Protein AF-A0A8H7B736-F1 (afdb_monomer_lite)

Sequence (1209 aa):
MDDLTTELTERFERYCDMKGDQFPSDVLAELQSMSRLYSISPEELDFKWQAYNMKMGGEENKMDVKTARDFKKTIQDALERESRGKAQQRNEPKRGQPTPRAKGGDMYDMLEGLVPGTPHRPAPSGANGSTVKRKANFNTPGGKATKAHEMSTPGGGMTPKAETPGGPVFDFASRTNANDITEQFVQGDISIPEPPSEEPKEPRIKLKANTDMSKFSYRTMAMKLSEASEVLDDRIDEFRDLLRDTAGLDESAFGNPNYPSPSEIIAVGRIANDTSEGRLNTASIVLEGSRRHGSGRRVPLNVEGLSSYDFFPGQIVALRGTNASGDSFVVSEVLPLPLLNPPATKPEELDVINARYLDTPDSDPDNVRPLTIMIASGPYTTDQNLDFAPLHTFLDNAAEAYADAIILVGPFLDAEHPQIRSGDFDVPPNASPDQATMTDLFRYHVSSAIQNFNKRVPTCQVLLVPSLRDAHHHHAAFPQDKFIKKELGLGAAGKMVQCVTNPMTVSMNEMTVGMSSIDILDMLRREELAGGKARTTNIYERCARNVIEQRSFLPLFPPTGREKQQFMPAPIEQKAMKSNAANGEQKEGEEPELDQAPSPFLPLGTMLDTSYLKLGEMLNVRPDILITPSVLQGTVKVVESVLVINPGTLAKRRAAGTYARVIVQPAVVSESEREKGKRTDIKETHERPSRPKQNSLVPSTSSHSAQYLAASRRHIHDSAGGLKEYDPEFSMAPKRKSTEATAELDSPVKKTRSTKKEVYSSQQKAAIQQFISFTNLDRNTAIRALKSHGWDAQNAVNAYYSGNSGGGAQASSAAKANLTKLFDRYQEAGAPDKDIVGVEGTMRYFEETGVDAEGLEALAALEIVQAPTMGEMSRDGFVKGWSERSCDAVDKQKAYLKNVKSELSDNKELFTRIYKYTFTIAKPTDQRAVPLEMAAVYWELLFSSPLSAVKWSSPNTPWLSWWIEFLNTSWKKSVNKDMWNETLKFAQLSLADESMSFWNEESSWPSVIDDFVEFVKKDKRGGPRHKRAALASSTVVRRLRKIHPTPTFDDTPRQLTTQQSKCVYLEECCCSSTDRSQMVAAKKHVPIVKKHRKRFNRHQSDRFMCVDPSWRKPKGIDNRVRRRFKGQAAMPKIGYGSNRKTRHMMPSGHKAFVVNNVADVDLLLMHNATFAAEIAHAVSARKRIEIIARAKQIGVKVTNGKARVKTES

Radius of gyration: 43.42 Å; chains: 1; bounding box: 109×117×152 Å

Organism: NCBI:txid1187904

Structure (mmCIF, N/CA/C/O backbone):
data_AF-A0A8H7B736-F1
#
_entry.id   AF-A0A8H7B736-F1
#
loop_
_atom_site.group_PDB
_atom_site.id
_atom_site.type_symbol
_atom_site.label_atom_id
_atom_site.label_alt_id
_atom_site.label_comp_id
_atom_site.label_asym_id
_atom_site.label_entity_id
_atom_site.label_seq_id
_atom_site.pdbx_PDB_ins_code
_atom_site.Cartn_x
_atom_site.Cartn_y
_atom_site.Cartn_z
_atom_site.occupancy
_atom_site.B_iso_or_equiv
_atom_site.auth_seq_id
_atom_site.auth_comp_id
_atom_site.auth_asym_id
_atom_site.auth_atom_id
_atom_site.pdbx_PDB_model_num
ATOM 1 N N . MET A 1 1 ? 42.967 -15.312 -38.787 1.00 45.62 1 MET A N 1
ATOM 2 C CA . MET A 1 1 ? 42.568 -14.034 -38.135 1.00 45.62 1 MET A CA 1
ATOM 3 C C . MET A 1 1 ? 43.402 -12.848 -38.635 1.00 45.62 1 MET A C 1
ATOM 5 O O . MET A 1 1 ? 43.315 -11.748 -38.094 1.00 45.62 1 MET A O 1
ATOM 9 N N . ASP A 1 2 ? 44.203 -13.073 -39.667 1.00 52.28 2 ASP A N 1
ATOM 10 C CA . ASP A 1 2 ? 45.467 -12.373 -39.874 1.00 52.28 2 ASP A CA 1
ATOM 11 C C . ASP A 1 2 ? 45.262 -11.195 -40.830 1.00 52.28 2 ASP A C 1
ATOM 13 O O . ASP A 1 2 ? 45.749 -10.111 -40.560 1.00 52.28 2 ASP A O 1
ATOM 17 N N . ASP A 1 3 ? 44.380 -11.370 -41.814 1.00 71.31 3 ASP A N 1
ATOM 18 C CA . ASP A 1 3 ? 43.830 -10.357 -42.728 1.00 71.31 3 ASP A CA 1
ATOM 19 C C . ASP A 1 3 ? 43.423 -9.042 -42.018 1.00 71.31 3 ASP A C 1
ATOM 21 O O . ASP A 1 3 ? 44.075 -8.012 -42.175 1.00 71.31 3 ASP A O 1
ATOM 25 N N . LEU A 1 4 ? 42.455 -9.109 -41.088 1.00 78.69 4 LEU A N 1
ATOM 26 C CA . LEU A 1 4 ? 42.036 -7.985 -40.225 1.00 78.69 4 LEU A CA 1
ATOM 27 C C . LEU A 1 4 ? 43.194 -7.382 -39.403 1.00 78.69 4 LEU A C 1
ATOM 29 O O . LEU A 1 4 ? 43.123 -6.237 -38.963 1.00 78.69 4 LEU A O 1
ATOM 33 N N . THR A 1 5 ? 44.232 -8.170 -39.120 1.00 82.06 5 THR A N 1
ATOM 34 C CA . THR A 1 5 ? 45.378 -7.736 -38.315 1.00 82.06 5 THR A CA 1
ATOM 35 C C . THR A 1 5 ? 46.360 -6.939 -39.166 1.00 82.06 5 THR A C 1
ATOM 37 O O . THR A 1 5 ? 46.724 -5.839 -38.761 1.00 82.06 5 THR A O 1
ATOM 40 N N . THR A 1 6 ? 46.700 -7.437 -40.357 1.00 84.12 6 THR A N 1
ATOM 41 C CA . THR A 1 6 ? 47.490 -6.732 -41.372 1.00 84.12 6 THR A CA 1
ATOM 42 C C . THR A 1 6 ? 46.814 -5.421 -41.768 1.00 84.12 6 THR A C 1
ATOM 44 O O . THR A 1 6 ? 47.423 -4.362 -41.648 1.00 84.12 6 THR A O 1
ATOM 47 N N . GLU A 1 7 ? 45.522 -5.459 -42.112 1.00 86.12 7 GLU A N 1
ATOM 48 C CA . GLU A 1 7 ? 44.765 -4.282 -42.556 1.00 86.12 7 GLU A CA 1
ATOM 49 C C . GLU A 1 7 ? 44.678 -3.179 -41.472 1.00 86.12 7 GLU A C 1
ATOM 51 O O . GLU A 1 7 ? 44.725 -1.979 -41.771 1.00 86.12 7 GLU A O 1
ATOM 56 N N . LEU A 1 8 ? 44.588 -3.564 -40.190 1.00 87.62 8 LEU A N 1
ATOM 57 C CA . LEU A 1 8 ? 44.662 -2.622 -39.066 1.00 87.62 8 LEU A CA 1
ATOM 58 C C . LEU A 1 8 ? 46.085 -2.117 -38.792 1.00 87.62 8 LEU A C 1
ATOM 60 O O . LEU A 1 8 ? 46.223 -1.018 -38.259 1.00 87.62 8 LEU A O 1
ATOM 64 N N . THR A 1 9 ? 47.131 -2.876 -39.119 1.00 86.81 9 THR A N 1
ATOM 65 C CA . THR A 1 9 ? 48.518 -2.404 -39.009 1.00 86.81 9 THR A CA 1
ATOM 66 C C . THR A 1 9 ? 48.819 -1.374 -40.098 1.00 86.81 9 THR A C 1
ATOM 68 O O . THR A 1 9 ? 49.163 -0.243 -39.760 1.00 86.81 9 THR A O 1
ATOM 71 N N . GLU A 1 10 ? 48.575 -1.698 -41.370 1.00 86.88 10 GLU A N 1
ATOM 72 C CA . GLU A 1 10 ? 48.877 -0.837 -42.528 1.00 86.88 10 GLU A CA 1
ATOM 73 C C . GLU A 1 10 ? 48.198 0.544 -42.459 1.00 86.88 10 GLU A C 1
ATOM 75 O O . GLU A 1 10 ? 48.821 1.568 -42.745 1.00 86.88 10 GLU A O 1
ATOM 80 N N . ARG A 1 11 ? 46.925 0.629 -42.036 1.00 85.56 11 ARG A N 1
ATOM 81 C CA . ARG A 1 11 ? 46.241 1.938 -41.939 1.00 85.56 11 ARG A CA 1
ATOM 82 C C . ARG A 1 11 ? 46.657 2.779 -40.727 1.00 85.56 11 ARG A C 1
ATOM 84 O O . ARG A 1 11 ? 46.477 4.000 -40.758 1.00 85.56 11 ARG A O 1
ATOM 91 N N . PHE A 1 12 ? 47.210 2.170 -39.674 1.00 88.19 12 PHE A N 1
ATOM 92 C CA . PHE A 1 12 ? 47.499 2.861 -38.410 1.00 88.19 12 PHE A CA 1
ATOM 93 C C . PHE A 1 12 ? 48.986 2.992 -38.049 1.00 88.19 12 PHE A C 1
ATOM 95 O O . PHE A 1 12 ? 49.299 3.801 -37.176 1.00 88.19 12 PHE A O 1
ATOM 102 N N . GLU A 1 13 ? 49.910 2.287 -38.709 1.00 83.62 13 GLU A N 1
ATOM 103 C CA . GLU A 1 13 ? 51.361 2.397 -38.457 1.00 83.62 13 GLU A CA 1
ATOM 104 C C . GLU A 1 13 ? 51.863 3.844 -38.569 1.00 83.62 13 GLU A C 1
ATOM 106 O O . GLU A 1 13 ? 52.561 4.332 -37.681 1.00 83.62 13 GLU A O 1
ATOM 111 N N . ARG A 1 14 ? 51.364 4.581 -39.569 1.00 81.31 14 ARG A N 1
ATOM 112 C CA . ARG A 1 14 ? 51.601 6.016 -39.810 1.00 81.31 14 ARG A CA 1
ATOM 113 C C . ARG A 1 14 ? 51.190 6.946 -38.659 1.00 81.31 14 ARG A C 1
ATOM 115 O O . ARG A 1 14 ? 51.520 8.128 -38.687 1.00 81.31 14 ARG A O 1
ATOM 122 N N . TYR A 1 15 ? 50.460 6.442 -37.662 1.00 82.62 15 TYR A N 1
ATOM 123 C CA . TYR A 1 15 ? 50.066 7.187 -36.465 1.00 82.62 15 TYR A CA 1
ATOM 124 C C . TYR A 1 15 ? 50.814 6.750 -35.198 1.00 82.62 15 TYR A C 1
ATOM 126 O O . TYR A 1 15 ? 50.685 7.429 -34.181 1.00 82.62 15 TYR A O 1
ATOM 134 N N . CYS A 1 16 ? 51.582 5.658 -35.211 1.00 81.38 16 CYS A N 1
ATOM 135 C CA . CYS A 1 16 ? 52.232 5.096 -34.022 1.00 81.38 16 CYS A CA 1
ATOM 136 C C . CYS A 1 16 ? 53.749 5.363 -33.987 1.00 81.38 16 CYS A C 1
ATOM 138 O O . CYS A 1 16 ? 54.419 5.408 -35.014 1.00 81.38 16 CYS A O 1
ATOM 140 N N . ASP A 1 17 ? 54.321 5.487 -32.783 1.00 72.00 17 ASP A N 1
ATOM 141 C CA . ASP A 1 17 ? 55.780 5.466 -32.600 1.00 72.00 17 ASP A CA 1
ATOM 142 C C . ASP A 1 17 ? 56.294 4.018 -32.624 1.00 72.00 17 ASP A C 1
ATOM 144 O O . ASP A 1 17 ? 56.366 3.344 -31.591 1.00 72.00 17 ASP A O 1
ATOM 148 N N . MET A 1 18 ? 56.641 3.544 -33.822 1.00 72.25 18 MET A N 1
ATOM 149 C CA . MET A 1 18 ? 57.252 2.231 -34.048 1.00 72.25 18 MET A CA 1
ATOM 150 C C . MET A 1 18 ? 58.614 2.143 -33.340 1.00 72.25 18 MET A C 1
ATOM 152 O O . MET A 1 18 ? 59.474 3.010 -33.503 1.00 72.25 18 MET A O 1
ATOM 156 N N . LYS A 1 19 ? 58.841 1.079 -32.560 1.00 59.84 19 LYS A N 1
ATOM 157 C CA . LYS A 1 19 ? 60.141 0.796 -31.925 1.00 59.84 19 LYS A CA 1
ATOM 158 C C . LYS A 1 19 ? 60.750 -0.466 -32.520 1.00 59.84 19 LYS A C 1
ATOM 160 O O . LYS A 1 19 ? 60.447 -1.562 -32.062 1.00 59.84 19 LYS A O 1
ATOM 165 N N . GLY A 1 20 ? 61.625 -0.292 -33.512 1.00 59.09 20 GLY A N 1
ATOM 166 C CA . GLY A 1 20 ? 62.233 -1.407 -34.245 1.00 59.09 20 GLY A CA 1
ATOM 167 C C . GLY A 1 20 ? 61.210 -2.132 -35.117 1.00 59.09 20 GLY A C 1
ATOM 168 O O . GLY A 1 20 ? 61.050 -3.340 -34.989 1.00 59.09 20 GLY A O 1
ATOM 169 N N . ASP A 1 21 ? 60.478 -1.360 -35.924 1.00 60.62 21 ASP A N 1
ATOM 170 C CA . ASP A 1 21 ? 59.532 -1.799 -36.963 1.00 60.62 21 ASP A CA 1
ATOM 171 C C . ASP A 1 21 ? 58.402 -2.746 -36.512 1.00 60.62 21 ASP A C 1
ATOM 173 O O . ASP A 1 21 ? 57.705 -3.341 -37.329 1.00 60.62 21 ASP A O 1
ATOM 177 N N . GLN A 1 22 ? 58.152 -2.839 -35.202 1.00 67.50 22 GLN A N 1
ATOM 178 C CA . GLN A 1 22 ? 57.041 -3.600 -34.629 1.00 67.50 22 GLN A CA 1
ATOM 179 C C . GLN A 1 22 ? 55.921 -2.676 -34.143 1.00 67.50 22 GLN A C 1
ATOM 181 O O . GLN A 1 22 ? 56.143 -1.755 -33.349 1.00 67.50 22 GLN A O 1
ATOM 186 N N . PHE A 1 23 ? 54.698 -2.961 -34.597 1.00 79.62 23 PHE A N 1
ATOM 187 C CA . PHE A 1 23 ? 53.498 -2.227 -34.207 1.00 79.62 23 PHE A CA 1
ATOM 188 C C . PHE A 1 23 ? 53.134 -2.494 -32.731 1.00 79.62 23 PHE A C 1
ATOM 190 O O . PHE A 1 23 ? 53.151 -3.653 -32.303 1.00 79.62 23 PHE A O 1
ATOM 197 N N . PRO A 1 24 ? 52.762 -1.476 -31.925 1.00 84.56 24 PRO A N 1
ATOM 198 C CA . PRO A 1 24 ? 52.456 -1.675 -30.508 1.00 84.56 24 PRO A CA 1
ATOM 199 C C . PRO A 1 24 ? 51.264 -2.623 -30.268 1.00 84.56 24 PRO A C 1
ATOM 201 O O . PRO A 1 24 ? 50.106 -2.274 -30.506 1.00 84.56 24 PRO A O 1
ATOM 204 N N . SER A 1 25 ? 51.533 -3.810 -29.718 1.00 81.12 25 SER A N 1
ATOM 205 C CA . SER A 1 25 ? 50.533 -4.867 -29.479 1.00 81.12 25 SER A CA 1
ATOM 206 C C . SER A 1 25 ? 49.355 -4.421 -28.603 1.00 81.12 25 SER A C 1
ATOM 208 O O . SER A 1 25 ? 48.210 -4.779 -28.874 1.00 81.12 25 SER A O 1
ATOM 210 N N . ASP A 1 26 ? 49.611 -3.587 -27.590 1.00 84.50 26 ASP A N 1
ATOM 211 C CA . ASP A 1 26 ? 48.574 -2.998 -26.729 1.00 84.50 26 ASP A CA 1
ATOM 212 C C . ASP A 1 26 ? 47.617 -2.067 -27.497 1.00 84.50 26 ASP A C 1
ATOM 214 O O . ASP A 1 26 ? 46.450 -1.938 -27.129 1.00 84.50 26 ASP A O 1
ATOM 218 N N . VAL A 1 27 ? 48.097 -1.400 -28.554 1.00 87.12 27 VAL A N 1
ATOM 219 C CA . VAL A 1 27 ? 47.279 -0.531 -29.416 1.00 87.12 27 VAL A CA 1
ATOM 220 C C . VAL A 1 27 ? 46.481 -1.388 -30.397 1.00 87.12 27 VAL A C 1
ATOM 222 O O . VAL A 1 27 ? 45.270 -1.211 -30.520 1.00 87.12 27 VAL A O 1
ATOM 225 N N . LEU A 1 28 ? 47.133 -2.380 -31.015 1.00 88.00 28 LEU A N 1
ATOM 226 C CA . LEU A 1 28 ? 46.514 -3.355 -31.920 1.00 88.00 28 LEU A CA 1
ATOM 227 C C . LEU A 1 28 ? 45.319 -4.060 -31.257 1.00 88.00 28 LEU A C 1
ATOM 229 O O . LEU A 1 28 ? 44.241 -4.146 -31.842 1.00 88.00 28 LEU A O 1
ATOM 233 N N . ALA A 1 29 ? 45.484 -4.502 -30.007 1.00 88.38 29 ALA A N 1
ATOM 234 C CA . ALA A 1 29 ? 44.433 -5.157 -29.234 1.00 88.38 29 ALA A CA 1
ATOM 235 C C . ALA A 1 29 ? 43.214 -4.244 -28.990 1.00 88.38 29 ALA A C 1
ATOM 237 O O . ALA A 1 29 ? 42.072 -4.709 -29.026 1.00 88.38 29 ALA A O 1
ATOM 238 N N . GLU A 1 30 ? 43.419 -2.938 -28.785 1.00 90.12 30 GLU A N 1
ATOM 239 C CA . GLU A 1 30 ? 42.319 -1.976 -28.642 1.00 90.12 30 GLU A CA 1
ATOM 240 C C . GLU A 1 30 ? 41.610 -1.707 -29.985 1.00 90.12 30 GLU A C 1
ATOM 242 O O . GLU A 1 30 ? 40.380 -1.626 -29.997 1.00 90.12 30 GLU A O 1
ATOM 247 N N . LEU A 1 31 ? 42.339 -1.645 -31.111 1.00 90.12 31 LEU A N 1
ATOM 248 C CA . LEU A 1 31 ? 41.787 -1.506 -32.474 1.00 90.12 31 LEU A CA 1
ATOM 249 C C . LEU A 1 31 ? 40.968 -2.735 -32.906 1.00 90.12 31 LEU A C 1
ATOM 251 O O . LEU A 1 31 ? 39.822 -2.607 -33.350 1.00 90.12 31 LEU A O 1
ATOM 255 N N . GLN A 1 32 ? 41.507 -3.939 -32.701 1.00 89.75 32 GLN A N 1
ATOM 256 C CA . GLN A 1 32 ? 40.785 -5.194 -32.927 1.00 89.75 32 GLN A CA 1
ATOM 257 C C . GLN A 1 32 ? 39.549 -5.291 -32.023 1.00 89.75 32 GLN A C 1
ATOM 259 O O . GLN A 1 32 ? 38.480 -5.710 -32.467 1.00 89.75 32 GLN A O 1
ATOM 264 N N . SER A 1 33 ? 39.663 -4.861 -30.761 1.00 90.81 33 SER A N 1
ATOM 265 C CA . SER A 1 33 ? 38.532 -4.813 -29.832 1.00 90.81 33 SER A CA 1
ATOM 266 C C . SER A 1 33 ? 37.457 -3.813 -30.275 1.00 90.81 33 SER A C 1
ATOM 268 O O . SER A 1 33 ? 36.279 -4.135 -30.161 1.00 90.81 33 SER A O 1
ATOM 270 N N . MET A 1 34 ? 37.822 -2.642 -30.810 1.00 89.50 34 MET A N 1
ATOM 271 C CA . MET A 1 34 ? 36.865 -1.684 -31.382 1.00 89.50 34 MET A CA 1
ATOM 272 C C . MET A 1 34 ? 36.117 -2.267 -32.583 1.00 89.50 34 MET A C 1
ATOM 274 O O . MET A 1 34 ? 34.887 -2.248 -32.598 1.00 89.50 34 MET A O 1
ATOM 278 N N . SER A 1 35 ? 36.850 -2.830 -33.545 1.00 86.69 35 SER A N 1
ATOM 279 C CA . SER A 1 35 ? 36.276 -3.389 -34.776 1.00 86.6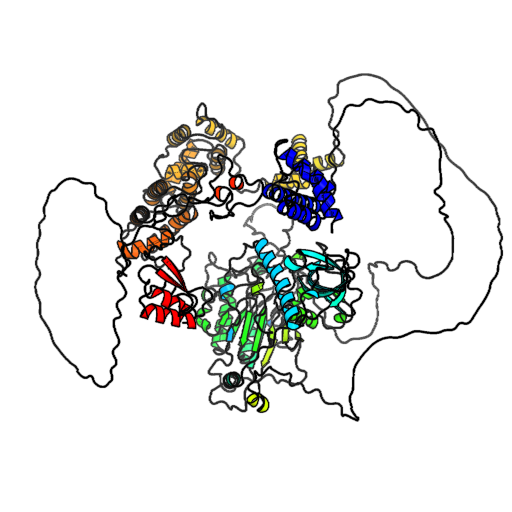9 35 SER A CA 1
ATOM 280 C C . SER A 1 35 ? 35.294 -4.530 -34.467 1.00 86.69 35 SER A C 1
ATOM 282 O O . SER A 1 35 ? 34.182 -4.551 -34.986 1.00 86.69 35 SER A O 1
ATOM 284 N N . ARG A 1 36 ? 35.648 -5.423 -33.525 1.00 84.19 36 ARG A N 1
ATOM 285 C CA . ARG A 1 36 ? 34.788 -6.541 -33.087 1.00 84.19 36 ARG A CA 1
ATOM 286 C C . ARG A 1 36 ? 33.588 -6.112 -32.234 1.00 84.19 36 ARG A C 1
ATOM 288 O O . ARG A 1 36 ? 32.508 -6.657 -32.418 1.00 84.19 36 ARG A O 1
ATOM 295 N N . LEU A 1 37 ? 33.752 -5.174 -31.294 1.00 82.12 37 LEU A N 1
ATOM 296 C CA . LEU A 1 37 ? 32.668 -4.773 -30.377 1.00 82.12 37 LEU A CA 1
ATOM 297 C C . LEU A 1 37 ? 31.634 -3.839 -31.017 1.00 82.12 37 LEU A C 1
ATOM 299 O O . LEU A 1 37 ? 30.501 -3.784 -30.543 1.00 82.12 37 LEU A O 1
ATOM 303 N N . TYR A 1 38 ? 32.019 -3.091 -32.053 1.00 83.56 38 TYR A N 1
ATOM 304 C CA . TYR A 1 38 ? 31.157 -2.090 -32.689 1.00 83.56 38 TYR A CA 1
ATOM 305 C C . TYR A 1 38 ? 30.820 -2.402 -34.155 1.00 83.56 38 TYR A C 1
ATOM 307 O O . TYR A 1 38 ? 30.072 -1.642 -34.760 1.00 83.56 38 TYR A O 1
ATOM 315 N N . SER A 1 39 ? 31.329 -3.510 -34.713 1.00 85.56 39 SER A N 1
ATOM 316 C CA . SER A 1 39 ? 31.147 -3.907 -36.125 1.00 85.56 39 SER A CA 1
ATOM 317 C C . SER A 1 39 ? 31.578 -2.824 -37.131 1.00 85.56 39 SER A C 1
ATOM 319 O O . SER A 1 39 ? 30.936 -2.616 -38.155 1.00 85.56 39 SER A O 1
ATOM 321 N N . ILE A 1 40 ? 32.665 -2.119 -36.807 1.00 87.56 40 ILE A N 1
ATOM 322 C CA . ILE A 1 40 ? 33.265 -1.040 -37.608 1.00 87.56 40 ILE A CA 1
ATOM 323 C C . ILE A 1 40 ? 34.398 -1.643 -38.451 1.00 87.56 40 ILE A C 1
ATOM 325 O O . ILE A 1 40 ? 35.220 -2.383 -37.906 1.00 87.56 40 ILE A O 1
ATOM 329 N N . SER A 1 41 ? 34.464 -1.333 -39.751 1.00 90.12 41 SER A N 1
ATOM 330 C CA . SER A 1 41 ? 35.566 -1.794 -40.614 1.00 90.12 41 SER A CA 1
ATOM 331 C C . SER A 1 41 ? 36.880 -1.062 -40.290 1.00 90.12 41 SER A C 1
ATOM 333 O O . SER A 1 41 ? 36.834 0.080 -39.827 1.00 90.12 41 SER A O 1
ATOM 335 N N . PRO A 1 42 ? 38.062 -1.650 -40.554 1.00 89.38 42 PRO A N 1
ATOM 336 C CA . PRO A 1 42 ? 39.349 -0.973 -40.351 1.00 89.38 42 PRO A CA 1
ATOM 337 C C . PRO A 1 42 ? 39.471 0.378 -41.073 1.00 89.38 42 PRO A C 1
ATOM 339 O O . PRO A 1 42 ? 40.053 1.314 -40.530 1.00 89.38 42 PRO A O 1
ATOM 342 N N . GLU A 1 43 ? 38.869 0.503 -42.257 1.00 88.06 43 GLU A N 1
ATOM 343 C CA . GLU A 1 43 ? 38.771 1.752 -43.020 1.00 88.06 43 GLU A CA 1
ATOM 344 C C . GLU A 1 43 ? 37.877 2.797 -42.328 1.00 88.06 43 GLU A C 1
ATOM 346 O O . GLU A 1 43 ? 38.277 3.944 -42.129 1.00 88.06 43 GLU A O 1
ATOM 351 N N . GLU A 1 44 ? 36.673 2.413 -41.891 1.00 88.50 44 GLU A N 1
ATOM 352 C CA . GLU A 1 44 ? 35.771 3.335 -41.194 1.00 88.50 44 GLU A CA 1
ATOM 353 C C . GLU A 1 44 ? 36.332 3.726 -39.809 1.00 88.50 44 GLU A C 1
ATOM 355 O O . GLU A 1 44 ? 36.098 4.836 -39.322 1.00 88.50 44 GLU A O 1
ATOM 360 N N . LEU A 1 45 ? 37.126 2.847 -39.184 1.00 91.25 45 LEU A N 1
ATOM 361 C CA . LEU A 1 45 ? 37.872 3.127 -37.958 1.00 91.25 45 LEU A CA 1
ATOM 362 C C . LEU A 1 45 ? 38.969 4.181 -38.190 1.00 91.25 45 LEU A C 1
ATOM 364 O O . LEU A 1 45 ? 39.122 5.081 -37.364 1.00 91.25 45 LEU A O 1
ATOM 368 N N . ASP A 1 46 ? 39.696 4.096 -39.307 1.00 89.75 46 ASP A N 1
ATOM 369 C CA . ASP A 1 46 ? 40.723 5.059 -39.728 1.00 89.75 46 ASP A CA 1
ATOM 370 C C . ASP A 1 46 ? 40.111 6.444 -40.003 1.00 89.75 46 ASP A C 1
ATOM 372 O O . ASP A 1 46 ? 40.521 7.433 -39.390 1.00 89.75 46 ASP A O 1
ATOM 376 N N . PHE A 1 47 ? 39.028 6.529 -40.786 1.00 90.31 47 PHE A N 1
ATOM 377 C CA . PHE A 1 47 ? 38.301 7.792 -40.981 1.00 90.31 47 PHE A CA 1
ATOM 378 C C . PHE A 1 47 ? 37.773 8.387 -39.661 1.00 90.31 47 PHE A C 1
ATOM 380 O O . PHE A 1 47 ? 37.867 9.599 -39.433 1.00 90.31 47 PHE A O 1
ATOM 387 N N . LYS A 1 48 ? 37.262 7.551 -38.744 1.00 89.12 48 LYS A N 1
ATOM 388 C CA . LYS A 1 48 ? 36.839 7.992 -37.402 1.00 89.12 48 LYS A CA 1
ATOM 389 C C . LYS A 1 48 ? 38.022 8.495 -36.564 1.00 89.12 48 LYS A C 1
ATOM 391 O O . LYS A 1 48 ? 37.851 9.467 -35.824 1.00 89.12 48 LYS A O 1
ATOM 396 N N . TRP A 1 49 ? 39.207 7.892 -36.684 1.00 88.69 49 TRP A N 1
ATOM 397 C CA . TRP A 1 49 ? 40.430 8.342 -36.007 1.00 88.69 49 TRP A CA 1
ATOM 398 C C . TRP A 1 49 ? 40.942 9.671 -36.573 1.00 88.69 49 TRP A C 1
ATOM 400 O O . TRP A 1 49 ? 41.239 10.582 -35.800 1.00 88.69 49 TRP A O 1
ATOM 410 N N . GLN A 1 50 ? 40.954 9.842 -37.896 1.00 85.94 50 GLN A N 1
ATOM 411 C CA . GLN A 1 50 ? 41.305 11.109 -38.547 1.00 85.94 50 GLN A CA 1
ATOM 412 C C . GLN A 1 50 ? 40.379 12.245 -38.082 1.00 85.94 50 GLN A C 1
ATOM 414 O O . GLN A 1 50 ? 40.851 13.274 -37.596 1.00 85.94 50 GLN A O 1
ATOM 419 N N . ALA A 1 51 ? 39.058 12.028 -38.111 1.00 83.69 51 ALA A N 1
ATOM 420 C CA . ALA A 1 51 ? 38.074 12.995 -37.620 1.00 83.69 51 ALA A CA 1
ATOM 421 C C . ALA A 1 51 ? 38.221 13.292 -36.111 1.00 83.69 51 ALA A C 1
ATOM 423 O O . ALA A 1 51 ? 38.020 14.429 -35.672 1.00 83.69 51 ALA A O 1
ATOM 424 N N . TYR A 1 52 ? 38.599 12.294 -35.304 1.00 84.81 52 TYR A N 1
ATOM 425 C CA . TYR A 1 52 ? 38.937 12.479 -33.891 1.00 84.81 52 TYR A CA 1
ATOM 426 C C . TYR A 1 52 ? 40.199 13.336 -33.713 1.00 84.81 52 TYR A C 1
ATOM 428 O O . TYR A 1 52 ? 40.197 14.252 -32.890 1.00 84.81 52 TYR A O 1
ATOM 436 N N . ASN A 1 53 ? 41.244 13.101 -34.508 1.00 82.81 53 ASN A N 1
ATOM 437 C CA . ASN A 1 53 ? 42.508 13.828 -34.422 1.00 82.81 53 ASN A CA 1
ATOM 438 C C . ASN A 1 53 ? 42.360 15.300 -34.858 1.00 82.81 53 ASN A C 1
ATOM 440 O O . ASN A 1 53 ? 42.742 16.209 -34.117 1.00 82.81 53 ASN A O 1
ATOM 444 N N . MET A 1 54 ? 41.671 15.556 -35.980 1.00 78.75 54 MET A N 1
ATOM 445 C CA . MET A 1 54 ? 41.301 16.912 -36.423 1.00 78.75 54 MET A CA 1
ATOM 446 C C . MET A 1 54 ? 40.552 17.686 -35.326 1.00 78.75 54 MET A C 1
ATOM 448 O O . MET A 1 54 ? 40.852 18.846 -35.049 1.00 78.75 54 MET A O 1
ATOM 452 N N . LYS A 1 55 ? 39.609 17.026 -34.643 1.00 77.44 55 LYS A N 1
ATOM 453 C CA . LYS A 1 55 ? 38.825 17.602 -33.538 1.00 77.44 55 LYS A CA 1
ATOM 454 C C . LYS A 1 55 ? 39.644 17.860 -32.263 1.00 77.44 55 LYS A C 1
ATOM 456 O O . LYS A 1 55 ? 39.187 18.608 -31.397 1.00 77.44 55 LYS A O 1
ATOM 461 N N . MET A 1 56 ? 40.818 17.242 -32.127 1.00 73.62 56 MET A N 1
ATOM 462 C CA . MET A 1 56 ? 41.676 17.335 -30.942 1.00 73.62 56 MET A CA 1
ATOM 463 C C . MET A 1 56 ? 42.827 18.344 -31.065 1.00 73.62 56 MET A C 1
ATOM 465 O O . MET A 1 56 ? 43.374 18.704 -30.023 1.00 73.62 56 MET A O 1
ATOM 469 N N . GLY A 1 57 ? 43.131 18.872 -32.261 1.00 54.56 57 GLY A N 1
ATOM 470 C CA . GLY A 1 57 ? 43.887 20.131 -32.385 1.00 54.56 57 GLY A CA 1
ATOM 471 C C . GLY A 1 57 ? 45.026 20.219 -33.406 1.00 54.56 57 GLY A C 1
ATOM 472 O O . GLY A 1 57 ? 45.676 21.259 -33.420 1.00 54.56 57 GLY A O 1
ATOM 473 N N . GLY A 1 58 ? 45.252 19.209 -34.253 1.00 54.34 58 GLY A N 1
ATOM 474 C CA . GLY A 1 58 ? 46.176 19.308 -35.396 1.00 54.34 58 GLY A CA 1
ATOM 475 C C . GLY A 1 58 ? 47.503 18.544 -35.262 1.00 54.34 58 GLY A C 1
ATOM 476 O O . GLY A 1 58 ? 48.277 18.761 -34.336 1.00 54.34 58 GLY A O 1
ATOM 477 N N . GLU A 1 59 ? 47.726 17.670 -36.245 1.00 52.22 59 GLU A N 1
ATOM 478 C CA . GLU A 1 59 ? 48.974 17.059 -36.753 1.00 52.22 59 GLU A CA 1
ATOM 479 C C . GLU A 1 59 ? 49.953 16.316 -35.809 1.00 52.22 59 GLU A C 1
ATOM 481 O O . GLU A 1 59 ? 50.401 15.241 -36.196 1.00 52.22 59 GLU A O 1
ATOM 486 N N . GLU A 1 60 ? 50.239 16.743 -34.573 1.00 55.56 60 GLU A N 1
ATOM 487 C CA . GLU A 1 60 ? 51.248 16.076 -33.704 1.00 55.56 60 GLU A CA 1
ATOM 488 C C . GLU A 1 60 ? 50.679 15.109 -32.637 1.00 55.56 60 GLU A C 1
ATOM 490 O O . GLU A 1 60 ? 51.282 14.873 -31.588 1.00 55.56 60 GLU A O 1
ATOM 495 N N . ASN A 1 61 ? 49.513 14.501 -32.878 1.00 65.50 61 ASN A N 1
ATOM 496 C CA . ASN A 1 61 ? 48.904 13.548 -31.938 1.00 65.50 61 ASN A CA 1
ATOM 497 C C . ASN A 1 61 ? 49.098 12.094 -32.410 1.00 65.50 61 ASN A C 1
ATOM 499 O O . ASN A 1 61 ? 48.284 11.554 -33.165 1.00 65.50 61 ASN A O 1
ATOM 503 N N . LYS A 1 62 ? 50.188 11.459 -31.964 1.00 75.12 62 LYS A N 1
ATOM 504 C CA . LYS A 1 62 ? 50.476 10.038 -32.225 1.00 75.12 62 LYS A CA 1
ATOM 505 C C . LYS A 1 62 ? 49.629 9.113 -31.346 1.00 75.12 62 LYS A C 1
ATOM 507 O O . LYS A 1 62 ? 49.330 9.430 -30.193 1.00 75.12 62 LYS A O 1
ATOM 512 N N . MET A 1 63 ? 49.254 7.955 -31.886 1.00 80.12 63 MET A N 1
ATOM 513 C CA . MET A 1 63 ? 48.403 6.976 -31.220 1.00 80.12 63 MET A CA 1
ATOM 514 C C . MET A 1 63 ? 49.204 6.076 -30.271 1.00 80.12 63 MET A C 1
ATOM 516 O O . MET A 1 63 ? 49.839 5.101 -30.671 1.00 80.12 63 MET A O 1
ATOM 520 N N . ASP A 1 64 ? 49.120 6.400 -28.985 1.00 84.00 64 ASP A N 1
ATOM 521 C CA . ASP A 1 64 ? 49.515 5.544 -27.869 1.00 84.00 64 ASP A CA 1
ATOM 522 C C . ASP A 1 64 ? 48.312 4.762 -27.296 1.00 84.00 64 ASP A C 1
ATOM 524 O O . ASP A 1 64 ? 47.145 5.017 -27.602 1.00 84.00 64 ASP A O 1
ATOM 528 N N . VAL A 1 65 ? 48.579 3.822 -26.385 1.00 83.50 65 VAL A N 1
ATOM 529 C CA . VAL A 1 65 ? 47.548 2.983 -25.733 1.00 83.50 65 VAL A CA 1
ATOM 530 C C . VAL A 1 65 ? 46.479 3.821 -25.006 1.00 83.50 65 VAL A C 1
ATOM 532 O O . VAL A 1 65 ? 45.342 3.389 -24.815 1.00 83.50 65 VAL A O 1
ATOM 535 N N . LYS A 1 66 ? 46.821 5.040 -24.578 1.00 83.12 66 LYS A N 1
ATOM 536 C CA . LYS A 1 66 ? 45.922 5.951 -23.861 1.00 83.12 66 LYS A CA 1
ATOM 537 C C . LYS A 1 66 ? 44.997 6.707 -24.819 1.00 83.12 66 LYS A C 1
ATOM 539 O O . LYS A 1 66 ? 43.796 6.765 -24.566 1.00 83.12 66 LYS A O 1
ATOM 544 N N . THR A 1 67 ? 45.525 7.254 -25.909 1.00 85.12 67 THR A N 1
ATOM 545 C CA . THR A 1 67 ? 44.748 7.931 -26.958 1.00 85.12 67 THR A CA 1
ATOM 546 C C . THR A 1 67 ? 43.867 6.948 -27.722 1.00 85.12 67 THR A C 1
ATOM 548 O O . THR A 1 67 ? 42.701 7.270 -27.936 1.00 85.12 67 THR A O 1
ATOM 551 N N . ALA A 1 68 ? 44.331 5.722 -27.991 1.00 86.75 68 ALA A N 1
ATOM 552 C CA . ALA A 1 68 ? 43.494 4.636 -28.513 1.00 86.75 68 ALA A CA 1
ATOM 553 C C . ALA A 1 68 ? 42.289 4.331 -27.594 1.00 86.75 68 ALA A C 1
ATOM 555 O O . ALA A 1 68 ? 41.172 4.125 -28.069 1.00 86.75 68 ALA A O 1
ATOM 556 N N . ARG A 1 69 ? 42.472 4.376 -26.264 1.00 87.81 69 ARG A N 1
ATOM 557 C CA . ARG A 1 69 ? 41.388 4.198 -25.274 1.00 87.81 69 ARG A CA 1
ATOM 558 C C . ARG A 1 69 ? 40.436 5.395 -25.176 1.00 87.81 69 ARG A C 1
ATOM 560 O O . ARG A 1 69 ? 39.227 5.194 -25.057 1.00 87.81 69 ARG A O 1
ATOM 567 N N . ASP A 1 70 ? 40.939 6.629 -25.237 1.00 87.06 70 ASP A N 1
ATOM 568 C CA . ASP A 1 70 ? 40.089 7.831 -25.277 1.00 87.06 70 ASP A CA 1
ATOM 569 C C . ASP A 1 70 ? 39.325 7.946 -26.625 1.00 87.06 70 ASP A C 1
ATOM 571 O O . ASP A 1 70 ? 38.176 8.400 -26.651 1.00 87.06 70 ASP A O 1
ATOM 575 N N . PHE A 1 71 ? 39.888 7.429 -27.724 1.00 90.31 71 PHE A N 1
ATOM 576 C CA . PHE A 1 71 ? 39.224 7.272 -29.025 1.00 90.31 71 PHE A CA 1
ATOM 577 C C . PHE A 1 71 ? 38.140 6.182 -29.009 1.00 90.31 71 PHE A C 1
ATOM 579 O O . PHE A 1 71 ? 36.986 6.473 -29.326 1.00 90.31 71 PHE A O 1
ATOM 586 N N . LYS A 1 72 ? 38.458 4.972 -28.520 1.00 89.50 72 LYS A N 1
ATOM 587 C CA . LYS A 1 72 ? 37.501 3.872 -28.272 1.00 89.50 72 LYS A CA 1
ATOM 588 C C . LYS A 1 72 ? 36.280 4.334 -27.494 1.00 89.50 72 LYS A C 1
ATOM 590 O O . LYS A 1 72 ? 35.145 3.977 -27.813 1.00 89.50 72 LYS A O 1
ATOM 595 N N . LYS A 1 73 ? 36.518 5.166 -26.482 1.00 88.00 73 LYS A N 1
ATOM 596 C CA . LYS A 1 73 ? 35.456 5.790 -25.707 1.00 88.00 73 LYS A CA 1
ATOM 597 C C . LYS A 1 73 ? 34.654 6.814 -26.520 1.00 88.00 73 LYS A C 1
ATOM 599 O O . LYS A 1 73 ? 33.438 6.867 -26.380 1.00 88.00 73 LYS A O 1
ATOM 604 N N . THR A 1 74 ? 35.303 7.617 -27.356 1.00 87.88 74 THR A N 1
ATOM 605 C CA . THR A 1 74 ? 34.620 8.619 -28.189 1.00 87.88 74 THR A CA 1
ATOM 606 C C . THR A 1 74 ? 33.695 7.970 -29.227 1.00 87.88 74 THR A C 1
ATOM 608 O O . THR A 1 74 ? 32.603 8.488 -29.452 1.00 87.88 74 THR A O 1
ATOM 611 N N . ILE A 1 75 ? 34.064 6.806 -29.780 1.00 87.94 75 ILE A N 1
ATOM 612 C CA . ILE A 1 75 ? 33.158 5.966 -30.587 1.00 87.94 75 ILE A CA 1
ATOM 613 C C . ILE A 1 75 ? 31.946 5.521 -29.751 1.00 87.94 75 ILE A C 1
ATOM 615 O O . ILE A 1 75 ? 30.805 5.681 -30.183 1.00 87.94 75 ILE A O 1
ATOM 619 N N . GLN A 1 76 ? 32.173 5.025 -28.530 1.00 84.69 76 GLN A N 1
ATOM 620 C CA . GLN A 1 76 ? 31.104 4.565 -27.636 1.00 84.69 76 GLN A CA 1
ATOM 621 C C . GLN A 1 76 ? 30.115 5.686 -27.256 1.00 84.69 76 GLN A C 1
ATOM 623 O O . GLN A 1 76 ? 28.906 5.519 -27.408 1.00 84.69 76 GLN A O 1
ATOM 628 N N . ASP A 1 77 ? 30.620 6.850 -26.823 1.00 82.31 77 ASP A N 1
ATOM 629 C CA . ASP A 1 77 ? 29.806 8.031 -26.487 1.00 82.31 77 ASP A CA 1
ATOM 630 C C . ASP A 1 77 ? 29.035 8.575 -27.717 1.00 82.31 77 ASP A C 1
ATOM 632 O O . ASP A 1 77 ? 28.007 9.237 -27.549 1.00 82.31 77 ASP A O 1
ATOM 636 N N . ALA A 1 78 ? 29.502 8.320 -28.949 1.00 80.38 78 ALA A N 1
ATOM 637 C CA . ALA A 1 78 ? 28.796 8.677 -30.183 1.00 80.38 78 ALA A CA 1
ATOM 638 C C . ALA A 1 78 ? 27.660 7.690 -30.508 1.00 80.38 78 ALA A C 1
ATOM 640 O O . ALA A 1 78 ? 26.527 8.122 -30.733 1.00 80.38 78 ALA A O 1
ATOM 641 N N . LEU A 1 79 ? 27.922 6.381 -30.444 1.00 78.12 79 LEU A N 1
ATOM 642 C CA . LEU A 1 79 ? 26.932 5.325 -30.696 1.00 78.12 79 LEU A CA 1
ATOM 643 C C . LEU A 1 79 ? 25.782 5.352 -29.662 1.00 78.12 79 LEU A C 1
ATOM 645 O O . LEU A 1 79 ? 24.602 5.215 -30.003 1.00 78.12 79 LEU A O 1
ATOM 649 N N . GLU A 1 80 ? 26.098 5.642 -28.394 1.00 74.88 80 GLU A N 1
ATOM 650 C CA . GLU A 1 80 ? 25.104 5.918 -27.344 1.00 74.88 80 GLU A CA 1
ATOM 651 C C . GLU A 1 80 ? 24.246 7.164 -27.623 1.00 74.88 80 GLU A C 1
ATOM 653 O O . GLU A 1 80 ? 23.128 7.272 -27.114 1.00 74.88 80 GLU A O 1
ATOM 658 N N . ARG A 1 81 ? 24.754 8.132 -28.391 1.00 76.25 81 ARG A N 1
ATOM 659 C CA . ARG A 1 81 ? 24.029 9.363 -28.735 1.00 76.25 81 ARG A CA 1
ATOM 660 C C . ARG A 1 81 ? 23.112 9.148 -29.934 1.00 76.25 81 ARG A C 1
ATOM 662 O O . ARG A 1 81 ? 21.980 9.624 -29.928 1.00 76.25 81 ARG A O 1
ATOM 669 N N . GLU A 1 82 ? 23.583 8.403 -30.929 1.00 71.81 82 GLU A N 1
ATOM 670 C CA . GLU A 1 82 ? 22.825 8.081 -32.138 1.00 71.81 82 GLU A CA 1
ATOM 671 C C . GLU A 1 82 ? 21.645 7.142 -31.846 1.00 71.81 82 GLU A C 1
ATOM 673 O O . GLU A 1 82 ? 20.532 7.385 -32.313 1.00 71.81 82 GLU A O 1
ATOM 678 N N . SER A 1 83 ? 21.841 6.128 -30.995 1.00 66.00 83 SER A N 1
ATOM 679 C CA . SER A 1 83 ? 20.759 5.240 -30.537 1.00 66.00 83 SER A CA 1
ATOM 680 C C . SER A 1 83 ? 19.636 5.998 -29.812 1.00 66.00 83 SER A C 1
ATOM 682 O O . SER A 1 83 ? 18.459 5.726 -30.049 1.00 66.00 83 SER A O 1
ATOM 684 N N . ARG A 1 84 ? 19.972 7.012 -29.001 1.00 63.09 84 ARG A N 1
ATOM 685 C CA . ARG A 1 84 ? 18.985 7.908 -28.367 1.00 63.09 84 ARG A CA 1
ATOM 686 C C . ARG A 1 84 ? 18.276 8.805 -29.386 1.00 63.09 84 ARG A C 1
ATOM 688 O O . ARG A 1 84 ? 17.066 8.979 -29.286 1.00 63.09 84 ARG A O 1
ATOM 695 N N . GLY A 1 85 ? 18.993 9.325 -30.385 1.00 55.62 85 GLY A N 1
ATOM 696 C CA . GLY A 1 85 ? 18.398 10.102 -31.480 1.00 55.62 85 GLY A CA 1
ATOM 697 C C . GLY A 1 85 ? 17.376 9.295 -32.288 1.00 55.62 85 GLY A C 1
ATOM 698 O O . GLY A 1 85 ? 16.259 9.760 -32.511 1.00 55.62 85 GLY A O 1
ATOM 699 N N . LYS A 1 86 ? 17.717 8.050 -32.645 1.00 54.09 86 LYS A N 1
ATOM 700 C CA . LYS A 1 86 ? 16.820 7.125 -33.362 1.00 54.09 86 LYS A CA 1
ATOM 701 C C . LYS A 1 86 ? 15.596 6.723 -32.529 1.00 54.09 86 LYS A C 1
ATOM 703 O O . LYS A 1 86 ? 14.506 6.613 -33.081 1.00 54.09 86 LYS A O 1
ATOM 708 N N . ALA A 1 87 ? 15.736 6.582 -31.207 1.00 43.47 87 ALA A N 1
ATOM 709 C CA . ALA A 1 87 ? 14.595 6.370 -30.312 1.00 43.47 87 ALA A CA 1
ATOM 710 C C . ALA A 1 87 ? 13.649 7.586 -30.256 1.00 43.47 87 ALA A C 1
ATOM 712 O O . ALA A 1 87 ? 12.434 7.420 -30.195 1.00 43.47 87 ALA A O 1
ATOM 713 N N . GLN A 1 88 ? 14.188 8.808 -30.315 1.00 45.72 88 GLN A N 1
ATOM 714 C CA . GLN A 1 88 ? 13.396 10.037 -30.235 1.00 45.72 88 GLN A CA 1
ATOM 715 C C . GLN A 1 88 ? 12.659 10.355 -31.552 1.00 45.72 88 GLN A C 1
ATOM 717 O O . GLN A 1 88 ? 11.541 10.862 -31.517 1.00 45.72 88 GLN A O 1
ATOM 722 N N . GLN A 1 89 ? 13.220 9.979 -32.708 1.00 40.47 89 GLN A N 1
ATOM 723 C CA . GLN A 1 89 ? 12.590 10.183 -34.023 1.00 40.47 89 GLN A CA 1
ATOM 724 C C . GLN A 1 89 ? 11.348 9.313 -34.301 1.00 40.47 89 GLN A C 1
ATOM 726 O O . GLN A 1 89 ? 10.640 9.588 -35.268 1.00 40.47 89 GLN A O 1
ATOM 731 N N . ARG A 1 90 ? 11.052 8.283 -33.490 1.00 39.75 90 ARG A N 1
ATOM 732 C CA . ARG A 1 90 ? 9.872 7.415 -33.698 1.00 39.75 90 ARG A CA 1
ATOM 733 C C . ARG A 1 90 ? 8.576 7.966 -33.074 1.00 39.75 90 ARG A C 1
ATOM 735 O O . ARG A 1 90 ? 7.511 7.446 -33.385 1.00 39.75 90 ARG A O 1
ATOM 742 N N . ASN A 1 91 ? 8.658 9.022 -32.253 1.00 39.00 91 ASN A N 1
ATOM 743 C CA . ASN A 1 91 ? 7.544 9.541 -31.439 1.00 39.00 91 ASN A CA 1
ATOM 744 C C . ASN A 1 91 ? 7.088 10.983 -31.774 1.00 39.00 91 ASN A C 1
ATOM 746 O O . ASN A 1 91 ? 6.342 11.569 -30.992 1.00 39.00 91 ASN A O 1
ATOM 750 N N . GLU A 1 92 ? 7.475 11.563 -32.918 1.00 30.64 92 GLU A N 1
ATOM 751 C CA . GLU A 1 92 ? 6.882 12.825 -33.409 1.00 30.64 92 GLU A CA 1
ATOM 752 C C . GLU A 1 92 ? 6.069 12.620 -34.704 1.00 30.64 92 GLU A C 1
ATOM 754 O O . GLU A 1 92 ? 6.594 12.074 -35.680 1.00 30.64 92 GLU A O 1
ATOM 759 N N . PRO A 1 93 ? 4.814 13.111 -34.785 1.00 37.47 93 PRO A N 1
ATOM 760 C CA . PRO A 1 93 ? 4.104 13.211 -36.055 1.00 37.47 93 PRO A CA 1
ATOM 761 C C . PRO A 1 93 ? 4.716 14.336 -36.905 1.00 37.47 93 PRO A C 1
ATOM 763 O O . PRO A 1 93 ? 4.883 15.465 -36.441 1.00 37.47 93 PRO A O 1
ATOM 766 N N . LYS A 1 94 ? 5.031 14.052 -38.177 1.00 34.72 94 LYS A N 1
ATOM 767 C CA . LYS A 1 94 ? 5.692 15.008 -39.086 1.00 34.72 94 LYS A CA 1
ATOM 768 C C . LYS A 1 94 ? 4.919 16.331 -39.223 1.00 34.72 94 LYS A C 1
ATOM 770 O O . LYS A 1 94 ? 3.952 16.414 -39.978 1.00 34.72 94 LYS A O 1
ATOM 775 N N . ARG A 1 95 ? 5.435 17.405 -38.615 1.00 31.77 95 ARG A N 1
ATOM 776 C CA . ARG A 1 95 ? 5.184 18.795 -39.037 1.00 31.77 95 ARG A CA 1
ATOM 777 C C . ARG A 1 95 ? 6.392 19.307 -39.821 1.00 31.77 95 ARG A C 1
ATOM 779 O O . ARG A 1 95 ? 7.514 19.274 -39.327 1.00 31.77 95 ARG A O 1
ATOM 786 N N . GLY A 1 96 ? 6.165 19.768 -41.049 1.00 31.78 96 GLY A N 1
ATOM 787 C CA . GLY A 1 96 ? 7.229 20.298 -41.904 1.00 31.78 96 GLY A CA 1
ATOM 788 C C . GLY A 1 96 ? 7.778 21.638 -41.402 1.00 31.78 96 GLY A C 1
ATOM 789 O O . GLY A 1 96 ? 7.009 22.541 -41.075 1.00 31.78 96 GLY A O 1
ATOM 790 N N . GLN A 1 97 ? 9.105 21.774 -41.387 1.00 30.36 97 GLN A N 1
ATOM 791 C CA . GLN A 1 97 ? 9.813 23.057 -41.290 1.00 30.36 97 GLN A CA 1
ATOM 792 C C . GLN A 1 97 ? 10.112 23.588 -42.710 1.00 30.36 97 GLN A C 1
ATOM 794 O O . GLN A 1 97 ? 10.296 22.783 -43.626 1.00 30.36 97 GLN A O 1
ATOM 799 N N . PRO A 1 98 ? 10.135 24.916 -42.931 1.00 33.31 98 PRO A N 1
ATOM 800 C CA . PRO A 1 98 ? 10.219 25.499 -44.267 1.00 33.31 98 PRO A CA 1
ATOM 801 C C . PRO A 1 98 ? 11.649 25.525 -44.826 1.00 33.31 98 PRO A C 1
ATOM 803 O O . PRO A 1 98 ? 12.622 25.753 -44.109 1.00 33.31 98 PRO A O 1
ATOM 806 N N . THR A 1 99 ? 11.768 25.380 -46.146 1.00 31.77 99 THR A N 1
ATOM 807 C CA . THR A 1 99 ? 13.023 25.576 -46.886 1.00 31.77 99 THR A CA 1
ATOM 808 C C . THR A 1 99 ? 13.476 27.045 -46.873 1.00 31.77 99 THR A C 1
ATOM 810 O O . THR A 1 99 ? 12.640 27.935 -47.063 1.00 31.77 99 THR A O 1
ATOM 813 N N . PRO A 1 100 ? 14.785 27.335 -46.729 1.00 31.67 100 PRO A N 1
ATOM 814 C CA . PRO A 1 100 ? 15.307 28.697 -46.810 1.00 31.67 100 PRO A CA 1
ATOM 815 C C . PRO A 1 100 ? 15.215 29.250 -48.240 1.00 31.67 100 PRO A C 1
ATOM 817 O O . PRO A 1 100 ? 15.466 28.550 -49.220 1.00 31.67 100 PRO A O 1
ATOM 820 N N . ARG A 1 101 ? 14.877 30.537 -48.368 1.00 27.69 101 ARG A N 1
ATOM 821 C CA . ARG A 1 101 ? 14.664 31.201 -49.662 1.00 27.69 101 ARG A CA 1
ATOM 822 C C . ARG A 1 101 ? 15.966 31.785 -50.221 1.00 27.69 101 ARG A C 1
ATOM 824 O O . ARG A 1 101 ? 16.311 32.926 -49.920 1.00 27.69 101 ARG A O 1
ATOM 831 N N . ALA A 1 102 ? 16.662 31.017 -51.057 1.00 28.19 102 ALA A N 1
ATOM 832 C CA . ALA A 1 102 ? 17.725 31.538 -51.918 1.00 28.19 102 ALA A CA 1
ATOM 833 C C . ALA A 1 102 ? 17.153 32.395 -53.073 1.00 28.19 102 ALA A C 1
ATOM 835 O O . ALA A 1 102 ? 15.945 32.398 -53.328 1.00 28.19 102 ALA A O 1
ATOM 836 N N . LYS A 1 103 ? 18.018 33.162 -53.750 1.00 29.05 103 LYS A N 1
ATOM 837 C CA . LYS A 1 103 ? 17.657 33.978 -54.925 1.00 29.05 103 LYS A CA 1
ATOM 838 C C . LYS A 1 103 ? 17.629 33.105 -56.189 1.00 29.05 103 LYS A C 1
ATOM 840 O O . LYS A 1 103 ? 18.368 32.131 -56.261 1.00 29.05 103 LYS A O 1
ATOM 845 N N . GLY A 1 104 ? 16.774 33.455 -57.150 1.00 27.16 104 GLY A N 1
ATOM 846 C CA . GLY A 1 104 ? 16.604 32.703 -58.399 1.00 27.16 104 GLY A CA 1
ATOM 847 C C . GLY A 1 104 ? 17.546 33.127 -59.530 1.00 27.16 104 GLY A C 1
ATOM 848 O O . GLY A 1 104 ? 18.278 34.110 -59.408 1.00 27.16 104 GLY A O 1
ATOM 849 N N . GLY A 1 105 ? 17.459 32.387 -60.633 1.00 27.41 105 GLY A N 1
ATOM 850 C CA . GLY A 1 105 ? 18.138 32.622 -61.906 1.00 27.41 105 GLY A CA 1
ATOM 851 C C . GLY A 1 105 ? 17.863 31.440 -62.836 1.00 27.41 105 GLY A C 1
ATOM 852 O O . GLY A 1 105 ? 18.374 30.352 -62.589 1.00 27.41 105 GLY A O 1
ATOM 853 N N . ASP A 1 106 ? 17.012 31.635 -63.844 1.00 32.16 106 ASP A N 1
ATOM 854 C CA . ASP A 1 106 ? 16.629 30.581 -64.790 1.00 32.16 106 ASP A CA 1
ATOM 855 C C . ASP A 1 106 ? 17.758 30.247 -65.771 1.00 32.16 106 ASP A C 1
ATOM 857 O O . ASP A 1 106 ? 18.498 31.131 -66.208 1.00 32.16 106 ASP A O 1
ATOM 861 N N . MET A 1 107 ? 17.828 28.981 -66.188 1.00 29.66 107 MET A N 1
ATOM 862 C CA . MET A 1 107 ? 18.567 28.559 -67.377 1.00 29.66 107 MET A CA 1
ATOM 863 C C . MET A 1 107 ? 17.860 27.372 -68.041 1.00 29.66 107 MET A C 1
ATOM 865 O O . MET A 1 107 ? 18.017 26.226 -67.639 1.00 29.66 107 MET A O 1
ATOM 869 N N . TYR A 1 108 ? 17.025 27.739 -69.015 1.00 26.98 108 TYR A N 1
ATOM 870 C CA . TYR A 1 108 ? 16.509 26.979 -70.158 1.00 26.98 108 TYR A CA 1
ATOM 871 C C . TYR A 1 108 ? 16.717 25.454 -70.207 1.00 26.98 108 TYR A C 1
ATOM 873 O O . TYR A 1 108 ? 17.830 24.959 -70.360 1.00 26.98 108 TYR A O 1
ATOM 881 N N . ASP A 1 109 ? 15.587 24.748 -70.263 1.00 35.12 109 ASP A N 1
ATOM 882 C CA . ASP A 1 109 ? 15.175 23.974 -71.446 1.00 35.12 109 ASP A CA 1
ATOM 883 C C . ASP A 1 109 ? 16.224 23.857 -72.578 1.00 35.12 109 ASP A C 1
ATOM 885 O O . ASP A 1 109 ? 16.233 24.645 -73.526 1.00 35.12 109 ASP A O 1
ATOM 889 N N . MET A 1 110 ? 17.111 22.860 -72.482 1.00 30.42 110 MET A N 1
ATOM 890 C CA . MET A 1 110 ? 17.816 22.313 -73.641 1.00 30.42 110 MET A CA 1
ATOM 891 C C . MET A 1 110 ? 18.309 20.878 -73.382 1.00 30.42 110 MET A C 1
ATOM 893 O O . MET A 1 110 ? 18.985 20.608 -72.392 1.00 30.42 110 MET A O 1
ATOM 897 N N . LEU A 1 111 ? 18.060 19.995 -74.356 1.00 31.73 111 LEU A N 1
ATOM 898 C CA . LEU A 1 111 ? 18.754 18.714 -74.574 1.00 31.73 111 LEU A CA 1
ATOM 899 C C . LEU A 1 111 ? 18.416 17.494 -73.681 1.00 31.73 111 LEU A C 1
ATOM 901 O O . LEU A 1 111 ? 19.298 16.691 -73.373 1.00 31.73 111 LEU A O 1
ATOM 905 N N . GLU A 1 112 ? 17.134 17.235 -73.400 1.00 30.36 112 GLU A N 1
ATOM 906 C CA . GLU A 1 112 ? 16.680 15.840 -73.229 1.00 30.36 112 GLU A CA 1
ATOM 907 C C . GLU A 1 112 ? 16.451 15.218 -74.622 1.00 30.36 112 GLU A C 1
ATOM 909 O O . GLU A 1 112 ? 15.476 15.544 -75.297 1.00 30.36 112 GLU A O 1
ATOM 914 N N . GLY A 1 113 ? 17.365 14.362 -75.104 1.00 28.53 113 GLY A N 1
ATOM 915 C CA . GLY A 1 113 ? 17.234 13.845 -76.474 1.00 28.53 113 GLY A CA 1
ATOM 916 C C . GLY A 1 113 ? 18.339 12.937 -77.016 1.00 28.53 113 GLY A C 1
ATOM 917 O O . GLY A 1 113 ? 18.885 13.251 -78.068 1.00 28.53 113 GLY A O 1
ATOM 918 N N . LEU A 1 114 ? 18.640 11.804 -76.360 1.00 29.50 114 LEU A N 1
ATOM 919 C CA . LEU A 1 114 ? 19.380 10.676 -76.975 1.00 29.50 114 LEU A CA 1
ATOM 920 C C . LEU A 1 114 ? 19.134 9.320 -76.254 1.00 29.50 114 LEU A C 1
ATOM 922 O O . LEU A 1 114 ? 19.956 8.815 -75.498 1.00 29.50 114 LEU A O 1
ATOM 926 N N . VAL A 1 115 ? 17.926 8.786 -76.488 1.00 27.36 115 VAL A N 1
ATOM 927 C CA . VAL A 1 115 ? 17.515 7.374 -76.757 1.00 27.36 115 VAL A CA 1
ATOM 928 C C . VAL A 1 115 ? 18.650 6.315 -76.858 1.00 27.36 115 VAL A C 1
ATOM 930 O O . VAL A 1 115 ? 19.676 6.669 -77.439 1.00 27.36 115 VAL A O 1
ATOM 933 N N . PRO A 1 116 ? 18.487 5.003 -76.491 1.00 35.91 116 PRO A N 1
ATOM 934 C CA . PRO A 1 116 ? 17.321 4.217 -75.991 1.00 35.91 116 PRO A CA 1
ATOM 935 C C . PRO A 1 116 ? 17.577 3.504 -74.621 1.00 35.91 116 PRO A C 1
ATOM 937 O O . PRO A 1 116 ? 18.639 3.660 -74.035 1.00 35.91 116 PRO A O 1
ATOM 940 N N . GLY A 1 117 ? 16.702 2.663 -74.036 1.00 24.89 117 GLY A N 1
ATOM 941 C CA . GLY A 1 117 ? 15.288 2.352 -74.320 1.00 24.89 117 GLY A CA 1
ATOM 942 C C . GLY A 1 117 ? 14.844 0.908 -73.962 1.00 24.89 117 GLY A C 1
ATOM 943 O O . GLY A 1 117 ? 15.408 -0.051 -74.474 1.00 24.89 117 GLY A O 1
ATOM 944 N N . THR A 1 118 ? 13.735 0.772 -73.206 1.00 25.75 118 THR A N 1
ATOM 945 C CA . THR A 1 118 ? 12.895 -0.451 -72.986 1.00 25.75 118 THR A CA 1
ATOM 946 C C . THR A 1 118 ? 13.506 -1.672 -72.247 1.00 25.75 118 THR A C 1
ATOM 948 O O . THR A 1 118 ? 14.724 -1.757 -72.143 1.00 25.75 118 THR A O 1
ATOM 951 N N . PRO A 1 119 ? 12.699 -2.644 -71.736 1.00 29.03 119 PRO A N 1
ATOM 952 C CA . PRO A 1 119 ? 11.228 -2.705 -71.646 1.00 29.03 119 PRO A CA 1
ATOM 953 C C . PRO A 1 119 ? 10.656 -2.878 -70.215 1.00 29.03 119 PRO A C 1
ATOM 955 O O . PRO A 1 119 ? 11.228 -3.561 -69.366 1.00 29.03 119 PRO A O 1
ATOM 958 N N . HIS A 1 120 ? 9.435 -2.375 -69.976 1.00 23.97 120 HIS A N 1
ATOM 959 C CA . HIS A 1 120 ? 8.603 -2.869 -68.867 1.00 23.97 120 HIS A CA 1
ATOM 960 C C . HIS A 1 120 ? 7.091 -2.752 -69.131 1.00 23.97 120 HIS A C 1
ATOM 962 O O . HIS A 1 120 ? 6.519 -1.664 -69.049 1.00 23.97 120 HIS A O 1
ATOM 968 N N . ARG A 1 121 ? 6.469 -3.891 -69.473 1.00 29.17 121 ARG A N 1
ATOM 969 C CA . ARG A 1 121 ? 5.026 -4.241 -69.512 1.00 29.17 121 ARG A CA 1
ATOM 970 C C . ARG A 1 121 ? 4.907 -5.661 -70.123 1.00 29.17 121 ARG A C 1
ATOM 972 O O . ARG A 1 121 ? 5.879 -6.083 -70.747 1.00 29.17 121 ARG A O 1
ATOM 979 N N . PRO A 1 122 ? 3.794 -6.409 -69.956 1.00 25.48 122 PRO A N 1
ATOM 980 C CA . PRO A 1 122 ? 2.443 -5.936 -69.646 1.00 25.48 122 PRO A CA 1
ATOM 981 C C . PRO A 1 122 ? 1.854 -6.415 -68.311 1.00 25.48 122 PRO A C 1
ATOM 983 O O . PRO A 1 122 ? 2.254 -7.426 -67.746 1.00 25.48 122 PRO A O 1
ATOM 986 N N . ALA A 1 123 ? 0.803 -5.715 -67.883 1.00 31.73 123 ALA A N 1
ATOM 987 C CA . ALA A 1 123 ? -0.255 -6.290 -67.060 1.00 31.73 123 ALA A CA 1
ATOM 988 C C . ALA A 1 123 ? -1.482 -6.537 -67.964 1.00 31.73 123 ALA A C 1
ATOM 990 O O . ALA A 1 123 ? -1.893 -5.599 -68.653 1.00 31.73 123 ALA A O 1
ATOM 991 N N . PRO A 1 124 ? -2.066 -7.747 -67.990 1.00 28.89 124 PRO A N 1
ATOM 992 C CA . PRO A 1 124 ? -3.393 -7.987 -68.552 1.00 28.89 124 PRO A CA 1
ATOM 993 C C . PRO A 1 124 ? -4.485 -7.735 -67.495 1.00 28.89 124 PRO A C 1
ATOM 995 O O . PRO A 1 124 ? -4.245 -7.882 -66.297 1.00 28.89 124 PRO A O 1
ATOM 998 N N . SER A 1 125 ? -5.696 -7.376 -67.929 1.00 25.91 125 SER A N 1
ATOM 999 C CA . SER A 1 125 ? -6.855 -7.163 -67.050 1.00 25.91 125 SER A CA 1
ATOM 1000 C C . SER A 1 125 ? -8.128 -7.736 -67.674 1.00 25.91 125 SER A C 1
ATOM 1002 O O . SER A 1 125 ? -8.415 -7.450 -68.834 1.00 25.91 125 SER A O 1
ATOM 1004 N N . GLY A 1 126 ? -8.901 -8.484 -66.880 1.00 28.89 126 GLY A N 1
ATOM 1005 C CA . GLY A 1 126 ? -10.221 -9.018 -67.244 1.00 28.89 126 GLY A CA 1
ATOM 1006 C C . GLY A 1 126 ? -10.198 -10.337 -68.046 1.00 28.89 126 GLY A C 1
ATOM 1007 O O . GLY A 1 126 ? -9.303 -10.554 -68.852 1.00 28.89 126 GLY A O 1
ATOM 1008 N N . ALA A 1 127 ? -11.160 -11.254 -67.879 1.00 28.30 127 ALA A N 1
ATOM 1009 C CA . ALA A 1 127 ? -12.296 -11.241 -66.948 1.00 28.30 127 ALA A CA 1
ATOM 1010 C C . ALA A 1 127 ? -12.900 -12.649 -66.714 1.00 28.30 127 ALA A C 1
ATOM 1012 O O . ALA A 1 127 ? -12.717 -13.553 -67.518 1.00 28.30 127 ALA A O 1
ATOM 1013 N N . ASN A 1 128 ? -13.697 -12.758 -65.644 1.00 27.67 128 ASN A N 1
ATOM 1014 C CA . ASN A 1 128 ? -14.791 -13.719 -65.412 1.00 27.67 128 ASN A CA 1
ATOM 1015 C C . ASN A 1 128 ? -14.507 -15.241 -65.423 1.00 27.67 128 ASN A C 1
ATOM 1017 O O . ASN A 1 128 ? -14.547 -15.903 -66.453 1.00 27.67 128 ASN A O 1
ATOM 1021 N N . GLY A 1 129 ? -14.455 -15.818 -64.215 1.00 25.27 129 GLY A N 1
ATOM 1022 C CA . GLY A 1 129 ? -14.824 -17.212 -63.926 1.00 25.27 129 GLY A CA 1
ATOM 1023 C C . GLY A 1 129 ? -15.826 -17.239 -62.762 1.00 25.27 129 GLY A C 1
ATOM 1024 O O . GLY A 1 129 ? -15.665 -16.492 -61.798 1.00 25.27 129 GLY A O 1
ATOM 1025 N N . SER A 1 130 ? -16.907 -18.016 -62.867 1.00 26.62 130 SER A N 1
ATOM 1026 C CA . SER A 1 130 ? -18.090 -17.877 -61.999 1.00 26.62 130 SER A CA 1
ATOM 1027 C C . SER A 1 130 ? -18.159 -18.843 -60.806 1.00 26.62 130 SER A C 1
ATOM 1029 O O . SER A 1 130 ? -17.611 -19.938 -60.839 1.00 26.62 130 SER A O 1
ATOM 1031 N N . THR A 1 131 ? -19.010 -18.482 -59.835 1.00 24.00 131 THR A N 1
ATOM 1032 C CA . THR A 1 131 ? -19.492 -19.276 -58.680 1.00 24.00 131 THR A CA 1
ATOM 1033 C C . THR A 1 131 ? -18.531 -19.452 -57.491 1.00 24.00 131 THR A C 1
ATOM 1035 O O . THR A 1 131 ? -17.530 -20.145 -57.569 1.00 24.00 131 THR A O 1
ATOM 1038 N N . VAL A 1 132 ? -18.903 -18.881 -56.332 1.00 26.89 132 VAL A N 1
ATOM 1039 C CA . VAL A 1 132 ? -19.326 -19.606 -55.106 1.00 26.89 132 VAL A CA 1
ATOM 1040 C C . VAL A 1 132 ? -19.467 -18.624 -53.919 1.00 26.89 132 VAL A C 1
ATOM 1042 O O . VAL A 1 132 ? -18.541 -17.915 -53.562 1.00 26.89 132 VAL A O 1
ATOM 1045 N N . LYS A 1 133 ? -20.647 -18.646 -53.278 1.00 26.23 133 LYS A N 1
ATOM 1046 C CA . LYS A 1 133 ? -20.983 -18.164 -51.913 1.00 26.23 133 LYS A CA 1
ATOM 1047 C C . LYS A 1 133 ? -20.624 -16.718 -51.473 1.00 26.23 133 LYS A C 1
ATOM 1049 O O . LYS A 1 133 ? -19.557 -16.447 -50.948 1.00 26.23 133 LYS A O 1
ATOM 1054 N N . ARG A 1 134 ? -21.720 -15.950 -51.355 1.00 29.95 134 ARG A N 1
ATOM 1055 C CA . ARG A 1 134 ? -22.101 -15.048 -50.235 1.00 29.95 134 ARG A CA 1
ATOM 1056 C C . ARG A 1 134 ? -21.525 -13.620 -50.190 1.00 29.95 134 ARG A C 1
ATOM 1058 O O . ARG A 1 134 ? -20.378 -13.375 -49.846 1.00 29.95 134 ARG A O 1
ATOM 1065 N N . LYS A 1 135 ? -22.459 -12.681 -50.402 1.00 28.23 135 LYS A N 1
ATOM 1066 C CA . LYS A 1 135 ? -22.421 -11.270 -49.983 1.00 28.23 135 LYS A CA 1
ATOM 1067 C C . LYS A 1 135 ? -22.000 -11.114 -48.515 1.00 28.23 135 LYS A C 1
ATOM 1069 O O . LYS A 1 135 ? -22.298 -11.982 -47.693 1.00 28.23 135 LYS A O 1
ATOM 1074 N N . ALA A 1 136 ? -21.442 -9.947 -48.194 1.00 40.59 136 ALA A N 1
ATOM 1075 C CA . ALA A 1 136 ? -21.289 -9.485 -46.820 1.00 40.59 136 ALA A CA 1
ATOM 1076 C C . ALA A 1 136 ? -22.637 -9.486 -46.070 1.00 40.59 136 ALA A C 1
ATOM 1078 O O . ALA A 1 136 ? -23.668 -9.098 -46.615 1.00 40.59 136 ALA A O 1
ATOM 1079 N N . ASN A 1 137 ? -22.581 -9.938 -44.820 1.00 26.73 137 ASN A N 1
ATOM 1080 C CA . ASN A 1 137 ? -23.638 -9.985 -43.814 1.00 26.73 137 ASN A CA 1
ATOM 1081 C C . ASN A 1 137 ? -22.912 -9.880 -42.451 1.00 26.73 137 ASN A C 1
ATOM 1083 O O . ASN A 1 137 ? -21.812 -10.411 -42.325 1.00 26.73 137 ASN A O 1
ATOM 1087 N N . PHE A 1 138 ? -23.440 -9.237 -41.411 1.00 26.69 138 PHE A N 1
ATOM 1088 C CA . PHE A 1 138 ? -24.842 -8.887 -41.171 1.00 26.69 138 PHE A CA 1
ATOM 1089 C C . PHE A 1 138 ? -25.029 -7.409 -40.774 1.00 26.69 138 PHE A C 1
ATOM 1091 O O . PHE A 1 138 ? -24.092 -6.754 -40.326 1.00 26.69 138 PHE A O 1
ATOM 1098 N N . ASN A 1 139 ? -26.252 -6.897 -40.932 1.00 26.27 139 ASN A N 1
ATOM 1099 C CA . ASN A 1 139 ? -26.615 -5.513 -40.609 1.00 26.27 139 ASN A CA 1
ATOM 1100 C C . ASN A 1 139 ? -26.778 -5.269 -39.101 1.00 26.27 139 ASN A C 1
ATOM 1102 O O . ASN A 1 139 ? -27.196 -6.163 -38.367 1.00 26.27 139 ASN A O 1
ATOM 1106 N N . THR A 1 140 ? -26.631 -4.008 -38.688 1.00 36.53 140 THR A N 1
ATOM 1107 C CA . THR A 1 140 ? -27.292 -3.460 -37.493 1.00 36.53 140 THR A CA 1
ATOM 1108 C C . THR A 1 140 ? -28.815 -3.448 -37.686 1.00 36.53 140 THR A C 1
ATOM 1110 O O . THR A 1 140 ? -29.277 -2.912 -38.695 1.00 36.53 140 THR A O 1
ATOM 1113 N N . PRO A 1 141 ? -29.616 -3.928 -36.717 1.00 30.48 141 PRO A N 1
ATOM 1114 C CA . PRO A 1 141 ? -31.045 -3.646 -36.659 1.00 30.48 141 PRO A CA 1
ATOM 1115 C C . PRO A 1 141 ? -31.413 -2.911 -35.359 1.00 30.48 141 PRO A C 1
ATOM 1117 O O . PRO A 1 141 ? -31.432 -3.497 -34.278 1.00 30.48 141 PRO A O 1
ATOM 1120 N N . GLY A 1 142 ? -31.774 -1.629 -35.470 1.00 27.73 142 GLY A N 1
ATOM 1121 C CA . GLY A 1 142 ? -32.597 -0.977 -34.446 1.00 27.73 142 GLY A CA 1
ATOM 1122 C C . GLY A 1 142 ? -34.002 -1.593 -34.462 1.00 27.73 142 GLY A C 1
ATOM 1123 O O . GLY A 1 142 ? -34.576 -1.781 -35.534 1.00 27.73 142 GLY A O 1
ATOM 1124 N N . GLY A 1 143 ? -34.532 -1.970 -33.299 1.00 31.66 143 GLY A N 1
ATOM 1125 C CA . GLY A 1 143 ? -35.729 -2.814 -33.218 1.00 31.66 143 GLY A CA 1
ATOM 1126 C C . GLY A 1 143 ? -37.073 -2.085 -33.352 1.00 31.66 143 GLY A C 1
ATOM 1127 O O . GLY A 1 143 ? -37.174 -0.876 -33.153 1.00 31.66 143 GLY A O 1
ATOM 1128 N N . LYS A 1 144 ? -38.127 -2.873 -33.597 1.00 26.28 144 LYS A N 1
ATOM 1129 C CA . LYS A 1 144 ? -39.534 -2.613 -33.235 1.00 26.28 144 LYS A CA 1
ATOM 1130 C C . LYS A 1 144 ? -40.237 -3.962 -33.005 1.00 26.28 144 LYS A C 1
ATOM 1132 O O . LYS A 1 144 ? -39.767 -4.986 -33.491 1.00 26.28 144 LYS A O 1
ATOM 1137 N N . ALA A 1 145 ? -41.294 -3.975 -32.197 1.00 28.75 145 ALA A N 1
ATOM 1138 C CA . ALA A 1 145 ? -41.854 -5.195 -31.603 1.00 28.75 145 ALA A CA 1
ATOM 1139 C C . ALA A 1 145 ? -43.105 -5.730 -32.321 1.00 28.75 145 ALA A C 1
ATOM 1141 O O . ALA A 1 145 ? -43.859 -4.930 -32.865 1.00 28.75 145 ALA A O 1
ATOM 1142 N N . THR A 1 146 ? -43.401 -7.032 -32.155 1.00 26.56 146 THR A N 1
ATOM 1143 C CA . THR A 1 146 ? -44.786 -7.528 -31.963 1.00 26.56 146 THR A CA 1
ATOM 1144 C C . THR A 1 146 ? -44.861 -8.938 -31.344 1.00 26.56 146 THR A C 1
ATOM 1146 O O . THR A 1 146 ? -44.313 -9.877 -31.900 1.00 26.56 146 THR A O 1
ATOM 1149 N N . LYS A 1 147 ? -45.594 -9.030 -30.221 1.00 27.00 147 LYS A N 1
ATOM 1150 C CA . LYS A 1 147 ? -46.476 -10.107 -29.691 1.00 27.00 147 LYS A CA 1
ATOM 1151 C C . LYS A 1 147 ? -46.179 -11.621 -29.890 1.00 27.00 147 LYS A C 1
ATOM 1153 O O . LYS A 1 147 ? -46.169 -12.092 -31.017 1.00 27.00 147 LYS A O 1
ATOM 1158 N N . ALA A 1 148 ? -46.323 -12.342 -28.759 1.00 25.48 148 ALA A N 1
ATOM 1159 C CA . ALA A 1 148 ? -46.967 -13.670 -28.585 1.00 25.48 148 ALA A CA 1
ATOM 1160 C C . ALA A 1 148 ? -46.258 -14.942 -29.116 1.00 25.48 148 ALA A C 1
ATOM 1162 O O . ALA A 1 148 ? -45.636 -14.903 -30.167 1.00 25.48 148 ALA A O 1
ATOM 1163 N N . HIS A 1 149 ? -46.363 -16.121 -28.477 1.00 26.30 149 HIS A N 1
ATOM 1164 C CA . HIS A 1 149 ? -46.877 -16.541 -27.145 1.00 26.30 149 HIS A CA 1
ATOM 1165 C C . HIS A 1 149 ? -46.136 -17.852 -26.747 1.00 26.30 149 HIS A C 1
ATOM 1167 O O . HIS A 1 149 ? -45.717 -18.549 -27.660 1.00 26.30 149 HIS A O 1
ATOM 1173 N N . GLU A 1 150 ? -46.016 -18.165 -25.440 1.00 23.36 150 GLU A N 1
ATOM 1174 C CA . GLU A 1 150 ? -45.794 -19.502 -24.796 1.00 23.36 150 GLU A CA 1
ATOM 1175 C C . GLU A 1 150 ? -44.748 -20.501 -25.381 1.00 23.36 150 GLU A C 1
ATOM 1177 O O . GLU A 1 150 ? -44.695 -20.770 -26.569 1.00 23.36 150 GLU A O 1
ATOM 1182 N N . MET A 1 151 ? -43.897 -21.204 -24.620 1.00 24.12 151 MET A N 1
ATOM 1183 C CA . MET A 1 151 ? -43.698 -21.421 -23.171 1.00 24.12 151 MET A CA 1
ATOM 1184 C C . MET A 1 151 ? -42.242 -21.956 -22.980 1.00 24.12 151 MET A C 1
ATOM 1186 O O . MET A 1 151 ? -41.616 -22.330 -23.968 1.00 24.12 151 MET A O 1
ATOM 1190 N N . SER A 1 152 ? -41.603 -22.073 -21.807 1.00 27.58 152 SER A N 1
ATOM 1191 C CA . SER A 1 152 ? -41.964 -21.778 -20.408 1.00 27.58 152 SER A CA 1
ATOM 1192 C C . SER A 1 152 ? -40.688 -21.487 -19.572 1.00 27.58 152 SER A C 1
ATOM 1194 O O . SER A 1 152 ? -39.601 -21.326 -20.126 1.00 27.58 152 SER A O 1
ATOM 1196 N N . THR A 1 153 ? -40.810 -21.457 -18.243 1.00 28.23 153 THR A N 1
ATOM 1197 C CA . THR A 1 153 ? -39.743 -21.259 -17.228 1.00 28.23 153 THR A CA 1
ATOM 1198 C C . THR A 1 153 ? -39.593 -22.532 -16.348 1.00 28.23 153 THR A C 1
ATOM 1200 O O . THR A 1 153 ? -40.435 -23.418 -16.502 1.00 28.23 153 THR A O 1
ATOM 1203 N N . PRO A 1 154 ? -38.557 -22.724 -15.483 1.00 35.81 154 PRO A N 1
ATOM 1204 C CA . PRO A 1 154 ? -38.001 -21.779 -14.493 1.00 35.81 154 PRO A CA 1
ATOM 1205 C C . PRO A 1 154 ? -36.482 -21.512 -14.641 1.00 35.81 154 PRO A C 1
ATOM 1207 O O . PRO A 1 154 ? -35.759 -22.289 -15.250 1.00 35.81 154 PRO A O 1
ATOM 1210 N N . GLY A 1 155 ? -35.905 -20.440 -14.092 1.00 24.41 155 GLY A N 1
ATOM 1211 C CA . GLY A 1 155 ? -36.492 -19.363 -13.281 1.00 24.41 155 GLY A CA 1
ATOM 1212 C C . GLY A 1 155 ? -35.448 -18.288 -12.946 1.00 24.41 155 GLY A C 1
ATOM 1213 O O . GLY A 1 155 ? -35.179 -18.026 -11.781 1.00 24.41 155 GLY A O 1
ATOM 1214 N N . GLY A 1 156 ? -34.784 -17.728 -13.964 1.00 26.28 156 GLY A N 1
ATOM 1215 C CA . GLY A 1 156 ? -33.637 -16.831 -13.779 1.00 26.28 156 GLY A CA 1
ATOM 1216 C C . GLY A 1 156 ? -34.006 -15.455 -13.215 1.00 26.28 156 GLY A C 1
ATOM 1217 O O . GLY A 1 156 ? -34.585 -14.632 -13.924 1.00 26.28 156 GLY A O 1
ATOM 1218 N N . GLY A 1 157 ? -33.620 -15.187 -11.964 1.00 25.28 157 GLY A N 1
ATOM 1219 C CA . GLY A 1 157 ? -33.714 -13.858 -11.356 1.00 25.28 157 GLY A CA 1
ATOM 1220 C C . GLY A 1 157 ? -32.836 -12.836 -12.087 1.00 25.28 157 GLY A C 1
ATOM 1221 O O . GLY A 1 157 ? -31.670 -13.099 -12.381 1.00 25.28 157 GLY A O 1
ATOM 1222 N N . MET A 1 158 ? -33.398 -11.669 -12.405 1.00 28.48 158 MET A N 1
ATOM 1223 C CA . MET A 1 158 ? -32.688 -10.627 -13.150 1.00 28.48 158 MET A CA 1
ATOM 1224 C C . MET A 1 158 ? -31.648 -9.917 -12.276 1.00 28.48 158 MET A C 1
ATOM 1226 O O . MET A 1 158 ? -31.953 -9.487 -11.165 1.00 28.48 158 MET A O 1
ATOM 1230 N N . THR A 1 159 ? -30.448 -9.691 -12.812 1.00 32.72 159 THR A N 1
ATOM 1231 C CA . THR A 1 159 ? -29.529 -8.694 -12.251 1.00 32.72 159 THR A CA 1
ATOM 1232 C C . THR A 1 159 ? -30.141 -7.289 -12.381 1.00 32.72 159 THR A C 1
ATOM 1234 O O . THR A 1 159 ? -30.682 -6.965 -13.446 1.00 32.72 159 THR A O 1
ATOM 1237 N N . PRO A 1 160 ? -30.084 -6.435 -11.338 1.00 33.91 160 PRO A N 1
ATOM 1238 C CA . PRO A 1 160 ? -30.702 -5.112 -11.389 1.00 33.91 160 PRO A CA 1
ATOM 1239 C C . PRO A 1 160 ? -30.126 -4.232 -12.504 1.00 33.91 160 PRO A C 1
ATOM 1241 O O . PRO A 1 160 ? -28.911 -4.160 -12.704 1.00 33.91 160 PRO A O 1
ATOM 1244 N N . LYS A 1 161 ? -31.008 -3.515 -13.208 1.00 29.09 161 LYS A N 1
ATOM 1245 C CA . LYS A 1 161 ? -30.604 -2.378 -14.048 1.00 29.09 161 LYS A CA 1
ATOM 1246 C C . LYS A 1 161 ? -30.168 -1.213 -13.155 1.00 29.09 161 LYS A C 1
ATOM 1248 O O . LYS A 1 161 ? -30.556 -1.141 -11.994 1.00 29.09 161 LYS A O 1
ATOM 1253 N N . ALA A 1 162 ? -29.409 -0.273 -13.716 1.00 33.47 162 ALA A N 1
ATOM 1254 C CA . ALA A 1 162 ? -29.163 1.006 -13.057 1.00 33.47 162 ALA A CA 1
ATOM 1255 C C . ALA A 1 162 ? -30.504 1.726 -12.820 1.00 33.47 162 ALA A C 1
ATOM 1257 O O . ALA A 1 162 ? -31.201 2.067 -13.777 1.00 33.47 162 ALA A O 1
ATOM 1258 N N . GLU A 1 163 ? -30.878 1.900 -11.554 1.00 34.97 163 GLU A N 1
ATOM 1259 C CA . GLU A 1 163 ? -32.150 2.510 -11.172 1.00 34.97 163 GLU A CA 1
ATOM 1260 C C . GLU A 1 163 ? -32.087 4.037 -11.163 1.00 34.97 163 GLU A C 1
ATOM 1262 O O . GLU A 1 163 ? -31.092 4.646 -10.766 1.00 34.97 163 GLU A O 1
ATOM 1267 N N . THR A 1 164 ? -33.206 4.655 -11.524 1.00 30.45 164 THR A N 1
ATOM 1268 C CA . THR A 1 164 ? -33.428 6.097 -11.421 1.00 30.45 164 THR A CA 1
ATOM 1269 C C . THR A 1 164 ? -33.385 6.554 -9.945 1.00 30.45 164 THR A C 1
ATOM 1271 O O . THR A 1 164 ? -33.820 5.814 -9.044 1.00 30.45 164 THR A O 1
ATOM 1274 N N . PRO A 1 165 ? -32.893 7.770 -9.632 1.00 33.03 165 PRO A N 1
ATOM 1275 C CA . PRO A 1 165 ? -33.275 8.445 -8.389 1.00 33.03 165 PRO A CA 1
ATOM 1276 C C . PRO A 1 165 ? -34.810 8.587 -8.340 1.00 33.03 165 PRO A C 1
ATOM 1278 O O . PRO A 1 165 ? -35.425 8.918 -9.348 1.00 33.03 165 PRO A O 1
ATOM 1281 N N . GLY A 1 166 ? -35.434 8.265 -7.200 1.00 42.28 166 GLY A N 1
ATOM 1282 C CA . GLY A 1 166 ? -36.902 8.227 -7.056 1.00 42.28 166 GLY A CA 1
ATOM 1283 C C . GLY A 1 166 ? -37.552 6.832 -7.043 1.00 42.28 166 GLY A C 1
ATOM 1284 O O . GLY A 1 166 ? -38.775 6.740 -7.016 1.00 42.28 166 GLY A O 1
ATOM 1285 N N . GLY A 1 167 ? -36.770 5.744 -7.033 1.00 47.44 167 GLY A N 1
ATOM 1286 C CA . GLY A 1 167 ? -37.280 4.420 -6.639 1.00 47.44 167 GLY A CA 1
ATOM 1287 C C . GLY A 1 167 ? -37.702 4.384 -5.156 1.00 47.44 167 GLY A C 1
ATOM 1288 O O . GLY A 1 167 ? -37.245 5.234 -4.387 1.00 47.44 167 GLY A O 1
ATOM 1289 N N . PRO A 1 168 ? -38.559 3.431 -4.737 1.00 55.12 168 PRO A N 1
ATOM 1290 C CA . PRO A 1 168 ? -39.049 3.352 -3.362 1.00 55.12 168 PRO A CA 1
ATOM 1291 C C . PRO A 1 168 ? -37.921 3.159 -2.335 1.00 55.12 168 PRO A C 1
ATOM 1293 O O . PRO A 1 168 ? -36.871 2.576 -2.622 1.00 55.12 168 PRO A O 1
ATOM 1296 N N . VAL A 1 169 ? -38.169 3.643 -1.116 1.00 62.84 169 VAL A N 1
ATOM 1297 C CA . VAL A 1 169 ? -37.291 3.435 0.043 1.00 62.84 169 VAL A CA 1
ATOM 1298 C C . VAL A 1 169 ? -37.212 1.934 0.339 1.00 62.84 169 VAL A C 1
ATOM 1300 O O . VAL A 1 169 ? -38.238 1.259 0.409 1.00 62.84 169 VAL A O 1
ATOM 1303 N N . PHE A 1 170 ? -35.995 1.411 0.481 1.00 75.75 170 PHE A N 1
ATOM 1304 C CA . PHE A 1 170 ? -35.736 0.016 0.819 1.00 75.75 170 PHE A CA 1
ATOM 1305 C C . PHE A 1 170 ? -35.496 -0.069 2.325 1.00 75.75 170 PHE A C 1
ATOM 1307 O O . PHE A 1 170 ? -34.393 0.194 2.800 1.00 75.75 170 PHE A O 1
ATOM 1314 N N . ASP A 1 171 ? -36.532 -0.436 3.076 1.00 79.94 171 ASP A N 1
ATOM 1315 C CA . ASP A 1 171 ? -36.369 -0.789 4.483 1.00 79.94 171 ASP A CA 1
ATOM 1316 C C . ASP A 1 171 ? -35.658 -2.147 4.595 1.00 79.94 171 ASP A C 1
ATOM 1318 O O . ASP A 1 171 ? -36.206 -3.188 4.222 1.00 79.94 171 ASP A O 1
ATOM 1322 N N . PHE A 1 172 ? -34.440 -2.139 5.141 1.00 85.31 172 PHE A N 1
ATOM 1323 C CA . PHE A 1 172 ? -33.654 -3.348 5.371 1.00 85.31 172 PHE A CA 1
ATOM 1324 C C . PHE A 1 172 ? -34.339 -4.323 6.345 1.00 85.31 172 PHE A C 1
ATOM 1326 O O . PHE A 1 172 ? -34.182 -5.535 6.185 1.00 85.31 172 PHE A O 1
ATOM 1333 N N . ALA A 1 173 ? -35.133 -3.840 7.310 1.00 83.31 173 ALA A N 1
ATOM 1334 C CA . ALA A 1 173 ? -35.852 -4.705 8.244 1.00 83.31 173 ALA A CA 1
ATOM 1335 C C . ALA A 1 173 ? -36.946 -5.529 7.539 1.00 83.31 173 ALA A C 1
ATOM 1337 O O . ALA A 1 173 ? -37.098 -6.715 7.832 1.00 83.31 173 ALA A O 1
ATOM 1338 N N . SER A 1 174 ? -37.632 -4.950 6.545 1.00 83.19 174 SER A N 1
ATOM 1339 C CA . SER A 1 174 ? -38.689 -5.607 5.754 1.00 83.19 174 SER A CA 1
ATOM 1340 C C . SER A 1 174 ? -38.237 -6.761 4.835 1.00 83.19 174 SER A C 1
ATOM 1342 O O . SER A 1 174 ? -39.075 -7.403 4.196 1.00 83.19 174 SER A O 1
ATOM 1344 N N . ARG A 1 175 ? -36.928 -7.042 4.728 1.00 86.06 175 ARG A N 1
ATOM 1345 C CA . ARG A 1 175 ? -36.374 -8.040 3.789 1.00 86.06 175 ARG A CA 1
ATOM 1346 C C . ARG A 1 175 ? -36.907 -9.462 4.059 1.00 86.06 175 ARG A C 1
ATOM 1348 O O . ARG A 1 175 ? -36.791 -9.984 5.165 1.00 86.06 175 ARG A O 1
ATOM 1355 N N . THR A 1 176 ? -37.400 -10.134 3.018 1.00 83.19 176 THR A N 1
ATOM 1356 C CA . THR A 1 176 ? -37.930 -11.511 3.097 1.00 83.19 176 THR A CA 1
ATOM 1357 C C . THR A 1 176 ? -36.848 -12.586 3.207 1.00 83.19 176 THR A C 1
ATOM 1359 O O . THR A 1 176 ? -37.033 -13.583 3.896 1.00 83.19 176 THR A O 1
ATOM 1362 N N . ASN A 1 177 ? -35.708 -12.398 2.538 1.00 84.50 177 ASN A N 1
ATOM 1363 C CA . ASN A 1 177 ? -34.651 -13.409 2.400 1.00 84.50 177 ASN A CA 1
ATOM 1364 C C . ASN A 1 177 ? -33.630 -13.312 3.548 1.00 84.50 177 ASN A C 1
ATOM 1366 O O . ASN A 1 177 ? -32.433 -13.107 3.334 1.00 84.50 177 ASN A O 1
ATOM 1370 N N . ALA A 1 178 ? -34.116 -13.375 4.787 1.00 84.12 178 ALA A N 1
ATOM 1371 C CA . ALA A 1 178 ? -33.274 -13.318 5.976 1.00 84.12 178 ALA A CA 1
ATOM 1372 C C . ALA A 1 178 ? -32.419 -14.591 6.105 1.00 84.12 178 ALA A C 1
ATOM 1374 O O . ALA A 1 178 ? -32.957 -15.688 6.209 1.00 84.12 178 ALA A O 1
ATOM 1375 N N . ASN A 1 179 ? -31.091 -14.428 6.130 1.00 83.25 179 ASN A N 1
ATOM 1376 C CA . ASN A 1 179 ? -30.101 -15.497 6.341 1.00 83.25 179 ASN A CA 1
ATOM 1377 C C . ASN A 1 179 ? -30.196 -16.680 5.339 1.00 83.25 179 ASN A C 1
ATOM 1379 O O . ASN A 1 179 ? -29.767 -17.791 5.641 1.00 83.25 179 ASN A O 1
ATOM 1383 N N . ASP A 1 180 ? -30.726 -16.417 4.140 1.00 85.94 180 ASP A N 1
ATOM 1384 C CA . ASP A 1 180 ? -30.889 -17.365 3.027 1.00 85.94 180 ASP A CA 1
ATOM 1385 C C . ASP A 1 180 ? -29.531 -17.820 2.440 1.00 85.94 180 ASP A C 1
ATOM 1387 O O . ASP A 1 180 ? -28.615 -17.010 2.258 1.00 85.94 180 ASP A O 1
ATOM 1391 N N . ILE A 1 181 ? -29.378 -19.118 2.148 1.00 86.75 181 ILE A N 1
ATOM 1392 C CA . ILE A 1 181 ? -28.091 -19.730 1.768 1.00 86.75 181 ILE A CA 1
ATOM 1393 C C . ILE A 1 181 ? -27.943 -19.738 0.242 1.00 86.75 181 ILE A C 1
ATOM 1395 O O . ILE A 1 181 ? -28.431 -20.626 -0.453 1.00 86.75 181 ILE A O 1
ATOM 1399 N N . THR A 1 182 ? -27.220 -18.749 -0.293 1.00 84.75 182 THR A N 1
ATOM 1400 C CA . THR A 1 182 ? -27.072 -18.565 -1.749 1.00 84.75 182 THR A CA 1
ATOM 1401 C C . THR A 1 182 ? -26.013 -19.451 -2.414 1.00 84.75 182 THR A C 1
ATOM 1403 O O . THR A 1 182 ? -26.091 -19.681 -3.618 1.00 84.75 182 THR A O 1
ATOM 1406 N N . GLU A 1 183 ? -25.001 -19.920 -1.676 1.00 83.25 183 GLU A N 1
ATOM 1407 C CA . GLU A 1 183 ? -24.019 -20.907 -2.152 1.00 83.25 183 GLU A CA 1
ATOM 1408 C C . GLU A 1 183 ? -23.450 -21.702 -0.962 1.00 83.25 183 GLU A C 1
ATOM 1410 O O . GLU A 1 183 ? -23.173 -21.128 0.090 1.00 83.25 183 GLU A O 1
ATOM 1415 N N . GLN A 1 184 ? -23.250 -23.013 -1.133 1.00 83.75 184 GLN A N 1
ATOM 1416 C CA . GLN A 1 184 ? -22.693 -23.919 -0.124 1.00 83.75 184 GLN A CA 1
ATOM 1417 C C . GLN A 1 184 ? -21.551 -24.731 -0.749 1.00 83.75 184 GLN A C 1
ATOM 1419 O O . GLN A 1 184 ? -21.695 -25.279 -1.840 1.00 83.75 184 GLN A O 1
ATOM 1424 N N . PHE A 1 185 ? -20.403 -24.792 -0.069 1.00 72.06 185 PHE A N 1
ATOM 1425 C CA . PHE A 1 185 ? -19.172 -25.363 -0.633 1.00 72.06 185 PHE A CA 1
ATOM 1426 C C . PHE A 1 185 ? -19.114 -26.906 -0.602 1.00 72.06 185 PHE A C 1
ATOM 1428 O O . PHE A 1 185 ? -18.373 -27.507 -1.376 1.00 72.06 185 PHE A O 1
ATOM 1435 N N . VAL A 1 186 ? -19.908 -27.559 0.254 1.00 64.31 186 VAL A N 1
ATOM 1436 C CA . VAL A 1 186 ? -19.927 -29.024 0.415 1.00 64.31 186 VAL A CA 1
ATOM 1437 C C . VAL A 1 186 ? -21.351 -29.542 0.232 1.00 64.31 186 VAL A C 1
ATOM 1439 O O . VAL A 1 186 ? -22.279 -29.048 0.867 1.00 64.31 186 VAL A O 1
ATOM 1442 N N . GLN A 1 187 ? -21.519 -30.541 -0.640 1.00 52.41 187 GLN A N 1
ATOM 1443 C CA . GLN A 1 187 ? -22.823 -31.085 -1.057 1.00 52.41 187 GLN A CA 1
ATOM 1444 C C . GLN A 1 187 ? -23.368 -32.188 -0.122 1.00 52.41 187 GLN A C 1
ATOM 1446 O O . GLN A 1 187 ? -24.258 -32.946 -0.498 1.00 52.41 187 GLN A O 1
ATOM 1451 N N . GLY A 1 188 ? -22.806 -32.290 1.081 1.00 53.69 188 GLY A N 1
ATOM 1452 C CA . GLY A 1 188 ? -23.322 -33.070 2.202 1.00 53.69 188 GLY A CA 1
ATOM 1453 C C . GLY A 1 188 ? -23.413 -32.167 3.429 1.00 53.69 188 GLY A C 1
ATOM 1454 O O . GLY A 1 188 ? -22.674 -31.182 3.527 1.00 53.69 188 GLY A O 1
ATOM 1455 N N . ASP A 1 189 ? -24.332 -32.483 4.335 1.00 53.75 189 ASP A N 1
ATOM 1456 C CA . ASP A 1 189 ? -24.738 -31.585 5.415 1.00 53.75 189 ASP A CA 1
ATOM 1457 C C . ASP A 1 189 ? -23.664 -31.448 6.504 1.00 53.75 189 ASP A C 1
ATOM 1459 O O . ASP A 1 189 ? -23.658 -32.160 7.508 1.00 53.75 189 ASP A O 1
ATOM 1463 N N . ILE A 1 190 ? -22.766 -30.471 6.335 1.00 62.72 190 ILE A N 1
ATOM 1464 C CA . ILE A 1 190 ? -22.031 -29.890 7.462 1.00 62.72 190 ILE A CA 1
ATOM 1465 C C . ILE A 1 190 ? -23.055 -29.097 8.274 1.00 62.72 190 ILE A C 1
ATOM 1467 O O . ILE A 1 190 ? -23.298 -27.917 8.012 1.00 62.72 190 ILE A O 1
ATOM 1471 N N . SER A 1 191 ? -23.686 -29.774 9.233 1.00 65.88 191 SER A N 1
ATOM 1472 C CA . SER A 1 191 ? -24.647 -29.179 10.157 1.00 65.88 191 SER A CA 1
ATOM 1473 C C . SER A 1 191 ? -24.051 -27.929 10.799 1.00 65.88 191 SER A C 1
ATOM 1475 O O . SER A 1 191 ? -22.960 -27.977 11.376 1.00 65.88 191 SER A O 1
ATOM 1477 N N . ILE A 1 192 ? -24.776 -26.814 10.710 1.00 75.81 192 ILE A N 1
ATOM 1478 C CA . ILE A 1 192 ? -24.432 -25.586 11.427 1.00 75.81 192 ILE A CA 1
ATOM 1479 C C . ILE A 1 192 ? -24.321 -25.938 12.920 1.00 75.81 192 ILE A C 1
ATOM 1481 O O . ILE A 1 192 ? -25.280 -26.488 13.458 1.00 75.81 192 ILE A O 1
ATOM 1485 N N . PRO A 1 193 ? -23.184 -25.662 13.590 1.00 74.88 193 PRO A N 1
ATOM 1486 C CA . PRO A 1 193 ? -23.032 -26.011 14.994 1.00 74.88 193 PRO A CA 1
ATOM 1487 C C . PRO A 1 193 ? -24.024 -25.210 15.837 1.00 74.88 193 PRO A C 1
ATOM 1489 O O . PRO A 1 193 ? -24.149 -23.991 15.667 1.00 74.88 193 PRO A O 1
ATOM 1492 N N . GLU A 1 194 ? -24.709 -25.912 16.735 1.00 75.00 194 GLU A N 1
ATOM 1493 C CA . GLU A 1 194 ? -25.600 -25.314 17.726 1.00 75.00 194 GLU A CA 1
ATOM 1494 C C . GLU A 1 194 ? -24.809 -24.420 18.707 1.00 75.00 194 GLU A C 1
ATOM 1496 O O . GLU A 1 194 ? -23.590 -24.592 18.864 1.00 75.00 194 GLU A O 1
ATOM 1501 N N . PRO A 1 195 ? -25.469 -23.446 19.364 1.00 76.94 195 PRO A N 1
ATOM 1502 C CA . PRO A 1 195 ? -24.866 -22.679 20.451 1.00 76.94 195 PRO A CA 1
ATOM 1503 C C . PRO A 1 195 ? -24.301 -23.603 21.547 1.00 76.94 195 PRO A C 1
ATOM 1505 O O . PRO A 1 195 ? -24.956 -24.583 21.905 1.00 76.94 195 PRO A O 1
ATOM 1508 N N . PRO A 1 196 ? -23.106 -23.320 22.099 1.00 79.56 196 PRO A N 1
ATOM 1509 C CA . PRO A 1 196 ? -22.527 -24.141 23.156 1.00 79.56 196 PRO A CA 1
ATOM 1510 C C . PRO A 1 196 ? -23.362 -24.049 24.443 1.00 79.56 196 PRO A C 1
ATOM 1512 O O . PRO A 1 196 ? -23.891 -22.991 24.783 1.00 79.56 196 PRO A O 1
ATOM 1515 N N . SER A 1 197 ? -23.460 -25.157 25.183 1.00 73.62 197 SER A N 1
ATOM 1516 C CA . SER A 1 197 ? -24.250 -25.239 26.422 1.00 73.62 197 SER A CA 1
ATOM 1517 C C . SER A 1 197 ? -23.643 -24.475 27.606 1.00 73.62 197 SER A C 1
ATOM 1519 O O . SER A 1 197 ? -24.359 -24.136 28.545 1.00 73.62 197 SER A O 1
ATOM 1521 N N . GLU A 1 198 ? -22.336 -24.204 27.567 1.00 78.19 198 GLU A N 1
ATOM 1522 C CA . GLU A 1 198 ? -21.640 -23.270 28.458 1.00 78.19 198 GLU A CA 1
ATOM 1523 C C . GLU A 1 198 ? -20.912 -22.212 27.620 1.00 78.19 198 GLU A C 1
ATOM 1525 O O . GLU A 1 198 ? -20.389 -22.510 26.545 1.00 78.19 198 GLU A O 1
ATOM 1530 N N . GLU A 1 199 ? -20.835 -20.974 28.114 1.00 79.81 199 GLU A N 1
ATOM 1531 C CA . GLU A 1 199 ? -20.107 -19.915 27.411 1.00 79.81 199 GLU A CA 1
ATOM 1532 C C . GLU A 1 199 ? -18.584 -20.163 27.450 1.00 79.81 199 GLU A C 1
ATOM 1534 O O . GLU A 1 199 ? -18.037 -20.422 28.531 1.00 79.81 199 GLU A O 1
ATOM 1539 N N . PRO A 1 200 ? -17.862 -20.056 26.314 1.00 82.81 200 PRO A N 1
ATOM 1540 C CA . PRO A 1 200 ? -16.431 -20.344 26.281 1.00 82.81 200 PRO A CA 1
ATOM 1541 C C . PRO A 1 200 ? -15.628 -19.421 27.203 1.00 82.81 200 PRO A C 1
ATOM 1543 O O . PRO A 1 200 ? -15.748 -18.196 27.136 1.00 82.81 200 PRO A O 1
ATOM 1546 N N . LYS A 1 201 ? -14.764 -20.006 28.041 1.00 82.38 201 LYS A N 1
ATOM 1547 C CA . LYS A 1 201 ? -13.987 -19.265 29.061 1.00 82.38 201 LYS A CA 1
ATOM 1548 C C . LYS A 1 201 ? -12.755 -18.553 28.476 1.00 82.38 201 LYS A C 1
ATOM 1550 O O . LYS A 1 201 ? -12.283 -17.567 29.040 1.00 82.38 201 LYS A O 1
ATOM 1555 N N . GLU A 1 202 ? -12.242 -19.023 27.336 1.00 85.81 202 GLU A N 1
ATOM 1556 C CA . GLU A 1 202 ? -11.084 -18.461 26.624 1.00 85.81 202 GLU A CA 1
ATOM 1557 C C . GLU A 1 202 ? -11.333 -18.336 25.105 1.00 85.81 202 GLU A C 1
ATOM 1559 O O . GLU A 1 202 ? -12.166 -19.052 24.549 1.00 85.81 202 GLU A O 1
ATOM 1564 N N . PRO A 1 203 ? -10.613 -17.443 24.391 1.00 89.06 203 PRO A N 1
ATOM 1565 C CA . PRO A 1 203 ? -10.677 -17.364 22.933 1.00 89.06 203 PRO A CA 1
ATOM 1566 C C . PRO A 1 203 ? -10.057 -18.609 22.270 1.00 89.06 203 PRO A C 1
ATOM 1568 O O . PRO A 1 203 ? -8.837 -18.802 22.286 1.00 89.06 203 PRO A O 1
ATOM 1571 N N . ARG A 1 204 ? -10.905 -19.412 21.619 1.00 90.12 204 ARG A N 1
ATOM 1572 C CA . ARG A 1 204 ? -10.551 -20.662 20.913 1.00 90.12 204 ARG A CA 1
ATOM 1573 C C . ARG A 1 204 ? -9.650 -20.441 19.689 1.00 90.12 204 ARG A C 1
ATOM 1575 O O . ARG A 1 204 ? -8.864 -21.313 19.315 1.00 90.12 204 ARG A O 1
ATOM 1582 N N . ILE A 1 205 ? -9.698 -19.242 19.098 1.00 91.75 205 ILE A N 1
ATOM 1583 C CA . ILE A 1 205 ? -8.830 -18.821 17.988 1.00 91.75 205 ILE A CA 1
ATOM 1584 C C . ILE A 1 205 ? -7.685 -17.932 18.488 1.00 91.75 205 ILE A C 1
ATOM 1586 O O . ILE A 1 205 ? -7.886 -16.847 19.040 1.00 91.75 205 ILE A O 1
ATOM 1590 N N . LYS A 1 206 ? -6.456 -18.370 18.204 1.00 90.88 206 LYS A N 1
ATOM 1591 C CA . LYS A 1 206 ? -5.211 -17.628 18.398 1.00 90.88 206 LYS A CA 1
ATOM 1592 C C . LYS A 1 206 ? -4.741 -17.033 17.071 1.00 90.88 206 LYS A C 1
ATOM 1594 O O . LYS A 1 206 ? -4.453 -17.753 16.118 1.00 90.88 206 LYS A O 1
ATOM 1599 N N . LEU A 1 207 ? -4.606 -15.709 17.039 1.00 92.19 207 LEU A N 1
ATOM 1600 C CA . LEU A 1 207 ? -4.111 -14.969 15.878 1.00 92.19 207 LEU A CA 1
ATOM 1601 C C . LEU A 1 207 ? -2.584 -14.817 15.908 1.00 92.19 207 LEU A C 1
ATOM 1603 O O . LEU A 1 207 ? -1.997 -14.512 16.949 1.00 92.19 207 LEU A O 1
ATOM 1607 N N . LYS A 1 208 ? -1.944 -14.955 14.745 1.00 90.69 208 LYS A N 1
ATOM 1608 C CA . LYS A 1 208 ? -0.517 -14.673 14.532 1.00 90.69 208 LYS A CA 1
ATOM 1609 C C . LYS A 1 208 ? -0.323 -13.957 13.195 1.00 90.69 208 LYS A C 1
ATOM 1611 O O . LYS A 1 208 ? -0.591 -14.516 12.138 1.00 90.69 208 LYS A O 1
ATOM 1616 N N . ALA A 1 209 ? 0.167 -12.721 13.233 1.00 85.62 209 ALA A N 1
ATOM 1617 C CA . ALA A 1 209 ? 0.521 -11.976 12.028 1.00 85.62 209 ALA A CA 1
ATOM 1618 C C . ALA A 1 209 ? 1.727 -12.619 11.319 1.00 85.62 209 ALA A C 1
ATOM 1620 O O . ALA A 1 209 ? 2.778 -12.791 11.938 1.00 85.62 209 ALA A O 1
ATOM 1621 N N . ASN A 1 210 ? 1.590 -12.930 10.025 1.00 83.88 210 ASN A N 1
ATOM 1622 C CA . ASN A 1 210 ? 2.714 -13.349 9.176 1.00 83.88 210 ASN A CA 1
ATOM 1623 C C . ASN A 1 210 ? 3.280 -12.160 8.370 1.00 83.88 210 ASN A C 1
ATOM 1625 O O . ASN A 1 210 ? 4.453 -12.164 7.997 1.00 83.88 210 ASN A O 1
ATOM 1629 N N . THR A 1 211 ? 2.469 -11.121 8.148 1.00 84.19 211 THR A N 1
ATOM 1630 C CA . THR A 1 211 ? 2.870 -9.845 7.536 1.00 84.19 211 THR A CA 1
ATOM 1631 C C . THR A 1 211 ? 3.497 -8.886 8.556 1.00 84.19 211 THR A C 1
ATOM 1633 O O . THR A 1 211 ? 2.947 -8.656 9.632 1.00 84.19 211 THR A O 1
ATOM 1636 N N . ASP A 1 212 ? 4.628 -8.265 8.200 1.00 85.50 212 ASP A N 1
ATOM 1637 C CA . ASP A 1 212 ? 5.260 -7.214 9.010 1.00 85.50 212 ASP A CA 1
ATOM 1638 C C . ASP A 1 212 ? 4.543 -5.866 8.835 1.00 85.50 212 ASP A C 1
ATOM 1640 O O . ASP A 1 212 ? 4.829 -5.083 7.925 1.00 85.50 212 ASP A O 1
ATOM 1644 N N . MET A 1 213 ? 3.627 -5.601 9.762 1.00 87.25 213 MET A N 1
ATOM 1645 C CA . MET A 1 213 ? 2.771 -4.414 9.807 1.00 87.25 213 MET A CA 1
ATOM 1646 C C . MET A 1 213 ? 3.524 -3.090 10.017 1.00 87.25 213 MET A C 1
ATOM 1648 O O . MET A 1 213 ? 2.916 -2.029 9.889 1.00 87.25 213 MET A O 1
ATOM 1652 N N . SER A 1 214 ? 4.817 -3.115 10.370 1.00 88.50 214 SER A N 1
ATOM 1653 C CA . SER A 1 214 ? 5.617 -1.891 10.538 1.00 88.50 214 SER A CA 1
ATOM 1654 C C . SER A 1 214 ? 6.051 -1.286 9.200 1.00 88.50 214 SER A C 1
ATOM 1656 O O . SER A 1 214 ? 6.241 -0.076 9.098 1.00 88.50 214 SER A O 1
ATOM 1658 N N . LYS A 1 215 ? 6.153 -2.109 8.145 1.00 90.44 215 LYS A N 1
ATOM 1659 C CA . LYS A 1 215 ? 6.559 -1.662 6.801 1.00 90.44 215 LYS A CA 1
ATOM 1660 C C . LYS A 1 215 ? 5.479 -0.863 6.066 1.00 90.44 215 LYS A C 1
ATOM 1662 O O . LYS A 1 215 ? 5.801 -0.152 5.118 1.00 90.44 215 LYS A O 1
ATOM 1667 N N . PHE A 1 216 ? 4.222 -0.988 6.489 1.00 91.69 216 PHE A N 1
ATOM 1668 C CA . PHE A 1 216 ? 3.073 -0.339 5.855 1.00 91.69 216 PHE A CA 1
ATOM 1669 C C . PHE A 1 216 ? 2.898 1.123 6.282 1.00 91.69 216 PHE A C 1
ATOM 1671 O O . PHE A 1 216 ? 2.239 1.876 5.579 1.00 91.69 216 PHE A O 1
ATOM 1678 N N . SER A 1 217 ? 3.529 1.555 7.378 1.00 90.06 217 SER A N 1
ATOM 1679 C CA . SER A 1 217 ? 3.489 2.938 7.876 1.00 90.06 217 SER A CA 1
ATOM 1680 C C . SER A 1 217 ? 4.384 3.889 7.052 1.00 90.06 217 SER A C 1
ATOM 1682 O O . SER A 1 217 ? 5.181 4.650 7.605 1.00 90.06 217 SER A O 1
ATOM 1684 N N . TYR A 1 218 ? 4.311 3.814 5.718 1.00 89.44 218 TYR A N 1
ATOM 1685 C CA . TYR A 1 218 ? 5.082 4.652 4.799 1.00 89.44 218 TYR A CA 1
ATOM 1686 C C . TYR A 1 218 ? 4.326 5.932 4.409 1.00 89.44 218 TYR A C 1
ATOM 1688 O O . TYR A 1 218 ? 3.133 6.095 4.657 1.00 89.44 218 TYR A O 1
ATOM 1696 N N . ARG A 1 219 ? 5.040 6.893 3.809 1.00 83.56 219 ARG A N 1
ATOM 1697 C CA . ARG A 1 219 ? 4.442 8.162 3.379 1.00 83.56 219 ARG A CA 1
ATOM 1698 C C . ARG A 1 219 ? 3.876 8.045 1.963 1.00 83.56 219 ARG A C 1
ATOM 1700 O O . ARG A 1 219 ? 4.640 7.962 1.005 1.00 83.56 219 ARG A O 1
ATOM 1707 N N . THR A 1 220 ? 2.554 8.137 1.844 1.00 78.00 220 THR A N 1
ATOM 1708 C CA . THR A 1 220 ? 1.841 8.224 0.560 1.00 78.00 220 THR A CA 1
ATOM 1709 C C . THR A 1 220 ? 2.153 9.517 -0.217 1.00 78.00 220 THR A C 1
ATOM 1711 O O . THR A 1 220 ? 2.772 10.457 0.292 1.00 78.00 220 THR A O 1
ATOM 1714 N N . MET A 1 221 ? 1.680 9.581 -1.469 1.00 70.44 221 MET A N 1
ATOM 1715 C CA . MET A 1 221 ? 1.728 10.759 -2.357 1.00 70.44 221 MET A CA 1
ATOM 1716 C C . MET A 1 221 ? 3.130 11.179 -2.855 1.00 70.44 221 MET A C 1
ATOM 1718 O O . MET A 1 221 ? 3.292 12.298 -3.338 1.00 70.44 221 MET A O 1
ATOM 1722 N N . ALA A 1 222 ? 4.149 10.310 -2.778 1.00 79.56 222 ALA A N 1
ATOM 1723 C CA . ALA A 1 222 ? 5.533 10.647 -3.154 1.00 79.56 222 ALA A CA 1
ATOM 1724 C C . ALA A 1 222 ? 6.289 9.522 -3.907 1.00 79.56 222 ALA A C 1
ATOM 1726 O O . ALA A 1 222 ? 7.434 9.198 -3.588 1.00 79.56 222 ALA A O 1
ATOM 1727 N N . MET A 1 223 ? 5.661 8.945 -4.934 1.00 86.06 223 MET A N 1
ATOM 1728 C CA . MET A 1 223 ? 6.209 7.835 -5.728 1.00 86.06 223 MET A CA 1
ATOM 1729 C C . MET A 1 223 ? 7.304 8.293 -6.715 1.00 86.06 223 MET A C 1
ATOM 1731 O O . MET A 1 223 ? 7.088 9.208 -7.514 1.00 86.06 223 MET A O 1
ATOM 1735 N N . LYS A 1 224 ? 8.478 7.640 -6.720 1.00 89.75 224 LYS A N 1
ATOM 1736 C CA . LYS A 1 224 ? 9.556 7.917 -7.695 1.00 89.75 224 LYS A CA 1
ATOM 1737 C C . LYS A 1 224 ? 9.541 6.889 -8.822 1.00 89.75 224 LYS A C 1
ATOM 1739 O O . LYS A 1 224 ? 9.741 5.704 -8.578 1.00 89.75 224 LYS A O 1
ATOM 1744 N N . LEU A 1 225 ? 9.430 7.350 -10.071 1.00 90.19 225 LEU A N 1
ATOM 1745 C CA . LEU A 1 225 ? 9.407 6.480 -11.260 1.00 90.19 225 LEU A CA 1
ATOM 1746 C C . LEU A 1 225 ? 10.636 5.556 -11.384 1.00 90.19 225 LEU A C 1
ATOM 1748 O O . LEU A 1 225 ? 10.534 4.475 -11.957 1.00 90.19 225 LEU A O 1
ATOM 1752 N N . SER A 1 226 ? 11.795 5.945 -10.842 1.00 91.75 226 SER A N 1
ATOM 1753 C CA . SER A 1 226 ? 12.977 5.075 -10.802 1.00 91.75 226 SER A CA 1
ATOM 1754 C C . SER A 1 226 ? 12.782 3.858 -9.898 1.00 91.75 226 SER A C 1
ATOM 1756 O O . SER A 1 226 ? 13.107 2.761 -10.320 1.00 91.75 226 SER A O 1
ATOM 1758 N N . GLU A 1 227 ? 12.221 4.051 -8.703 1.00 90.94 227 GLU A N 1
ATOM 1759 C CA . GLU A 1 227 ? 12.030 3.003 -7.686 1.00 90.94 227 GLU A CA 1
ATOM 1760 C C . GLU A 1 227 ? 10.853 2.097 -8.074 1.00 90.94 227 GLU A C 1
ATOM 1762 O O . GLU A 1 227 ? 10.990 0.879 -8.116 1.00 90.94 227 GLU A O 1
ATOM 1767 N N . ALA A 1 228 ? 9.744 2.702 -8.512 1.00 90.94 228 ALA A N 1
ATOM 1768 C CA . ALA A 1 228 ? 8.621 2.025 -9.160 1.00 90.94 228 ALA A CA 1
ATOM 1769 C C . ALA A 1 228 ? 9.068 1.056 -10.271 1.00 90.94 228 ALA A C 1
ATOM 1771 O O . ALA A 1 228 ? 8.650 -0.098 -10.332 1.00 90.94 228 ALA A O 1
ATOM 1772 N N . SER A 1 229 ? 9.952 1.528 -11.155 1.00 92.19 229 SER A N 1
ATOM 1773 C CA . SER A 1 229 ? 10.467 0.736 -12.275 1.00 92.19 229 SER A CA 1
ATOM 1774 C C . SER A 1 229 ? 11.639 -0.182 -11.916 1.00 92.19 229 SER A C 1
ATOM 1776 O O . SER A 1 229 ? 12.152 -0.851 -12.804 1.00 92.19 229 SER A O 1
ATOM 1778 N N . GLU A 1 230 ? 12.095 -0.192 -10.664 1.00 93.88 230 GLU A N 1
ATOM 1779 C CA . GLU A 1 230 ? 13.064 -1.151 -10.117 1.00 93.88 230 GLU A CA 1
ATOM 1780 C C . GLU A 1 230 ? 12.288 -2.349 -9.545 1.00 93.88 230 GLU A C 1
ATOM 1782 O O . GLU A 1 230 ? 12.470 -3.464 -10.019 1.00 93.88 230 GLU A O 1
ATOM 1787 N N . VAL A 1 231 ? 11.264 -2.102 -8.714 1.00 93.88 231 VAL A N 1
ATOM 1788 C CA . VAL A 1 231 ? 10.334 -3.133 -8.196 1.00 93.88 231 VAL A CA 1
ATOM 1789 C C . VAL A 1 231 ? 9.635 -3.919 -9.320 1.00 93.88 231 VAL A C 1
ATOM 1791 O O . VAL A 1 231 ? 9.494 -5.140 -9.244 1.00 93.88 231 VAL A O 1
ATOM 1794 N N . LEU A 1 232 ? 9.220 -3.239 -10.397 1.00 94.00 232 LEU A N 1
ATOM 1795 C CA . LEU A 1 232 ? 8.610 -3.873 -11.577 1.00 94.00 232 LEU A CA 1
ATOM 1796 C C . LEU A 1 232 ? 9.597 -4.672 -12.449 1.00 94.00 232 LEU A C 1
ATOM 1798 O O . LEU A 1 232 ? 9.150 -5.393 -13.344 1.00 94.00 232 LEU A O 1
ATOM 1802 N N . ASP A 1 233 ? 10.904 -4.526 -12.240 1.00 94.56 233 ASP A N 1
ATOM 1803 C CA . ASP A 1 233 ? 11.963 -5.229 -12.976 1.00 94.56 233 ASP A CA 1
ATOM 1804 C C . ASP A 1 233 ? 12.478 -6.420 -12.154 1.00 94.56 233 ASP A C 1
ATOM 1806 O O . ASP A 1 233 ? 12.522 -7.546 -12.652 1.00 94.56 233 ASP A O 1
ATOM 1810 N N . ASP A 1 234 ? 12.722 -6.188 -10.858 1.00 94.44 234 ASP A N 1
ATOM 1811 C CA . ASP A 1 234 ? 13.070 -7.200 -9.858 1.00 94.44 234 ASP A CA 1
ATOM 1812 C C . ASP A 1 234 ? 12.056 -8.352 -9.850 1.00 94.44 234 ASP A C 1
ATOM 1814 O O . ASP A 1 234 ? 12.455 -9.511 -9.863 1.00 94.44 234 ASP A O 1
ATOM 1818 N N . ARG A 1 235 ? 10.744 -8.072 -9.926 1.00 93.88 235 ARG A N 1
ATOM 1819 C CA . ARG A 1 235 ? 9.708 -9.125 -9.962 1.00 93.88 235 ARG A CA 1
ATOM 1820 C C . ARG A 1 235 ? 9.779 -10.022 -11.211 1.00 93.88 235 ARG A C 1
ATOM 1822 O O . ARG A 1 235 ? 9.360 -11.173 -11.138 1.00 93.88 235 ARG A O 1
ATOM 1829 N N . ILE A 1 236 ? 10.312 -9.547 -12.342 1.00 95.75 236 ILE A N 1
ATOM 1830 C CA . ILE A 1 236 ? 10.531 -10.398 -13.529 1.00 95.75 236 ILE A CA 1
ATOM 1831 C C . ILE A 1 236 ? 11.758 -11.294 -13.307 1.00 95.75 236 ILE A C 1
ATOM 1833 O O . ILE A 1 236 ? 11.697 -12.497 -13.566 1.00 95.75 236 ILE A O 1
ATOM 1837 N N . ASP A 1 237 ? 12.856 -10.724 -12.803 1.00 95.12 237 ASP A N 1
ATOM 1838 C CA . ASP A 1 237 ? 14.088 -11.470 -12.519 1.00 95.12 237 ASP A CA 1
ATOM 1839 C C . ASP A 1 237 ? 13.887 -12.500 -11.381 1.00 95.12 237 ASP A C 1
ATOM 1841 O O . ASP A 1 237 ? 14.353 -13.631 -11.504 1.00 95.12 237 ASP A O 1
ATOM 1845 N N . GLU A 1 238 ? 13.132 -12.172 -10.323 1.00 94.12 238 GLU A N 1
ATOM 1846 C CA . GLU A 1 238 ? 12.782 -13.096 -9.229 1.00 94.12 238 GLU A CA 1
ATOM 1847 C C . GLU A 1 238 ? 11.995 -14.318 -9.736 1.00 94.12 238 GLU A C 1
ATOM 1849 O O . GLU A 1 238 ? 12.320 -15.447 -9.370 1.00 94.12 238 GLU A O 1
ATOM 1854 N N . PHE A 1 239 ? 10.995 -14.127 -10.607 1.00 94.12 239 PHE A N 1
ATOM 1855 C CA . PHE A 1 239 ? 10.223 -15.238 -11.183 1.00 94.12 239 PHE A CA 1
ATOM 1856 C C . PHE A 1 239 ? 11.027 -16.065 -12.202 1.00 94.12 239 PHE A C 1
ATOM 1858 O O . PHE A 1 239 ? 10.827 -17.278 -12.282 1.00 94.12 239 PHE A O 1
ATOM 1865 N N . ARG A 1 240 ? 11.965 -15.457 -12.945 1.00 94.38 240 ARG A N 1
ATOM 1866 C CA . ARG A 1 240 ? 12.909 -16.190 -13.811 1.00 94.38 240 ARG A CA 1
ATOM 1867 C C . ARG A 1 240 ? 13.802 -17.114 -12.988 1.00 94.38 240 ARG A C 1
ATOM 1869 O O . ARG A 1 240 ? 13.911 -18.296 -13.303 1.00 94.38 240 ARG A O 1
ATOM 1876 N N . ASP A 1 241 ? 14.444 -16.573 -11.961 1.00 93.69 241 ASP A N 1
ATOM 1877 C CA . ASP A 1 241 ? 15.397 -17.312 -11.136 1.00 93.69 241 ASP A CA 1
ATOM 1878 C C . ASP A 1 241 ? 14.697 -18.434 -10.350 1.00 93.69 241 ASP A C 1
ATOM 1880 O O . ASP A 1 241 ? 15.176 -19.565 -10.314 1.00 93.69 241 ASP A O 1
ATOM 1884 N N . LEU A 1 242 ? 13.491 -18.163 -9.848 1.00 92.00 242 LEU A N 1
ATOM 1885 C CA . LEU A 1 242 ? 12.583 -19.154 -9.273 1.00 92.00 242 LEU A CA 1
ATOM 1886 C C . LEU A 1 242 ? 12.230 -20.289 -10.257 1.00 92.00 242 LEU A C 1
ATOM 1888 O O . LEU A 1 242 ? 12.214 -21.455 -9.859 1.00 92.00 242 LEU A O 1
ATOM 1892 N N . LEU A 1 243 ? 11.942 -19.981 -11.528 1.00 92.75 243 LEU A N 1
ATOM 1893 C CA . LEU A 1 243 ? 11.651 -20.996 -12.547 1.00 92.75 243 LEU A CA 1
ATOM 1894 C C . LEU A 1 243 ? 12.893 -21.833 -12.881 1.00 92.75 243 LEU A C 1
ATOM 1896 O O . LEU A 1 243 ? 12.795 -23.055 -12.949 1.00 92.75 243 LEU A O 1
ATOM 1900 N N . ARG A 1 244 ? 14.061 -21.196 -13.043 1.00 92.75 244 ARG A N 1
ATOM 1901 C CA . ARG A 1 244 ? 15.353 -21.876 -13.242 1.00 92.75 244 ARG A CA 1
ATOM 1902 C C . ARG A 1 244 ? 15.597 -22.907 -12.136 1.00 92.75 244 ARG A C 1
ATOM 1904 O O . ARG A 1 244 ? 15.828 -24.078 -12.430 1.00 92.75 244 ARG A O 1
ATOM 1911 N N . ASP A 1 245 ? 15.478 -22.475 -10.882 1.00 91.44 245 ASP A N 1
ATOM 1912 C CA . ASP A 1 245 ? 15.823 -23.279 -9.706 1.00 91.44 245 ASP A CA 1
ATOM 1913 C C . ASP A 1 245 ? 14.814 -24.411 -9.430 1.00 91.44 245 ASP A C 1
ATOM 1915 O O . ASP A 1 245 ? 15.191 -25.448 -8.888 1.00 91.44 245 ASP A O 1
ATOM 1919 N N . THR A 1 246 ? 13.542 -24.247 -9.816 1.00 89.19 246 THR A N 1
ATOM 1920 C CA . THR A 1 246 ? 12.493 -25.272 -9.622 1.00 89.19 246 THR A CA 1
ATOM 1921 C C . THR A 1 246 ? 12.365 -26.256 -10.783 1.00 89.19 246 THR A C 1
ATOM 1923 O O . THR A 1 246 ? 12.106 -27.434 -10.544 1.00 89.19 246 THR A O 1
ATOM 1926 N N . ALA A 1 247 ? 12.564 -25.809 -12.026 1.00 87.94 247 ALA A N 1
ATOM 1927 C CA . ALA A 1 247 ? 12.500 -26.660 -13.216 1.00 87.94 247 ALA A CA 1
ATOM 1928 C C . ALA A 1 247 ? 13.856 -27.297 -13.590 1.00 87.94 247 ALA A C 1
ATOM 1930 O O . ALA A 1 247 ? 13.913 -28.108 -14.512 1.00 87.94 247 ALA A O 1
ATOM 1931 N N . GLY A 1 248 ? 14.946 -26.941 -12.896 1.00 89.19 248 GLY A N 1
ATOM 1932 C CA . GLY A 1 248 ? 16.289 -27.473 -13.157 1.00 89.19 248 GLY A CA 1
ATOM 1933 C C . GLY A 1 248 ? 16.869 -27.039 -14.507 1.00 89.19 248 GLY A C 1
ATOM 1934 O O . GLY A 1 248 ? 17.655 -27.772 -15.106 1.00 89.19 248 GLY A O 1
ATOM 1935 N N . LEU A 1 249 ? 16.444 -25.878 -15.013 1.00 90.12 249 LEU A N 1
ATOM 1936 C CA . LEU A 1 249 ? 16.840 -25.362 -16.323 1.00 90.12 249 LEU A CA 1
ATOM 1937 C C . LEU A 1 249 ? 18.228 -24.717 -16.255 1.00 90.12 249 LEU A C 1
ATOM 1939 O O . LEU A 1 249 ? 18.514 -23.948 -15.339 1.00 90.12 249 LEU A O 1
ATOM 1943 N N . ASP A 1 250 ? 19.067 -24.976 -17.256 1.00 88.69 250 ASP A N 1
ATOM 1944 C CA . ASP A 1 250 ? 20.339 -24.266 -17.408 1.00 88.69 250 ASP A CA 1
ATOM 1945 C C . ASP A 1 250 ? 20.126 -22.812 -17.872 1.00 88.69 250 ASP A C 1
ATOM 1947 O O . ASP A 1 250 ? 19.140 -22.486 -18.538 1.00 88.69 250 ASP A O 1
ATOM 1951 N N . GLU A 1 251 ? 21.079 -21.930 -17.563 1.00 89.44 251 GLU A N 1
ATOM 1952 C CA . GLU A 1 251 ? 21.021 -20.522 -17.964 1.00 89.44 251 GLU A CA 1
ATOM 1953 C C . GLU A 1 251 ? 21.012 -20.349 -19.496 1.00 89.44 251 GLU A C 1
ATOM 1955 O O . GLU A 1 251 ? 20.376 -19.418 -19.990 1.00 89.44 251 GLU A O 1
ATOM 1960 N N . SER A 1 252 ? 21.606 -21.281 -20.259 1.00 89.50 252 SER A N 1
ATOM 1961 C CA . SER A 1 252 ? 21.569 -21.265 -21.731 1.00 89.50 252 SER A CA 1
ATOM 1962 C C . SER A 1 252 ? 20.181 -21.494 -22.346 1.00 89.50 252 SER A C 1
ATOM 1964 O O . SER A 1 252 ? 19.975 -21.147 -23.509 1.00 89.50 252 SER A O 1
ATOM 1966 N N . ALA A 1 253 ? 19.211 -22.025 -21.589 1.00 90.62 253 ALA A N 1
ATOM 1967 C CA . ALA A 1 253 ? 17.836 -22.196 -22.064 1.00 90.62 253 ALA A CA 1
ATOM 1968 C C . ALA A 1 253 ? 17.050 -20.870 -22.117 1.00 90.62 253 ALA A C 1
ATOM 1970 O O . ALA A 1 253 ? 16.016 -20.788 -22.786 1.00 90.62 253 ALA A O 1
ATOM 1971 N N . PHE A 1 254 ? 17.521 -19.831 -21.417 1.00 94.06 254 PHE A N 1
ATOM 1972 C CA . PHE A 1 254 ? 16.869 -18.526 -21.360 1.00 94.06 254 PHE A CA 1
ATOM 1973 C C . PHE A 1 254 ? 17.413 -17.580 -22.436 1.00 94.06 254 PHE A C 1
ATOM 1975 O O . PHE A 1 254 ? 18.621 -17.385 -22.558 1.00 94.06 254 PHE A O 1
ATOM 1982 N N . GLY A 1 255 ? 16.519 -16.931 -23.183 1.00 91.12 255 GLY A N 1
ATOM 1983 C CA . GLY A 1 255 ? 16.883 -16.010 -24.262 1.00 91.12 255 GLY A CA 1
ATOM 1984 C C . GLY A 1 255 ? 16.151 -14.671 -24.194 1.00 91.12 255 GLY A C 1
ATOM 1985 O O . GLY A 1 255 ? 15.121 -14.531 -23.537 1.00 91.12 255 GLY A O 1
ATOM 1986 N N . ASN A 1 256 ? 16.672 -13.672 -24.911 1.00 93.38 256 ASN A N 1
ATOM 1987 C CA . ASN A 1 256 ? 15.970 -12.407 -25.115 1.00 93.38 256 ASN A CA 1
ATOM 1988 C C . ASN A 1 256 ? 15.070 -12.520 -26.362 1.00 93.38 256 ASN A C 1
ATOM 1990 O O . ASN A 1 256 ? 15.602 -12.580 -27.472 1.00 93.38 256 ASN A O 1
ATOM 1994 N N . PRO A 1 257 ? 13.732 -12.483 -26.224 1.00 92.94 257 PRO A N 1
ATOM 1995 C CA . PRO A 1 257 ? 12.805 -12.680 -27.341 1.00 92.94 257 PRO A CA 1
ATOM 1996 C C . PRO A 1 257 ? 12.780 -11.506 -28.336 1.00 92.94 257 PRO A C 1
ATOM 1998 O O . PRO A 1 257 ? 12.141 -11.605 -29.379 1.00 92.94 257 PRO A O 1
ATOM 2001 N N . ASN A 1 258 ? 13.478 -10.401 -28.044 1.00 91.75 258 ASN A N 1
ATOM 2002 C CA . ASN A 1 258 ? 13.622 -9.243 -28.934 1.00 91.75 258 ASN A CA 1
ATOM 2003 C C . ASN A 1 258 ? 14.763 -9.394 -29.961 1.00 91.75 258 ASN A C 1
ATOM 2005 O O . ASN A 1 258 ? 14.965 -8.484 -30.767 1.00 91.75 258 ASN A O 1
ATOM 2009 N N . TYR A 1 259 ? 15.553 -10.473 -29.906 1.00 91.19 259 TYR A N 1
ATOM 2010 C CA . TYR A 1 259 ? 16.570 -10.764 -30.918 1.00 91.19 259 TYR A CA 1
ATOM 2011 C C . TYR A 1 259 ? 16.075 -11.854 -31.875 1.00 91.19 259 TYR A C 1
ATOM 2013 O O . TYR A 1 259 ? 15.515 -12.847 -31.406 1.00 91.19 259 TYR A O 1
ATOM 2021 N N . PRO A 1 260 ? 16.283 -11.700 -33.197 1.00 92.00 260 PRO A N 1
ATOM 2022 C CA . PRO A 1 260 ? 15.909 -12.728 -34.151 1.00 92.00 260 PRO A CA 1
ATOM 2023 C C . PRO A 1 260 ? 16.770 -13.979 -33.941 1.00 92.00 260 PRO A C 1
ATOM 2025 O O . PRO A 1 260 ? 17.999 -13.903 -33.964 1.00 92.00 260 PRO A O 1
ATOM 2028 N N . SER A 1 261 ? 16.127 -15.130 -33.748 1.00 90.12 261 SER A N 1
ATOM 2029 C CA . SER A 1 261 ? 16.788 -16.433 -33.685 1.00 90.12 261 SER A CA 1
ATOM 2030 C C . SER A 1 261 ? 15.862 -17.553 -34.175 1.00 90.12 261 SER A C 1
ATOM 2032 O O . SER A 1 261 ? 14.688 -17.581 -33.794 1.00 90.12 261 SER A O 1
ATOM 2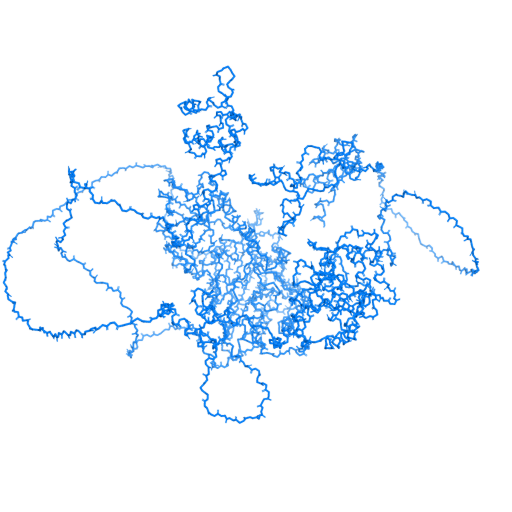034 N N . PRO A 1 262 ? 16.377 -18.517 -34.966 1.00 90.06 262 PRO A N 1
ATOM 2035 C CA . PRO A 1 262 ? 15.665 -19.751 -35.288 1.00 90.06 262 PRO A CA 1
ATOM 2036 C C . PRO A 1 262 ? 15.679 -20.773 -34.135 1.00 90.06 262 PRO A C 1
ATOM 2038 O O . PRO A 1 262 ? 14.976 -21.777 -34.215 1.00 90.06 262 PRO A O 1
ATOM 2041 N N . SER A 1 263 ? 16.481 -20.562 -33.083 1.00 92.25 263 SER A N 1
ATOM 2042 C CA . SER A 1 263 ? 16.491 -21.431 -31.900 1.00 92.25 263 SER A CA 1
ATOM 2043 C C . SER A 1 263 ? 15.258 -21.192 -31.033 1.00 92.25 263 SER A C 1
ATOM 2045 O O . SER A 1 263 ? 14.924 -20.041 -30.743 1.00 92.25 263 SER A O 1
ATOM 2047 N N . GLU A 1 264 ? 14.640 -22.262 -30.536 1.00 94.12 264 GLU A N 1
ATOM 2048 C CA . GLU A 1 264 ? 13.659 -22.135 -29.459 1.00 94.12 264 GLU A CA 1
ATOM 2049 C C . GLU A 1 264 ? 14.352 -21.673 -28.168 1.00 94.12 264 GLU A C 1
ATOM 2051 O O . GLU A 1 264 ? 15.438 -22.148 -27.834 1.00 94.12 264 GLU A O 1
ATOM 2056 N N . ILE A 1 265 ? 13.735 -20.725 -27.463 1.00 95.19 265 ILE A N 1
ATOM 2057 C CA . ILE A 1 265 ? 14.228 -20.148 -26.208 1.00 95.19 265 ILE A CA 1
ATOM 2058 C C . ILE A 1 265 ? 13.097 -20.041 -25.185 1.00 95.19 265 ILE A C 1
ATOM 2060 O O . ILE A 1 265 ? 11.919 -19.966 -25.542 1.00 95.19 265 ILE A O 1
ATOM 2064 N N . ILE A 1 266 ? 13.466 -19.969 -23.907 1.00 96.12 266 ILE A N 1
ATOM 2065 C CA . ILE A 1 266 ? 12.560 -19.604 -22.817 1.00 96.12 266 ILE A CA 1
ATOM 2066 C C . ILE A 1 266 ? 12.705 -18.104 -22.543 1.00 96.12 266 ILE A C 1
ATOM 2068 O O . ILE A 1 266 ? 13.787 -17.614 -22.215 1.00 96.12 266 ILE A O 1
ATOM 2072 N N . ALA A 1 267 ? 11.603 -17.371 -22.660 1.00 95.56 267 ALA A N 1
ATOM 2073 C CA . ALA A 1 267 ? 11.508 -15.952 -22.356 1.00 95.56 267 ALA A CA 1
ATOM 2074 C C . ALA A 1 267 ? 10.622 -15.736 -21.121 1.00 95.56 267 ALA A C 1
ATOM 2076 O O . ALA A 1 267 ? 9.475 -16.178 -21.089 1.00 95.56 267 ALA A O 1
ATOM 2077 N N . VAL A 1 268 ? 11.140 -15.026 -20.115 1.00 96.69 268 VAL A N 1
ATOM 2078 C CA . VAL A 1 268 ? 10.368 -14.604 -18.934 1.00 96.69 268 VAL A CA 1
ATOM 2079 C C . VAL A 1 268 ? 10.156 -13.095 -18.988 1.00 96.69 268 VAL A C 1
ATOM 2081 O O . VAL A 1 268 ? 11.092 -12.336 -19.250 1.00 96.69 268 VAL A O 1
ATOM 2084 N N . GLY A 1 269 ? 8.921 -12.656 -18.762 1.00 96.88 269 GLY A N 1
ATOM 2085 C CA . GLY A 1 269 ? 8.542 -11.249 -18.857 1.00 96.88 269 GLY A CA 1
ATOM 2086 C C . GLY A 1 269 ? 7.130 -10.982 -18.353 1.00 96.88 269 GLY A C 1
ATOM 2087 O O . GLY A 1 269 ? 6.424 -11.890 -17.923 1.00 96.88 269 GLY A O 1
ATOM 2088 N N . ARG A 1 270 ? 6.719 -9.717 -18.413 1.00 96.94 270 ARG A N 1
ATOM 2089 C CA . ARG A 1 270 ? 5.374 -9.251 -18.062 1.00 96.94 270 ARG A CA 1
ATOM 2090 C C . ARG A 1 270 ? 4.510 -9.113 -19.315 1.00 96.94 270 ARG A C 1
ATOM 2092 O O . ARG A 1 270 ? 4.940 -8.495 -20.287 1.00 96.94 270 ARG A O 1
ATOM 2099 N N . ILE A 1 271 ? 3.278 -9.610 -19.274 1.00 96.75 271 ILE A N 1
ATOM 2100 C CA . ILE A 1 271 ? 2.253 -9.300 -20.275 1.00 96.75 271 ILE A CA 1
ATOM 2101 C C . ILE A 1 271 ? 1.871 -7.821 -20.176 1.00 96.75 271 ILE A C 1
ATOM 2103 O O . ILE A 1 271 ? 1.554 -7.313 -19.099 1.00 96.75 271 ILE A O 1
ATOM 2107 N N . ALA A 1 272 ? 1.862 -7.128 -21.310 1.00 94.06 272 ALA A N 1
ATOM 2108 C CA . ALA A 1 272 ? 1.372 -5.763 -21.432 1.00 94.06 272 ALA A CA 1
ATOM 2109 C C . ALA A 1 272 ? 0.527 -5.591 -22.706 1.00 94.06 272 ALA A C 1
ATOM 2111 O O . ALA A 1 272 ? 0.527 -6.437 -23.601 1.00 94.06 272 ALA A O 1
ATOM 2112 N N . ASN A 1 273 ? -0.198 -4.474 -22.770 1.00 90.44 273 ASN A N 1
ATOM 2113 C CA . ASN A 1 273 ? -0.862 -4.002 -23.982 1.00 90.44 273 ASN A CA 1
ATOM 2114 C C . ASN A 1 273 ? 0.079 -3.031 -24.720 1.00 90.44 273 ASN A C 1
ATOM 2116 O O . ASN A 1 273 ? 0.699 -2.174 -24.078 1.00 90.44 273 ASN A O 1
ATOM 2120 N N . ASP A 1 274 ? 0.191 -3.160 -26.041 1.00 86.88 274 ASP A N 1
ATOM 2121 C CA . ASP A 1 274 ? 0.929 -2.212 -26.889 1.00 86.88 274 ASP A CA 1
ATOM 2122 C C . ASP A 1 274 ? 0.118 -0.933 -27.150 1.00 86.88 274 ASP A C 1
ATOM 2124 O O . ASP A 1 274 ? 0.664 0.160 -27.291 1.00 86.88 274 ASP A O 1
ATOM 2128 N N . THR A 1 275 ? -1.214 -1.048 -27.151 1.00 80.25 275 THR A N 1
ATOM 2129 C CA . THR A 1 275 ? -2.125 0.089 -27.312 1.00 80.25 275 THR A CA 1
ATOM 2130 C C . THR A 1 275 ? -2.330 0.816 -25.980 1.00 80.25 275 THR A C 1
ATOM 2132 O O . THR A 1 275 ? -2.572 0.189 -24.949 1.00 80.25 275 THR A O 1
ATOM 2135 N N . SER A 1 276 ? -2.291 2.153 -25.996 1.00 67.62 276 SER A N 1
ATOM 2136 C CA . SER A 1 276 ? -2.565 2.995 -24.818 1.00 67.62 276 SER A CA 1
ATOM 2137 C C . SER A 1 276 ? -4.029 2.966 -24.361 1.00 67.62 276 SER A C 1
ATOM 2139 O O . SER A 1 276 ? -4.325 3.350 -23.232 1.00 67.62 276 SER A O 1
ATOM 2141 N N . GLU A 1 277 ? -4.939 2.518 -25.226 1.00 64.88 277 GLU A N 1
ATOM 2142 C CA . GLU A 1 277 ? -6.386 2.488 -25.014 1.00 64.88 277 GLU A CA 1
ATOM 2143 C C . GLU A 1 277 ? -6.965 1.126 -25.445 1.00 64.88 277 GLU A C 1
ATOM 2145 O O . GLU A 1 277 ? -6.399 0.439 -26.295 1.00 64.88 277 GLU A O 1
ATOM 2150 N N . GLY A 1 278 ? -8.098 0.725 -24.855 1.00 69.94 278 GLY A N 1
ATOM 2151 C CA . GLY A 1 278 ? -8.782 -0.547 -25.143 1.00 69.94 278 GLY A CA 1
ATOM 2152 C C . GLY A 1 278 ? -8.656 -1.625 -24.052 1.00 69.94 278 GLY A C 1
ATOM 2153 O O . GLY A 1 278 ? -8.290 -1.334 -22.908 1.00 69.94 278 GLY A O 1
ATOM 2154 N N . ARG A 1 279 ? -9.019 -2.865 -24.416 1.00 81.25 279 ARG A N 1
ATOM 2155 C CA . ARG A 1 279 ? -8.844 -4.116 -23.644 1.00 81.25 279 ARG A CA 1
ATOM 2156 C C . ARG A 1 279 ? -7.782 -4.975 -24.336 1.00 81.25 279 ARG A C 1
ATOM 2158 O O . ARG A 1 279 ? -7.685 -4.954 -25.567 1.00 81.25 279 ARG A O 1
ATOM 2165 N N . LEU A 1 280 ? -7.027 -5.749 -23.556 1.00 88.88 280 LEU A N 1
ATOM 2166 C CA . LEU A 1 280 ? -6.048 -6.708 -24.075 1.00 88.88 280 LEU A CA 1
ATOM 2167 C C . LEU A 1 280 ? -6.699 -7.683 -25.078 1.00 88.88 280 LEU A C 1
ATOM 2169 O O . LEU A 1 280 ? -7.758 -8.253 -24.817 1.00 88.88 280 LEU A O 1
ATOM 2173 N N . ASN A 1 281 ? -6.067 -7.866 -26.237 1.00 91.00 281 ASN A N 1
ATOM 2174 C CA . ASN A 1 281 ? -6.522 -8.768 -27.297 1.00 91.00 281 ASN A CA 1
ATOM 2175 C C . ASN A 1 281 ? -5.322 -9.411 -28.016 1.00 91.00 281 ASN A C 1
ATOM 2177 O O . ASN A 1 281 ? -4.181 -8.994 -27.828 1.00 91.00 281 ASN A O 1
ATOM 2181 N N . THR A 1 282 ? -5.569 -10.431 -28.842 1.00 90.38 282 THR A N 1
ATOM 2182 C CA . THR A 1 282 ? -4.509 -11.236 -29.480 1.00 90.38 282 THR A CA 1
ATOM 2183 C C . THR A 1 282 ? -3.644 -10.475 -30.486 1.00 90.38 282 THR A C 1
ATOM 2185 O O . THR A 1 282 ? -2.579 -10.970 -30.826 1.00 90.38 282 THR A O 1
ATOM 2188 N N . ALA A 1 283 ? -4.061 -9.290 -30.944 1.00 89.12 283 ALA A N 1
ATOM 2189 C CA . ALA A 1 283 ? -3.266 -8.438 -31.831 1.00 89.12 283 ALA A CA 1
ATOM 2190 C C . ALA A 1 283 ? -2.506 -7.321 -31.089 1.00 89.12 283 ALA A C 1
ATOM 2192 O O . ALA A 1 283 ? -1.647 -6.680 -31.687 1.00 89.12 283 ALA A O 1
ATOM 2193 N N . SER A 1 284 ? -2.808 -7.072 -29.807 1.00 91.50 284 SER A N 1
ATOM 2194 C CA . SER A 1 284 ? -2.197 -5.995 -29.008 1.00 91.50 284 SER A CA 1
ATOM 2195 C C . SER A 1 284 ? -1.380 -6.489 -27.805 1.00 91.50 284 SER A C 1
ATOM 2197 O O . SER A 1 284 ? -0.866 -5.681 -27.028 1.00 91.50 284 SER A O 1
ATOM 2199 N N . ILE A 1 285 ? -1.263 -7.809 -27.639 1.00 95.00 285 ILE A N 1
ATOM 2200 C CA . ILE A 1 285 ? -0.514 -8.455 -26.561 1.00 95.00 285 ILE A CA 1
ATOM 2201 C C . ILE A 1 285 ? 0.998 -8.461 -26.843 1.00 95.00 285 ILE A C 1
ATOM 2203 O O . ILE A 1 285 ? 1.471 -8.967 -27.863 1.00 95.00 285 ILE A O 1
ATOM 2207 N N . VAL A 1 286 ? 1.768 -7.915 -25.901 1.00 95.75 286 VAL A N 1
ATOM 2208 C CA . VAL A 1 286 ? 3.236 -7.844 -25.950 1.00 95.75 286 VAL A CA 1
ATOM 2209 C C . VAL A 1 286 ? 3.857 -8.390 -24.666 1.00 95.75 286 VAL A C 1
ATOM 2211 O O . VAL A 1 286 ? 3.296 -8.245 -23.578 1.00 95.75 286 VAL A O 1
ATOM 2214 N N . LEU A 1 287 ? 5.046 -8.982 -24.787 1.00 96.81 287 LEU A N 1
ATOM 2215 C CA . LEU A 1 287 ? 5.873 -9.412 -23.661 1.00 96.81 287 LEU A CA 1
ATOM 2216 C C . LEU A 1 287 ? 6.948 -8.362 -23.365 1.00 96.81 287 LEU A C 1
ATOM 2218 O O . LEU A 1 287 ? 7.805 -8.086 -24.204 1.00 96.81 287 LEU A O 1
ATOM 2222 N N . GLU A 1 288 ? 6.918 -7.800 -22.162 1.00 96.12 288 GLU A N 1
ATOM 2223 C CA . GLU A 1 288 ? 7.906 -6.866 -21.624 1.00 96.12 288 GLU A CA 1
ATOM 2224 C C . GLU A 1 288 ? 8.962 -7.636 -20.813 1.00 96.12 288 GLU A C 1
ATOM 2226 O O . GLU A 1 288 ? 8.684 -8.123 -19.717 1.00 96.12 288 GLU A O 1
ATOM 2231 N N . GLY A 1 289 ? 10.174 -7.778 -21.354 1.00 94.50 289 GLY A N 1
ATOM 2232 C CA . GLY A 1 289 ? 11.282 -8.455 -20.666 1.00 94.50 289 GLY A CA 1
ATOM 2233 C C . GLY A 1 289 ? 12.077 -7.509 -19.756 1.00 94.50 289 GLY A C 1
ATOM 2234 O O . GLY A 1 289 ? 12.161 -6.312 -20.038 1.00 94.50 289 GLY A O 1
ATOM 2235 N N . SER A 1 290 ? 12.705 -8.037 -18.697 1.00 94.25 290 SER A N 1
ATOM 2236 C CA . SER A 1 290 ? 13.436 -7.218 -17.707 1.00 94.25 290 SER A CA 1
ATOM 2237 C C . SER A 1 290 ? 14.602 -6.426 -18.312 1.00 94.25 290 SER A C 1
ATOM 2239 O O . SER A 1 290 ? 15.078 -6.725 -19.411 1.00 94.25 290 SER A O 1
ATOM 2241 N N . ARG A 1 291 ? 15.138 -5.421 -17.612 1.00 92.12 291 ARG A N 1
ATOM 2242 C CA . ARG A 1 291 ? 16.325 -4.676 -18.073 1.00 92.12 291 ARG A CA 1
ATOM 2243 C C . ARG A 1 291 ? 17.553 -5.568 -18.184 1.00 92.12 291 ARG A C 1
ATOM 2245 O O . ARG A 1 291 ? 18.364 -5.343 -19.080 1.00 92.12 291 ARG A O 1
ATOM 2252 N N . ARG A 1 292 ? 17.679 -6.572 -17.308 1.00 90.56 292 ARG A N 1
ATOM 2253 C CA . ARG A 1 292 ? 18.801 -7.519 -17.310 1.00 90.56 292 ARG A CA 1
ATOM 2254 C C . ARG A 1 292 ? 18.742 -8.472 -18.500 1.00 90.56 292 ARG A C 1
ATOM 2256 O O . ARG A 1 292 ? 19.747 -8.636 -19.184 1.00 90.56 292 ARG A O 1
ATOM 2263 N N . HIS A 1 293 ? 17.576 -9.064 -18.757 1.00 87.94 293 HIS A N 1
ATOM 2264 C CA . HIS A 1 293 ? 17.432 -10.169 -19.710 1.00 87.94 293 HIS A CA 1
ATOM 2265 C C . HIS A 1 293 ? 16.777 -9.745 -21.036 1.00 87.94 293 HIS A C 1
ATOM 2267 O O . HIS A 1 293 ? 17.252 -10.111 -22.108 1.00 87.94 293 HIS A O 1
ATOM 2273 N N . GLY A 1 294 ? 15.736 -8.909 -20.986 1.00 86.25 294 GLY A N 1
ATOM 2274 C CA . GLY A 1 294 ? 15.018 -8.371 -22.152 1.00 86.25 294 GLY A CA 1
ATOM 2275 C C . GLY A 1 294 ? 15.463 -6.976 -22.615 1.00 86.25 294 GLY A C 1
ATOM 2276 O O . GLY A 1 294 ? 14.918 -6.450 -23.584 1.00 86.25 294 GLY A O 1
ATOM 2277 N N . SER A 1 295 ? 16.432 -6.345 -21.939 1.00 87.69 295 SER A N 1
ATOM 2278 C CA . SER A 1 295 ? 16.802 -4.927 -22.130 1.00 87.69 295 SER A CA 1
ATOM 2279 C C . SER A 1 295 ? 15.651 -3.925 -21.915 1.00 87.69 295 SER A C 1
ATOM 2281 O O . SER A 1 295 ? 15.711 -2.808 -22.432 1.00 87.69 295 SER A O 1
ATOM 2283 N N . GLY A 1 296 ? 14.601 -4.299 -21.173 1.00 89.25 296 GLY A N 1
ATOM 2284 C CA . GLY A 1 296 ? 13.418 -3.457 -20.956 1.00 89.25 296 GLY A CA 1
ATOM 2285 C C . GLY A 1 296 ? 12.574 -3.235 -22.217 1.00 89.25 296 GLY A C 1
ATOM 2286 O O . GLY A 1 296 ? 11.875 -2.227 -22.311 1.00 89.25 296 GLY A O 1
ATOM 2287 N N . ARG A 1 297 ? 12.695 -4.114 -23.222 1.00 91.94 297 ARG A N 1
ATOM 2288 C CA . ARG A 1 297 ? 11.967 -4.021 -24.495 1.00 91.94 297 ARG A CA 1
ATOM 2289 C C . ARG A 1 297 ? 10.702 -4.879 -24.495 1.00 91.94 297 ARG A C 1
ATOM 2291 O O . ARG A 1 297 ? 10.607 -5.875 -23.775 1.00 91.94 297 ARG A O 1
ATOM 2298 N N . ARG A 1 298 ? 9.759 -4.479 -25.351 1.00 94.88 298 ARG A N 1
ATOM 2299 C CA . ARG A 1 298 ? 8.500 -5.171 -25.635 1.00 94.88 298 ARG A CA 1
ATOM 2300 C C . ARG A 1 298 ? 8.562 -5.829 -27.009 1.00 94.88 298 ARG A C 1
ATOM 2302 O O . ARG A 1 298 ? 8.988 -5.179 -27.962 1.00 94.88 298 ARG A O 1
ATOM 2309 N N . VAL A 1 299 ? 8.087 -7.068 -27.099 1.00 95.19 299 VAL A N 1
ATOM 2310 C CA . VAL A 1 299 ? 7.937 -7.819 -28.356 1.00 95.19 299 VAL A CA 1
ATOM 2311 C C . VAL A 1 299 ? 6.495 -8.335 -28.495 1.00 95.19 299 VAL A C 1
ATOM 2313 O O . VAL A 1 299 ? 5.950 -8.832 -27.505 1.00 95.19 299 VAL A O 1
ATOM 2316 N N . PRO A 1 300 ? 5.851 -8.225 -29.674 1.00 96.50 300 PRO A N 1
ATOM 2317 C CA . PRO A 1 300 ? 4.545 -8.834 -29.938 1.00 96.50 300 PRO A CA 1
ATOM 2318 C C . PRO A 1 300 ? 4.561 -10.352 -29.753 1.00 96.50 300 PRO A C 1
ATOM 2320 O O . PRO A 1 300 ? 5.510 -11.018 -30.173 1.00 96.50 300 PRO A O 1
ATOM 2323 N N . LEU A 1 301 ? 3.502 -10.899 -29.155 1.00 96.38 301 LEU A N 1
ATOM 2324 C CA . LEU A 1 301 ? 3.314 -12.343 -29.014 1.00 96.38 301 LEU A CA 1
ATOM 2325 C C . LEU A 1 301 ? 2.347 -12.873 -30.076 1.00 96.38 301 LEU A C 1
ATOM 2327 O O . LEU A 1 301 ? 1.200 -12.436 -30.130 1.00 96.38 301 LEU A O 1
ATOM 2331 N N . ASN A 1 302 ? 2.765 -13.877 -30.853 1.00 94.88 302 ASN A N 1
ATOM 2332 C CA . ASN A 1 302 ? 1.817 -14.724 -31.578 1.00 94.88 302 ASN A CA 1
ATOM 2333 C C . ASN A 1 302 ? 1.452 -15.928 -30.693 1.00 94.88 302 ASN A C 1
ATOM 2335 O O . ASN A 1 302 ? 2.312 -16.730 -30.326 1.00 94.88 302 ASN A O 1
ATOM 2339 N N . VAL A 1 303 ? 0.162 -16.025 -30.361 1.00 94.38 303 VAL A N 1
ATOM 2340 C CA . VAL A 1 303 ? -0.432 -17.042 -29.477 1.00 94.38 303 VAL A CA 1
ATOM 2341 C C . VAL A 1 303 ? -1.341 -18.036 -30.216 1.00 94.38 303 VAL A C 1
ATOM 2343 O O . VAL A 1 303 ? -1.967 -18.878 -29.579 1.00 94.38 303 VAL A O 1
ATOM 2346 N N . GLU A 1 304 ? -1.427 -17.974 -31.549 1.00 88.69 304 GLU A N 1
ATOM 2347 C CA . GLU A 1 304 ? -2.336 -18.807 -32.359 1.00 88.69 304 GLU A CA 1
ATOM 2348 C C . GLU A 1 304 ? -2.006 -20.309 -32.293 1.00 88.69 304 GLU A C 1
ATOM 2350 O O . GLU A 1 304 ? -2.891 -21.144 -32.471 1.00 88.69 304 GLU A O 1
ATOM 2355 N N . GLY A 1 305 ? -0.753 -20.663 -31.982 1.00 85.44 305 GLY A N 1
ATOM 2356 C CA . GLY A 1 305 ? -0.326 -22.049 -31.759 1.00 85.44 305 GLY A CA 1
ATOM 2357 C C . GLY A 1 305 ? -0.767 -22.656 -30.417 1.00 85.44 305 GLY A C 1
ATOM 2358 O O . GLY A 1 305 ? -0.668 -23.870 -30.236 1.00 85.44 305 GLY A O 1
ATOM 2359 N N . LEU A 1 306 ? -1.262 -21.852 -29.467 1.00 92.44 306 LEU A N 1
ATOM 2360 C CA . LEU A 1 306 ? -1.577 -22.315 -28.113 1.00 92.44 306 LEU A CA 1
ATOM 2361 C C . LEU A 1 306 ? -2.980 -22.935 -28.017 1.00 92.44 306 LEU A C 1
ATOM 2363 O O . LEU A 1 306 ? -3.999 -22.268 -28.183 1.00 92.44 306 LEU A O 1
ATOM 2367 N N . SER A 1 307 ? -3.047 -24.212 -27.621 1.00 89.62 307 SER A N 1
ATOM 2368 C CA . SER A 1 307 ? -4.325 -24.928 -27.416 1.00 89.62 307 SER A CA 1
ATOM 2369 C C . SER A 1 307 ? -5.174 -24.408 -26.240 1.00 89.62 307 SER A C 1
ATOM 2371 O O . SER A 1 307 ? -6.357 -24.742 -26.113 1.00 89.62 307 SER A O 1
ATOM 2373 N N . SER A 1 308 ? -4.570 -23.611 -25.358 1.00 92.75 308 SER A N 1
ATOM 2374 C CA . SER A 1 308 ? -5.199 -22.945 -24.221 1.00 92.75 308 SER A CA 1
ATOM 2375 C C . SER A 1 308 ? -4.295 -21.811 -23.752 1.00 92.75 308 SER A C 1
ATOM 2377 O O . SER A 1 308 ? -3.087 -22.013 -23.651 1.00 92.75 308 SER A O 1
ATOM 2379 N N . TYR A 1 309 ? -4.865 -20.653 -23.433 1.00 93.38 309 TYR A N 1
ATOM 2380 C CA . TYR A 1 309 ? -4.143 -19.551 -22.800 1.00 93.38 309 TYR A CA 1
ATOM 2381 C C . TYR A 1 309 ? -5.092 -18.671 -21.987 1.00 93.38 309 TYR A C 1
ATOM 2383 O O . TYR A 1 309 ? -6.284 -18.586 -22.291 1.00 93.38 309 TYR A O 1
ATOM 2391 N N . ASP A 1 310 ? -4.549 -18.022 -20.964 1.00 94.62 310 ASP A N 1
ATOM 2392 C CA . ASP A 1 310 ? -5.245 -17.083 -20.089 1.00 94.62 310 ASP A CA 1
ATOM 2393 C C . ASP A 1 310 ? -4.264 -15.968 -19.707 1.00 94.62 310 ASP A C 1
ATOM 2395 O O . ASP A 1 310 ? -3.320 -16.198 -18.947 1.00 94.62 310 ASP A O 1
ATOM 2399 N N . PHE A 1 311 ? -4.428 -14.792 -20.320 1.00 95.69 311 PHE A N 1
ATOM 2400 C CA . PHE A 1 311 ? -3.479 -13.685 -20.192 1.00 95.69 311 PHE A CA 1
ATOM 2401 C C . PHE A 1 311 ? -4.127 -12.396 -19.688 1.00 95.69 311 PHE A C 1
ATOM 2403 O O . PHE A 1 311 ? -5.237 -12.065 -20.094 1.00 95.69 311 PHE A O 1
ATOM 2410 N N . PHE A 1 312 ? -3.429 -11.612 -18.864 1.00 95.44 312 PHE A N 1
ATOM 2411 C CA . PHE A 1 312 ? -3.906 -10.291 -18.426 1.00 95.44 312 PHE A CA 1
ATOM 2412 C C . PHE A 1 312 ? -2.755 -9.284 -18.215 1.00 95.44 312 PHE A C 1
ATOM 2414 O O . PHE A 1 312 ? -1.621 -9.693 -17.961 1.00 95.44 312 PHE A O 1
ATOM 2421 N N . PRO A 1 313 ? -3.000 -7.959 -18.301 1.00 94.44 313 PRO A N 1
ATOM 2422 C CA . PRO A 1 313 ? -1.950 -6.952 -18.128 1.00 94.44 313 PRO A CA 1
ATOM 2423 C C . PRO A 1 313 ? -1.282 -7.029 -16.748 1.00 94.44 313 PRO A C 1
ATOM 2425 O O . PRO A 1 313 ? -1.956 -7.004 -15.722 1.00 94.44 313 PRO A O 1
ATOM 2428 N N . GLY A 1 314 ? 0.047 -7.094 -16.700 1.00 94.56 314 GLY A N 1
ATOM 2429 C CA . GLY A 1 314 ? 0.822 -7.146 -15.455 1.00 94.56 314 GLY A CA 1
ATOM 2430 C C . GLY A 1 314 ? 1.278 -8.543 -15.041 1.00 94.56 314 GLY A C 1
ATOM 2431 O O . GLY A 1 314 ? 2.295 -8.655 -14.356 1.00 94.56 314 GLY A O 1
ATOM 2432 N N . GLN A 1 315 ? 0.593 -9.585 -15.517 1.00 97.06 315 GLN A N 1
ATOM 2433 C CA . GLN A 1 315 ? 0.933 -10.990 -15.295 1.00 97.06 315 GLN A CA 1
ATOM 2434 C C . GLN A 1 315 ? 2.376 -11.279 -15.724 1.00 97.06 315 GLN A C 1
ATOM 2436 O O . GLN A 1 315 ? 2.766 -10.996 -16.859 1.00 97.06 315 GLN A O 1
ATOM 2441 N N . ILE A 1 316 ? 3.168 -11.866 -14.831 1.00 97.25 316 ILE A N 1
ATOM 2442 C CA . ILE A 1 316 ? 4.463 -12.449 -15.172 1.00 97.25 316 ILE A CA 1
ATOM 2443 C C . ILE A 1 316 ? 4.204 -13.802 -15.834 1.00 97.25 316 ILE A C 1
ATOM 2445 O O . ILE A 1 316 ? 3.404 -14.588 -15.334 1.00 97.25 316 ILE A O 1
ATOM 2449 N N . VAL A 1 317 ? 4.868 -14.084 -16.949 1.00 96.88 317 VAL A N 1
ATOM 2450 C CA . VAL A 1 317 ? 4.730 -15.342 -17.691 1.00 96.88 317 VAL A CA 1
ATOM 2451 C C . VAL A 1 317 ? 6.095 -15.869 -18.112 1.00 96.88 317 VAL A C 1
ATOM 2453 O O . VAL A 1 317 ? 7.035 -15.101 -18.334 1.00 96.88 317 VAL A O 1
ATOM 2456 N N . ALA A 1 318 ? 6.185 -17.189 -18.253 1.00 96.06 318 ALA A N 1
ATOM 2457 C CA . ALA A 1 318 ? 7.325 -17.874 -18.838 1.00 96.06 318 ALA A CA 1
ATOM 2458 C C . ALA A 1 318 ? 6.872 -18.577 -20.120 1.00 96.06 318 ALA A C 1
ATOM 2460 O O . ALA A 1 318 ? 6.020 -19.463 -20.091 1.00 96.06 318 ALA A O 1
ATOM 2461 N N . LEU A 1 319 ? 7.409 -18.139 -21.254 1.00 96.19 319 LEU A N 1
ATOM 2462 C CA . LEU A 1 319 ? 6.975 -18.556 -22.582 1.00 96.19 319 LEU A CA 1
ATOM 2463 C C . LEU A 1 319 ? 8.131 -19.234 -23.309 1.00 96.19 319 LEU A C 1
ATOM 2465 O O . LEU A 1 319 ? 9.213 -18.663 -23.445 1.00 96.19 319 LEU A O 1
ATOM 2469 N N . ARG A 1 320 ? 7.886 -20.441 -23.805 1.00 95.62 320 ARG A N 1
ATOM 2470 C CA . ARG A 1 320 ? 8.756 -21.131 -24.753 1.00 95.62 320 ARG A CA 1
ATOM 2471 C C . ARG A 1 320 ? 8.333 -20.736 -26.168 1.00 95.62 320 ARG A C 1
ATOM 2473 O O . ARG A 1 320 ? 7.138 -20.629 -26.448 1.00 95.62 320 ARG A O 1
ATOM 2480 N N . GLY A 1 321 ? 9.292 -20.491 -27.056 1.00 95.31 321 GLY A N 1
ATOM 2481 C CA . GLY A 1 321 ? 8.982 -20.088 -28.426 1.00 95.31 321 GLY A CA 1
ATOM 2482 C C . GLY A 1 321 ? 10.189 -19.650 -29.246 1.00 95.31 321 GLY A C 1
ATOM 2483 O O . GLY A 1 321 ? 11.336 -19.778 -28.820 1.00 95.31 321 GLY A O 1
ATOM 2484 N N . THR A 1 322 ? 9.919 -19.120 -30.438 1.00 95.62 322 THR A N 1
ATOM 2485 C CA . THR A 1 322 ? 10.933 -18.653 -31.402 1.00 95.62 322 THR A CA 1
ATOM 2486 C C . THR A 1 322 ? 10.617 -17.241 -31.889 1.00 95.62 322 THR A C 1
ATOM 2488 O O . THR A 1 322 ? 9.460 -16.829 -31.917 1.00 95.62 322 THR A O 1
ATOM 2491 N N . ASN A 1 323 ? 11.633 -16.494 -32.325 1.00 95.00 323 ASN A N 1
ATOM 2492 C CA . ASN A 1 323 ? 11.441 -15.241 -33.058 1.00 95.00 323 ASN A CA 1
ATOM 2493 C C . ASN A 1 323 ? 12.299 -15.275 -34.327 1.00 95.00 323 ASN A C 1
ATOM 2495 O O . ASN A 1 323 ? 13.375 -14.687 -34.381 1.00 95.00 323 ASN A O 1
ATOM 2499 N N . ALA A 1 324 ? 11.853 -16.013 -35.343 1.00 91.81 324 ALA A N 1
ATOM 2500 C CA . ALA A 1 324 ? 12.624 -16.185 -36.575 1.00 91.81 324 ALA A CA 1
ATOM 2501 C C . ALA A 1 324 ? 12.674 -14.913 -37.450 1.00 91.81 324 ALA A C 1
ATOM 2503 O O . ALA A 1 324 ? 13.628 -14.738 -38.205 1.00 91.81 324 ALA A O 1
ATOM 2504 N N . SER A 1 325 ? 11.671 -14.030 -37.358 1.00 87.75 325 SER A N 1
ATOM 2505 C CA . SER A 1 325 ? 11.567 -12.803 -38.168 1.00 87.75 325 SER A CA 1
ATOM 2506 C C . SER A 1 325 ? 12.196 -11.566 -37.519 1.00 87.75 325 SER A C 1
ATOM 2508 O O . SER A 1 325 ? 12.552 -10.622 -38.215 1.00 87.75 325 SER A O 1
ATOM 2510 N N . GLY A 1 326 ? 12.317 -11.545 -36.190 1.00 85.62 326 GLY A N 1
ATOM 2511 C CA . GLY A 1 326 ? 12.599 -10.352 -35.387 1.00 85.62 326 GLY A CA 1
ATOM 2512 C C . GLY A 1 326 ? 11.327 -9.635 -34.914 1.00 85.62 326 GLY A C 1
ATOM 2513 O O . GLY A 1 326 ? 11.290 -9.163 -33.777 1.00 85.62 326 GLY A O 1
ATOM 2514 N N . ASP A 1 327 ? 10.276 -9.602 -35.738 1.00 88.94 327 ASP A N 1
ATOM 2515 C CA . ASP A 1 327 ? 9.063 -8.800 -35.505 1.00 88.94 327 ASP A CA 1
ATOM 2516 C C . ASP A 1 327 ? 8.109 -9.339 -34.422 1.00 88.94 327 ASP A C 1
ATOM 2518 O O . ASP A 1 327 ? 7.363 -8.558 -33.831 1.00 88.94 327 ASP A O 1
ATOM 2522 N N . SER A 1 328 ? 8.094 -10.651 -34.154 1.00 94.06 328 SER A N 1
ATOM 2523 C CA . SER A 1 328 ? 7.142 -11.258 -33.208 1.00 94.06 328 SER A CA 1
ATOM 2524 C C . SER A 1 328 ? 7.640 -12.582 -32.636 1.00 94.06 328 SER A C 1
ATOM 2526 O O . SER A 1 328 ? 8.117 -13.440 -33.379 1.00 94.06 328 SER A O 1
ATOM 2528 N N . PHE A 1 329 ? 7.441 -12.791 -31.337 1.00 96.19 329 PHE A N 1
ATOM 2529 C CA . PHE A 1 329 ? 7.754 -14.050 -30.670 1.00 96.19 329 PHE A CA 1
ATOM 2530 C C . PHE A 1 329 ? 6.570 -15.020 -30.795 1.00 96.19 329 PHE A C 1
ATOM 2532 O O . PHE A 1 329 ? 5.484 -14.770 -30.268 1.00 96.19 329 PHE A O 1
ATOM 2539 N N . VAL A 1 330 ? 6.773 -16.118 -31.521 1.00 96.06 330 VAL A N 1
ATOM 2540 C CA . VAL A 1 330 ? 5.784 -17.181 -31.729 1.00 96.06 330 VAL A CA 1
ATOM 2541 C C . VAL A 1 330 ? 5.889 -18.170 -30.575 1.00 96.06 330 VAL A C 1
ATOM 2543 O O . VAL A 1 330 ? 6.911 -18.843 -30.423 1.00 96.06 330 VAL A O 1
ATOM 2546 N N . VAL A 1 331 ? 4.840 -18.242 -29.756 1.00 96.50 331 VAL A N 1
ATOM 2547 C CA . VAL A 1 331 ? 4.811 -19.064 -28.540 1.00 96.50 331 VAL A CA 1
ATOM 2548 C C . VAL A 1 331 ? 4.448 -20.510 -28.886 1.00 96.50 331 VAL A C 1
ATOM 2550 O O . VAL A 1 331 ? 3.395 -20.760 -29.474 1.00 96.50 331 VAL A O 1
ATOM 2553 N N . SER A 1 332 ? 5.296 -21.464 -28.495 1.00 94.88 332 SER A N 1
ATOM 2554 C CA . SER A 1 332 ? 5.032 -22.906 -28.605 1.00 94.88 332 SER A CA 1
ATOM 2555 C C . SER A 1 332 ? 4.374 -23.471 -27.340 1.00 94.88 332 SER A C 1
ATOM 2557 O O . SER A 1 332 ? 3.475 -24.304 -27.434 1.00 94.88 332 SER A O 1
ATOM 2559 N N . GLU A 1 333 ? 4.771 -22.993 -26.157 1.00 94.31 333 GLU A N 1
ATOM 2560 C CA . GLU A 1 333 ? 4.281 -23.473 -24.858 1.00 94.31 333 GLU A CA 1
ATOM 2561 C C . GLU A 1 333 ? 4.296 -22.348 -23.806 1.00 94.31 333 GLU A C 1
ATOM 2563 O O . GLU A 1 333 ? 5.205 -21.515 -23.763 1.00 94.31 333 GLU A O 1
ATOM 2568 N N . VAL A 1 334 ? 3.286 -22.341 -22.929 1.00 95.31 334 VAL A N 1
ATOM 2569 C CA . VAL A 1 334 ? 3.274 -21.538 -21.696 1.00 95.31 334 VAL A CA 1
ATOM 2570 C C . VAL A 1 334 ? 3.750 -22.440 -20.564 1.00 95.31 334 VAL A C 1
ATOM 2572 O O . VAL A 1 334 ? 3.100 -23.439 -20.260 1.00 95.31 334 VAL A O 1
ATOM 2575 N N . LEU A 1 335 ? 4.885 -22.107 -19.954 1.00 93.88 335 LEU A N 1
ATOM 2576 C CA . LEU A 1 335 ? 5.452 -22.881 -18.855 1.00 93.88 335 LEU A CA 1
ATOM 2577 C C . LEU A 1 335 ? 4.714 -22.535 -17.550 1.00 93.88 335 LEU A C 1
ATOM 2579 O O . LEU A 1 335 ? 4.568 -21.347 -17.244 1.00 93.88 335 LEU A O 1
ATOM 2583 N N . PRO A 1 336 ? 4.262 -23.529 -16.760 1.00 91.12 336 PRO A N 1
ATOM 2584 C CA . PRO A 1 336 ? 3.587 -23.265 -15.496 1.00 91.12 336 PRO A CA 1
ATOM 2585 C C . PRO A 1 336 ? 4.558 -22.631 -14.497 1.00 91.12 336 PRO A C 1
ATOM 2587 O O . PRO A 1 336 ? 5.692 -23.088 -14.331 1.00 91.12 336 PRO A O 1
ATOM 2590 N N . LEU A 1 337 ? 4.108 -21.586 -13.803 1.00 90.69 337 LEU A N 1
ATOM 2591 C CA . LEU A 1 337 ? 4.891 -20.976 -12.733 1.00 90.69 337 LEU A CA 1
ATOM 2592 C C . LEU A 1 337 ? 4.794 -21.835 -11.463 1.00 90.69 337 LEU A C 1
ATOM 2594 O O . LEU A 1 337 ? 3.704 -22.291 -11.112 1.00 90.69 337 LEU A O 1
ATOM 2598 N N . PRO A 1 338 ? 5.901 -22.052 -10.733 1.00 89.88 338 PRO A N 1
ATOM 2599 C CA . PRO A 1 338 ? 5.867 -22.834 -9.506 1.00 89.88 338 PRO A CA 1
ATOM 2600 C C . PRO A 1 338 ? 5.033 -22.115 -8.439 1.00 89.88 338 PRO A C 1
ATOM 2602 O O . PRO A 1 338 ? 5.275 -20.950 -8.101 1.00 89.88 338 PRO A O 1
ATOM 2605 N N . LEU A 1 339 ? 4.070 -22.826 -7.858 1.00 91.25 339 LEU A N 1
ATOM 2606 C CA . LEU A 1 339 ? 3.246 -22.322 -6.759 1.00 91.25 339 LEU A CA 1
ATOM 2607 C C . LEU A 1 339 ? 4.082 -22.089 -5.488 1.00 91.25 339 LEU A C 1
ATOM 2609 O O . LEU A 1 339 ? 5.216 -22.557 -5.365 1.00 91.25 339 LEU A O 1
ATOM 2613 N N . LEU A 1 340 ? 3.528 -21.345 -4.528 1.00 91.00 340 LEU A N 1
ATOM 2614 C CA . LEU A 1 340 ? 4.042 -21.369 -3.157 1.00 91.00 340 LEU A CA 1
ATOM 2615 C C . LEU A 1 340 ? 3.655 -22.694 -2.486 1.00 91.00 340 LEU A C 1
ATOM 2617 O O . LEU A 1 340 ? 2.580 -23.237 -2.748 1.00 91.00 340 LEU A O 1
ATOM 2621 N N . ASN A 1 341 ? 4.517 -23.186 -1.596 1.00 90.31 341 ASN A N 1
ATOM 2622 C CA . ASN A 1 341 ? 4.221 -24.364 -0.780 1.00 90.31 341 ASN A CA 1
ATOM 2623 C C . ASN A 1 341 ? 3.008 -24.094 0.132 1.00 90.31 341 ASN A C 1
ATOM 2625 O O . ASN A 1 341 ? 2.850 -22.952 0.582 1.00 90.31 341 ASN A O 1
ATOM 2629 N N . PRO A 1 342 ? 2.186 -25.111 0.453 1.00 88.19 342 PRO A N 1
ATOM 2630 C CA . PRO A 1 342 ? 1.180 -24.987 1.503 1.00 88.19 342 PRO A CA 1
ATOM 2631 C C . PRO A 1 342 ? 1.837 -24.671 2.863 1.00 88.19 342 PRO A C 1
ATOM 2633 O O . PRO A 1 342 ? 3.034 -24.931 3.057 1.00 88.19 342 PRO A O 1
ATOM 2636 N N . PRO A 1 343 ? 1.082 -24.113 3.821 1.00 87.31 343 PRO A N 1
ATOM 2637 C CA . PRO A 1 343 ? 1.519 -24.050 5.203 1.00 87.31 343 PRO A CA 1
ATOM 2638 C C . PRO A 1 343 ? 1.432 -25.457 5.807 1.00 87.31 343 PRO A C 1
ATOM 2640 O O . PRO A 1 343 ? 0.600 -26.270 5.412 1.00 87.31 343 PRO A O 1
ATOM 2643 N N . ALA A 1 344 ? 2.316 -25.768 6.753 1.00 86.00 344 ALA A N 1
ATOM 2644 C CA . ALA A 1 344 ? 2.342 -27.097 7.353 1.00 86.00 344 ALA A CA 1
ATOM 2645 C C . ALA A 1 344 ? 2.877 -27.056 8.789 1.00 86.00 344 ALA A C 1
ATOM 2647 O O . ALA A 1 344 ? 3.981 -26.563 9.057 1.00 86.00 344 ALA A O 1
ATOM 2648 N N . THR A 1 345 ? 2.067 -27.591 9.698 1.00 86.94 345 THR A N 1
ATOM 2649 C CA . THR A 1 345 ? 2.242 -27.555 11.157 1.00 86.94 345 THR A CA 1
ATOM 2650 C C . THR A 1 345 ? 2.957 -28.829 11.639 1.00 86.94 345 THR A C 1
ATOM 2652 O O . THR A 1 345 ? 3.064 -29.812 10.898 1.00 86.94 345 THR A O 1
ATOM 2655 N N . LYS A 1 346 ? 3.514 -28.830 12.859 1.00 86.94 346 LYS A N 1
ATOM 2656 C CA . LYS A 1 346 ? 3.995 -30.071 13.500 1.00 86.94 346 LYS A CA 1
ATOM 2657 C C . LYS A 1 346 ? 2.855 -30.755 14.266 1.00 86.94 346 LYS A C 1
ATOM 2659 O O . LYS A 1 346 ? 2.084 -30.027 14.882 1.00 86.94 346 LYS A O 1
ATOM 2664 N N . PRO A 1 347 ? 2.816 -32.097 14.374 1.00 85.69 347 PRO A N 1
ATOM 2665 C CA . PRO A 1 347 ? 1.854 -32.790 15.238 1.00 85.69 347 PRO A CA 1
ATOM 2666 C C . PRO A 1 347 ? 1.815 -32.243 16.678 1.00 85.69 347 PRO A C 1
ATOM 2668 O O . PRO A 1 347 ? 0.745 -31.921 17.169 1.00 85.69 347 PRO A O 1
ATOM 2671 N N . GLU A 1 348 ? 2.977 -32.002 17.300 1.00 84.94 348 GLU A N 1
ATOM 2672 C CA . GLU A 1 348 ? 3.096 -31.393 18.643 1.00 84.94 348 GLU A CA 1
ATOM 2673 C C . GLU A 1 348 ? 2.434 -30.005 18.755 1.00 84.94 348 GLU A C 1
ATOM 2675 O O . GLU A 1 348 ? 1.852 -29.653 19.777 1.00 84.94 348 GLU A O 1
ATOM 2680 N N . GLU A 1 349 ? 2.555 -29.186 17.706 1.00 85.88 349 GLU A N 1
ATOM 2681 C CA . GLU A 1 349 ? 1.972 -27.840 17.660 1.00 85.88 349 GLU A CA 1
ATOM 2682 C C . GLU A 1 349 ? 0.465 -27.907 17.384 1.00 85.88 349 GLU A C 1
ATOM 2684 O O . GLU A 1 349 ? -0.277 -27.046 17.855 1.00 85.88 349 GLU A O 1
ATOM 2689 N N . LEU A 1 350 ? 0.019 -28.944 16.667 1.00 86.56 350 LEU A N 1
ATOM 2690 C CA . LEU A 1 350 ? -1.383 -29.207 16.376 1.00 86.56 350 LEU A CA 1
ATOM 2691 C C . LEU A 1 350 ? -2.130 -29.782 17.588 1.00 86.56 350 LEU A C 1
ATOM 2693 O O . LEU A 1 350 ? -3.254 -29.370 17.838 1.00 86.56 350 LEU A O 1
ATOM 2697 N N . ASP A 1 351 ? -1.504 -30.632 18.405 1.00 84.75 351 ASP A N 1
ATOM 2698 C CA . ASP A 1 351 ? -2.088 -31.115 19.668 1.00 84.75 351 ASP A CA 1
ATOM 2699 C C . ASP A 1 351 ? -2.420 -29.936 20.611 1.00 84.75 351 ASP A C 1
ATOM 2701 O O . ASP A 1 351 ? -3.509 -29.852 21.181 1.00 84.75 351 ASP A O 1
ATOM 2705 N N . VAL A 1 352 ? -1.517 -28.950 20.691 1.00 87.81 352 VAL A N 1
ATOM 2706 C CA . VAL A 1 352 ? -1.698 -27.693 21.450 1.00 87.81 352 VAL A CA 1
ATOM 2707 C C . VAL A 1 352 ? -2.736 -26.748 20.813 1.00 87.81 352 VAL A C 1
ATOM 2709 O O . VAL A 1 352 ? -3.215 -25.821 21.475 1.00 87.81 352 VAL A O 1
ATOM 2712 N N . ILE A 1 353 ? -3.092 -26.960 19.544 1.00 87.12 353 ILE A N 1
ATOM 2713 C CA . ILE A 1 353 ? -4.162 -26.245 18.836 1.00 87.12 353 ILE A CA 1
ATOM 2714 C C . ILE A 1 353 ? -5.508 -26.944 19.041 1.00 87.12 353 ILE A C 1
ATOM 2716 O O . ILE A 1 353 ? -6.461 -26.275 19.424 1.00 87.12 353 ILE A O 1
ATOM 2720 N N . ASN A 1 354 ? -5.587 -28.266 18.885 1.00 86.69 354 ASN A N 1
ATOM 2721 C CA . ASN A 1 354 ? -6.809 -29.046 19.093 1.00 86.69 354 ASN A CA 1
ATOM 2722 C C . ASN A 1 354 ? -7.322 -28.906 20.537 1.00 86.69 354 ASN A C 1
ATOM 2724 O O . ASN A 1 354 ? -8.515 -28.708 20.743 1.00 86.69 354 ASN A O 1
ATOM 2728 N N . ALA A 1 355 ? -6.425 -28.832 21.529 1.00 84.56 355 ALA A N 1
ATOM 2729 C CA . ALA A 1 355 ? -6.779 -28.499 22.914 1.00 84.56 355 ALA A CA 1
ATOM 2730 C C . ALA A 1 355 ? -7.461 -27.117 23.095 1.00 84.56 355 ALA A C 1
ATOM 2732 O O . ALA A 1 355 ? -8.060 -26.864 24.135 1.00 84.56 355 ALA A O 1
ATOM 2733 N N . ARG A 1 356 ? -7.387 -26.211 22.104 1.00 85.31 356 ARG A N 1
ATOM 2734 C CA . ARG A 1 356 ? -8.090 -24.908 22.088 1.00 85.31 356 ARG A CA 1
ATOM 2735 C C . ARG A 1 356 ? -9.454 -24.950 21.420 1.00 85.31 356 ARG A C 1
ATOM 2737 O O . ARG A 1 356 ? -10.178 -23.966 21.513 1.00 85.31 356 ARG A O 1
ATOM 2744 N N . TYR A 1 357 ? -9.805 -26.042 20.748 1.00 84.94 357 TYR A N 1
ATOM 2745 C CA . TYR A 1 357 ? -11.164 -26.233 20.257 1.00 84.94 357 TYR A CA 1
ATOM 2746 C C . TYR A 1 357 ? -12.123 -26.630 21.403 1.00 84.94 357 TYR A C 1
ATOM 2748 O O . TYR A 1 357 ? -13.333 -26.586 21.210 1.00 84.94 357 TYR A O 1
ATOM 2756 N N . LEU A 1 358 ? -11.646 -26.946 22.611 1.00 81.75 358 LEU A N 1
ATOM 2757 C CA . LEU A 1 358 ? -12.516 -27.119 23.781 1.00 81.75 358 LEU A CA 1
ATOM 2758 C C . LEU A 1 358 ? -13.101 -25.767 24.232 1.00 81.75 358 LEU A C 1
ATOM 2760 O O . LEU A 1 358 ? -12.372 -24.780 24.336 1.00 81.75 358 LEU A O 1
ATOM 2764 N N . ASP A 1 359 ? -14.411 -25.710 24.496 1.00 78.38 359 ASP A N 1
ATOM 2765 C CA . ASP A 1 359 ? -15.083 -24.493 24.988 1.00 78.38 359 ASP A CA 1
ATOM 2766 C C . ASP A 1 359 ? -14.728 -24.211 26.469 1.00 78.38 359 ASP A C 1
ATOM 2768 O O . ASP A 1 359 ? -14.559 -23.055 26.878 1.00 78.38 359 ASP A O 1
ATOM 2772 N N . THR A 1 360 ? -14.513 -25.267 27.263 1.00 75.94 360 THR A N 1
ATOM 2773 C CA . THR A 1 360 ? -13.947 -25.210 28.622 1.00 75.94 360 THR A CA 1
ATOM 2774 C C . THR A 1 360 ? -12.877 -26.299 28.823 1.00 75.94 360 THR A C 1
ATOM 2776 O O . THR A 1 360 ? -12.934 -27.325 28.150 1.00 75.94 360 THR A O 1
ATOM 2779 N N . PRO A 1 361 ? -11.912 -26.143 29.756 1.00 73.12 361 PRO A N 1
ATOM 2780 C CA . PRO A 1 361 ? -10.905 -27.181 30.035 1.00 73.12 361 PRO A CA 1
ATOM 2781 C C . PRO A 1 361 ? -11.483 -28.514 30.537 1.00 73.12 361 PRO A C 1
ATOM 2783 O O . PRO A 1 361 ? -10.799 -29.531 30.487 1.00 73.12 361 PRO A O 1
ATOM 2786 N N . ASP A 1 362 ? -12.724 -28.483 31.024 1.00 75.06 362 ASP A N 1
ATOM 2787 C CA . ASP A 1 362 ? -13.477 -29.616 31.564 1.00 75.06 362 ASP A CA 1
ATOM 2788 C C . ASP A 1 362 ? -14.407 -30.262 30.505 1.00 75.06 362 ASP A C 1
ATOM 2790 O O . ASP A 1 362 ? -15.150 -31.191 30.818 1.00 75.06 362 ASP A O 1
ATOM 2794 N N . SER A 1 363 ? -14.398 -29.753 29.263 1.00 78.25 363 SER A N 1
ATOM 2795 C CA . SER A 1 363 ? -15.179 -30.282 28.134 1.00 78.25 363 SER A CA 1
ATOM 2796 C C . SER A 1 363 ? -14.624 -31.615 27.622 1.00 78.25 363 SER A C 1
ATOM 2798 O O . SER A 1 363 ? -13.416 -31.841 27.643 1.00 78.25 363 SER A O 1
ATOM 2800 N N . ASP A 1 364 ? -15.508 -32.465 27.097 1.00 76.88 364 ASP A N 1
ATOM 2801 C CA . ASP A 1 364 ? -15.171 -33.783 26.545 1.00 76.88 364 ASP A CA 1
ATOM 2802 C C . ASP A 1 364 ? -14.220 -33.685 25.323 1.00 76.88 364 ASP A C 1
ATOM 2804 O O . ASP A 1 364 ? -14.606 -33.103 24.301 1.00 76.88 364 ASP A O 1
ATOM 2808 N N . PRO A 1 365 ? -12.997 -34.257 25.385 1.00 74.50 365 PRO A N 1
ATOM 2809 C CA . PRO A 1 365 ? -12.053 -34.280 24.266 1.00 74.50 365 PRO A CA 1
ATOM 2810 C C . PRO A 1 365 ? -12.529 -35.035 23.021 1.00 74.50 365 PRO A C 1
ATOM 2812 O O . PRO A 1 365 ? -12.000 -34.769 21.942 1.00 74.50 365 PRO A O 1
ATOM 2815 N N . ASP A 1 366 ? -13.500 -35.945 23.146 1.00 72.94 366 ASP A N 1
ATOM 2816 C CA . ASP A 1 366 ? -14.019 -36.732 22.021 1.00 72.94 366 ASP A CA 1
ATOM 2817 C C . ASP A 1 366 ? -15.229 -36.059 21.332 1.00 72.94 366 ASP A C 1
ATOM 2819 O O . ASP A 1 366 ? -15.591 -36.435 20.215 1.00 72.94 366 ASP A O 1
ATOM 2823 N N . ASN A 1 367 ? -15.832 -35.025 21.941 1.00 76.50 367 ASN A N 1
ATOM 2824 C CA . ASN A 1 367 ? -17.028 -34.332 21.434 1.00 76.50 367 ASN A CA 1
ATOM 2825 C C . ASN A 1 367 ? -16.795 -32.821 21.225 1.00 76.50 367 ASN A C 1
ATOM 2827 O O . ASN A 1 367 ? -17.397 -31.956 21.866 1.00 76.50 367 ASN A O 1
ATOM 2831 N N . VAL A 1 368 ? -15.873 -32.497 20.319 1.00 80.94 368 VAL A N 1
ATOM 2832 C CA . VAL A 1 368 ? -15.359 -31.134 20.119 1.00 80.94 368 VAL A CA 1
ATOM 2833 C C . VAL A 1 368 ? -16.206 -30.324 19.126 1.00 80.94 368 VAL A C 1
ATOM 2835 O O . VAL A 1 368 ? -16.284 -30.654 17.941 1.00 80.94 368 VAL A O 1
ATOM 2838 N N . ARG A 1 369 ? -16.773 -29.193 19.577 1.00 84.38 369 ARG A N 1
ATOM 2839 C CA . ARG A 1 369 ? -17.513 -28.241 18.722 1.00 84.38 369 ARG A CA 1
ATOM 2840 C C . ARG A 1 369 ? -16.613 -27.704 17.586 1.00 84.38 369 ARG A C 1
ATOM 2842 O O . ARG A 1 369 ? -15.489 -27.283 17.856 1.00 84.38 369 ARG A O 1
ATOM 2849 N N . PRO A 1 370 ? -17.071 -27.617 16.325 1.00 88.31 370 PRO A N 1
ATOM 2850 C CA . PRO A 1 370 ? -16.341 -26.898 15.275 1.00 88.31 370 PRO A CA 1
ATOM 2851 C C . PRO A 1 370 ? -16.103 -25.411 15.608 1.00 88.31 370 PRO A C 1
ATOM 2853 O O . PRO A 1 370 ? -16.828 -24.812 16.405 1.00 88.31 370 PRO A O 1
ATOM 2856 N N . LEU A 1 371 ? -15.113 -24.779 14.973 1.00 90.75 371 LEU A N 1
ATOM 2857 C CA . LEU A 1 371 ? -14.977 -23.317 14.982 1.00 90.75 371 LEU A CA 1
ATOM 2858 C C . LEU A 1 371 ? -15.962 -22.695 13.982 1.00 90.75 371 LEU A C 1
ATOM 2860 O O . LEU A 1 371 ? -16.075 -23.163 12.848 1.00 90.75 371 LEU A O 1
ATOM 2864 N N . THR A 1 372 ? -16.622 -21.604 14.370 1.00 92.94 372 THR A N 1
ATOM 2865 C CA . THR A 1 372 ? -17.388 -20.723 13.477 1.00 92.94 372 THR A CA 1
ATOM 2866 C C . THR A 1 372 ? -16.607 -19.435 13.222 1.00 92.94 372 THR A C 1
ATOM 2868 O O . THR A 1 372 ? -16.357 -18.657 14.142 1.00 92.94 372 THR A O 1
ATOM 2871 N N . ILE A 1 373 ? -16.282 -19.168 11.954 1.00 95.38 373 ILE A N 1
ATOM 2872 C CA . ILE A 1 373 ? -15.712 -17.894 11.497 1.00 95.38 373 ILE A CA 1
ATOM 2873 C C . ILE A 1 373 ? -16.725 -17.205 10.577 1.00 95.38 373 ILE A C 1
ATOM 2875 O O . ILE A 1 373 ? -17.244 -17.827 9.650 1.00 95.38 373 ILE A O 1
ATOM 2879 N N . MET A 1 374 ? -17.007 -15.920 10.798 1.00 96.44 374 MET A N 1
ATOM 2880 C CA . MET A 1 374 ? -17.919 -15.136 9.953 1.00 96.44 374 MET A CA 1
ATOM 2881 C C . MET A 1 374 ? -17.190 -13.988 9.251 1.00 96.44 374 MET A C 1
ATOM 2883 O O . MET A 1 374 ? -16.390 -13.277 9.854 1.00 96.44 374 MET A O 1
ATOM 2887 N N . ILE A 1 375 ? -17.448 -13.821 7.953 1.00 97.62 375 ILE A N 1
ATOM 2888 C CA . ILE A 1 375 ? -16.695 -12.934 7.060 1.00 97.62 375 ILE A CA 1
ATOM 2889 C C . ILE A 1 375 ? -17.672 -12.008 6.333 1.00 97.62 375 ILE A C 1
ATOM 2891 O O . ILE A 1 375 ? -18.512 -12.476 5.562 1.00 97.62 375 ILE A O 1
ATOM 2895 N N . ALA A 1 376 ? -17.525 -10.700 6.534 1.00 97.19 376 ALA A N 1
ATOM 2896 C CA . ALA A 1 376 ? -18.295 -9.663 5.851 1.00 97.19 376 ALA A CA 1
ATOM 2897 C C . ALA A 1 376 ? -17.373 -8.645 5.165 1.00 97.19 376 ALA A C 1
ATOM 2899 O O . ALA A 1 376 ? -16.223 -8.444 5.566 1.00 97.19 376 ALA A O 1
ATOM 2900 N N . SER A 1 377 ? -17.887 -7.985 4.127 1.00 97.25 377 SER A N 1
ATOM 2901 C CA . SER A 1 377 ? -17.205 -6.885 3.446 1.00 97.25 377 SER A CA 1
ATOM 2902 C C . SER A 1 377 ? -18.155 -5.714 3.227 1.00 97.25 377 SER A C 1
ATOM 2904 O O . SER A 1 377 ? -19.351 -5.913 3.025 1.00 97.25 377 SER A O 1
ATOM 2906 N N . GLY A 1 378 ? -17.625 -4.494 3.283 1.00 93.56 378 GLY A N 1
ATOM 2907 C CA . GLY A 1 378 ? -18.403 -3.279 3.082 1.00 93.56 378 GLY A CA 1
ATOM 2908 C C . GLY A 1 378 ? -18.955 -3.119 1.656 1.00 93.56 378 GLY A C 1
ATOM 2909 O O . GLY A 1 378 ? -18.475 -3.783 0.736 1.00 93.56 378 GLY A O 1
ATOM 2910 N N . PRO A 1 379 ? -19.924 -2.209 1.438 1.00 94.88 379 PRO A N 1
ATOM 2911 C CA . PRO A 1 379 ? -20.484 -1.278 2.425 1.00 94.88 379 PRO A CA 1
ATOM 2912 C C . PRO A 1 379 ? -21.323 -1.948 3.526 1.00 94.88 379 PRO A C 1
ATOM 2914 O O . PRO A 1 379 ? -21.851 -3.044 3.341 1.00 94.88 379 PRO A O 1
ATOM 2917 N N . TYR A 1 380 ? -21.433 -1.274 4.673 1.00 95.75 380 TYR A N 1
ATOM 2918 C CA . TYR A 1 380 ? -22.127 -1.753 5.884 1.00 95.75 380 TYR A CA 1
ATOM 2919 C C . TYR A 1 380 ? -23.478 -1.061 6.152 1.00 95.75 380 TYR A C 1
ATOM 2921 O O . TYR A 1 380 ? -24.152 -1.376 7.131 1.00 95.75 380 TYR A O 1
ATOM 2929 N N . THR A 1 381 ? -23.874 -0.135 5.278 1.00 92.94 381 THR A N 1
ATOM 2930 C CA . THR A 1 381 ? -25.154 0.590 5.274 1.00 92.94 381 THR A CA 1
ATOM 2931 C C . THR A 1 381 ? -25.650 0.718 3.827 1.00 92.94 381 THR A C 1
ATOM 2933 O O . THR A 1 381 ? -24.876 0.482 2.893 1.00 92.94 381 THR A O 1
ATOM 2936 N N . THR A 1 382 ? -26.929 1.031 3.621 1.00 90.44 382 THR A N 1
ATOM 2937 C CA . THR A 1 382 ? -27.500 1.234 2.270 1.00 90.44 382 THR A CA 1
ATOM 2938 C C . THR A 1 382 ? -27.208 2.647 1.755 1.00 90.44 382 THR A C 1
ATOM 2940 O O . THR A 1 382 ? -26.928 3.519 2.561 1.00 90.44 382 THR A O 1
ATOM 2943 N N . ASP A 1 383 ? -27.342 2.926 0.449 1.00 86.94 383 ASP A N 1
ATOM 2944 C CA . ASP A 1 383 ? -27.151 4.285 -0.113 1.00 86.94 383 ASP A CA 1
ATOM 2945 C C . ASP A 1 383 ? -28.198 5.309 0.391 1.00 86.94 383 ASP A C 1
ATOM 2947 O O . ASP A 1 383 ? -28.125 6.490 0.039 1.00 86.94 383 ASP A O 1
ATOM 2951 N N . GLN A 1 384 ? -29.221 4.859 1.128 1.00 83.81 384 GLN A N 1
ATOM 2952 C CA . GLN A 1 384 ? -30.374 5.665 1.533 1.00 83.81 384 GLN A CA 1
ATOM 2953 C C . GLN A 1 384 ? -30.207 6.311 2.915 1.00 83.81 384 GLN A C 1
ATOM 2955 O O . GLN A 1 384 ? -30.889 7.296 3.197 1.00 83.81 384 GLN A O 1
ATOM 2960 N N . ASN A 1 385 ? -29.346 5.759 3.776 1.00 86.62 385 ASN A N 1
ATOM 2961 C CA . ASN A 1 385 ? -29.189 6.189 5.162 1.00 86.62 385 ASN A CA 1
ATOM 2962 C C . ASN A 1 385 ? -27.841 5.762 5.778 1.00 86.62 385 ASN A C 1
ATOM 2964 O O . ASN A 1 385 ? -27.126 4.898 5.271 1.00 86.62 385 ASN A O 1
ATOM 2968 N N . LEU A 1 386 ? -27.516 6.343 6.934 1.00 89.88 386 LEU A N 1
ATOM 2969 C CA . LEU A 1 386 ? -26.385 5.954 7.784 1.00 89.88 386 LEU A CA 1
ATOM 2970 C C . LEU A 1 386 ? -26.865 5.228 9.054 1.00 89.88 386 LEU A C 1
ATOM 2972 O O . LEU A 1 386 ? -26.390 5.513 10.148 1.00 89.88 386 LEU A O 1
ATOM 2976 N N . ASP A 1 387 ? -27.831 4.310 8.940 1.00 89.25 387 ASP A N 1
ATOM 2977 C CA . ASP A 1 387 ? -28.330 3.559 10.107 1.00 89.25 387 ASP A CA 1
ATOM 2978 C C . ASP A 1 387 ? -27.413 2.390 10.518 1.00 89.25 387 ASP A C 1
ATOM 2980 O O . ASP A 1 387 ? -27.417 1.985 11.679 1.00 89.25 387 ASP A O 1
ATOM 2984 N N . PHE A 1 388 ? -26.602 1.874 9.584 1.00 94.12 388 PHE A N 1
ATOM 2985 C CA . PHE A 1 388 ? -25.772 0.677 9.757 1.00 94.12 388 PHE A CA 1
ATOM 2986 C C . PHE A 1 388 ? -26.555 -0.577 10.206 1.00 94.12 388 PHE A C 1
ATOM 2988 O O . PHE A 1 388 ? -25.972 -1.517 10.755 1.00 94.12 388 PHE A O 1
ATOM 2995 N N . ALA A 1 389 ? -27.858 -0.656 9.916 1.00 93.00 389 ALA A N 1
ATOM 2996 C CA . ALA A 1 389 ? -28.693 -1.820 10.215 1.00 93.00 389 ALA A CA 1
ATOM 2997 C C . ALA A 1 389 ? -28.114 -3.152 9.676 1.00 93.00 389 ALA A C 1
ATOM 2999 O O . ALA A 1 389 ? -28.138 -4.136 10.420 1.00 93.00 389 ALA A O 1
ATOM 3000 N N . PRO A 1 390 ? -27.492 -3.217 8.473 1.00 94.56 390 PRO A N 1
ATOM 3001 C CA . PRO A 1 390 ? -26.809 -4.427 8.010 1.00 94.56 390 PRO A CA 1
ATOM 3002 C C . PRO A 1 390 ? -25.647 -4.872 8.913 1.00 94.56 390 PRO A C 1
ATOM 3004 O O . PRO A 1 390 ? -25.489 -6.070 9.146 1.00 94.56 390 PRO A O 1
ATOM 3007 N N . LEU A 1 391 ? -24.853 -3.934 9.452 1.00 96.38 391 LEU A N 1
ATOM 3008 C CA . LEU A 1 391 ? -23.784 -4.234 10.415 1.00 96.38 391 LEU A CA 1
ATOM 3009 C C . LEU A 1 391 ? -24.355 -4.741 11.740 1.00 96.38 391 LEU A C 1
ATOM 3011 O O . LEU A 1 391 ? -23.845 -5.724 12.272 1.00 96.38 391 LEU A O 1
ATOM 3015 N N . HIS A 1 392 ? -25.403 -4.095 12.256 1.00 95.62 392 HIS A N 1
ATOM 3016 C CA . HIS A 1 392 ? -26.056 -4.521 13.494 1.00 95.62 392 HIS A CA 1
ATOM 3017 C C . HIS A 1 392 ? -26.591 -5.952 13.368 1.00 95.62 392 HIS A C 1
ATOM 3019 O O . HIS A 1 392 ? -26.124 -6.826 14.093 1.00 95.62 392 HIS A O 1
ATOM 3025 N N . THR A 1 393 ? -27.423 -6.238 12.361 1.00 95.06 393 THR A N 1
ATOM 3026 C CA . THR A 1 393 ? -27.954 -7.591 12.122 1.00 95.06 393 THR A CA 1
ATOM 3027 C C . THR A 1 393 ? -26.860 -8.635 11.869 1.00 95.06 393 THR A C 1
ATOM 3029 O O . THR A 1 393 ? -27.003 -9.779 12.292 1.00 95.06 393 THR A O 1
ATOM 3032 N N . PHE A 1 394 ? -25.743 -8.279 11.224 1.00 96.31 394 PHE A N 1
ATOM 3033 C CA . PHE A 1 394 ? -24.613 -9.202 11.073 1.00 96.31 394 PHE A CA 1
ATOM 3034 C C . PHE A 1 394 ? -23.932 -9.528 12.415 1.00 96.31 394 PHE A C 1
ATOM 3036 O O . PHE A 1 394 ? -23.589 -10.684 12.659 1.00 96.31 394 PHE A O 1
ATOM 3043 N N . LEU A 1 395 ? -23.749 -8.535 13.291 1.00 96.31 395 LEU A N 1
ATOM 3044 C CA . LEU A 1 395 ? -23.188 -8.739 14.630 1.00 96.31 395 LEU A CA 1
ATOM 3045 C C . LEU A 1 395 ? -24.164 -9.482 15.559 1.00 96.31 395 LEU A C 1
ATOM 3047 O O . LEU A 1 395 ? -23.717 -10.274 16.386 1.00 96.31 395 LEU A O 1
ATOM 3051 N N . ASP A 1 396 ? -25.474 -9.282 15.397 1.00 95.12 396 ASP A N 1
ATOM 3052 C CA . ASP A 1 396 ? -26.514 -10.044 16.095 1.00 95.12 396 ASP A CA 1
ATOM 3053 C C . ASP A 1 396 ? -26.493 -11.520 15.671 1.00 95.12 396 ASP A C 1
ATOM 3055 O O . ASP A 1 396 ? -26.286 -12.386 16.523 1.00 95.12 396 ASP A O 1
ATOM 3059 N N . ASN A 1 397 ? -26.552 -11.799 14.359 1.00 93.75 397 ASN A N 1
ATOM 3060 C CA . ASN A 1 397 ? -26.377 -13.142 13.788 1.00 93.75 397 ASN A CA 1
ATOM 3061 C C . ASN A 1 397 ? -25.086 -13.819 14.298 1.00 93.75 397 ASN A C 1
ATOM 3063 O O . ASN A 1 397 ? -25.075 -15.019 14.562 1.00 93.75 397 ASN A O 1
ATOM 3067 N N . ALA A 1 398 ? -23.978 -13.074 14.409 1.00 94.56 398 ALA A N 1
ATOM 3068 C CA . ALA A 1 398 ? -22.693 -13.612 14.862 1.00 94.56 398 ALA A CA 1
ATOM 3069 C C . ALA A 1 398 ? -22.643 -13.898 16.372 1.00 94.56 398 ALA A C 1
ATOM 3071 O O . ALA A 1 398 ? -21.895 -14.779 16.801 1.00 94.56 398 ALA A O 1
ATOM 3072 N N . ALA A 1 399 ? -23.439 -13.180 17.169 1.00 93.31 399 ALA A N 1
ATOM 3073 C CA . ALA A 1 399 ? -23.608 -13.454 18.590 1.00 93.31 399 ALA A CA 1
ATOM 3074 C C . ALA A 1 399 ? -24.511 -14.675 18.819 1.00 93.31 399 ALA A C 1
ATOM 3076 O O . ALA A 1 399 ? -24.148 -15.551 19.595 1.00 93.31 399 ALA A O 1
ATOM 3077 N N . GLU A 1 400 ? -25.628 -14.783 18.093 1.00 91.25 400 GLU A N 1
ATOM 3078 C CA . GLU A 1 400 ? -26.502 -15.969 18.103 1.00 91.25 400 GLU A CA 1
ATOM 3079 C C . GLU A 1 400 ? -25.761 -17.236 17.645 1.00 91.25 400 GLU A C 1
ATOM 3081 O O . GLU A 1 400 ? -25.940 -18.313 18.206 1.00 91.25 400 GLU A O 1
ATOM 3086 N N . ALA A 1 401 ? -24.872 -17.102 16.657 1.00 89.44 401 ALA A N 1
ATOM 3087 C CA . ALA A 1 401 ? -24.038 -18.186 16.149 1.00 89.44 401 ALA A CA 1
ATOM 3088 C C . ALA A 1 401 ? -22.839 -18.563 17.046 1.00 89.44 401 ALA A C 1
ATOM 3090 O O . ALA A 1 401 ? -22.100 -19.475 16.667 1.00 89.44 401 ALA A O 1
ATOM 3091 N N . TYR A 1 402 ? -22.605 -17.851 18.162 1.00 90.12 402 TYR A N 1
ATOM 3092 C CA . TYR A 1 402 ? -21.405 -17.960 19.009 1.00 90.12 402 TYR A CA 1
ATOM 3093 C C . TYR A 1 402 ? -20.108 -18.056 18.178 1.00 90.12 402 TYR A C 1
ATOM 3095 O O . TYR A 1 402 ? -19.331 -19.011 18.288 1.00 90.12 402 TYR A O 1
ATOM 3103 N N . ALA A 1 403 ? -19.908 -17.071 17.293 1.00 93.31 403 ALA A N 1
ATOM 3104 C CA . ALA A 1 403 ? -18.753 -17.013 16.403 1.00 93.31 403 ALA A CA 1
ATOM 3105 C C . ALA A 1 403 ? -17.436 -16.853 17.183 1.00 93.31 403 ALA A C 1
ATOM 3107 O O . ALA A 1 403 ? -17.292 -15.965 18.021 1.00 93.31 403 ALA A O 1
ATOM 3108 N N . ASP A 1 404 ? -16.445 -17.685 16.863 1.00 93.88 404 ASP A N 1
ATOM 3109 C CA . ASP A 1 404 ? -15.122 -17.668 17.496 1.00 93.88 404 ASP A CA 1
ATOM 3110 C C . ASP A 1 404 ? -14.217 -16.578 16.893 1.00 93.88 404 ASP A C 1
ATOM 3112 O O . ASP A 1 404 ? -13.319 -16.049 17.558 1.00 93.88 404 ASP A O 1
ATOM 3116 N N . ALA A 1 405 ? -14.465 -16.216 15.627 1.00 95.75 405 ALA A N 1
ATOM 3117 C CA . ALA A 1 405 ? -13.883 -15.038 14.999 1.00 95.75 405 ALA A CA 1
ATOM 3118 C C . ALA A 1 405 ? -14.801 -14.382 13.955 1.00 95.75 405 ALA A C 1
ATOM 3120 O O . ALA A 1 405 ? -15.542 -15.041 13.224 1.00 95.75 405 ALA A O 1
ATOM 3121 N N . ILE A 1 406 ? -14.657 -13.065 13.824 1.00 97.06 406 ILE A N 1
ATOM 3122 C CA . ILE A 1 406 ? -15.266 -12.235 12.789 1.00 97.06 406 ILE A CA 1
ATOM 3123 C C . ILE A 1 406 ? -14.160 -11.539 11.991 1.00 97.06 406 ILE A C 1
ATOM 3125 O O . ILE A 1 406 ? -13.233 -10.964 12.563 1.00 97.06 406 ILE A O 1
ATOM 3129 N N . ILE A 1 407 ? -14.283 -11.538 10.664 1.00 97.94 407 ILE A N 1
ATOM 3130 C CA . ILE A 1 407 ? -13.434 -10.771 9.748 1.00 97.94 407 ILE A CA 1
ATOM 3131 C C . ILE A 1 407 ? -14.312 -9.733 9.046 1.00 97.94 407 ILE A C 1
ATOM 3133 O O . ILE A 1 407 ? -15.176 -10.086 8.243 1.00 97.94 407 ILE A O 1
ATOM 3137 N N . LEU A 1 408 ? -14.084 -8.454 9.349 1.00 97.69 408 LEU A N 1
ATOM 3138 C CA . LEU A 1 408 ? -14.740 -7.321 8.702 1.00 97.69 408 LEU A CA 1
ATOM 3139 C C . LEU A 1 408 ? -13.764 -6.647 7.736 1.00 97.69 408 LEU A C 1
ATOM 3141 O O . LEU A 1 408 ? -12.726 -6.119 8.144 1.00 97.69 408 LEU A O 1
ATOM 3145 N N . VAL A 1 409 ? -14.107 -6.642 6.452 1.00 97.94 409 VAL A N 1
ATOM 3146 C CA . VAL A 1 409 ? -13.343 -5.956 5.403 1.00 97.94 409 VAL A CA 1
ATOM 3147 C C . VAL A 1 409 ? -14.036 -4.647 5.028 1.00 97.94 409 VAL A C 1
ATOM 3149 O O . VAL A 1 409 ? -15.252 -4.628 4.854 1.00 97.94 409 VAL A O 1
ATOM 3152 N N . GLY A 1 410 ? -13.295 -3.546 4.906 1.00 95.19 410 GLY A N 1
ATOM 3153 C CA . GLY A 1 410 ? -13.842 -2.241 4.520 1.00 95.19 410 GLY A CA 1
ATOM 3154 C C . GLY A 1 410 ? -14.406 -2.200 3.084 1.00 95.19 410 GLY A C 1
ATOM 3155 O O . GLY A 1 410 ? -14.223 -3.156 2.327 1.00 95.19 410 GLY A O 1
ATOM 3156 N N . PRO A 1 411 ? -15.051 -1.090 2.676 1.00 94.88 411 PRO A N 1
ATOM 3157 C CA . PRO A 1 411 ? -15.171 0.158 3.429 1.00 94.88 411 PRO A CA 1
ATOM 3158 C C . PRO A 1 411 ? -16.216 0.097 4.539 1.00 94.88 411 PRO A C 1
ATOM 3160 O O . PRO A 1 411 ? -17.357 -0.294 4.311 1.00 94.88 411 PRO A O 1
ATOM 3163 N N . PHE A 1 412 ? -15.831 0.546 5.727 1.00 95.62 412 PHE A N 1
ATOM 3164 C CA . PHE A 1 412 ? -16.737 0.778 6.847 1.00 95.62 412 PHE A CA 1
ATOM 3165 C C . PHE A 1 412 ? -17.482 2.094 6.658 1.00 95.62 412 PHE A C 1
ATOM 3167 O O . PHE A 1 412 ? -18.703 2.136 6.747 1.00 95.62 412 PHE A O 1
ATOM 3174 N N . LEU A 1 413 ? -16.738 3.159 6.354 1.00 93.88 413 LEU A N 1
ATOM 3175 C CA . LEU A 1 413 ? -17.269 4.505 6.164 1.00 93.88 413 LEU A CA 1
ATOM 3176 C C . LEU A 1 413 ? -16.987 4.934 4.725 1.00 93.88 413 LEU A C 1
ATOM 3178 O O . LEU A 1 413 ? -15.957 5.534 4.431 1.00 93.88 413 LEU A O 1
ATOM 3182 N N . ASP A 1 414 ? -17.866 4.509 3.820 1.00 92.31 414 ASP A N 1
ATOM 3183 C CA . ASP A 1 414 ? -17.636 4.531 2.376 1.00 92.31 414 ASP A CA 1
ATOM 3184 C C . ASP A 1 414 ? -17.693 5.947 1.784 1.00 92.31 414 ASP A C 1
ATOM 3186 O O . ASP A 1 414 ? -18.747 6.577 1.722 1.00 92.31 414 ASP A O 1
ATOM 3190 N N . ALA A 1 415 ? -16.555 6.430 1.291 1.00 90.12 415 ALA A N 1
ATOM 3191 C CA . ALA A 1 415 ? -16.406 7.745 0.673 1.00 90.12 415 ALA A CA 1
ATOM 3192 C C . ALA A 1 415 ? -17.214 7.925 -0.632 1.00 90.12 415 ALA A C 1
ATOM 3194 O O . ALA A 1 415 ? -17.379 9.053 -1.096 1.00 90.12 415 ALA A O 1
ATOM 3195 N N . GLU A 1 416 ? -17.726 6.846 -1.238 1.00 87.19 416 GLU A N 1
ATOM 3196 C CA . GLU A 1 416 ? -18.629 6.937 -2.396 1.00 87.19 416 GLU A CA 1
ATOM 3197 C C . GLU A 1 416 ? -20.115 7.088 -2.014 1.00 87.19 416 GLU A C 1
ATOM 3199 O O . GLU A 1 416 ? -20.926 7.475 -2.867 1.00 87.19 416 GLU A O 1
ATOM 3204 N N . HIS A 1 417 ? -20.475 6.833 -0.748 1.00 89.06 417 HIS A N 1
ATOM 3205 C CA . HIS A 1 417 ? -21.850 6.891 -0.246 1.00 89.06 417 HIS A CA 1
ATOM 3206 C C . HIS A 1 417 ? -22.475 8.285 -0.466 1.00 89.06 417 HIS A C 1
ATOM 3208 O O . HIS A 1 417 ? -21.799 9.292 -0.221 1.00 89.06 417 HIS A O 1
ATOM 3214 N N . PRO A 1 418 ? -23.752 8.396 -0.895 1.00 86.56 418 PRO A N 1
ATOM 3215 C CA . PRO A 1 418 ? -24.352 9.680 -1.260 1.00 86.56 418 PRO A CA 1
ATOM 3216 C C . PRO A 1 418 ? -24.261 10.754 -0.171 1.00 86.56 418 PRO A C 1
ATOM 3218 O O . PRO A 1 418 ? -23.791 11.849 -0.467 1.00 86.56 418 PRO A O 1
ATOM 3221 N N . GLN A 1 419 ? -24.624 10.432 1.077 1.00 87.00 419 GLN A N 1
ATOM 3222 C CA . GLN A 1 419 ? -24.609 11.404 2.181 1.00 87.00 419 GLN A CA 1
ATOM 3223 C C . GLN A 1 419 ? -23.190 11.800 2.610 1.00 87.00 419 GLN A C 1
ATOM 3225 O O . GLN A 1 419 ? -22.910 12.975 2.822 1.00 87.00 419 GLN A O 1
ATOM 3230 N N . ILE A 1 420 ? -22.262 10.838 2.689 1.00 89.06 420 ILE A N 1
ATOM 3231 C CA . ILE A 1 420 ? -20.876 11.095 3.126 1.00 89.06 420 ILE A CA 1
ATOM 3232 C C . ILE A 1 420 ? -20.162 12.000 2.110 1.00 89.06 420 ILE A C 1
ATOM 3234 O O . ILE A 1 420 ? -19.376 12.864 2.488 1.00 89.06 420 ILE A O 1
ATOM 3238 N N . ARG A 1 421 ? -20.485 11.845 0.820 1.00 85.25 421 ARG A N 1
ATOM 3239 C CA . ARG A 1 421 ? -19.955 12.660 -0.280 1.00 85.25 421 ARG A CA 1
ATOM 3240 C C . ARG A 1 421 ? -20.661 14.013 -0.451 1.00 85.25 421 ARG A C 1
ATOM 3242 O O . ARG A 1 421 ? -20.043 14.927 -0.991 1.00 85.25 421 ARG A O 1
ATOM 3249 N N . SER A 1 422 ? -21.922 14.161 -0.030 1.00 84.00 422 SER A N 1
ATOM 3250 C CA . SER A 1 422 ? -22.630 15.454 -0.048 1.00 84.00 422 SER A CA 1
ATOM 3251 C C . SER A 1 422 ? -22.385 16.305 1.202 1.00 84.00 422 SER A C 1
ATOM 3253 O O . SER A 1 422 ? -22.498 17.524 1.120 1.00 84.00 422 SER A O 1
ATOM 3255 N N . GLY A 1 423 ? -22.073 15.679 2.341 1.00 84.94 423 GLY A N 1
ATOM 3256 C CA . GLY A 1 423 ? -22.088 16.327 3.656 1.00 84.94 423 GLY A CA 1
ATOM 3257 C C . GLY A 1 423 ? -23.485 16.420 4.293 1.00 84.94 423 GLY A C 1
ATOM 3258 O O . GLY A 1 423 ? -23.620 17.037 5.342 1.00 84.94 423 GLY A O 1
ATOM 3259 N N . ASP A 1 424 ? -24.520 15.836 3.672 1.00 83.62 424 ASP A N 1
ATOM 3260 C CA . ASP A 1 424 ? -25.933 15.926 4.095 1.00 83.62 424 ASP A CA 1
ATOM 3261 C C . ASP A 1 424 ? -26.275 14.775 5.072 1.00 83.62 424 ASP A C 1
ATOM 3263 O O . ASP A 1 424 ? -26.926 13.791 4.702 1.00 83.62 424 ASP A O 1
ATOM 3267 N N . PHE A 1 425 ? -25.746 14.850 6.301 1.00 84.25 425 PHE A N 1
ATOM 3268 C CA . PHE A 1 425 ? -26.005 13.919 7.414 1.00 84.25 425 PHE A CA 1
ATOM 3269 C C . PHE A 1 425 ? -25.886 14.605 8.787 1.00 84.25 425 PHE A C 1
ATOM 3271 O O . PHE A 1 425 ? -25.164 15.589 8.944 1.00 84.25 425 PHE A O 1
ATOM 3278 N N . ASP A 1 426 ? -26.560 14.050 9.797 1.00 81.44 426 ASP A N 1
ATOM 3279 C CA . ASP A 1 426 ? -26.522 14.562 11.169 1.00 81.44 426 ASP A CA 1
ATOM 3280 C C . ASP A 1 426 ? -25.178 14.296 11.869 1.00 81.44 426 ASP A C 1
ATOM 3282 O O . ASP A 1 426 ? -24.581 13.220 11.762 1.00 81.44 426 ASP A O 1
ATOM 3286 N N . VAL A 1 427 ? -24.712 15.276 12.646 1.00 82.94 427 VAL A N 1
ATOM 3287 C CA . VAL A 1 427 ? -23.510 15.144 13.480 1.00 82.94 427 VAL A CA 1
ATOM 3288 C C . VAL A 1 427 ? -23.804 14.235 14.687 1.00 82.94 427 VAL A C 1
ATOM 3290 O O . VAL A 1 427 ? -24.816 14.443 15.360 1.00 82.94 427 VAL A O 1
ATOM 3293 N N . PRO A 1 428 ? -22.923 13.271 15.032 1.00 84.25 428 PRO A N 1
ATOM 3294 C CA . PRO A 1 428 ? -23.094 12.441 16.223 1.00 84.25 428 PRO A CA 1
ATOM 3295 C C . PRO A 1 428 ? -23.306 13.267 17.506 1.00 84.25 428 PRO A C 1
ATOM 3297 O O . PRO A 1 428 ? -22.514 14.171 17.776 1.00 84.25 428 PRO A O 1
ATOM 3300 N N . PRO A 1 429 ? -24.283 12.922 18.369 1.00 79.00 429 PRO A N 1
ATOM 3301 C CA . PRO A 1 429 ? -24.732 13.775 19.483 1.00 79.00 429 PRO A CA 1
ATOM 3302 C C . PRO A 1 429 ? -23.688 14.021 20.589 1.00 79.00 429 PRO A C 1
ATOM 3304 O O . PRO A 1 429 ? -23.913 14.836 21.480 1.00 79.00 429 PRO A O 1
ATOM 3307 N N . ASN A 1 430 ? -22.546 13.329 20.538 1.00 74.12 430 ASN A N 1
ATOM 3308 C CA . ASN A 1 430 ? -21.427 13.484 21.470 1.00 74.12 430 ASN A CA 1
ATOM 3309 C C . ASN A 1 430 ? -20.298 14.388 20.923 1.00 74.12 430 ASN A C 1
ATOM 3311 O O . ASN A 1 430 ? -19.268 14.528 21.583 1.00 74.12 430 ASN A O 1
ATOM 3315 N N . ALA A 1 431 ? -20.449 14.957 19.722 1.00 76.56 431 ALA A N 1
ATOM 3316 C CA . ALA A 1 431 ? -19.470 15.827 19.072 1.00 76.56 431 ALA A CA 1
ATOM 3317 C C . ALA A 1 431 ? -20.021 17.252 18.892 1.00 76.56 431 ALA A C 1
ATOM 3319 O O . ALA A 1 431 ? -21.209 17.445 18.646 1.00 76.56 431 ALA A O 1
ATOM 3320 N N . SER A 1 432 ? -19.147 18.260 18.979 1.00 76.62 432 SER A N 1
ATOM 3321 C CA . SER A 1 432 ? -19.513 19.631 18.598 1.00 76.62 432 SER A CA 1
ATOM 3322 C C . SER A 1 432 ? -19.629 19.725 17.069 1.00 76.62 432 SER A C 1
ATOM 3324 O O . SER A 1 432 ? -18.689 19.281 16.401 1.00 76.62 432 SER A O 1
ATOM 3326 N N . PRO A 1 433 ? -20.700 20.316 16.499 1.00 76.19 433 PRO A N 1
ATOM 3327 C CA . PRO A 1 433 ? -20.871 20.441 15.049 1.00 76.19 433 PRO A CA 1
ATOM 3328 C C . PRO A 1 433 ? -19.656 21.036 14.329 1.00 76.19 433 PRO A C 1
ATOM 3330 O O . PRO A 1 433 ? -19.192 20.470 13.344 1.00 76.19 433 PRO A O 1
ATOM 3333 N N . ASP A 1 434 ? -19.063 22.095 14.887 1.00 76.00 434 ASP A N 1
ATOM 3334 C CA . ASP A 1 434 ? -17.919 22.805 14.293 1.00 76.00 434 ASP A CA 1
ATOM 3335 C C . ASP A 1 434 ? -16.581 22.037 14.381 1.00 76.00 434 ASP A C 1
ATOM 3337 O O . ASP A 1 434 ? -15.554 22.511 13.893 1.00 76.00 434 ASP A O 1
ATOM 3341 N N . GLN A 1 435 ? -16.552 20.880 15.055 1.00 78.50 435 GLN A N 1
ATOM 3342 C CA . GLN A 1 435 ? -15.337 20.084 15.298 1.00 78.50 435 GLN A CA 1
ATOM 3343 C C . GLN A 1 435 ? -15.491 18.596 14.943 1.00 78.50 435 GLN A C 1
ATOM 3345 O O . GLN A 1 435 ? -14.544 17.828 15.119 1.00 78.50 435 GLN A O 1
ATOM 3350 N N . ALA A 1 436 ? -16.661 18.168 14.463 1.00 83.69 436 ALA A N 1
ATOM 3351 C CA . ALA A 1 436 ? -16.944 16.768 14.179 1.00 83.69 436 ALA A CA 1
ATOM 3352 C C . ALA A 1 436 ? -16.121 16.244 12.990 1.00 83.69 436 ALA A C 1
ATOM 3354 O O . ALA A 1 436 ? -16.065 16.859 11.924 1.00 83.69 436 ALA A O 1
ATOM 3355 N N . THR A 1 437 ? -15.494 15.077 13.153 1.00 89.88 437 THR A N 1
ATOM 3356 C CA . THR A 1 437 ? -14.666 14.450 12.112 1.00 89.88 437 THR A CA 1
ATOM 3357 C C . THR A 1 437 ? -15.290 13.160 11.574 1.00 89.88 437 THR A C 1
ATOM 3359 O O . THR A 1 437 ? -16.135 12.536 12.217 1.00 89.88 437 THR A O 1
ATOM 3362 N N . MET A 1 438 ? -14.816 12.676 10.419 1.00 90.88 438 MET A N 1
ATOM 3363 C CA . MET A 1 438 ? -15.214 11.351 9.902 1.00 90.88 438 MET A CA 1
ATOM 3364 C C . MET A 1 438 ? -14.837 10.211 10.865 1.00 90.88 438 MET A C 1
ATOM 3366 O O . MET A 1 438 ? -15.482 9.164 10.883 1.00 90.88 438 MET A O 1
ATOM 3370 N N . THR A 1 439 ? -13.834 10.429 11.719 1.00 92.12 439 THR A N 1
ATOM 3371 C CA . THR A 1 439 ? -13.464 9.511 12.801 1.00 92.12 439 THR A CA 1
ATOM 3372 C C . THR A 1 439 ? -14.513 9.490 13.917 1.00 92.12 439 THR A C 1
ATOM 3374 O O . THR A 1 439 ? -14.721 8.444 14.525 1.00 92.12 439 THR A O 1
ATOM 3377 N N . ASP A 1 440 ? -15.223 10.591 14.174 1.00 91.12 440 ASP A N 1
ATOM 3378 C CA . ASP A 1 440 ? -16.321 10.637 15.152 1.00 91.12 440 ASP A CA 1
ATOM 3379 C C . ASP A 1 440 ? -17.576 9.933 14.641 1.00 91.12 440 ASP A C 1
ATOM 3381 O O . ASP A 1 440 ? -18.210 9.185 15.386 1.00 91.12 440 ASP A O 1
ATOM 3385 N N . LEU A 1 441 ? -17.863 10.068 13.345 1.00 91.56 441 LEU A N 1
ATOM 3386 C CA . LEU A 1 441 ? -18.900 9.288 12.672 1.00 91.56 441 LEU A CA 1
ATOM 3387 C C . LEU A 1 441 ? -18.579 7.777 12.727 1.00 91.56 441 LEU A C 1
ATOM 3389 O O . LEU A 1 441 ? -19.451 6.969 13.048 1.00 91.56 441 LEU A O 1
ATOM 3393 N N . PHE A 1 442 ? -17.306 7.388 12.548 1.00 93.88 442 PHE A N 1
ATOM 3394 C CA . PHE A 1 442 ? -16.863 5.998 12.741 1.00 93.88 442 PHE A CA 1
ATOM 3395 C C . PHE A 1 442 ? -17.035 5.532 14.192 1.00 93.88 442 PHE A C 1
ATOM 3397 O O . PHE A 1 442 ? -17.543 4.434 14.431 1.00 93.88 442 PHE A O 1
ATOM 3404 N N . ARG A 1 443 ? -16.629 6.354 15.172 1.00 92.25 443 ARG A N 1
ATOM 3405 C CA . ARG A 1 443 ? -16.798 6.050 16.604 1.00 92.25 443 ARG A CA 1
ATOM 3406 C C . ARG A 1 443 ? -18.267 5.793 16.943 1.00 92.25 443 ARG A C 1
ATOM 3408 O O . ARG A 1 443 ? -18.555 4.858 17.691 1.00 92.25 443 ARG A O 1
ATOM 3415 N N . TYR A 1 444 ? -19.167 6.613 16.399 1.00 91.88 444 TYR A N 1
ATOM 3416 C CA . TYR A 1 444 ? -20.592 6.578 16.707 1.00 91.88 444 TYR A CA 1
ATOM 3417 C C . TYR A 1 444 ? -21.305 5.351 16.133 1.00 91.88 444 TYR A C 1
ATOM 3419 O O . TYR A 1 444 ? -21.971 4.658 16.898 1.00 91.88 444 TYR A O 1
ATOM 3427 N N . HIS A 1 445 ? -21.128 5.026 14.848 1.00 92.62 445 HIS A N 1
ATOM 3428 C CA . HIS A 1 445 ? -21.806 3.873 14.236 1.00 92.62 445 HIS A CA 1
ATOM 3429 C C . HIS A 1 445 ? -21.021 2.562 14.387 1.00 92.62 445 HIS A C 1
ATOM 3431 O O . HIS A 1 445 ? -21.538 1.564 14.879 1.00 92.62 445 HIS A O 1
ATOM 3437 N N . VAL A 1 446 ? -19.747 2.549 13.984 1.00 94.38 446 VAL A N 1
ATOM 3438 C CA . VAL A 1 446 ? -18.991 1.302 13.786 1.00 94.38 446 VAL A CA 1
ATOM 3439 C C . VAL A 1 446 ? -18.325 0.838 15.081 1.00 94.38 446 VAL A C 1
ATOM 3441 O O . VAL A 1 446 ? -18.479 -0.317 15.484 1.00 94.38 446 VAL A O 1
ATOM 3444 N N . SER A 1 447 ? -17.618 1.728 15.786 1.00 93.62 447 SER A N 1
ATOM 3445 C CA . SER A 1 447 ? -16.951 1.344 17.039 1.00 93.62 447 SER A CA 1
ATOM 3446 C C . SER A 1 447 ? -17.936 1.037 18.163 1.00 93.62 447 SER A C 1
ATOM 3448 O O . SER A 1 447 ? -17.653 0.149 18.966 1.00 93.62 447 SER A O 1
ATOM 3450 N N . SER A 1 448 ? -19.079 1.727 18.236 1.00 92.06 448 SER A N 1
ATOM 3451 C CA . SER A 1 448 ? -20.107 1.448 19.248 1.00 92.06 448 SER A CA 1
ATOM 3452 C C . SER A 1 448 ? -20.739 0.064 19.042 1.00 92.06 448 SER A C 1
ATOM 3454 O O . SER A 1 448 ? -20.836 -0.706 20.000 1.00 92.06 448 SER A O 1
ATOM 3456 N N . ALA A 1 449 ? -21.063 -0.301 17.795 1.00 94.06 449 ALA A N 1
ATOM 3457 C CA . ALA A 1 449 ? -21.588 -1.612 17.428 1.00 94.06 449 ALA A CA 1
ATOM 3458 C C . ALA A 1 449 ? -20.597 -2.730 17.791 1.00 94.06 449 ALA A C 1
ATOM 3460 O O . ALA A 1 449 ? -20.952 -3.665 18.510 1.00 94.06 449 ALA A O 1
ATOM 3461 N N . ILE A 1 450 ? -19.324 -2.583 17.403 1.00 94.06 450 ILE A N 1
ATOM 3462 C CA . ILE A 1 450 ? -18.256 -3.539 17.738 1.00 94.06 450 ILE A CA 1
ATOM 3463 C C . ILE A 1 450 ? -18.038 -3.623 19.259 1.00 94.06 450 ILE A C 1
ATOM 3465 O O . ILE A 1 450 ? -17.853 -4.715 19.795 1.00 94.06 450 ILE A O 1
ATOM 3469 N N . GLN A 1 451 ? -18.076 -2.509 19.996 1.00 92.12 451 GLN A N 1
ATOM 3470 C CA . GLN A 1 451 ? -17.975 -2.532 21.461 1.00 92.12 451 GLN A CA 1
ATOM 3471 C C . GLN A 1 451 ? -19.168 -3.234 22.119 1.00 92.12 451 GLN A C 1
ATOM 3473 O O . GLN A 1 451 ? -18.976 -3.941 23.103 1.00 92.12 451 GLN A O 1
ATOM 3478 N N . ASN A 1 452 ? -20.385 -3.054 21.605 1.00 92.06 452 ASN A N 1
ATOM 3479 C CA . ASN A 1 452 ? -21.582 -3.699 22.143 1.00 92.06 452 ASN A CA 1
ATOM 3480 C C . ASN A 1 452 ? -21.620 -5.200 21.820 1.00 92.06 452 ASN A C 1
ATOM 3482 O O . ASN A 1 452 ? -21.980 -5.989 22.691 1.00 92.06 452 ASN A O 1
ATOM 3486 N N . PHE A 1 453 ? -21.145 -5.607 20.641 1.00 93.12 453 PHE A N 1
ATOM 3487 C CA . PHE A 1 453 ? -20.904 -7.014 20.313 1.00 93.12 453 PHE A CA 1
ATOM 3488 C C . PHE A 1 453 ? -19.886 -7.659 21.272 1.00 93.12 453 PHE A C 1
ATOM 3490 O O . PHE A 1 453 ? -20.188 -8.669 21.899 1.00 93.12 453 PHE A O 1
ATOM 3497 N N . ASN A 1 454 ? -18.721 -7.034 21.488 1.00 90.44 454 ASN A N 1
ATOM 3498 C CA . ASN A 1 454 ? -17.683 -7.570 22.385 1.00 90.44 454 ASN A CA 1
ATOM 3499 C C . ASN A 1 454 ? -18.098 -7.625 23.874 1.00 90.44 454 ASN A C 1
ATOM 3501 O O . ASN A 1 454 ? -17.437 -8.300 24.658 1.00 90.44 454 ASN A O 1
ATOM 3505 N N . LYS A 1 455 ? -19.170 -6.928 24.286 1.00 89.81 455 LYS A N 1
ATOM 3506 C CA . LYS A 1 455 ? -19.781 -7.093 25.622 1.00 89.81 455 LYS A CA 1
ATOM 3507 C C . LYS A 1 455 ? -20.659 -8.346 25.718 1.00 89.81 455 LYS A C 1
ATOM 3509 O O . LYS A 1 455 ? -20.838 -8.846 26.820 1.00 89.81 455 LYS A O 1
ATOM 3514 N N . ARG A 1 456 ? -21.216 -8.816 24.594 1.00 90.75 456 ARG A N 1
ATOM 3515 C CA . ARG A 1 456 ? -22.029 -10.042 24.493 1.00 90.75 456 ARG A CA 1
ATOM 3516 C C . ARG A 1 456 ? -21.165 -11.279 24.261 1.00 90.75 456 ARG A C 1
ATOM 3518 O O . ARG A 1 456 ? -21.409 -12.295 24.887 1.00 90.75 456 ARG A O 1
ATOM 3525 N N . VAL A 1 457 ? -20.148 -11.183 23.401 1.00 90.25 457 VAL A N 1
ATOM 3526 C CA . VAL A 1 457 ? -19.236 -12.298 23.082 1.00 90.25 457 VAL A CA 1
ATOM 3527 C C . VAL A 1 457 ? -17.779 -11.874 23.327 1.00 90.25 457 VAL A C 1
ATOM 3529 O O . VAL A 1 457 ? -17.056 -11.547 22.384 1.00 90.25 457 VAL A O 1
ATOM 3532 N N . PRO A 1 458 ? -17.314 -11.844 24.593 1.00 89.19 458 PRO A N 1
ATOM 3533 C CA . PRO A 1 458 ? -15.986 -11.334 24.954 1.00 89.19 458 PRO A CA 1
ATOM 3534 C C . PRO A 1 458 ? -14.815 -12.231 24.510 1.00 89.19 458 PRO A C 1
ATOM 3536 O O . PRO A 1 458 ? -13.656 -11.827 24.631 1.00 89.19 458 PRO A O 1
ATOM 3539 N N . THR A 1 459 ? -15.092 -13.438 24.009 1.00 90.38 459 THR A N 1
ATOM 3540 C CA . THR A 1 459 ? -14.107 -14.404 23.491 1.00 90.38 459 THR A CA 1
ATOM 3541 C C . THR A 1 459 ? -13.915 -14.365 21.973 1.00 90.38 459 THR A C 1
ATOM 3543 O O . THR A 1 459 ? -12.899 -14.871 21.494 1.00 90.38 459 THR A O 1
ATOM 3546 N N . CYS A 1 460 ? -14.818 -13.736 21.213 1.00 93.19 460 CYS A N 1
ATOM 3547 C CA . CYS A 1 460 ? -14.720 -13.647 19.754 1.00 93.19 460 CYS A CA 1
ATOM 3548 C C . CYS A 1 460 ? -13.561 -12.733 19.320 1.00 93.19 460 CYS A C 1
ATOM 3550 O O . CYS A 1 460 ? -13.492 -11.569 19.713 1.00 93.19 460 CYS A O 1
ATOM 3552 N N . GLN A 1 461 ? -12.679 -13.215 18.440 1.00 94.38 461 GLN A N 1
ATOM 3553 C CA . GLN A 1 461 ? -11.656 -12.372 17.804 1.00 94.38 461 GLN A CA 1
ATOM 3554 C C . GLN A 1 461 ? -12.273 -11.528 16.679 1.00 94.38 461 GLN A C 1
ATOM 3556 O O . GLN A 1 461 ? -12.934 -12.075 15.804 1.00 94.38 461 GLN A O 1
ATOM 3561 N N . VAL A 1 462 ? -12.028 -10.215 16.632 1.00 95.25 462 VAL A N 1
ATOM 3562 C CA . VAL A 1 462 ? -12.585 -9.333 15.582 1.00 95.25 462 VAL A CA 1
ATOM 3563 C C . VAL A 1 462 ? -11.459 -8.703 14.765 1.00 95.25 462 VAL A C 1
ATOM 3565 O O . VAL A 1 462 ? -10.726 -7.858 15.272 1.00 95.25 462 VAL A O 1
ATOM 3568 N N . LEU A 1 463 ? -11.320 -9.080 13.494 1.00 96.19 463 LEU A N 1
ATOM 3569 C CA . LEU A 1 463 ? -10.324 -8.523 12.575 1.00 96.19 463 LEU A CA 1
ATOM 3570 C C . LEU A 1 463 ? -10.948 -7.407 11.728 1.00 96.19 463 LEU A C 1
ATOM 3572 O O . LEU A 1 463 ? -11.982 -7.621 11.100 1.00 96.19 463 LEU A O 1
ATOM 3576 N N . LEU A 1 464 ? -10.299 -6.238 11.671 1.00 96.19 464 LEU A N 1
ATOM 3577 C CA . LEU A 1 464 ? -10.708 -5.101 10.834 1.00 96.19 464 LEU A CA 1
ATOM 3578 C C . LEU A 1 464 ? -9.668 -4.851 9.733 1.00 96.19 464 LEU A C 1
ATOM 3580 O O . LEU A 1 464 ? -8.534 -4.474 10.038 1.00 96.19 464 LEU A O 1
ATOM 3584 N N . VAL A 1 465 ? -10.057 -5.036 8.467 1.00 96.94 465 VAL A N 1
ATOM 3585 C CA . VAL A 1 465 ? -9.212 -4.813 7.278 1.00 96.94 465 VAL A CA 1
ATOM 3586 C C . VAL A 1 465 ? -9.628 -3.502 6.590 1.00 96.94 465 VAL A C 1
ATOM 3588 O O . VAL A 1 465 ? -10.785 -3.395 6.183 1.00 96.94 465 VAL A O 1
ATOM 3591 N N . PRO A 1 466 ? -8.742 -2.504 6.426 1.00 96.19 466 PRO A N 1
ATOM 3592 C CA . PRO A 1 466 ? -9.088 -1.214 5.826 1.00 96.19 466 PRO A CA 1
ATOM 3593 C C . PRO A 1 466 ? -9.316 -1.296 4.312 1.00 96.19 466 PRO A C 1
ATOM 3595 O O . PRO A 1 466 ? -8.823 -2.204 3.635 1.00 96.19 466 PRO A O 1
ATOM 3598 N N . SER A 1 467 ? -10.043 -0.319 3.768 1.00 94.56 467 SER A N 1
ATOM 3599 C CA . SER A 1 467 ? -10.211 -0.099 2.330 1.00 94.56 467 SER A CA 1
ATOM 3600 C C . SER A 1 467 ? -9.709 1.275 1.889 1.00 94.56 467 SER A C 1
ATOM 3602 O O . SER A 1 467 ? -9.654 2.231 2.662 1.00 94.56 467 SER A O 1
ATOM 3604 N N . LEU A 1 468 ? -9.385 1.407 0.600 1.00 92.19 468 LEU A N 1
ATOM 3605 C CA . LEU A 1 468 ? -9.097 2.702 -0.035 1.00 92.19 468 LEU A CA 1
ATOM 3606 C C . LEU A 1 468 ? -10.326 3.627 -0.081 1.00 92.19 468 LEU A C 1
ATOM 3608 O O . LEU A 1 468 ? -10.187 4.816 -0.355 1.00 92.19 468 LEU A O 1
ATOM 3612 N N . ARG A 1 469 ? -11.517 3.074 0.174 1.00 92.25 469 ARG A N 1
ATOM 3613 C CA . ARG A 1 469 ? -12.798 3.785 0.247 1.00 92.25 469 ARG A CA 1
ATOM 3614 C C . ARG A 1 469 ? -13.174 4.251 1.660 1.00 92.25 469 ARG A C 1
ATOM 3616 O O . ARG A 1 469 ? -14.195 4.909 1.801 1.00 92.25 469 ARG A O 1
ATOM 3623 N N . ASP A 1 470 ? -12.393 3.937 2.697 1.00 94.38 470 ASP A N 1
ATOM 3624 C CA . ASP A 1 470 ? -12.673 4.404 4.062 1.00 94.38 470 ASP A CA 1
ATOM 3625 C C . ASP A 1 470 ? -12.374 5.907 4.215 1.00 94.38 470 ASP A C 1
ATOM 3627 O O . ASP A 1 470 ? -11.223 6.314 4.371 1.00 94.38 470 ASP A O 1
ATOM 3631 N N . ALA A 1 471 ? -13.424 6.735 4.224 1.00 92.19 471 ALA A N 1
ATOM 3632 C CA . ALA A 1 471 ? -13.373 8.204 4.215 1.00 92.19 471 ALA A CA 1
ATOM 3633 C C . ALA A 1 471 ? -12.584 8.834 5.379 1.00 92.19 471 ALA A C 1
ATOM 3635 O O . ALA A 1 471 ? -12.112 9.964 5.281 1.00 92.19 471 ALA A O 1
ATOM 3636 N N . HIS A 1 472 ? -12.448 8.110 6.490 1.00 92.06 472 HIS A N 1
ATOM 3637 C CA . HIS A 1 472 ? -11.727 8.549 7.684 1.00 92.06 472 HIS A CA 1
ATOM 3638 C C . HIS A 1 472 ? -10.240 8.136 7.687 1.00 92.06 472 HIS A C 1
ATOM 3640 O O . HIS A 1 472 ? -9.507 8.504 8.606 1.00 92.06 472 HIS A O 1
ATOM 3646 N N . HIS A 1 473 ? -9.776 7.343 6.710 1.00 93.19 473 HIS A N 1
ATOM 3647 C CA . HIS A 1 473 ? -8.446 6.743 6.758 1.00 93.19 473 HIS A CA 1
ATOM 3648 C C . HIS A 1 473 ? -7.374 7.594 6.062 1.00 93.19 473 HIS A C 1
ATOM 3650 O O . HIS A 1 473 ? -7.437 7.865 4.865 1.00 93.19 473 HIS A O 1
ATOM 3656 N N . HIS A 1 474 ? -6.329 7.970 6.804 1.00 89.56 474 HIS A N 1
ATOM 3657 C CA . HIS A 1 474 ? -5.260 8.838 6.298 1.00 89.56 474 HIS A CA 1
ATOM 3658 C C . HIS A 1 474 ? -4.363 8.162 5.238 1.00 89.56 474 HIS A C 1
ATOM 3660 O O . HIS A 1 474 ? -3.743 8.847 4.420 1.00 89.56 474 HIS A O 1
ATOM 3666 N N . HIS A 1 475 ? -4.275 6.824 5.225 1.00 91.25 475 HIS A N 1
ATOM 3667 C CA . HIS A 1 475 ? -3.483 6.087 4.239 1.00 91.25 475 HIS A CA 1
ATOM 3668 C C . HIS A 1 475 ? -4.319 5.779 2.985 1.00 91.25 475 HIS A C 1
ATOM 3670 O O . HIS A 1 475 ? -4.931 4.717 2.863 1.00 91.25 475 HIS A O 1
ATOM 3676 N N . ALA A 1 476 ? -4.332 6.719 2.037 1.00 86.50 476 ALA A N 1
ATOM 3677 C CA . ALA A 1 476 ? -5.142 6.677 0.810 1.00 86.50 476 ALA A CA 1
ATOM 3678 C C . ALA A 1 476 ? -4.474 5.961 -0.394 1.00 86.50 476 ALA A C 1
ATOM 3680 O O . ALA A 1 476 ? -4.755 6.281 -1.549 1.00 86.50 476 ALA A O 1
ATOM 3681 N N . ALA A 1 477 ? -3.558 5.021 -0.140 1.00 91.81 477 ALA A N 1
ATOM 3682 C CA . ALA A 1 477 ? -2.906 4.200 -1.166 1.00 91.81 477 ALA A CA 1
ATOM 3683 C C . ALA A 1 477 ? -2.767 2.737 -0.714 1.00 91.81 477 ALA A C 1
ATOM 3685 O O . ALA A 1 477 ? -2.770 2.456 0.484 1.00 91.81 477 ALA A O 1
ATOM 3686 N N . PHE A 1 478 ? -2.643 1.832 -1.683 1.00 93.69 478 PHE A N 1
ATOM 3687 C CA . PHE A 1 478 ? -2.367 0.407 -1.524 1.00 93.69 478 PHE A CA 1
ATOM 3688 C C . PHE A 1 478 ? -0.903 0.114 -1.908 1.00 93.69 478 PHE A C 1
ATOM 3690 O O . PHE A 1 478 ? -0.439 0.662 -2.916 1.00 93.69 478 PHE A O 1
ATOM 3697 N N . PRO A 1 479 ? -0.198 -0.785 -1.194 1.00 95.06 479 PRO A N 1
ATOM 3698 C CA . PRO A 1 479 ? -0.615 -1.465 0.042 1.00 95.06 479 PRO A CA 1
ATOM 3699 C C . PRO A 1 479 ? -0.814 -0.499 1.223 1.00 95.06 479 PRO A C 1
ATOM 3701 O O . PRO A 1 479 ? -0.137 0.513 1.322 1.00 95.06 479 PRO A O 1
ATOM 3704 N N . GLN A 1 480 ? -1.782 -0.774 2.093 1.00 95.00 480 GLN A N 1
ATOM 3705 C CA . GLN A 1 480 ? -2.383 0.196 3.012 1.00 95.00 480 GLN A CA 1
ATOM 3706 C C . GLN A 1 480 ? -2.159 -0.177 4.486 1.00 95.00 480 GLN A C 1
ATOM 3708 O O . GLN A 1 480 ? -2.360 -1.332 4.873 1.00 95.00 480 GLN A O 1
ATOM 3713 N N . ASP A 1 481 ? -1.760 0.793 5.318 1.00 95.44 481 ASP A N 1
ATOM 3714 C CA . ASP A 1 481 ? -1.571 0.562 6.758 1.00 95.44 481 ASP A CA 1
ATOM 3715 C C . ASP A 1 481 ? -2.891 0.280 7.505 1.00 95.44 481 ASP A C 1
ATOM 3717 O O . ASP A 1 481 ? -3.981 0.582 7.028 1.00 95.44 481 ASP A O 1
ATOM 3721 N N . LYS A 1 482 ? -2.771 -0.311 8.693 1.00 94.50 482 LYS A N 1
ATOM 3722 C CA . LYS A 1 482 ? -3.837 -0.571 9.683 1.00 94.50 482 LYS A CA 1
ATOM 3723 C C . LYS A 1 482 ? -4.453 0.709 10.262 1.00 94.50 482 LYS A C 1
ATOM 3725 O O . LYS A 1 482 ? -3.756 1.680 10.549 1.00 94.50 482 LYS A O 1
ATOM 3730 N N . PHE A 1 483 ? -5.732 0.620 10.629 1.00 93.50 483 PHE A N 1
ATOM 3731 C CA . PHE A 1 483 ? -6.385 1.621 11.473 1.00 93.50 483 PHE A CA 1
ATOM 3732 C C . PHE A 1 483 ? -5.715 1.786 12.851 1.00 93.50 483 PHE A C 1
ATOM 3734 O O . PHE A 1 483 ? -5.329 0.812 13.508 1.00 93.50 483 PHE A O 1
ATOM 3741 N N . ILE A 1 484 ? -5.691 3.019 13.360 1.00 91.19 484 ILE A N 1
ATOM 3742 C CA . ILE A 1 484 ? -5.161 3.347 14.689 1.00 91.19 484 ILE A CA 1
ATOM 3743 C C . ILE A 1 484 ? -6.257 3.133 15.750 1.00 91.19 484 ILE A C 1
ATOM 3745 O O . ILE A 1 484 ? -7.118 3.985 15.964 1.00 91.19 484 ILE A O 1
ATOM 3749 N N . LYS A 1 485 ? -6.215 1.992 16.463 1.00 89.25 485 LYS A N 1
ATOM 3750 C CA . LYS A 1 485 ? -7.229 1.583 17.471 1.00 89.25 485 LYS A CA 1
ATOM 3751 C C . LYS A 1 485 ? -7.630 2.690 18.461 1.00 89.25 485 LYS A C 1
ATOM 3753 O O . LYS A 1 485 ? -8.798 2.784 18.832 1.00 89.25 485 LYS A O 1
ATOM 3758 N N . LYS A 1 486 ? -6.662 3.502 18.911 1.00 88.19 486 LYS A N 1
ATOM 3759 C CA . LYS A 1 486 ? -6.882 4.597 19.873 1.00 88.19 486 LYS A CA 1
ATOM 3760 C C . LYS A 1 486 ? -7.736 5.718 19.273 1.00 88.19 486 LYS A C 1
ATOM 3762 O O . LYS A 1 486 ? -8.615 6.232 19.953 1.00 88.19 486 LYS A O 1
ATOM 3767 N N . GLU A 1 487 ? -7.505 6.065 18.010 1.00 88.69 487 GLU A N 1
ATOM 3768 C CA . GLU A 1 487 ? -8.239 7.123 17.309 1.00 88.69 487 GLU A CA 1
ATOM 3769 C C . GLU A 1 487 ? -9.673 6.693 17.003 1.00 88.69 487 GLU A C 1
ATOM 3771 O O . GLU A 1 487 ? -10.592 7.480 17.207 1.00 88.69 487 GLU A O 1
ATOM 3776 N N . LEU A 1 488 ? -9.890 5.424 16.646 1.00 88.50 488 LEU A N 1
ATOM 3777 C CA . LEU A 1 488 ? -11.233 4.859 16.456 1.00 88.50 488 LEU A CA 1
ATOM 3778 C C . LEU A 1 488 ? -12.008 4.632 17.770 1.00 88.50 488 LEU A C 1
ATOM 3780 O O . LEU A 1 488 ? -13.129 4.133 17.740 1.00 88.50 488 LEU A O 1
ATOM 3784 N N . GLY A 1 489 ? -11.435 4.938 18.939 1.00 85.62 489 GLY A N 1
ATOM 3785 C CA . GLY A 1 489 ? -12.074 4.692 20.240 1.00 85.62 489 GLY A CA 1
ATOM 3786 C C . GLY A 1 489 ? -12.176 3.210 20.634 1.00 85.62 489 GLY A C 1
ATOM 3787 O O . GLY A 1 489 ? -12.742 2.887 21.674 1.00 85.62 489 GLY A O 1
ATOM 3788 N N . LEU A 1 490 ? -11.587 2.290 19.862 1.00 85.69 490 LEU A N 1
ATOM 3789 C CA . LEU A 1 490 ? -11.635 0.836 20.086 1.00 85.69 490 LEU A CA 1
ATOM 3790 C C . LEU A 1 490 ? -10.775 0.364 21.279 1.00 85.69 490 LEU A C 1
ATOM 3792 O O . LEU A 1 490 ? -10.678 -0.834 21.533 1.00 85.69 490 LEU A O 1
ATOM 3796 N N . GLY A 1 491 ? -10.150 1.283 22.023 1.00 66.50 491 GLY A N 1
ATOM 3797 C CA . GLY A 1 491 ? -9.201 0.980 23.100 1.00 66.50 491 GLY A CA 1
ATOM 3798 C C . GLY A 1 491 ? -9.760 0.084 24.211 1.00 66.50 491 GLY A C 1
ATOM 3799 O O . GLY A 1 491 ? -9.081 -0.856 24.616 1.00 66.50 491 GLY A O 1
ATOM 3800 N N . ALA A 1 492 ? -11.004 0.309 24.650 1.00 59.78 492 ALA A N 1
ATOM 3801 C CA . ALA A 1 492 ? -11.637 -0.495 25.703 1.00 59.78 492 ALA A CA 1
ATOM 3802 C C . ALA A 1 492 ? -11.909 -1.955 25.276 1.00 59.78 492 ALA A C 1
ATOM 3804 O O . ALA A 1 492 ? -11.835 -2.859 26.100 1.00 59.78 492 ALA A O 1
ATOM 3805 N N . ALA A 1 493 ? -12.146 -2.197 23.981 1.00 61.12 493 ALA A N 1
ATOM 3806 C CA . ALA A 1 493 ? -12.286 -3.534 23.388 1.00 61.12 493 ALA A CA 1
ATOM 3807 C C . ALA A 1 493 ? -10.955 -4.077 22.810 1.00 61.12 493 ALA A C 1
ATOM 3809 O O . ALA A 1 493 ? -10.917 -5.117 22.149 1.00 61.12 493 ALA A O 1
ATOM 3810 N N . GLY A 1 494 ? -9.840 -3.368 23.030 1.00 60.66 494 GLY A N 1
ATOM 3811 C CA . GLY A 1 494 ? -8.625 -3.469 22.215 1.00 60.66 494 GLY A CA 1
ATOM 3812 C C . GLY A 1 494 ? -7.837 -4.781 22.302 1.00 60.66 494 GLY A C 1
ATOM 3813 O O . GLY A 1 494 ? -6.873 -4.938 21.545 1.00 60.66 494 GLY A O 1
ATOM 3814 N N . LYS A 1 495 ? -8.225 -5.707 23.195 1.00 73.81 495 LYS A N 1
ATOM 3815 C CA . LYS A 1 495 ? -7.621 -7.044 23.332 1.00 73.81 495 LYS A CA 1
ATOM 3816 C C . LYS A 1 495 ? -8.104 -8.022 22.254 1.00 73.81 495 LYS A C 1
ATOM 3818 O O . LYS A 1 495 ? -7.267 -8.753 21.737 1.00 73.81 495 LYS A O 1
ATOM 3823 N N . MET A 1 496 ? -9.395 -8.011 21.904 1.00 87.81 496 MET A N 1
ATOM 3824 C CA . MET A 1 496 ? -9.964 -8.924 20.894 1.00 87.81 496 MET A CA 1
ATOM 3825 C C . MET A 1 496 ? -10.162 -8.265 19.522 1.00 87.81 496 MET A C 1
ATOM 3827 O O . MET A 1 496 ? -10.096 -8.942 18.500 1.00 87.81 496 MET A O 1
ATOM 3831 N N . VAL A 1 497 ? -10.330 -6.936 19.465 1.00 92.00 497 VAL A N 1
ATOM 3832 C CA . VAL A 1 497 ? -10.381 -6.209 18.186 1.00 92.00 497 VAL A CA 1
ATOM 3833 C C . VAL A 1 497 ? -8.966 -5.973 17.657 1.00 92.00 497 VAL A C 1
ATOM 3835 O O . VAL A 1 497 ? -8.179 -5.273 18.299 1.00 92.00 497 VAL A O 1
ATOM 3838 N N . GLN A 1 498 ? -8.638 -6.505 16.479 1.00 92.44 498 GLN A N 1
ATOM 3839 C CA . GLN A 1 498 ? -7.353 -6.363 15.790 1.00 92.44 498 GLN A CA 1
ATOM 3840 C C . GLN A 1 498 ? -7.516 -5.639 14.448 1.00 92.44 498 GLN A C 1
ATOM 3842 O O . GLN A 1 498 ? -8.038 -6.190 13.483 1.00 92.44 498 GLN A O 1
ATOM 3847 N N . CYS A 1 499 ? -7.015 -4.407 14.360 1.00 93.94 499 CYS A N 1
ATOM 3848 C CA . CYS A 1 499 ? -6.903 -3.693 13.089 1.00 93.94 499 CYS A CA 1
ATOM 3849 C C . CYS A 1 499 ? -5.666 -4.194 12.336 1.00 93.94 499 CYS A C 1
ATOM 3851 O O . CYS A 1 499 ? -4.556 -4.094 12.867 1.00 93.94 499 CYS A O 1
ATOM 3853 N N . VAL A 1 500 ? -5.849 -4.717 11.124 1.00 95.12 500 VAL A N 1
ATOM 3854 C CA . VAL A 1 500 ? -4.773 -5.261 10.281 1.00 95.12 500 VAL A CA 1
ATOM 3855 C C . VAL A 1 500 ? -4.497 -4.379 9.060 1.00 95.12 500 VAL A C 1
ATOM 3857 O O . VAL A 1 500 ? -5.216 -3.417 8.812 1.00 95.12 500 VAL A O 1
ATOM 3860 N N . THR A 1 501 ? -3.414 -4.656 8.335 1.00 96.12 501 THR A N 1
ATOM 3861 C CA . THR A 1 501 ? -3.072 -3.969 7.078 1.00 96.12 501 THR A CA 1
ATOM 3862 C C . THR A 1 501 ? -3.938 -4.471 5.919 1.00 96.12 501 THR A C 1
ATOM 3864 O O . THR A 1 501 ? -4.646 -5.469 6.048 1.00 96.12 501 THR A O 1
ATOM 3867 N N . ASN A 1 502 ? -3.864 -3.810 4.765 1.00 95.81 502 ASN A N 1
ATOM 3868 C CA . ASN A 1 502 ? -4.491 -4.268 3.527 1.00 95.81 502 ASN A CA 1
ATOM 3869 C C . ASN A 1 502 ? -3.441 -4.315 2.388 1.00 95.81 502 ASN A C 1
ATOM 3871 O O . ASN A 1 502 ? -2.981 -3.262 1.949 1.00 95.81 502 ASN A O 1
ATOM 3875 N N . PRO A 1 503 ? -3.018 -5.502 1.913 1.00 95.62 503 PRO A N 1
ATOM 3876 C CA . PRO A 1 503 ? -3.513 -6.819 2.294 1.00 95.62 503 PRO A CA 1
ATOM 3877 C C . PRO A 1 503 ? -2.918 -7.292 3.631 1.00 95.62 503 PRO A C 1
ATOM 3879 O O . PRO A 1 503 ? -2.051 -6.645 4.229 1.00 95.62 503 PRO A O 1
ATOM 3882 N N . MET A 1 504 ? -3.377 -8.453 4.089 1.00 93.88 504 MET A N 1
ATOM 3883 C CA . MET A 1 504 ? -2.872 -9.136 5.275 1.00 93.88 504 MET A CA 1
ATOM 3884 C C . MET A 1 504 ? -2.727 -10.637 5.013 1.00 93.88 504 MET A C 1
ATOM 3886 O O . MET A 1 504 ? -3.501 -11.240 4.271 1.00 93.88 504 MET A O 1
ATOM 3890 N N . THR A 1 505 ? -1.741 -11.264 5.653 1.00 94.44 505 THR A N 1
ATOM 3891 C CA . THR A 1 505 ? -1.675 -12.720 5.822 1.00 94.44 505 THR A CA 1
ATOM 3892 C C . THR A 1 505 ? -1.506 -13.028 7.308 1.00 94.44 505 THR A C 1
ATOM 3894 O O . THR A 1 505 ? -0.551 -12.580 7.951 1.00 94.44 505 THR A O 1
ATOM 3897 N N . VAL A 1 506 ? -2.460 -13.767 7.868 1.00 93.81 506 VAL A N 1
ATOM 3898 C CA . VAL A 1 506 ? -2.566 -14.068 9.302 1.00 93.81 506 VAL A CA 1
ATOM 3899 C C . VAL A 1 506 ? -2.785 -15.566 9.488 1.00 93.81 506 VAL A C 1
ATOM 3901 O O . VAL A 1 506 ? -3.578 -16.165 8.769 1.00 93.81 506 VAL A O 1
ATOM 3904 N N . SER A 1 507 ? -2.089 -16.184 10.439 1.00 93.19 507 SER A N 1
ATOM 3905 C CA . SER A 1 507 ? -2.444 -17.529 10.891 1.00 93.19 507 SER A CA 1
ATOM 3906 C C . SER A 1 507 ? -3.540 -17.437 11.953 1.00 93.19 507 SER A C 1
ATOM 3908 O O . SER A 1 507 ? -3.415 -16.664 12.908 1.00 93.19 507 SER A O 1
ATOM 3910 N N . MET A 1 508 ? -4.604 -18.214 11.773 1.00 93.06 508 MET A N 1
ATOM 3911 C CA . MET A 1 508 ? -5.719 -18.391 12.700 1.00 93.06 508 MET A CA 1
ATOM 3912 C C . MET A 1 508 ? -5.661 -19.845 13.165 1.00 93.06 508 MET A C 1
ATOM 3914 O O . MET A 1 508 ? -6.030 -20.743 12.415 1.00 93.06 508 MET A O 1
ATOM 3918 N N . ASN A 1 509 ? -5.108 -20.065 14.362 1.00 92.19 509 ASN A N 1
ATOM 3919 C CA . ASN A 1 509 ? -4.614 -21.374 14.800 1.00 92.19 509 ASN A CA 1
ATOM 3920 C C . ASN A 1 509 ? -3.634 -21.988 13.769 1.00 92.19 509 ASN A C 1
ATOM 3922 O O . ASN A 1 509 ? -2.554 -21.430 13.558 1.00 92.19 509 ASN A O 1
ATOM 3926 N N . GLU A 1 510 ? -3.988 -23.117 13.157 1.00 89.38 510 GLU A N 1
ATOM 3927 C CA . GLU A 1 510 ? -3.224 -23.852 12.144 1.00 89.38 510 GLU A CA 1
ATOM 3928 C C . GLU A 1 510 ? -3.370 -23.268 10.730 1.00 89.38 510 GLU A C 1
ATOM 3930 O O . GLU A 1 510 ? -2.426 -23.331 9.942 1.00 89.38 510 GLU A O 1
ATOM 3935 N N . MET A 1 511 ? -4.520 -22.661 10.422 1.00 92.00 511 MET A N 1
ATOM 3936 C CA . MET A 1 511 ? -4.855 -22.155 9.087 1.00 92.00 511 MET A CA 1
ATOM 3937 C C . MET A 1 511 ? -4.140 -20.840 8.780 1.00 92.00 511 MET A C 1
ATOM 3939 O O . MET A 1 511 ? -4.073 -19.946 9.622 1.00 92.00 511 MET A O 1
ATOM 3943 N N . THR A 1 512 ? -3.697 -20.648 7.541 1.00 94.00 512 THR A N 1
ATOM 3944 C CA . THR A 1 512 ? -3.184 -19.376 7.022 1.00 94.00 512 THR A CA 1
ATOM 3945 C C . THR A 1 512 ? -4.234 -18.692 6.151 1.00 94.00 512 THR A C 1
ATOM 3947 O O . THR A 1 512 ? -4.554 -19.154 5.059 1.00 94.00 512 THR A O 1
ATOM 3950 N N . VAL A 1 513 ? -4.737 -17.546 6.610 1.00 95.88 513 VAL A N 1
ATOM 3951 C CA . VAL A 1 513 ? -5.753 -16.746 5.917 1.00 95.88 513 VAL A CA 1
ATOM 3952 C C . VAL A 1 513 ? -5.095 -15.537 5.248 1.00 95.88 513 VAL A C 1
ATOM 3954 O O . VAL A 1 513 ? -4.494 -14.688 5.914 1.00 95.88 513 VAL A O 1
ATOM 3957 N N . GLY A 1 514 ? -5.209 -15.451 3.923 1.00 96.06 514 GLY A N 1
ATOM 3958 C CA . GLY A 1 514 ? -4.857 -14.273 3.129 1.00 96.06 514 GLY A CA 1
ATOM 3959 C C . GLY A 1 514 ? -6.096 -13.424 2.847 1.00 96.06 514 GLY A C 1
ATOM 3960 O O . GLY A 1 514 ? -7.147 -13.966 2.514 1.00 96.06 514 GLY A O 1
ATOM 3961 N N . MET A 1 515 ? -5.995 -12.099 2.968 1.00 95.19 515 MET A N 1
ATOM 3962 C CA . MET A 1 515 ? -7.131 -11.185 2.788 1.00 95.19 515 MET A CA 1
ATOM 3963 C C . MET A 1 515 ? -6.713 -9.826 2.210 1.00 95.19 515 MET A C 1
ATOM 3965 O O . MET A 1 515 ? -5.643 -9.306 2.527 1.00 95.19 515 MET A O 1
ATOM 3969 N N . SER A 1 516 ? -7.576 -9.239 1.381 1.00 95.50 516 SER A N 1
ATOM 3970 C CA . SER A 1 516 ? -7.438 -7.894 0.801 1.00 95.50 516 SER A CA 1
ATOM 3971 C C . SER A 1 516 ? -8.825 -7.275 0.617 1.00 95.50 516 SER A C 1
ATOM 3973 O O . SER A 1 516 ? -9.786 -8.010 0.418 1.00 95.50 516 SER A O 1
ATOM 3975 N N . SER A 1 517 ? -8.942 -5.946 0.655 1.00 94.69 517 SER A N 1
ATOM 3976 C CA . SER A 1 517 ? -10.194 -5.218 0.356 1.00 94.69 517 SER A CA 1
ATOM 3977 C C . SER A 1 517 ? -10.281 -4.705 -1.089 1.00 94.69 517 SER A C 1
ATOM 3979 O O . SER A 1 517 ? -11.182 -3.942 -1.437 1.00 94.69 517 SER A O 1
ATOM 3981 N N . ILE A 1 518 ? -9.325 -5.093 -1.936 1.00 92.81 518 ILE A N 1
ATOM 3982 C CA . ILE A 1 518 ? -9.286 -4.737 -3.355 1.00 92.81 518 ILE A CA 1
ATOM 3983 C C . ILE A 1 518 ? -10.054 -5.783 -4.174 1.00 92.81 518 ILE A C 1
ATOM 3985 O O . ILE A 1 518 ? -9.695 -6.960 -4.146 1.00 92.81 518 ILE A O 1
ATOM 3989 N N . ASP A 1 519 ? -11.045 -5.340 -4.958 1.00 92.44 519 ASP A N 1
ATOM 3990 C CA . ASP A 1 519 ? -11.832 -6.187 -5.872 1.00 92.44 519 ASP A CA 1
ATOM 3991 C C . ASP A 1 519 ? -10.996 -6.637 -7.086 1.00 92.44 519 ASP A C 1
ATOM 3993 O O . ASP A 1 519 ? -11.117 -6.141 -8.209 1.00 92.44 519 ASP A O 1
ATOM 3997 N N . ILE A 1 520 ? -10.073 -7.566 -6.839 1.00 93.25 520 ILE A N 1
ATOM 3998 C CA . ILE A 1 520 ? -9.196 -8.124 -7.865 1.00 93.25 520 ILE A CA 1
ATOM 3999 C C . ILE A 1 520 ? -9.952 -9.047 -8.832 1.00 93.25 520 ILE A C 1
ATOM 4001 O O . ILE A 1 520 ? -9.563 -9.158 -9.993 1.00 93.25 520 ILE A O 1
ATOM 4005 N N . LEU A 1 521 ? -11.054 -9.665 -8.396 1.00 92.50 521 LEU A N 1
ATOM 4006 C CA . LEU A 1 521 ? -11.833 -10.594 -9.218 1.00 92.50 521 LEU A CA 1
ATOM 4007 C C . LEU A 1 521 ? -12.583 -9.865 -10.343 1.00 92.50 521 LEU A C 1
ATOM 4009 O O . LEU A 1 521 ? -12.518 -10.297 -11.495 1.00 92.50 521 LEU A O 1
ATOM 4013 N N . ASP A 1 522 ? -13.235 -8.731 -10.060 1.00 90.38 522 ASP A N 1
ATOM 4014 C CA . ASP A 1 522 ? -13.858 -7.923 -11.112 1.00 90.38 522 ASP A CA 1
ATOM 4015 C C . ASP A 1 522 ? -12.815 -7.228 -12.003 1.00 90.38 522 ASP A C 1
ATOM 4017 O O . ASP A 1 522 ? -12.987 -7.152 -13.222 1.00 90.38 522 ASP A O 1
ATOM 4021 N N . MET A 1 523 ? -11.704 -6.765 -11.423 1.00 90.50 523 MET A N 1
ATOM 4022 C CA . MET A 1 523 ? -10.613 -6.163 -12.192 1.00 90.50 523 MET A CA 1
ATOM 4023 C C . MET A 1 523 ? -9.975 -7.142 -13.189 1.00 90.50 523 MET A C 1
ATOM 4025 O O . MET A 1 523 ? -9.758 -6.770 -14.343 1.00 90.50 523 MET A O 1
ATOM 4029 N N . LEU A 1 524 ? -9.719 -8.394 -12.794 1.00 92.50 524 LEU A N 1
ATOM 4030 C CA . LEU A 1 524 ? -9.224 -9.422 -13.715 1.00 92.50 524 LEU A CA 1
ATOM 4031 C C . LEU A 1 524 ? -10.275 -9.742 -14.788 1.00 92.50 524 LEU A C 1
ATOM 4033 O O . LEU A 1 524 ? -9.972 -9.622 -15.974 1.00 92.50 524 LEU A O 1
ATOM 4037 N N . ARG A 1 525 ? -11.538 -9.999 -14.407 1.00 90.00 525 ARG A N 1
ATOM 4038 C CA . ARG A 1 525 ? -12.671 -10.237 -15.334 1.00 90.00 525 ARG A CA 1
ATOM 4039 C C . ARG A 1 525 ? -12.763 -9.212 -16.481 1.00 90.00 525 ARG A C 1
ATOM 4041 O O . ARG A 1 525 ? -13.141 -9.563 -17.608 1.00 90.00 525 ARG A O 1
ATOM 4048 N N . ARG A 1 526 ? -12.443 -7.940 -16.207 1.00 86.38 526 ARG A N 1
ATOM 4049 C CA . ARG A 1 526 ? -12.471 -6.827 -17.178 1.00 86.38 526 ARG A CA 1
ATOM 4050 C C . ARG A 1 526 ? -11.356 -6.858 -18.215 1.00 86.38 526 ARG A C 1
ATOM 4052 O O . ARG A 1 526 ? -11.619 -6.473 -19.351 1.00 86.38 526 ARG A O 1
ATOM 4059 N N . GLU A 1 527 ? -10.151 -7.280 -17.844 1.00 88.62 527 GLU A N 1
ATOM 4060 C CA . GLU A 1 527 ? -8.944 -7.150 -18.680 1.00 88.62 527 GLU A CA 1
ATOM 4061 C C . GLU A 1 527 ? -8.353 -8.502 -19.133 1.00 88.62 527 GLU A C 1
ATOM 4063 O O . GLU A 1 527 ? -7.462 -8.523 -19.979 1.00 88.62 527 GLU A O 1
ATOM 4068 N N . GLU A 1 528 ? -8.878 -9.625 -18.628 1.00 90.56 528 GLU A N 1
ATOM 4069 C CA . GLU A 1 528 ? -8.522 -10.999 -19.015 1.00 90.56 528 GLU A CA 1
ATOM 4070 C C . GLU A 1 528 ? -8.685 -11.256 -20.529 1.00 90.56 528 GLU A C 1
ATOM 4072 O O . GLU A 1 528 ? -9.652 -10.813 -21.160 1.00 90.56 528 GLU A O 1
ATOM 4077 N N . LEU A 1 529 ? -7.771 -12.038 -21.098 1.00 92.81 529 LEU A N 1
ATOM 4078 C CA . LEU A 1 529 ? -7.762 -12.540 -22.466 1.00 92.81 529 LEU A CA 1
ATOM 4079 C C . LEU A 1 529 ? -7.578 -14.068 -22.448 1.00 92.81 529 LEU A C 1
ATOM 4081 O O . LEU A 1 529 ? -6.472 -14.583 -22.620 1.00 92.81 529 LEU A O 1
ATOM 4085 N N . ALA A 1 530 ? -8.681 -14.798 -22.280 1.00 92.88 530 ALA A N 1
ATOM 4086 C CA . ALA A 1 530 ? -8.697 -16.257 -22.377 1.00 92.88 530 ALA A CA 1
ATOM 4087 C C . ALA A 1 530 ? -8.979 -16.763 -23.806 1.00 92.88 530 ALA A C 1
ATOM 4089 O O . ALA A 1 530 ? -9.805 -16.210 -24.550 1.00 92.88 530 ALA A O 1
ATOM 4090 N N . GLY A 1 531 ? -8.348 -17.880 -24.170 1.00 91.25 531 GLY A N 1
ATOM 4091 C CA . GLY A 1 531 ? -8.509 -18.576 -25.447 1.00 91.25 531 GLY A CA 1
ATOM 4092 C C . GLY A 1 531 ? -8.292 -20.087 -25.341 1.00 91.25 531 GLY A C 1
ATOM 4093 O O . GLY A 1 531 ? -7.816 -20.604 -24.330 1.00 91.25 531 GLY A O 1
ATOM 4094 N N . GLY A 1 532 ? -8.700 -20.816 -26.383 1.00 88.12 532 GLY A N 1
ATOM 4095 C CA . GLY A 1 532 ? -8.688 -22.280 -26.378 1.00 88.12 532 GLY A CA 1
ATOM 4096 C C . GLY A 1 532 ? -9.495 -22.870 -25.212 1.00 88.12 532 GLY A C 1
ATOM 4097 O O . GLY A 1 532 ? -10.573 -22.369 -24.877 1.00 88.12 532 GLY A O 1
ATOM 4098 N N . LYS A 1 533 ? -8.962 -23.923 -24.579 1.00 87.56 533 LYS A N 1
ATOM 4099 C CA . LYS A 1 533 ? -9.630 -24.642 -23.473 1.00 87.56 533 LYS A CA 1
ATOM 4100 C C . LYS A 1 533 ? -9.911 -23.771 -22.241 1.00 87.56 533 LYS A C 1
ATOM 4102 O O . LYS A 1 533 ? -10.894 -24.020 -21.554 1.00 87.56 533 LYS A O 1
ATOM 4107 N N . ALA A 1 534 ? -9.127 -22.722 -21.980 1.00 87.12 534 ALA A N 1
ATOM 4108 C CA . ALA A 1 534 ? -9.328 -21.841 -20.824 1.00 87.12 534 ALA A CA 1
ATOM 4109 C C . ALA A 1 534 ? -10.750 -21.250 -20.755 1.00 87.12 534 ALA A C 1
ATOM 4111 O O . ALA A 1 534 ? -11.278 -21.037 -19.664 1.00 87.12 534 ALA A O 1
ATOM 4112 N N . ARG A 1 535 ? -11.406 -21.046 -21.909 1.00 87.62 535 ARG A N 1
ATOM 4113 C CA . ARG A 1 535 ? -12.774 -20.507 -21.993 1.00 87.62 535 ARG A CA 1
ATOM 4114 C C . ARG A 1 535 ? -13.866 -21.418 -21.424 1.00 87.62 535 ARG A C 1
ATOM 4116 O O . ARG A 1 535 ? -14.945 -20.907 -21.151 1.00 87.62 535 ARG A O 1
ATOM 4123 N N . THR A 1 536 ? -13.626 -22.723 -21.258 1.00 87.00 536 THR A N 1
ATOM 4124 C CA . THR A 1 536 ? -14.618 -23.637 -20.654 1.00 87.00 536 THR A CA 1
ATOM 4125 C C . THR A 1 536 ? -14.526 -23.704 -19.129 1.00 87.00 536 THR A C 1
ATOM 4127 O O . THR A 1 536 ? -15.467 -24.163 -18.491 1.00 87.00 536 THR A O 1
ATOM 4130 N N . THR A 1 537 ? -13.416 -23.253 -18.541 1.00 87.81 537 THR A N 1
ATOM 4131 C CA . THR A 1 537 ? -13.231 -23.149 -17.083 1.00 87.81 537 THR A CA 1
ATOM 4132 C C . THR A 1 537 ? -14.078 -22.008 -16.510 1.00 87.81 537 THR A C 1
ATOM 4134 O O . THR A 1 537 ? -14.357 -21.024 -17.205 1.00 87.81 537 THR A O 1
ATOM 4137 N N . ASN A 1 538 ? -14.462 -22.084 -15.233 1.00 89.12 538 ASN A N 1
ATOM 4138 C CA . ASN A 1 538 ? -15.150 -20.974 -14.579 1.00 89.12 538 ASN A CA 1
ATOM 4139 C C . ASN A 1 538 ? -14.230 -19.738 -14.494 1.00 89.12 538 ASN A C 1
ATOM 4141 O O . ASN A 1 538 ? -13.034 -19.850 -14.218 1.00 89.12 538 ASN A O 1
ATOM 4145 N N . ILE A 1 539 ? -14.782 -18.543 -14.713 1.00 89.44 539 ILE A N 1
ATOM 4146 C CA . ILE A 1 539 ? -14.021 -17.289 -14.634 1.00 89.44 539 ILE A CA 1
ATOM 4147 C C . ILE A 1 539 ? -13.518 -16.994 -13.216 1.00 89.44 539 ILE A C 1
ATOM 4149 O O . ILE A 1 539 ? -12.399 -16.512 -13.070 1.00 89.44 539 ILE A O 1
ATOM 4153 N N . TYR A 1 540 ? -14.277 -17.359 -12.174 1.00 87.75 540 TYR A N 1
ATOM 4154 C CA . TYR A 1 540 ? -13.814 -17.229 -10.789 1.00 87.75 540 TYR A CA 1
ATOM 4155 C C . TYR A 1 540 ? -12.587 -18.114 -10.527 1.00 87.75 540 TYR A C 1
ATOM 4157 O O . TYR A 1 540 ? -11.619 -17.655 -9.930 1.00 87.75 540 TYR A O 1
ATOM 4165 N N . GLU A 1 541 ? -12.579 -19.350 -11.040 1.00 90.75 541 GLU A N 1
ATOM 4166 C CA . GLU A 1 541 ? -11.447 -20.281 -10.912 1.00 90.75 541 GLU A CA 1
ATOM 4167 C C . GLU A 1 541 ? -10.206 -19.806 -11.680 1.00 90.75 541 GLU A C 1
ATOM 4169 O O . GLU A 1 541 ? -9.089 -19.995 -11.202 1.00 90.75 541 GLU A O 1
ATOM 4174 N N . ARG A 1 542 ? -10.372 -19.175 -12.854 1.00 92.62 542 ARG A N 1
ATOM 4175 C CA . ARG A 1 542 ? -9.258 -18.547 -13.590 1.00 92.62 542 ARG A CA 1
ATOM 4176 C C . ARG A 1 542 ? -8.708 -17.329 -12.854 1.00 92.62 542 ARG A C 1
ATOM 4178 O O . ARG A 1 542 ? -7.524 -17.301 -12.529 1.00 92.62 542 ARG A O 1
ATOM 4185 N N . CYS A 1 543 ? -9.560 -16.361 -12.516 1.00 93.94 543 CYS A N 1
ATOM 4186 C CA . CYS A 1 543 ? -9.161 -15.154 -11.788 1.00 93.94 543 CYS A CA 1
ATOM 4187 C C . CYS A 1 543 ? -8.476 -15.488 -10.449 1.00 93.94 543 CYS A C 1
ATOM 4189 O O . CYS A 1 543 ? -7.443 -14.908 -10.125 1.00 93.94 543 CYS A O 1
ATOM 4191 N N . ALA A 1 544 ? -8.993 -16.468 -9.703 1.00 93.75 544 ALA A N 1
ATOM 4192 C CA . ALA A 1 544 ? -8.392 -16.924 -8.455 1.00 93.75 544 ALA A CA 1
ATOM 4193 C C . ALA A 1 544 ? -7.034 -17.623 -8.652 1.00 93.75 544 ALA A C 1
ATOM 4195 O O . ALA A 1 544 ? -6.080 -17.305 -7.941 1.00 93.75 544 ALA A O 1
ATOM 4196 N N . ARG A 1 545 ? -6.907 -18.519 -9.644 1.00 94.38 545 ARG A N 1
ATOM 4197 C CA . ARG A 1 545 ? -5.623 -19.153 -9.995 1.00 94.38 545 ARG A CA 1
ATOM 4198 C C . ARG A 1 545 ? -4.572 -18.106 -10.347 1.00 94.38 545 ARG A C 1
ATOM 4200 O O . ARG A 1 545 ? -3.472 -18.153 -9.811 1.00 94.38 545 ARG A O 1
ATOM 4207 N N . ASN A 1 546 ? -4.946 -17.110 -11.147 1.00 94.75 546 ASN A N 1
ATOM 4208 C CA . ASN A 1 546 ? -4.083 -15.989 -11.509 1.00 94.75 546 ASN A CA 1
ATOM 4209 C C . ASN A 1 546 ? -3.596 -15.179 -10.288 1.00 94.75 546 ASN A C 1
ATOM 4211 O O . ASN A 1 546 ? -2.454 -14.729 -10.279 1.00 94.75 546 ASN A O 1
ATOM 4215 N N . VAL A 1 547 ? -4.401 -15.021 -9.231 1.00 95.06 547 VAL A N 1
ATOM 4216 C CA . VAL A 1 547 ? -3.965 -14.387 -7.966 1.00 95.06 547 VAL A CA 1
ATOM 4217 C C . VAL A 1 547 ? -2.962 -15.268 -7.199 1.00 95.06 547 VAL A C 1
ATOM 4219 O O . VAL A 1 547 ? -1.973 -14.757 -6.664 1.00 95.06 547 VAL A O 1
ATOM 4222 N N . ILE A 1 548 ? -3.179 -16.587 -7.178 1.00 94.94 548 ILE A N 1
ATOM 4223 C CA . ILE A 1 548 ? -2.336 -17.566 -6.469 1.00 94.94 548 ILE A CA 1
ATOM 4224 C C . ILE A 1 548 ? -0.984 -17.769 -7.182 1.00 94.94 548 ILE A C 1
ATOM 4226 O O . ILE A 1 548 ? 0.067 -17.643 -6.552 1.00 94.94 548 ILE A O 1
ATOM 4230 N N . GLU A 1 549 ? -0.985 -18.031 -8.493 1.00 93.88 549 GLU A N 1
ATOM 4231 C CA . GLU A 1 549 ? 0.222 -18.243 -9.312 1.00 93.88 549 GLU A CA 1
ATOM 4232 C C . GLU A 1 549 ? 1.135 -17.014 -9.341 1.00 93.88 549 GLU A C 1
ATOM 4234 O O . GLU A 1 549 ? 2.356 -17.134 -9.256 1.00 93.88 549 GLU A O 1
ATOM 4239 N N . GLN A 1 550 ? 0.547 -15.816 -9.409 1.00 95.00 550 GLN A N 1
ATOM 4240 C CA . GLN A 1 550 ? 1.290 -14.555 -9.406 1.00 95.00 550 GLN A CA 1
ATOM 4241 C C . GLN A 1 550 ? 1.730 -14.116 -8.003 1.00 95.00 550 GLN A C 1
ATOM 4243 O O . GLN A 1 550 ? 2.372 -13.068 -7.876 1.00 95.00 550 GLN A O 1
ATOM 4248 N N . ARG A 1 551 ? 1.406 -14.905 -6.965 1.00 94.56 551 ARG A N 1
ATOM 4249 C CA . ARG A 1 551 ? 1.847 -14.742 -5.569 1.00 94.56 551 ARG A CA 1
ATOM 4250 C C . ARG A 1 551 ? 1.555 -13.352 -4.991 1.00 94.56 551 ARG A C 1
ATOM 4252 O O . ARG A 1 551 ? 2.344 -12.826 -4.209 1.00 94.56 551 ARG A O 1
ATOM 4259 N N . SER A 1 552 ? 0.456 -12.713 -5.391 1.00 94.25 552 SER A N 1
ATOM 4260 C CA . SER A 1 552 ? 0.179 -11.314 -5.045 1.00 94.25 552 SER A CA 1
ATOM 4261 C C . SER A 1 552 ? -1.310 -11.010 -5.027 1.00 94.25 552 SER A C 1
ATOM 4263 O O . SER A 1 552 ? -2.052 -11.475 -5.883 1.00 94.25 552 SER A O 1
ATOM 4265 N N . PHE A 1 553 ? -1.731 -10.165 -4.086 1.00 95.12 553 PHE A N 1
ATOM 4266 C CA . PHE A 1 553 ? -3.118 -9.710 -3.950 1.00 95.12 553 PHE A CA 1
ATOM 4267 C C . PHE A 1 553 ? -3.540 -8.696 -5.033 1.00 95.12 553 PHE A C 1
ATOM 4269 O O . PHE A 1 553 ? -4.729 -8.428 -5.185 1.00 95.12 553 PHE A O 1
ATOM 4276 N N . LEU A 1 554 ? -2.584 -8.132 -5.783 1.00 94.75 554 LEU A N 1
ATOM 4277 C CA . LEU A 1 554 ? -2.831 -7.222 -6.906 1.00 94.75 554 LEU A CA 1
ATOM 4278 C C . LEU A 1 554 ? -1.811 -7.473 -8.038 1.00 94.75 554 LEU A C 1
ATOM 4280 O O . LEU A 1 554 ? -0.826 -6.743 -8.159 1.00 94.75 554 LEU A O 1
ATOM 4284 N N . PRO A 1 555 ? -2.007 -8.521 -8.862 1.00 94.56 555 PRO A N 1
ATOM 4285 C CA . PRO A 1 555 ? -1.137 -8.814 -10.000 1.00 94.56 555 PRO A CA 1
ATOM 4286 C C . PRO A 1 555 ? -1.477 -8.002 -11.263 1.00 94.56 555 PRO A C 1
ATOM 4288 O O . PRO A 1 555 ? -0.626 -7.885 -12.142 1.00 94.56 555 PRO A O 1
ATOM 4291 N N . LEU A 1 556 ? -2.694 -7.448 -11.378 1.00 93.50 556 LEU A N 1
ATOM 4292 C CA . LEU A 1 556 ? -3.100 -6.624 -12.525 1.00 93.50 556 LEU A CA 1
ATOM 4293 C C . LEU A 1 556 ? -2.299 -5.310 -12.544 1.00 93.50 556 LEU A C 1
ATOM 4295 O O . LEU A 1 556 ? -2.389 -4.512 -11.608 1.00 93.50 556 LEU A O 1
ATOM 4299 N N . PHE A 1 557 ? -1.555 -5.065 -13.624 1.00 92.44 557 PHE A N 1
ATOM 4300 C CA . PHE A 1 557 ? -0.751 -3.857 -13.796 1.00 92.44 557 PHE A CA 1
ATOM 4301 C C . PHE A 1 557 ? -0.720 -3.354 -15.259 1.00 92.44 557 PHE A C 1
ATOM 4303 O O . PHE A 1 557 ? -0.275 -4.088 -16.143 1.00 92.44 557 PHE A O 1
ATOM 4310 N N . PRO A 1 558 ? -1.084 -2.084 -15.532 1.00 90.44 558 PRO A N 1
ATOM 4311 C CA . PRO A 1 558 ? -1.670 -1.114 -14.601 1.00 90.44 558 PRO A CA 1
ATOM 4312 C C . PRO A 1 558 ? -3.034 -1.574 -14.049 1.00 90.44 558 PRO A C 1
ATOM 4314 O O . PRO A 1 558 ? -3.742 -2.307 -14.738 1.00 90.44 558 PRO A O 1
ATOM 4317 N N . PRO A 1 559 ? -3.422 -1.159 -12.828 1.00 86.94 559 PRO A N 1
ATOM 4318 C CA . PRO A 1 559 ? -4.747 -1.459 -12.291 1.00 86.94 559 PRO A CA 1
ATOM 4319 C C . PRO A 1 559 ? -5.858 -0.772 -13.103 1.00 86.94 559 PRO A C 1
ATOM 4321 O O . PRO A 1 559 ? -5.610 0.175 -13.854 1.00 86.94 559 PRO A O 1
ATOM 4324 N N . THR A 1 560 ? -7.101 -1.230 -12.929 1.00 79.62 560 THR A N 1
ATOM 4325 C CA . THR A 1 560 ? -8.263 -0.707 -13.670 1.00 79.62 560 THR A CA 1
ATOM 4326 C C . THR A 1 560 ? -8.449 0.795 -13.416 1.00 79.62 560 THR A C 1
ATOM 4328 O O . THR A 1 560 ? -8.614 1.229 -12.276 1.00 79.62 560 THR A O 1
ATOM 4331 N N . GLY A 1 561 ? -8.423 1.596 -14.486 1.00 71.06 561 GLY A N 1
ATOM 4332 C CA . GLY A 1 561 ? -8.611 3.049 -14.416 1.00 71.06 561 GLY A CA 1
ATOM 4333 C C . GLY A 1 561 ? -10.023 3.450 -13.973 1.00 71.06 561 GLY A C 1
ATOM 4334 O O . GLY A 1 561 ? -10.981 2.718 -14.222 1.00 71.06 561 GLY A O 1
ATOM 4335 N N . ARG A 1 562 ? -10.155 4.632 -13.353 1.00 73.88 562 ARG A N 1
ATOM 4336 C CA . ARG A 1 562 ? -11.413 5.129 -12.754 1.00 73.88 562 ARG A CA 1
ATOM 4337 C C . ARG A 1 562 ? -12.590 5.099 -13.732 1.00 73.88 562 ARG A C 1
ATOM 4339 O O . ARG A 1 562 ? -13.646 4.574 -13.395 1.00 73.88 562 ARG A O 1
ATOM 4346 N N . GLU A 1 563 ? -12.358 5.534 -14.971 1.00 65.06 563 GLU A N 1
ATOM 4347 C CA . GLU A 1 563 ? -13.323 5.495 -16.087 1.00 65.06 563 GLU A CA 1
ATOM 4348 C C . GLU A 1 563 ? -13.981 4.115 -16.309 1.00 65.06 563 GLU A C 1
ATOM 4350 O O . GLU A 1 563 ? -15.107 4.027 -16.792 1.00 65.06 563 GLU A O 1
ATOM 4355 N N . LYS A 1 564 ? -13.263 3.022 -15.998 1.00 65.06 564 LYS A N 1
ATOM 4356 C CA . LYS A 1 564 ? -13.666 1.628 -16.259 1.00 65.06 564 LYS A CA 1
ATOM 4357 C C . LYS A 1 564 ? -14.335 0.942 -15.055 1.00 65.06 564 LYS A C 1
ATOM 4359 O O . LYS A 1 564 ? -14.776 -0.207 -15.192 1.00 65.06 564 LYS A O 1
ATOM 4364 N N . GLN A 1 565 ? -14.388 1.580 -13.881 1.00 63.41 565 GLN A N 1
ATOM 4365 C CA . GLN A 1 565 ? -14.977 0.986 -12.673 1.00 63.41 565 GLN A CA 1
ATOM 4366 C C . GLN A 1 565 ? -16.506 0.876 -12.790 1.00 63.41 565 GLN A C 1
ATOM 4368 O O . GLN A 1 565 ? -17.173 1.738 -13.353 1.00 63.41 565 GLN A O 1
ATOM 4373 N N . GLN A 1 566 ? -17.076 -0.213 -12.265 1.00 51.44 566 GLN A N 1
ATOM 4374 C CA . GLN A 1 566 ? -18.473 -0.593 -12.525 1.00 51.44 566 GLN A CA 1
ATOM 4375 C C . GLN A 1 566 ? -19.521 0.336 -11.891 1.00 51.44 566 GLN A C 1
ATOM 4377 O O . GLN A 1 566 ? -20.662 0.375 -12.349 1.00 51.44 566 GLN A O 1
ATOM 4382 N N . PHE A 1 567 ? -19.141 1.069 -10.847 1.00 54.66 567 PHE A N 1
ATOM 4383 C CA . PHE A 1 567 ? -20.053 1.842 -10.015 1.00 54.66 567 PHE A CA 1
ATOM 4384 C C . PHE A 1 567 ? -19.679 3.316 -10.047 1.00 54.66 567 PHE A C 1
ATOM 4386 O O . PHE A 1 567 ? -19.014 3.814 -9.145 1.00 54.66 567 PHE A O 1
ATOM 4393 N N . MET A 1 568 ? -20.169 4.046 -11.052 1.00 53.38 568 MET A N 1
ATOM 4394 C CA . MET A 1 568 ? -20.251 5.497 -10.900 1.00 53.38 568 MET A CA 1
ATOM 4395 C C . MET A 1 568 ? -21.123 5.807 -9.668 1.00 53.38 568 MET A C 1
ATOM 4397 O O . MET A 1 568 ? -22.201 5.205 -9.507 1.00 53.38 568 MET A O 1
ATOM 4401 N N . PRO A 1 569 ? -20.658 6.661 -8.740 1.00 55.06 569 PRO A N 1
ATOM 4402 C CA . PRO A 1 569 ? -21.442 7.044 -7.576 1.00 55.06 569 PRO A CA 1
ATOM 4403 C C . PRO A 1 569 ? -22.655 7.866 -8.033 1.00 55.06 569 PRO A C 1
ATOM 4405 O O . PRO A 1 569 ? -22.604 8.537 -9.063 1.00 55.06 569 PRO A O 1
ATOM 4408 N N . ALA A 1 570 ? -23.772 7.780 -7.306 1.00 54.84 570 ALA A N 1
ATOM 4409 C CA . ALA A 1 570 ? -25.022 8.416 -7.731 1.00 54.84 570 ALA A CA 1
ATOM 4410 C C . ALA A 1 570 ? -24.845 9.937 -7.955 1.00 54.84 570 ALA A C 1
ATOM 4412 O O . ALA A 1 570 ? -24.068 10.560 -7.214 1.00 54.84 570 ALA A O 1
ATOM 4413 N N . PRO A 1 571 ? -25.552 10.558 -8.920 1.00 49.47 571 PRO A N 1
ATOM 4414 C CA . PRO A 1 571 ? -25.607 12.012 -9.018 1.00 49.47 571 PRO A CA 1
ATOM 4415 C C . PRO A 1 571 ? -26.056 12.605 -7.680 1.00 49.47 571 PRO A C 1
ATOM 4417 O O . PRO A 1 571 ? -27.036 12.141 -7.100 1.00 49.47 571 PRO A O 1
ATOM 4420 N N . ILE A 1 572 ? -25.326 13.602 -7.179 1.00 50.53 572 ILE A N 1
ATOM 4421 C CA . ILE A 1 572 ? -25.787 14.416 -6.054 1.00 50.53 572 ILE A CA 1
ATOM 4422 C C . ILE A 1 572 ? -26.496 15.617 -6.660 1.00 50.53 572 ILE A C 1
ATOM 4424 O O . ILE A 1 572 ? -25.865 16.424 -7.344 1.00 50.53 572 ILE A O 1
ATOM 4428 N N . GLU A 1 573 ? -27.790 15.746 -6.389 1.00 46.16 573 GLU A N 1
ATOM 4429 C CA . GLU A 1 573 ? -28.476 17.023 -6.541 1.00 46.16 573 GLU A CA 1
ATOM 4430 C C . GLU A 1 573 ? -27.879 17.991 -5.519 1.00 46.16 573 GLU A C 1
ATOM 4432 O O . GLU A 1 573 ? -28.087 17.860 -4.311 1.00 46.16 573 GLU A O 1
ATOM 4437 N N . GLN A 1 574 ? -27.086 18.952 -5.994 1.00 40.44 574 GLN A N 1
ATOM 4438 C CA . GLN A 1 574 ? -26.599 20.026 -5.142 1.00 40.44 574 GLN A CA 1
ATOM 4439 C C . GLN A 1 574 ? -27.791 20.903 -4.754 1.00 40.44 574 GLN A C 1
ATOM 4441 O O . GLN A 1 574 ? -28.203 21.779 -5.514 1.00 40.44 574 GLN A O 1
ATOM 4446 N N . LYS A 1 575 ? -28.335 20.687 -3.549 1.00 38.25 575 LYS A N 1
ATOM 4447 C CA . LYS A 1 575 ? -29.211 21.656 -2.881 1.00 38.25 575 LYS A CA 1
ATOM 4448 C C . LYS A 1 575 ? -28.402 22.931 -2.635 1.00 38.25 575 LYS A C 1
ATOM 4450 O O . LYS A 1 575 ? -27.805 23.100 -1.573 1.00 38.25 575 LYS A O 1
ATOM 4455 N N . ALA A 1 576 ? -28.358 23.814 -3.631 1.00 33.00 576 ALA A N 1
ATOM 4456 C CA . ALA A 1 576 ? -27.780 25.139 -3.487 1.00 33.00 576 ALA A CA 1
ATOM 4457 C C . ALA A 1 576 ? -28.411 25.806 -2.258 1.00 33.00 576 ALA A C 1
ATOM 4459 O O . ALA A 1 576 ? -29.637 25.845 -2.123 1.00 33.00 576 ALA A O 1
ATOM 4460 N N . MET A 1 577 ? -27.562 26.263 -1.338 1.00 30.59 577 MET A N 1
ATOM 4461 C CA . MET A 1 577 ? -27.965 26.752 -0.023 1.00 30.59 577 MET A CA 1
ATOM 4462 C C . MET A 1 577 ? -28.780 28.040 -0.190 1.00 30.59 577 MET A C 1
ATOM 4464 O O . MET A 1 577 ? -28.218 29.129 -0.282 1.00 30.59 577 MET A O 1
ATOM 4468 N N . LYS A 1 578 ? -30.111 27.909 -0.292 1.00 31.28 578 LYS A N 1
ATOM 4469 C CA . LYS A 1 578 ? -31.028 29.036 -0.495 1.00 31.28 578 LYS A CA 1
ATOM 4470 C C . LYS A 1 578 ? -30.959 29.968 0.711 1.00 31.28 578 LYS A C 1
ATOM 4472 O O . LYS A 1 578 ? -31.581 29.718 1.740 1.00 31.28 578 LYS A O 1
ATOM 4477 N N . SER A 1 579 ? -30.200 31.048 0.568 1.00 28.28 579 SER A N 1
ATOM 4478 C CA . SER A 1 579 ? -30.229 32.173 1.490 1.00 28.28 579 SER A CA 1
ATOM 4479 C C . SER A 1 579 ? -31.642 32.764 1.530 1.00 28.28 579 SER A C 1
ATOM 4481 O O . SER A 1 579 ? -32.349 32.807 0.521 1.00 28.28 579 SER A O 1
ATOM 4483 N N . ASN A 1 580 ? -32.079 33.195 2.716 1.00 34.28 580 ASN A N 1
ATOM 4484 C CA . ASN A 1 580 ? -33.438 33.692 2.931 1.00 34.28 580 ASN A CA 1
ATOM 4485 C C . ASN A 1 580 ? -33.656 35.054 2.249 1.00 34.28 580 ASN A C 1
ATOM 4487 O O . ASN A 1 580 ? -33.522 36.102 2.874 1.00 34.28 580 ASN A O 1
ATOM 4491 N N . ALA A 1 581 ? -34.040 35.021 0.973 1.00 31.09 581 ALA A N 1
ATOM 4492 C CA . ALA A 1 581 ? -34.470 36.169 0.174 1.00 31.09 581 ALA A CA 1
ATOM 4493 C C . ALA A 1 581 ? -35.999 36.171 -0.026 1.00 31.09 581 ALA A C 1
ATOM 4495 O O . ALA A 1 581 ? -36.509 36.329 -1.134 1.00 31.09 581 ALA A O 1
ATOM 4496 N N . ALA A 1 582 ? -36.752 35.969 1.058 1.00 36.53 582 ALA A N 1
ATOM 4497 C CA . ALA A 1 582 ? -38.209 36.067 1.050 1.00 36.53 582 ALA A CA 1
ATOM 4498 C C . ALA A 1 582 ? -38.655 37.543 1.042 1.00 36.53 582 ALA A C 1
ATOM 4500 O O . ALA A 1 582 ? -39.014 38.073 2.088 1.00 36.53 582 ALA A O 1
ATOM 4501 N N . ASN A 1 583 ? -38.551 38.196 -0.124 1.00 33.97 583 ASN A N 1
ATOM 4502 C CA . ASN A 1 583 ? -39.354 39.336 -0.606 1.00 33.97 583 ASN A CA 1
ATOM 4503 C C . ASN A 1 583 ? -38.722 39.897 -1.896 1.00 33.97 583 ASN A C 1
ATOM 4505 O O . ASN A 1 583 ? -37.665 40.524 -1.849 1.00 33.97 583 ASN A O 1
ATOM 4509 N N . GLY A 1 584 ? -39.377 39.697 -3.040 1.00 29.84 584 GLY A N 1
ATOM 4510 C CA . GLY A 1 584 ? -38.935 40.196 -4.345 1.00 29.84 584 GLY A CA 1
ATOM 4511 C C . GLY A 1 584 ? -39.862 39.701 -5.454 1.00 29.84 584 GLY A C 1
ATOM 4512 O O . GLY A 1 584 ? -40.144 38.509 -5.532 1.00 29.84 584 GLY A O 1
ATOM 4513 N N . GLU A 1 585 ? -40.392 40.621 -6.257 1.00 32.91 585 GLU A N 1
ATOM 4514 C CA . GLU A 1 585 ? -41.449 40.357 -7.241 1.00 32.91 585 GLU A CA 1
ATOM 4515 C C . GLU A 1 585 ? -40.990 39.398 -8.353 1.00 32.91 585 GLU A C 1
ATOM 4517 O O . GLU A 1 585 ? -39.901 39.549 -8.910 1.00 32.91 585 GLU A O 1
ATOM 4522 N N . GLN A 1 586 ? -41.844 38.439 -8.724 1.00 29.55 586 GLN A N 1
ATOM 4523 C CA . GLN A 1 586 ? -41.610 37.603 -9.902 1.00 29.55 586 GLN A CA 1
ATOM 4524 C C . GLN A 1 586 ? -41.738 38.442 -11.179 1.00 29.55 586 GLN A C 1
ATOM 4526 O O . GLN A 1 586 ? -42.744 39.123 -11.384 1.00 29.55 586 GLN A O 1
ATOM 4531 N N . LYS A 1 587 ? -40.754 38.330 -12.074 1.00 32.00 587 LYS A N 1
ATOM 4532 C CA . LYS A 1 587 ? -40.900 38.700 -13.484 1.00 32.00 587 LYS A CA 1
ATOM 4533 C C . LYS A 1 587 ? -40.878 37.437 -14.328 1.00 32.00 587 LYS A C 1
ATOM 4535 O O . LYS A 1 587 ? -39.899 36.700 -14.320 1.00 32.00 587 LYS A O 1
ATOM 4540 N N . GLU A 1 588 ? -41.959 37.202 -15.055 1.00 32.03 588 GLU A N 1
ATOM 4541 C CA . GLU A 1 588 ? -42.014 36.177 -16.094 1.00 32.03 588 GLU A CA 1
ATOM 4542 C C . GLU A 1 588 ? -41.191 36.656 -17.303 1.00 32.03 588 GLU A C 1
ATOM 4544 O O . GLU A 1 588 ? -41.353 37.799 -17.737 1.00 32.03 588 GLU A O 1
ATOM 4549 N N . GLY A 1 589 ? -40.305 35.813 -17.848 1.00 36.66 589 GLY A N 1
ATOM 4550 C CA . GLY A 1 589 ? -39.560 36.157 -19.070 1.00 36.66 589 GLY A CA 1
ATOM 4551 C C . GLY A 1 589 ? -38.197 35.493 -19.284 1.00 36.66 589 GLY A C 1
ATOM 4552 O O . GLY A 1 589 ? -37.672 35.594 -20.389 1.00 36.66 589 GLY A O 1
ATOM 4553 N N . GLU A 1 590 ? -37.621 34.819 -18.286 1.00 27.42 590 GLU A N 1
ATOM 4554 C CA . GLU A 1 590 ? -36.327 34.134 -18.427 1.00 27.42 590 GLU A CA 1
ATOM 4555 C C . GLU A 1 590 ? -36.528 32.640 -18.738 1.00 27.42 590 GLU A C 1
ATOM 4557 O O . GLU A 1 590 ? -37.102 31.896 -17.940 1.00 27.42 590 GLU A O 1
ATOM 4562 N N . GLU A 1 591 ? -36.055 32.192 -19.907 1.00 27.38 591 GLU A N 1
ATOM 4563 C CA . GLU A 1 591 ? -35.798 30.766 -20.141 1.00 27.38 591 GLU A CA 1
ATOM 4564 C C . GLU A 1 591 ? -34.618 30.330 -19.253 1.00 27.38 591 GLU A C 1
ATOM 4566 O O . GLU A 1 591 ? -33.658 31.093 -19.115 1.00 27.38 591 GLU A O 1
ATOM 4571 N N . PRO A 1 592 ? -34.647 29.130 -18.645 1.00 28.44 592 PRO A N 1
ATOM 4572 C CA . PRO A 1 592 ? -33.563 28.691 -17.777 1.00 28.44 592 PRO A CA 1
ATOM 4573 C C . PRO A 1 592 ? -32.275 28.496 -18.584 1.00 28.44 592 PRO A C 1
ATOM 4575 O O . PRO A 1 592 ? -32.224 27.654 -19.487 1.00 28.44 592 PRO A O 1
ATOM 4578 N N . GLU A 1 593 ? -31.217 29.232 -18.231 1.00 32.19 593 GLU A N 1
ATOM 4579 C CA . GLU A 1 593 ? -29.877 28.917 -18.721 1.00 32.19 593 GLU A CA 1
ATOM 4580 C C . GLU A 1 593 ? -29.533 27.466 -18.353 1.00 32.19 593 GLU A C 1
ATOM 4582 O O . GLU A 1 593 ? -29.784 27.000 -17.239 1.00 32.19 593 GLU A O 1
ATOM 4587 N N . LEU A 1 594 ? -28.966 26.730 -19.312 1.00 31.47 594 LEU A N 1
ATOM 4588 C CA . LEU A 1 594 ? -28.497 25.365 -19.090 1.00 31.47 594 LEU A CA 1
ATOM 4589 C C . LEU A 1 594 ? -27.200 25.406 -18.279 1.00 31.47 594 LEU A C 1
ATOM 4591 O O . LEU A 1 594 ? -26.103 25.334 -18.840 1.00 31.47 594 LEU A O 1
ATOM 4595 N N . ASP A 1 595 ? -27.361 25.535 -16.961 1.00 33.72 595 ASP A N 1
ATOM 4596 C CA . ASP A 1 595 ? -26.295 25.474 -15.966 1.00 33.72 595 ASP A CA 1
ATOM 4597 C C . ASP A 1 595 ? -25.327 24.329 -16.285 1.00 33.72 595 ASP A C 1
ATOM 4599 O O . ASP A 1 595 ? -25.728 23.180 -16.513 1.00 33.72 595 ASP A O 1
ATOM 4603 N N . GLN A 1 596 ? -24.029 24.639 -16.314 1.00 35.91 596 GLN A N 1
ATOM 4604 C CA . GLN A 1 596 ? -23.003 23.647 -16.617 1.00 35.91 596 GLN A CA 1
ATOM 4605 C C . GLN A 1 596 ? -22.912 22.653 -15.461 1.00 35.91 596 GLN A C 1
ATOM 4607 O O . GLN A 1 596 ? -22.231 22.903 -14.466 1.00 35.91 596 GLN A O 1
ATOM 4612 N N . ALA A 1 597 ? -23.609 21.523 -15.609 1.00 28.92 597 ALA A N 1
ATOM 4613 C CA . ALA A 1 597 ? -23.634 20.458 -14.618 1.00 28.92 597 ALA A CA 1
ATOM 4614 C C . ALA A 1 597 ? -22.199 20.117 -14.168 1.00 28.92 597 ALA A C 1
ATOM 4616 O O . ALA A 1 597 ? -21.341 19.862 -15.025 1.00 28.92 597 ALA A O 1
ATOM 4617 N N . PRO A 1 598 ? -21.910 20.123 -12.851 1.00 37.28 598 PRO A N 1
ATOM 4618 C CA . PRO A 1 598 ? -20.555 19.933 -12.358 1.00 37.28 598 PRO A CA 1
ATOM 4619 C C . PRO A 1 598 ? -20.006 18.585 -12.831 1.00 37.28 598 PRO A C 1
ATOM 4621 O O . PRO A 1 598 ? -20.722 17.581 -12.849 1.00 37.28 598 PRO A O 1
ATOM 4624 N N . SER A 1 599 ? -18.727 18.567 -13.218 1.00 39.31 599 SER A N 1
ATOM 4625 C CA . SER A 1 599 ? -18.070 17.387 -13.790 1.00 39.31 599 SER A CA 1
ATOM 4626 C C . SER A 1 599 ? -18.322 16.141 -12.928 1.00 39.31 599 SER A C 1
ATOM 4628 O O . SER A 1 599 ? -18.088 16.211 -11.715 1.00 39.31 599 SER A O 1
ATOM 4630 N N . PRO A 1 600 ? -18.770 15.011 -13.509 1.00 48.53 600 PRO A N 1
ATOM 4631 C CA . PRO A 1 600 ? -19.186 13.848 -12.736 1.00 48.53 600 PRO A CA 1
ATOM 4632 C C . PRO A 1 600 ? -18.043 13.348 -11.852 1.00 48.53 600 PRO A C 1
ATOM 4634 O O . PRO A 1 600 ? -16.927 13.128 -12.323 1.00 48.53 600 PRO A O 1
ATOM 4637 N N . PHE A 1 601 ? -18.331 13.161 -10.561 1.00 58.56 601 PHE A N 1
ATOM 4638 C CA . PHE A 1 601 ? -17.373 12.614 -9.602 1.00 58.56 601 PHE A CA 1
ATOM 4639 C C . PHE A 1 601 ? -16.931 11.214 -10.050 1.00 58.56 601 PHE A C 1
ATOM 4641 O O . PHE A 1 601 ? -17.695 10.252 -9.951 1.00 58.56 601 PHE A O 1
ATOM 4648 N N . LEU A 1 602 ? -15.691 11.109 -10.533 1.00 63.28 602 LEU A N 1
ATOM 4649 C CA . LEU A 1 602 ? -15.078 9.829 -10.874 1.00 63.28 602 LEU A CA 1
ATOM 4650 C C . LEU A 1 602 ? -14.932 8.950 -9.616 1.00 63.28 602 LEU A C 1
ATOM 4652 O O . LEU A 1 602 ? -14.546 9.473 -8.565 1.00 63.28 602 LEU A O 1
ATOM 4656 N N . PRO A 1 603 ? -15.187 7.631 -9.717 1.00 71.50 603 PRO A N 1
ATOM 4657 C CA . PRO A 1 603 ? -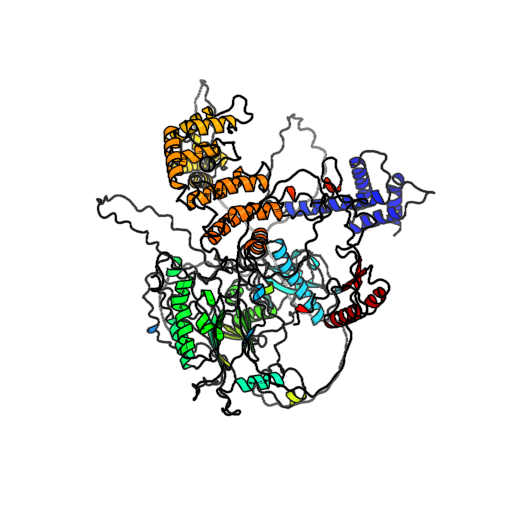15.064 6.702 -8.595 1.00 71.50 603 PRO A CA 1
ATOM 4658 C C . PRO A 1 603 ? -13.624 6.578 -8.073 1.00 71.50 603 PRO A C 1
ATOM 4660 O O . PRO A 1 603 ? -12.642 6.967 -8.723 1.00 71.50 603 PRO A O 1
ATOM 4663 N N . LEU A 1 604 ? -13.493 6.023 -6.868 1.00 78.62 604 LEU A N 1
ATOM 4664 C CA . LEU A 1 604 ? -12.211 5.799 -6.212 1.00 78.62 604 LEU A CA 1
ATOM 4665 C C . LEU A 1 604 ? -11.503 4.582 -6.816 1.00 78.62 604 LEU A C 1
ATOM 4667 O O . LEU A 1 604 ? -11.777 3.425 -6.490 1.00 78.62 604 LEU A O 1
ATOM 4671 N N . GLY A 1 605 ? -10.553 4.872 -7.705 1.00 77.44 605 GLY A N 1
ATOM 4672 C CA . GLY A 1 605 ? -9.671 3.880 -8.317 1.00 77.44 605 GLY A CA 1
ATOM 4673 C C . GLY A 1 605 ? -8.771 3.156 -7.316 1.00 77.44 605 GLY A C 1
ATOM 4674 O O . GLY A 1 605 ? -8.577 3.594 -6.183 1.00 77.44 605 GLY A O 1
ATOM 4675 N N . THR A 1 606 ? -8.152 2.067 -7.768 1.00 81.12 606 THR A N 1
ATOM 4676 C CA . THR A 1 606 ? -7.165 1.283 -7.011 1.00 81.12 606 THR A CA 1
ATOM 4677 C C . THR A 1 606 ? -5.853 2.067 -6.851 1.00 81.12 606 THR A C 1
ATOM 4679 O O . THR A 1 606 ? -4.873 1.814 -7.547 1.00 81.12 606 THR A O 1
ATOM 4682 N N . MET A 1 607 ? -5.860 3.076 -5.973 1.00 86.62 607 MET A N 1
ATOM 4683 C CA . MET A 1 607 ? -4.757 4.009 -5.709 1.00 86.62 607 MET A CA 1
ATOM 4684 C C . MET A 1 607 ? -3.480 3.256 -5.311 1.00 86.62 607 MET A C 1
ATOM 4686 O O . MET A 1 607 ? -3.325 2.862 -4.160 1.00 86.62 607 MET A O 1
ATOM 4690 N N . LEU A 1 608 ? -2.570 3.042 -6.260 1.00 90.38 608 LEU A N 1
ATOM 4691 C CA . LEU A 1 608 ? -1.423 2.145 -6.109 1.00 90.38 608 LEU A CA 1
ATOM 4692 C C . LEU A 1 608 ? -0.112 2.916 -5.918 1.00 90.38 608 LEU A C 1
ATOM 4694 O O . LEU A 1 608 ? 0.268 3.698 -6.790 1.00 90.38 608 LEU A O 1
ATOM 4698 N N . ASP A 1 609 ? 0.625 2.634 -4.839 1.00 92.19 609 ASP A N 1
ATOM 4699 C CA . ASP A 1 609 ? 2.032 3.034 -4.731 1.00 92.19 609 ASP A CA 1
ATOM 4700 C C . ASP A 1 609 ? 2.942 1.890 -5.198 1.00 92.19 609 ASP A C 1
ATOM 4702 O O . ASP A 1 609 ? 3.207 0.916 -4.490 1.00 92.19 609 ASP A O 1
ATOM 4706 N N . THR A 1 610 ? 3.420 2.002 -6.437 1.00 92.56 610 THR A N 1
ATOM 4707 C CA . THR A 1 610 ? 4.217 0.941 -7.071 1.00 92.56 610 THR A CA 1
ATOM 4708 C C . THR A 1 610 ? 5.590 0.734 -6.427 1.00 92.56 610 THR A C 1
ATOM 4710 O O . THR A 1 610 ? 6.130 -0.364 -6.538 1.00 92.56 610 THR A O 1
ATOM 4713 N N . SER A 1 611 ? 6.124 1.715 -5.685 1.00 92.00 611 SER A N 1
ATOM 4714 C CA . SER A 1 611 ? 7.363 1.534 -4.910 1.00 92.00 611 SER A CA 1
ATOM 4715 C C . SER A 1 611 ? 7.193 0.554 -3.739 1.00 92.00 611 SER A C 1
ATOM 4717 O O . SER A 1 611 ? 8.186 0.039 -3.230 1.00 92.00 611 SER A O 1
ATOM 4719 N N . TYR A 1 612 ? 5.952 0.274 -3.321 1.00 92.38 612 TYR A N 1
ATOM 4720 C CA . TYR A 1 612 ? 5.626 -0.595 -2.185 1.00 92.38 612 TYR A CA 1
ATOM 4721 C C . TYR A 1 612 ? 4.867 -1.869 -2.586 1.00 92.38 612 TYR A C 1
ATOM 4723 O O . TYR A 1 612 ? 4.445 -2.624 -1.712 1.00 92.38 612 TYR A O 1
ATOM 4731 N N . LEU A 1 613 ? 4.762 -2.174 -3.889 1.00 90.75 613 LEU A N 1
ATOM 4732 C CA . LEU A 1 613 ? 4.082 -3.369 -4.423 1.00 90.75 613 LEU A CA 1
ATOM 4733 C C . LEU A 1 613 ? 4.509 -4.688 -3.754 1.00 90.75 613 LEU A C 1
ATOM 4735 O O . LEU A 1 613 ? 3.676 -5.577 -3.599 1.00 90.75 613 LEU A O 1
ATOM 4739 N N . LYS A 1 614 ? 5.762 -4.792 -3.288 1.00 91.00 614 LYS A N 1
ATOM 4740 C CA . LYS A 1 614 ? 6.291 -5.972 -2.580 1.00 91.00 614 LYS A CA 1
ATOM 4741 C C . LYS A 1 614 ? 5.623 -6.250 -1.222 1.00 91.00 614 LYS A C 1
ATOM 4743 O O . LYS A 1 614 ? 5.712 -7.358 -0.706 1.00 91.00 614 LYS A O 1
ATOM 4748 N N . LEU A 1 615 ? 4.922 -5.271 -0.640 1.00 92.25 615 LEU A N 1
ATOM 4749 C CA . LEU A 1 615 ? 4.059 -5.474 0.535 1.00 92.25 615 LEU A CA 1
ATOM 4750 C C . LEU A 1 615 ? 2.690 -6.084 0.164 1.00 92.25 615 LEU A C 1
ATOM 4752 O O . LEU A 1 615 ? 1.962 -6.537 1.041 1.00 92.25 615 LEU A O 1
ATOM 4756 N N . GLY A 1 616 ? 2.352 -6.119 -1.130 1.00 90.94 616 GLY A N 1
ATOM 4757 C CA . GLY A 1 616 ? 1.174 -6.779 -1.698 1.00 90.94 616 GLY A CA 1
ATOM 4758 C C . GLY A 1 616 ? 1.431 -8.206 -2.207 1.00 90.94 616 GLY A C 1
ATOM 4759 O O . GLY A 1 616 ? 0.627 -8.728 -2.984 1.00 90.94 616 GLY A O 1
ATOM 4760 N N . GLU A 1 617 ? 2.549 -8.824 -1.821 1.00 91.81 617 GLU A N 1
ATOM 4761 C CA . GLU A 1 617 ? 2.943 -10.194 -2.187 1.00 91.81 617 GLU A CA 1
ATOM 4762 C C . GLU A 1 617 ? 2.625 -11.198 -1.060 1.00 91.81 617 GLU A C 1
ATOM 4764 O O . GLU A 1 617 ? 2.574 -10.849 0.120 1.00 91.81 617 GLU A O 1
ATOM 4769 N N . MET A 1 618 ? 2.385 -12.460 -1.424 1.00 89.56 618 MET A N 1
ATOM 4770 C CA . MET A 1 618 ? 2.105 -13.556 -0.490 1.00 89.56 618 MET A CA 1
ATOM 4771 C C . MET A 1 618 ? 3.409 -14.070 0.135 1.00 89.56 618 MET A C 1
ATOM 4773 O O . MET A 1 618 ? 4.356 -14.432 -0.565 1.00 89.56 618 MET A O 1
ATOM 4777 N N . LEU A 1 619 ? 3.476 -14.096 1.468 1.00 79.44 619 LEU A N 1
ATOM 4778 C CA . LEU A 1 619 ? 4.732 -14.287 2.197 1.00 79.44 619 LEU A CA 1
ATOM 4779 C C . LEU A 1 619 ? 5.034 -15.762 2.502 1.00 79.44 619 LEU A C 1
ATOM 4781 O O . LEU A 1 619 ? 4.498 -16.336 3.448 1.00 79.44 619 LEU A O 1
ATOM 4785 N N . ASN A 1 620 ? 6.009 -16.323 1.779 1.00 79.19 620 ASN A N 1
ATOM 4786 C CA . ASN A 1 620 ? 6.652 -17.639 1.976 1.00 79.19 620 ASN A CA 1
ATOM 4787 C C . ASN A 1 620 ? 5.780 -18.888 1.743 1.00 79.19 620 ASN A C 1
ATOM 4789 O O . ASN A 1 620 ? 6.314 -19.911 1.318 1.00 79.19 620 ASN A O 1
ATOM 4793 N N . VAL A 1 621 ? 4.478 -18.821 2.016 1.00 88.50 621 VAL A N 1
ATOM 4794 C CA . VAL A 1 621 ? 3.515 -19.920 1.859 1.00 88.50 621 VAL A CA 1
ATOM 4795 C C . VAL A 1 621 ? 2.276 -19.449 1.105 1.00 88.50 621 VAL A C 1
ATOM 4797 O O . VAL A 1 621 ? 1.925 -18.267 1.123 1.00 88.50 621 VAL A O 1
ATOM 4800 N N . ARG A 1 622 ? 1.611 -20.392 0.444 1.00 91.12 622 ARG A N 1
ATOM 4801 C CA . ARG A 1 622 ? 0.258 -20.226 -0.082 1.00 91.12 622 ARG A CA 1
ATOM 4802 C C . ARG A 1 622 ? -0.712 -20.147 1.112 1.00 91.12 622 ARG A C 1
ATOM 4804 O O . ARG A 1 622 ? -0.487 -20.864 2.083 1.00 91.12 622 ARG A O 1
ATOM 4811 N N . PRO A 1 623 ? -1.748 -19.294 1.103 1.00 94.25 623 PRO A N 1
ATOM 4812 C CA . PRO A 1 623 ? -2.787 -19.351 2.130 1.00 94.25 623 PRO A CA 1
ATOM 4813 C C . PRO A 1 623 ? -3.658 -20.605 1.948 1.00 94.25 623 PRO A C 1
ATOM 4815 O O . PRO A 1 623 ? -3.816 -21.078 0.826 1.00 94.25 623 PRO A O 1
ATOM 4818 N N . ASP A 1 624 ? -4.262 -21.096 3.028 1.00 94.38 624 ASP A N 1
ATOM 4819 C CA . ASP A 1 624 ? -5.309 -22.128 2.975 1.00 94.38 624 ASP A CA 1
ATOM 4820 C C . ASP A 1 624 ? -6.659 -21.506 2.615 1.00 94.38 624 ASP A C 1
ATOM 4822 O O . ASP A 1 624 ? -7.438 -22.092 1.868 1.00 94.38 624 ASP A O 1
ATOM 4826 N N . ILE A 1 625 ? -6.920 -20.291 3.116 1.00 95.88 625 ILE A N 1
ATOM 4827 C CA . ILE A 1 625 ? -8.135 -19.517 2.843 1.00 95.88 625 ILE A CA 1
ATOM 4828 C C . ILE A 1 625 ? -7.744 -18.169 2.231 1.00 95.88 625 ILE A C 1
ATOM 4830 O O . ILE A 1 625 ? -6.969 -17.414 2.821 1.00 95.88 625 ILE A O 1
ATOM 4834 N N . LEU A 1 626 ? -8.302 -17.840 1.066 1.00 96.44 626 LEU A N 1
ATOM 4835 C CA . LEU A 1 626 ? -8.068 -16.579 0.360 1.00 96.44 626 LEU A CA 1
ATOM 4836 C C . LEU A 1 626 ? -9.367 -15.772 0.261 1.00 96.44 626 LEU A C 1
ATOM 4838 O O . LEU A 1 626 ? -10.231 -16.042 -0.573 1.00 96.44 626 LEU A O 1
ATOM 4842 N N . ILE A 1 627 ? -9.488 -14.751 1.107 1.00 97.06 627 ILE A N 1
ATOM 4843 C CA . ILE A 1 627 ? -10.634 -13.842 1.139 1.00 97.06 627 ILE A CA 1
ATOM 4844 C C . ILE A 1 627 ? -10.400 -12.733 0.109 1.00 97.06 627 ILE A C 1
ATOM 4846 O O . ILE A 1 627 ? -9.497 -11.906 0.259 1.00 97.06 627 ILE A O 1
ATOM 4850 N N . THR A 1 628 ? -11.223 -12.721 -0.939 1.00 94.31 628 THR A N 1
ATOM 4851 C CA . THR A 1 628 ? -11.193 -11.723 -2.022 1.00 94.31 628 THR A CA 1
ATOM 4852 C C . THR A 1 628 ? -12.602 -11.170 -2.242 1.00 94.31 628 THR A C 1
ATOM 4854 O O . THR A 1 628 ? -13.327 -11.648 -3.116 1.00 94.31 628 THR A O 1
ATOM 4857 N N . PRO A 1 629 ? -13.036 -10.192 -1.423 1.00 94.25 629 PRO A N 1
ATOM 4858 C CA . PRO A 1 629 ? -14.345 -9.585 -1.563 1.00 94.25 629 PRO A CA 1
ATOM 4859 C C . PRO A 1 629 ? -14.461 -8.834 -2.880 1.00 94.25 629 PRO A C 1
ATOM 4861 O O . PRO A 1 629 ? -13.523 -8.185 -3.346 1.00 94.25 629 PRO A O 1
ATOM 4864 N N . SER A 1 630 ? -15.634 -8.953 -3.475 1.00 90.94 630 SER A N 1
ATOM 4865 C CA . SER A 1 630 ? -15.931 -8.445 -4.798 1.00 90.94 630 SER A CA 1
ATOM 4866 C C . SER A 1 630 ? -17.404 -8.073 -4.880 1.00 90.94 630 SER A C 1
ATOM 4868 O O . SER A 1 630 ? -18.240 -8.699 -4.227 1.00 90.94 630 SER A O 1
ATOM 4870 N N . VAL A 1 631 ? -17.745 -7.088 -5.713 1.00 86.00 631 VAL A N 1
ATOM 4871 C CA . VAL A 1 631 ? -19.157 -6.750 -5.992 1.00 86.00 631 VAL A CA 1
ATOM 4872 C C . VAL A 1 631 ? -19.800 -7.757 -6.965 1.00 86.00 631 VAL A C 1
ATOM 4874 O O . VAL A 1 631 ? -20.983 -7.669 -7.301 1.00 86.00 631 VAL A O 1
ATOM 4877 N N . LEU A 1 632 ? -19.028 -8.753 -7.411 1.00 86.88 632 LEU A N 1
ATOM 4878 C CA . LEU A 1 632 ? -19.537 -9.997 -7.979 1.00 86.88 632 LEU A CA 1
ATOM 4879 C C . LEU A 1 632 ? -20.371 -10.782 -6.952 1.00 86.88 632 LEU A C 1
ATOM 4881 O O . LEU A 1 632 ? -20.261 -10.585 -5.743 1.00 86.88 632 LEU A O 1
ATOM 4885 N N . GLN A 1 633 ? -21.192 -11.715 -7.440 1.00 88.00 633 GLN A N 1
ATOM 4886 C CA . GLN A 1 633 ? -21.966 -12.608 -6.577 1.00 88.00 633 GLN A CA 1
ATOM 4887 C C . GLN A 1 633 ? -21.036 -13.373 -5.617 1.00 88.00 633 GLN A C 1
ATOM 4889 O O . GLN A 1 633 ? -19.972 -13.849 -6.025 1.00 88.00 633 GLN A O 1
ATOM 4894 N N . GLY A 1 634 ? -21.438 -13.469 -4.345 1.00 88.31 634 GLY A N 1
ATOM 4895 C CA . GLY A 1 634 ? -20.715 -14.243 -3.338 1.00 88.31 634 GLY A CA 1
ATOM 4896 C C . GLY A 1 634 ? -20.579 -15.702 -3.776 1.00 88.31 634 GLY A C 1
ATOM 4897 O O . GLY A 1 634 ? -21.536 -16.278 -4.289 1.00 88.31 634 GLY A O 1
ATOM 4898 N N . THR A 1 635 ? -19.381 -16.271 -3.648 1.00 91.00 635 THR A N 1
ATOM 4899 C CA . THR A 1 635 ? -19.052 -17.602 -4.174 1.00 91.00 635 THR A CA 1
ATOM 4900 C C . THR A 1 635 ? -17.843 -18.180 -3.440 1.00 91.00 635 THR A C 1
ATOM 4902 O O . THR A 1 635 ? -16.979 -17.434 -2.966 1.00 91.00 635 THR A O 1
ATOM 4905 N N . VAL A 1 636 ? -17.772 -19.508 -3.346 1.00 92.38 636 VAL A N 1
ATOM 4906 C CA . VAL A 1 636 ? -16.692 -20.252 -2.691 1.00 92.38 636 VAL A CA 1
ATOM 4907 C C . VAL A 1 636 ? -16.156 -21.320 -3.642 1.00 92.38 636 VAL A C 1
ATOM 4909 O O . VAL A 1 636 ? -16.913 -22.129 -4.179 1.00 92.38 636 VAL A O 1
ATOM 4912 N N . LYS A 1 637 ? -14.846 -21.335 -3.890 1.00 91.25 637 LYS A N 1
ATOM 4913 C CA . LYS A 1 637 ? -14.196 -22.281 -4.815 1.00 91.25 637 LYS A CA 1
ATOM 4914 C C . LYS A 1 637 ? -12.885 -22.767 -4.213 1.00 91.25 637 LYS A C 1
ATOM 4916 O O . LYS A 1 637 ? -12.147 -21.959 -3.661 1.00 91.25 637 LYS A O 1
ATOM 4921 N N . VAL A 1 638 ? -12.556 -24.050 -4.374 1.00 92.44 638 VAL A N 1
ATOM 4922 C CA . VAL A 1 638 ? -11.182 -24.521 -4.147 1.00 92.44 638 VAL A CA 1
ATOM 4923 C C . VAL A 1 638 ? -10.403 -24.463 -5.453 1.00 92.44 638 VAL A C 1
ATOM 4925 O O . VAL A 1 638 ? -10.837 -24.998 -6.472 1.00 92.44 638 VAL A O 1
ATOM 4928 N N . VAL A 1 639 ? -9.263 -23.776 -5.421 1.00 92.06 639 VAL A N 1
ATOM 4929 C CA . VAL A 1 639 ? -8.396 -23.526 -6.577 1.00 92.06 639 VAL A CA 1
ATOM 4930 C C . VAL A 1 639 ? -6.955 -23.731 -6.132 1.00 92.06 639 VAL A C 1
ATOM 4932 O O . VAL A 1 639 ? -6.524 -23.104 -5.171 1.00 92.06 639 VAL A O 1
ATOM 4935 N N . GLU A 1 640 ? -6.224 -24.637 -6.787 1.00 90.69 640 GLU A N 1
ATOM 4936 C CA . GLU A 1 640 ? -4.867 -25.049 -6.386 1.00 90.69 640 GLU A CA 1
ATOM 4937 C C . GLU A 1 640 ? -4.749 -25.392 -4.881 1.00 90.69 640 GLU A C 1
ATOM 4939 O O . GLU A 1 640 ? -3.810 -24.968 -4.211 1.00 90.69 640 GLU A O 1
ATOM 4944 N N . SER A 1 641 ? -5.736 -26.119 -4.339 1.00 89.88 641 SER A N 1
ATOM 4945 C CA . SER A 1 641 ? -5.897 -26.434 -2.904 1.00 89.88 641 SER A CA 1
ATOM 4946 C C . SER A 1 641 ? -5.833 -25.197 -1.981 1.00 89.88 641 SER A C 1
ATOM 4948 O O . SER A 1 641 ? -5.201 -25.228 -0.926 1.00 89.88 641 SER A O 1
ATOM 4950 N N . VAL A 1 642 ? -6.487 -24.104 -2.397 1.00 93.94 642 VAL A N 1
ATOM 4951 C CA . VAL A 1 642 ? -6.812 -22.909 -1.594 1.00 93.94 642 VAL A CA 1
ATOM 4952 C C . VAL A 1 642 ? -8.323 -22.708 -1.602 1.00 93.94 642 VAL A C 1
ATOM 4954 O O . VAL A 1 642 ? -8.918 -22.687 -2.678 1.00 93.94 642 VAL A O 1
ATOM 4957 N N . LEU A 1 643 ? -8.943 -22.509 -0.439 1.00 94.56 643 LEU A N 1
ATOM 4958 C CA . LEU A 1 643 ? -10.351 -22.136 -0.301 1.00 94.56 643 LEU A CA 1
ATOM 4959 C C . LEU A 1 643 ? -10.522 -20.634 -0.564 1.00 94.56 643 LEU A C 1
ATOM 4961 O O . LEU A 1 643 ? -10.260 -19.789 0.292 1.00 94.56 643 LEU A O 1
ATOM 4965 N N . VAL A 1 644 ? -10.953 -20.289 -1.770 1.00 95.31 644 VAL A N 1
ATOM 4966 C CA . VAL A 1 644 ? -11.144 -18.908 -2.216 1.00 95.31 644 VAL A CA 1
ATOM 4967 C C . VAL A 1 644 ? -12.579 -18.482 -1.928 1.00 95.31 644 VAL A C 1
ATOM 4969 O O . VAL A 1 644 ? -13.524 -19.122 -2.391 1.00 95.31 644 VAL A O 1
ATOM 4972 N N . ILE A 1 645 ? -12.735 -17.405 -1.157 1.00 95.81 645 ILE A N 1
ATOM 4973 C CA . ILE A 1 645 ? -14.023 -16.912 -0.656 1.00 95.81 645 ILE A CA 1
ATOM 4974 C C . ILE A 1 645 ? -14.240 -15.473 -1.129 1.00 95.81 645 ILE A C 1
ATOM 4976 O O . ILE A 1 645 ? -13.516 -14.560 -0.719 1.00 95.81 645 ILE A O 1
ATOM 4980 N N . ASN A 1 646 ? -15.290 -15.261 -1.924 1.00 95.50 646 ASN A N 1
ATOM 4981 C CA . ASN A 1 646 ? -15.936 -13.959 -2.058 1.00 95.50 646 ASN A CA 1
ATOM 4982 C C . ASN A 1 646 ? -17.190 -13.942 -1.158 1.00 95.50 646 ASN A C 1
ATOM 4984 O O . ASN A 1 646 ? -18.168 -14.602 -1.511 1.00 95.50 646 ASN A O 1
ATOM 4988 N N . PRO A 1 647 ? -17.220 -13.198 -0.034 1.00 94.94 647 PRO A N 1
ATOM 4989 C CA . PRO A 1 647 ? -18.439 -13.032 0.766 1.00 94.94 647 PRO A CA 1
ATOM 4990 C C . PRO A 1 647 ? -19.519 -12.177 0.069 1.00 94.94 647 PRO A C 1
ATOM 4992 O O . PRO A 1 647 ? -20.668 -12.165 0.510 1.00 94.94 647 PRO A O 1
ATOM 4995 N N . GLY A 1 648 ? -19.170 -11.458 -1.005 1.00 92.56 648 GLY A N 1
ATOM 4996 C CA . GLY A 1 648 ? -19.946 -10.330 -1.519 1.00 92.56 648 GLY A CA 1
ATOM 4997 C C . GLY A 1 648 ? -19.861 -9.109 -0.592 1.00 92.56 648 GLY A C 1
ATOM 4998 O O . GLY A 1 648 ? -19.110 -9.103 0.385 1.00 92.56 648 GLY A O 1
ATOM 4999 N N . THR A 1 649 ? -20.638 -8.069 -0.895 1.00 93.00 649 THR A N 1
ATOM 5000 C CA . THR A 1 649 ? -20.819 -6.905 -0.010 1.00 93.00 649 THR A CA 1
ATOM 5001 C C . THR A 1 649 ? -22.000 -7.142 0.937 1.00 93.00 649 THR A C 1
ATOM 5003 O O . THR A 1 649 ? -23.003 -7.722 0.520 1.00 93.00 649 THR A O 1
ATOM 5006 N N . LEU A 1 650 ? -21.913 -6.687 2.193 1.00 93.75 650 LEU A N 1
ATOM 5007 C CA . LEU A 1 650 ? -22.933 -6.896 3.235 1.00 93.75 650 LEU A CA 1
ATOM 5008 C C . LEU A 1 650 ? -24.192 -6.043 3.015 1.00 93.75 650 LEU A C 1
ATOM 5010 O O . LEU A 1 650 ? -25.311 -6.493 3.271 1.00 93.75 650 LEU A O 1
ATOM 5014 N N . ALA A 1 651 ? -24.019 -4.840 2.473 1.00 91.06 651 ALA A N 1
ATOM 5015 C CA . ALA A 1 651 ? -25.079 -4.026 1.899 1.00 91.06 651 ALA A CA 1
ATOM 5016 C C . ALA A 1 651 ? -24.874 -3.853 0.386 1.00 91.06 651 ALA A C 1
ATOM 5018 O O . ALA A 1 651 ? -23.754 -3.891 -0.131 1.00 91.06 651 ALA A O 1
ATOM 5019 N N . LYS A 1 652 ? -25.974 -3.638 -0.337 1.00 86.06 652 LYS A N 1
ATOM 5020 C CA . LYS A 1 652 ? -26.001 -3.164 -1.727 1.00 86.06 652 LYS A CA 1
ATOM 5021 C C . LYS A 1 652 ? -26.837 -1.883 -1.751 1.00 86.06 652 LYS A C 1
ATOM 5023 O O . LYS A 1 652 ? -27.726 -1.727 -0.919 1.00 86.06 652 LYS A O 1
ATOM 5028 N N . ARG A 1 653 ? -26.599 -0.996 -2.726 1.00 81.06 653 ARG A N 1
ATOM 5029 C CA . ARG A 1 653 ? -27.157 0.376 -2.778 1.00 81.06 653 ARG A CA 1
ATOM 5030 C C . ARG A 1 653 ? -28.607 0.516 -2.284 1.00 81.06 653 ARG A C 1
ATOM 5032 O O . ARG A 1 653 ? -28.893 1.385 -1.471 1.00 81.06 653 ARG A O 1
ATOM 5039 N N . ARG A 1 654 ? -29.515 -0.349 -2.750 1.00 82.00 654 ARG A N 1
ATOM 5040 C CA . ARG A 1 654 ? -30.926 -0.413 -2.316 1.00 82.00 654 ARG A CA 1
ATOM 5041 C C . ARG A 1 654 ? -31.393 -1.849 -2.025 1.00 82.00 654 ARG A C 1
ATOM 5043 O O . ARG A 1 654 ? -32.509 -2.213 -2.371 1.00 82.00 654 ARG A O 1
ATOM 5050 N N . ALA A 1 655 ? -30.512 -2.702 -1.500 1.00 84.94 655 ALA A N 1
ATOM 5051 C CA . ALA A 1 655 ? -30.844 -4.101 -1.222 1.00 84.94 655 ALA A CA 1
ATOM 5052 C C . ALA A 1 655 ? -29.940 -4.722 -0.148 1.00 84.94 655 ALA A C 1
ATOM 5054 O O . ALA A 1 655 ? -28.803 -4.297 0.064 1.00 84.94 655 ALA A O 1
ATOM 5055 N N . ALA A 1 656 ? -30.412 -5.805 0.471 1.00 87.62 656 ALA A N 1
ATOM 5056 C CA . ALA A 1 656 ? -29.578 -6.633 1.332 1.00 87.62 656 ALA A CA 1
ATOM 5057 C C . ALA A 1 656 ? -28.415 -7.285 0.548 1.00 87.62 656 ALA A C 1
ATOM 5059 O O . ALA A 1 656 ? -28.538 -7.703 -0.615 1.00 87.62 656 ALA A O 1
ATOM 5060 N N . GLY A 1 657 ? -27.254 -7.344 1.194 1.00 91.44 657 GLY A N 1
ATOM 5061 C CA . GLY A 1 657 ? -26.057 -7.993 0.683 1.00 91.44 657 GLY A CA 1
ATOM 5062 C C . GLY A 1 657 ? -25.934 -9.454 1.108 1.00 91.44 657 GLY A C 1
ATOM 5063 O O . GLY A 1 657 ? -26.938 -10.141 1.279 1.00 91.44 657 GLY A O 1
ATOM 5064 N N . THR A 1 658 ? -24.699 -9.929 1.234 1.00 93.94 658 THR A N 1
ATOM 5065 C CA . THR A 1 658 ? -24.343 -11.289 1.666 1.00 93.94 658 THR A CA 1
ATOM 5066 C C . THR A 1 658 ? -23.134 -11.260 2.603 1.00 93.94 658 THR A C 1
ATOM 5068 O O . THR A 1 658 ? -22.388 -10.284 2.657 1.00 93.94 658 THR A O 1
ATOM 5071 N N . TYR A 1 659 ? -22.942 -12.346 3.348 1.00 95.31 659 TYR A N 1
ATOM 5072 C CA . TYR A 1 659 ? -21.739 -12.630 4.128 1.00 95.31 659 TYR A CA 1
ATOM 5073 C C . TYR A 1 659 ? -21.420 -14.126 4.018 1.00 95.31 659 TYR A C 1
ATOM 5075 O O . TYR A 1 659 ? -22.283 -14.914 3.631 1.00 95.31 659 TYR A O 1
ATOM 5083 N N . ALA A 1 660 ? -20.201 -14.534 4.372 1.00 94.94 660 ALA A N 1
ATOM 5084 C CA . ALA A 1 660 ? -19.828 -15.946 4.436 1.00 94.94 660 ALA A CA 1
ATOM 5085 C C . ALA A 1 660 ? -19.726 -16.427 5.893 1.00 94.94 660 ALA A C 1
ATOM 5087 O O . ALA A 1 660 ? -19.197 -15.720 6.753 1.00 94.94 660 ALA A O 1
ATOM 5088 N N . ARG A 1 661 ? -20.193 -17.651 6.162 1.00 93.25 661 ARG A N 1
ATOM 5089 C CA . ARG A 1 661 ? -19.919 -18.401 7.398 1.00 93.25 661 ARG A CA 1
ATOM 5090 C C . ARG A 1 661 ? -19.048 -19.601 7.036 1.00 93.25 661 ARG A C 1
ATOM 5092 O O . ARG A 1 661 ? -19.397 -20.365 6.143 1.00 93.25 661 ARG A O 1
ATOM 5099 N N . VAL A 1 662 ? -17.918 -19.746 7.715 1.00 92.69 662 VAL A N 1
ATOM 5100 C CA . VAL A 1 662 ? -16.964 -20.847 7.546 1.00 92.69 662 VAL A CA 1
ATOM 5101 C C . VAL A 1 662 ? -16.994 -21.685 8.816 1.00 92.69 662 VAL A C 1
ATOM 5103 O O . VAL A 1 662 ? -16.856 -21.147 9.915 1.00 92.69 662 VAL A O 1
ATOM 5106 N N . ILE A 1 663 ? -17.189 -22.992 8.657 1.00 91.12 663 ILE A N 1
ATOM 5107 C CA . ILE A 1 663 ? -17.133 -23.975 9.740 1.00 91.12 663 ILE A CA 1
ATOM 5108 C C . ILE A 1 663 ? -15.831 -24.760 9.589 1.00 91.12 663 ILE A C 1
ATOM 5110 O O . ILE A 1 663 ? -15.545 -25.254 8.499 1.00 91.12 663 ILE A O 1
ATOM 5114 N N . VAL A 1 664 ? -15.043 -24.860 10.660 1.00 89.19 664 VAL A N 1
ATOM 5115 C CA . VAL A 1 664 ? -13.743 -25.550 10.656 1.00 89.19 664 VAL A CA 1
ATOM 5116 C C . VAL A 1 664 ? -13.749 -26.646 11.716 1.00 89.19 664 VAL A C 1
ATOM 5118 O O . VAL A 1 664 ? -13.999 -26.381 12.891 1.00 89.19 664 VAL A O 1
ATOM 5121 N N . GLN A 1 665 ? -13.497 -27.881 11.291 1.00 87.44 665 GLN A N 1
ATOM 5122 C CA . GLN A 1 665 ? -13.344 -29.040 12.172 1.00 87.44 665 GLN A CA 1
ATOM 5123 C C . GLN A 1 665 ? -11.884 -29.158 12.647 1.00 87.44 665 GLN A C 1
ATOM 5125 O O . GLN A 1 665 ? -10.986 -28.811 11.876 1.00 87.44 665 GLN A O 1
ATOM 5130 N N . PRO A 1 666 ? -11.626 -29.654 13.873 1.00 84.19 666 PRO A N 1
ATOM 5131 C CA . PRO A 1 666 ? -10.267 -29.875 14.361 1.00 84.19 666 PRO A CA 1
ATOM 5132 C C . PRO A 1 666 ? -9.523 -30.887 13.482 1.00 84.19 666 PRO A C 1
ATOM 5134 O O . PRO A 1 666 ? -10.071 -31.918 13.086 1.00 84.19 666 PRO A O 1
ATOM 5137 N N . ALA A 1 667 ? -8.260 -30.599 13.170 1.00 82.38 667 ALA A N 1
ATOM 5138 C CA . ALA A 1 667 ? -7.476 -31.423 12.259 1.00 82.38 667 ALA A CA 1
ATOM 5139 C C . ALA A 1 667 ? -6.972 -32.713 12.937 1.00 82.38 667 ALA A C 1
ATOM 5141 O O . ALA A 1 667 ? -6.300 -32.681 13.971 1.00 82.38 667 ALA A O 1
ATOM 5142 N N . VAL A 1 668 ? -7.267 -33.861 12.319 1.00 80.06 668 VAL A N 1
ATOM 5143 C CA . VAL A 1 668 ? -6.883 -35.201 12.796 1.00 80.06 668 VAL A CA 1
ATOM 5144 C C . VAL A 1 668 ? -5.586 -35.657 12.119 1.00 80.06 668 VAL A C 1
ATOM 5146 O O . VAL A 1 668 ? -5.423 -35.501 10.911 1.00 80.06 668 VAL A O 1
ATOM 5149 N N . VAL A 1 669 ? -4.667 -36.257 12.884 1.00 76.62 669 VAL A N 1
ATOM 5150 C CA . VAL A 1 669 ? -3.377 -36.778 12.388 1.00 76.62 669 VAL A CA 1
ATOM 5151 C C . VAL A 1 669 ? -3.303 -38.280 12.629 1.00 76.62 669 VAL A C 1
ATOM 5153 O O . VAL A 1 669 ? -3.444 -38.724 13.768 1.00 76.62 669 VAL A O 1
ATOM 5156 N N . SER A 1 670 ? -3.042 -39.064 11.578 1.00 79.31 670 SER A N 1
ATOM 5157 C CA . SER A 1 670 ? -2.901 -40.518 11.719 1.00 79.31 670 SER A CA 1
ATOM 5158 C C . SER A 1 670 ? -1.631 -40.899 12.489 1.00 79.31 670 SER A C 1
ATOM 5160 O O . SER A 1 670 ? -0.609 -40.210 12.414 1.00 79.31 670 SER A O 1
ATOM 5162 N N . GLU A 1 671 ? -1.646 -42.043 13.179 1.00 72.31 671 GLU A N 1
ATOM 5163 C CA . GLU A 1 671 ? -0.451 -42.594 13.843 1.00 72.31 671 GLU A CA 1
ATOM 5164 C C . GLU A 1 671 ? 0.722 -42.712 12.860 1.00 72.31 671 GLU A C 1
ATOM 5166 O O . GLU A 1 671 ? 1.836 -42.278 13.148 1.00 72.31 671 GLU A O 1
ATOM 5171 N N . SER A 1 672 ? 0.434 -43.156 11.631 1.00 69.62 672 SER A N 1
ATOM 5172 C CA . SER A 1 672 ? 1.423 -43.272 10.558 1.00 69.62 672 SER A CA 1
ATOM 5173 C C . SER A 1 672 ? 2.064 -41.931 10.161 1.00 69.62 672 SER A C 1
ATOM 5175 O O . SER A 1 672 ? 3.130 -41.922 9.545 1.00 69.62 672 SER A O 1
ATOM 5177 N N . GLU A 1 673 ? 1.434 -40.794 10.454 1.00 68.56 673 GLU A N 1
ATOM 5178 C CA . GLU A 1 673 ? 1.970 -39.455 10.189 1.00 68.56 673 GLU A CA 1
ATOM 5179 C C . GLU A 1 673 ? 2.715 -38.892 11.401 1.00 68.56 673 GLU A C 1
ATOM 5181 O O . GLU A 1 673 ? 3.766 -38.276 11.204 1.00 68.56 673 GLU A O 1
ATOM 5186 N N . ARG A 1 674 ? 2.275 -39.211 12.631 1.00 70.31 674 ARG A N 1
ATOM 5187 C CA . ARG A 1 674 ? 3.070 -38.988 13.854 1.00 70.31 674 ARG A CA 1
ATOM 5188 C C . ARG A 1 674 ? 4.421 -39.708 13.772 1.00 70.31 674 ARG A C 1
ATOM 5190 O O . ARG A 1 674 ? 5.457 -39.061 13.900 1.00 70.31 674 ARG A O 1
ATOM 5197 N N . GLU A 1 675 ? 4.425 -41.010 13.474 1.00 61.84 675 GLU A N 1
ATOM 5198 C CA . GLU A 1 675 ? 5.644 -41.836 13.369 1.00 61.84 675 GLU A CA 1
ATOM 5199 C C . GLU A 1 675 ? 6.657 -41.311 12.344 1.00 61.84 675 GLU A C 1
ATOM 5201 O O . GLU A 1 675 ? 7.867 -41.426 12.532 1.00 61.84 675 GLU A O 1
ATOM 5206 N N . LYS A 1 676 ? 6.179 -40.724 11.239 1.00 58.34 676 LYS A N 1
ATOM 5207 C CA . LYS A 1 676 ? 7.055 -40.209 10.176 1.00 58.34 676 LYS A CA 1
ATOM 5208 C C . LYS A 1 676 ? 7.774 -38.916 10.570 1.00 58.34 676 LYS A C 1
ATOM 5210 O O . LYS A 1 676 ? 8.690 -38.522 9.847 1.00 58.34 676 LYS A O 1
ATOM 5215 N N . GLY A 1 677 ? 7.361 -38.235 11.647 1.00 50.25 677 GLY A N 1
ATOM 5216 C CA . GLY A 1 677 ? 7.982 -36.999 12.147 1.00 50.25 677 GLY A CA 1
ATOM 5217 C C . GLY A 1 677 ? 8.005 -35.834 11.146 1.00 50.25 677 GLY A C 1
ATOM 5218 O O . GLY A 1 677 ? 8.742 -34.863 11.329 1.00 50.25 677 GLY A O 1
ATOM 5219 N N . LYS A 1 678 ? 7.239 -35.932 10.054 1.00 44.75 678 LYS A N 1
ATOM 5220 C CA . LYS A 1 678 ? 7.158 -34.906 9.010 1.00 44.75 678 LYS A CA 1
ATOM 5221 C C . LYS A 1 678 ? 6.085 -33.888 9.373 1.00 44.75 678 LYS A C 1
ATOM 5223 O O . LYS A 1 678 ? 5.140 -34.196 10.094 1.00 44.75 678 LYS A O 1
ATOM 5228 N N . ARG A 1 679 ? 6.231 -32.672 8.839 1.00 43.72 679 ARG A N 1
ATOM 5229 C CA . ARG A 1 679 ? 5.144 -31.689 8.852 1.00 43.72 679 ARG A CA 1
ATOM 5230 C C . ARG A 1 679 ? 3.906 -32.310 8.212 1.00 43.72 679 ARG A C 1
ATOM 5232 O O . ARG A 1 679 ? 4.016 -32.972 7.181 1.00 43.72 679 ARG A O 1
ATOM 5239 N N . THR A 1 680 ? 2.759 -32.100 8.837 1.00 43.09 680 THR A N 1
ATOM 5240 C CA . THR A 1 680 ? 1.470 -32.547 8.320 1.00 43.09 680 THR A CA 1
ATOM 5241 C C . THR A 1 680 ? 0.947 -31.484 7.366 1.00 43.09 680 THR A C 1
ATOM 5243 O O . THR A 1 680 ? 0.405 -30.467 7.802 1.00 43.09 680 THR A O 1
ATOM 5246 N N . ASP A 1 681 ? 1.150 -31.707 6.069 1.00 42.53 681 ASP A N 1
ATOM 5247 C CA . ASP A 1 681 ? 0.413 -30.999 5.023 1.00 42.53 681 ASP A CA 1
ATOM 5248 C C . ASP A 1 681 ? -1.064 -31.431 5.105 1.00 42.53 681 ASP A C 1
ATOM 5250 O O . ASP A 1 681 ? -1.345 -32.630 5.221 1.00 42.53 681 ASP A O 1
ATOM 5254 N N . ILE A 1 682 ? -2.010 -30.489 5.043 1.00 41.00 682 ILE A N 1
ATOM 5255 C CA . ILE A 1 682 ? -3.446 -30.810 5.057 1.00 41.00 682 ILE A CA 1
ATOM 5256 C C . ILE A 1 682 ? -3.794 -31.511 3.737 1.00 41.00 682 ILE A C 1
ATOM 5258 O O . ILE A 1 682 ? -3.830 -30.887 2.677 1.00 41.00 682 ILE A O 1
ATOM 5262 N N . LYS A 1 683 ? -4.023 -32.826 3.790 1.00 32.69 683 LYS A N 1
ATOM 5263 C CA . LYS A 1 683 ? -4.433 -33.622 2.626 1.00 32.69 683 LYS A CA 1
ATOM 5264 C C . LYS A 1 683 ? -5.942 -33.580 2.447 1.00 32.69 683 LYS A C 1
ATOM 5266 O O . LYS A 1 683 ? -6.693 -33.701 3.408 1.00 32.69 683 LYS A O 1
ATOM 5271 N N . GLU A 1 684 ? -6.368 -33.515 1.192 1.00 31.47 684 GLU A N 1
ATOM 5272 C CA . GLU A 1 684 ? -7.767 -33.649 0.793 1.00 31.47 684 GLU A CA 1
ATOM 5273 C C . GLU A 1 684 ? -8.285 -35.064 1.121 1.00 31.47 684 GLU A C 1
ATOM 5275 O O . GLU A 1 684 ? -8.086 -36.009 0.356 1.00 31.47 684 GLU A O 1
ATOM 5280 N N . THR A 1 685 ? -8.988 -35.223 2.245 1.00 27.92 685 THR A N 1
ATOM 5281 C CA . THR A 1 685 ? -9.704 -36.454 2.635 1.00 27.92 685 THR A CA 1
ATOM 5282 C C . THR A 1 685 ? -11.017 -36.634 1.862 1.00 27.92 685 THR A C 1
ATOM 5284 O O . THR A 1 685 ? -12.050 -37.001 2.415 1.00 27.92 685 THR A O 1
ATOM 5287 N N . HIS A 1 686 ? -10.977 -36.417 0.544 1.00 31.20 686 HIS A N 1
ATOM 5288 C CA . HIS A 1 686 ? -12.079 -36.737 -0.359 1.00 31.20 686 HIS A CA 1
ATOM 5289 C C . HIS A 1 686 ? -11.788 -38.029 -1.128 1.00 31.20 686 HIS A C 1
ATOM 5291 O O . HIS A 1 686 ? -11.335 -38.027 -2.277 1.00 31.20 686 HIS A O 1
ATOM 5297 N N . GLU A 1 687 ? -12.098 -39.163 -0.496 1.00 25.23 687 GLU A N 1
ATOM 5298 C CA . GLU A 1 687 ? -12.246 -40.417 -1.229 1.00 25.23 687 GLU A CA 1
ATOM 5299 C C . GLU A 1 687 ? -13.337 -40.255 -2.295 1.00 25.23 687 GLU A C 1
ATOM 5301 O O . GLU A 1 687 ? -14.500 -39.974 -2.000 1.00 25.23 687 GLU A O 1
ATOM 5306 N N . ARG A 1 688 ? -12.971 -40.449 -3.566 1.00 25.23 688 ARG A N 1
ATOM 5307 C CA . ARG A 1 688 ? -13.966 -40.602 -4.630 1.00 25.23 688 ARG A CA 1
ATOM 5308 C C . ARG A 1 688 ? -14.633 -41.971 -4.463 1.00 25.23 688 ARG A C 1
ATOM 5310 O O . ARG A 1 688 ? -13.896 -42.956 -4.372 1.00 25.23 688 ARG A O 1
ATOM 5317 N N . PRO A 1 689 ? -15.975 -42.080 -4.507 1.00 26.78 689 PRO A N 1
ATOM 5318 C CA . PRO A 1 689 ? -16.643 -43.375 -4.456 1.00 26.78 689 PRO A CA 1
ATOM 5319 C C . PRO A 1 689 ? -16.128 -44.263 -5.593 1.00 26.78 689 PRO A C 1
ATOM 5321 O O . PRO A 1 689 ? -16.152 -43.892 -6.772 1.00 26.78 689 PRO A O 1
ATOM 5324 N N . SER A 1 690 ? -15.591 -45.424 -5.227 1.00 24.36 690 SER A N 1
ATOM 5325 C CA . SER A 1 690 ? -14.858 -46.272 -6.159 1.00 24.36 690 SER A CA 1
ATOM 5326 C C . SER A 1 690 ? -15.808 -47.006 -7.109 1.00 24.36 690 SER A C 1
ATOM 5328 O O . SER A 1 690 ? -16.701 -47.743 -6.694 1.00 24.36 690 SER A O 1
ATOM 5330 N N . ARG A 1 691 ? -15.595 -46.854 -8.424 1.00 29.12 691 ARG A N 1
ATOM 5331 C CA . ARG A 1 691 ? -16.149 -47.817 -9.387 1.00 29.12 691 ARG A CA 1
ATOM 5332 C C . ARG A 1 691 ? -15.419 -49.156 -9.207 1.00 29.12 691 ARG A C 1
ATOM 5334 O O . ARG A 1 691 ? -14.188 -49.147 -9.108 1.00 29.12 691 ARG A O 1
ATOM 5341 N N . PRO A 1 692 ? -16.132 -50.297 -9.188 1.00 26.08 692 PRO A N 1
ATOM 5342 C CA . PRO A 1 692 ? -15.506 -51.598 -8.999 1.00 26.08 692 PRO A CA 1
ATOM 5343 C C . PRO A 1 692 ? -14.543 -51.916 -10.147 1.00 26.08 692 PRO A C 1
ATOM 5345 O O . PRO A 1 692 ? -14.841 -51.684 -11.320 1.00 26.08 692 PRO A O 1
ATOM 5348 N N . LYS A 1 693 ? -13.374 -52.462 -9.800 1.00 27.03 693 LYS A N 1
ATOM 5349 C CA . LYS A 1 693 ? -12.377 -52.929 -10.769 1.00 27.03 693 LYS A CA 1
ATOM 5350 C C . LYS A 1 693 ? -12.833 -54.242 -11.404 1.00 27.03 693 LYS A C 1
ATOM 5352 O O . LYS A 1 693 ? -13.237 -55.153 -10.686 1.00 27.03 693 LYS A O 1
ATOM 5357 N N . GLN A 1 694 ? -12.569 -54.405 -12.696 1.00 26.98 694 GLN A N 1
ATOM 5358 C CA . GLN A 1 694 ? -12.139 -55.695 -13.231 1.00 26.98 694 GLN A CA 1
ATOM 5359 C C . GLN A 1 694 ? -10.910 -55.489 -14.124 1.00 26.98 694 GLN A C 1
ATOM 5361 O O . GLN A 1 694 ? -10.946 -54.675 -15.035 1.00 26.98 694 GLN A O 1
ATOM 5366 N N . ASN A 1 695 ? -9.841 -56.213 -13.774 1.00 26.98 695 ASN A N 1
ATOM 5367 C CA . ASN A 1 695 ? -8.919 -56.979 -14.625 1.00 26.98 695 ASN A CA 1
ATOM 5368 C C . ASN A 1 695 ? -8.327 -56.328 -15.908 1.00 26.98 695 ASN A C 1
ATOM 5370 O O . ASN A 1 695 ? -9.042 -55.788 -16.736 1.00 26.98 695 ASN A O 1
ATOM 5374 N N . SER A 1 696 ? -7.021 -56.443 -16.196 1.00 27.02 696 SER A N 1
ATOM 5375 C CA . SER A 1 696 ? -5.947 -57.177 -15.493 1.00 27.02 696 SER A CA 1
ATOM 5376 C C . SER A 1 696 ? -4.547 -56.869 -16.063 1.00 27.02 696 SER A C 1
ATOM 5378 O O . SER A 1 696 ? -4.436 -56.413 -17.192 1.00 27.02 696 SER A O 1
ATOM 5380 N N . LEU A 1 697 ? -3.508 -57.255 -15.304 1.00 28.25 697 LEU A N 1
ATOM 5381 C CA . LEU A 1 697 ? -2.140 -57.601 -15.748 1.00 28.25 697 LEU A CA 1
ATOM 5382 C C . LEU A 1 697 ? -1.230 -56.505 -16.366 1.00 28.25 697 LEU A C 1
ATOM 5384 O O . LEU A 1 697 ? -1.270 -56.180 -17.546 1.00 28.25 697 LEU A O 1
ATOM 5388 N N . VAL A 1 698 ? -0.287 -56.063 -15.525 1.00 24.03 698 VAL A N 1
ATOM 5389 C CA . VAL A 1 698 ? 1.111 -55.673 -15.842 1.00 24.03 698 VAL A CA 1
ATOM 5390 C C . VAL A 1 698 ? 1.910 -56.874 -16.438 1.00 24.03 698 VAL A C 1
ATOM 5392 O O . VAL A 1 698 ? 1.395 -57.986 -16.296 1.00 24.03 698 VAL A O 1
ATOM 5395 N N . PRO A 1 699 ? 3.138 -56.743 -17.032 1.00 32.34 699 PRO A N 1
ATOM 5396 C CA . PRO A 1 699 ? 4.150 -55.697 -16.761 1.00 32.34 699 PRO A CA 1
ATOM 5397 C C . PRO A 1 699 ? 5.086 -55.175 -17.900 1.00 32.34 699 PRO A C 1
ATOM 5399 O O . PRO A 1 699 ? 5.467 -55.887 -18.821 1.00 32.34 699 PRO A O 1
ATOM 5402 N N . SER A 1 700 ? 5.681 -54.000 -17.625 1.00 24.08 700 SER A N 1
ATOM 5403 C CA . SER A 1 700 ? 7.109 -53.630 -17.842 1.00 24.08 700 SER A CA 1
ATOM 5404 C C . SER A 1 700 ? 7.716 -53.347 -19.238 1.00 24.08 700 SER A C 1
ATOM 5406 O O . SER A 1 700 ? 7.323 -53.902 -20.254 1.00 24.08 700 SER A O 1
ATOM 5408 N N . THR A 1 701 ? 8.811 -52.561 -19.197 1.00 26.20 701 THR A N 1
ATOM 5409 C CA . THR A 1 701 ? 9.797 -52.236 -20.263 1.00 26.20 701 THR A CA 1
ATOM 5410 C C . THR A 1 701 ? 9.315 -51.351 -21.429 1.00 26.20 701 THR A C 1
ATOM 5412 O O . THR A 1 701 ? 8.120 -51.234 -21.663 1.00 26.20 701 THR A O 1
ATOM 5415 N N . SER A 1 702 ? 10.188 -50.707 -22.218 1.00 24.64 702 SER A N 1
ATOM 5416 C CA . SER A 1 702 ? 11.283 -49.765 -21.874 1.00 24.64 702 SER A CA 1
ATOM 5417 C C . SER A 1 702 ? 11.756 -49.018 -23.139 1.00 24.64 702 SER A C 1
ATOM 5419 O O . SER A 1 702 ? 11.651 -49.556 -24.231 1.00 24.64 702 SER A O 1
ATOM 5421 N N . SER A 1 703 ? 12.388 -47.848 -22.962 1.00 25.52 703 SER A N 1
ATOM 5422 C CA . SER A 1 703 ? 13.428 -47.255 -23.841 1.00 25.52 703 SER A CA 1
ATOM 5423 C C . SER A 1 703 ? 13.169 -46.945 -25.340 1.00 25.52 703 SER A C 1
ATOM 5425 O O . SER A 1 703 ? 12.947 -47.835 -26.145 1.00 25.52 703 SER A O 1
ATOM 5427 N N . HIS A 1 704 ? 13.539 -45.706 -25.703 1.00 27.03 704 HIS A N 1
ATOM 5428 C CA . HIS A 1 704 ? 14.349 -45.324 -26.884 1.00 27.03 704 HIS A CA 1
ATOM 5429 C C . HIS A 1 704 ? 13.751 -45.123 -28.308 1.00 27.03 704 HIS A C 1
ATOM 5431 O O . HIS A 1 704 ? 13.083 -45.965 -28.886 1.00 27.03 704 HIS A O 1
ATOM 5437 N N . SER A 1 705 ? 14.185 -43.985 -28.883 1.00 25.02 705 SER A N 1
ATOM 5438 C CA . SER A 1 705 ? 14.610 -43.715 -30.278 1.00 25.02 705 SER A CA 1
ATOM 5439 C C . SER A 1 705 ? 13.677 -43.891 -31.499 1.00 25.02 705 SER A C 1
ATOM 5441 O O . SER A 1 705 ? 13.462 -44.993 -31.980 1.00 25.02 705 SER A O 1
ATOM 5443 N N . ALA A 1 706 ? 13.371 -42.735 -32.109 1.00 26.61 706 ALA A N 1
ATOM 5444 C CA . ALA A 1 706 ? 13.699 -42.337 -33.496 1.00 26.61 706 ALA A CA 1
ATOM 5445 C C . ALA A 1 706 ? 13.128 -43.068 -34.745 1.00 26.61 706 ALA A C 1
ATOM 5447 O O . ALA A 1 706 ? 13.310 -44.258 -34.938 1.00 26.61 706 ALA A O 1
ATOM 5448 N N . GLN A 1 707 ? 12.615 -42.235 -35.672 1.00 26.69 707 GLN A N 1
ATOM 5449 C CA . GLN A 1 707 ? 12.717 -42.298 -37.152 1.00 26.69 707 GLN A CA 1
ATOM 5450 C C . GLN A 1 707 ? 12.419 -43.624 -37.899 1.00 26.69 707 GLN A C 1
ATOM 5452 O O . GLN A 1 707 ? 13.211 -44.554 -37.835 1.00 26.69 707 GLN A O 1
ATOM 5457 N N . TYR A 1 708 ? 11.440 -43.620 -38.826 1.00 27.69 708 TYR A N 1
ATOM 5458 C CA . TYR A 1 708 ? 11.713 -43.417 -40.272 1.00 27.69 708 TYR A CA 1
ATOM 5459 C C . TYR A 1 708 ? 10.472 -43.495 -41.205 1.00 27.69 708 TYR A C 1
ATOM 5461 O O . TYR A 1 708 ? 9.469 -44.118 -40.888 1.00 27.69 708 TYR A O 1
ATOM 5469 N N . LEU A 1 709 ? 10.635 -42.877 -42.387 1.00 26.33 709 LEU A N 1
ATOM 5470 C CA . LEU A 1 709 ? 10.080 -43.169 -43.730 1.00 26.33 709 LEU A CA 1
ATOM 5471 C C . LEU A 1 709 ? 8.565 -43.338 -44.009 1.00 26.33 709 LEU A C 1
ATOM 5473 O O . LEU A 1 709 ? 7.849 -44.181 -43.486 1.00 26.33 709 LEU A O 1
ATOM 5477 N N . ALA A 1 710 ? 8.158 -42.574 -45.026 1.00 26.30 710 ALA A N 1
ATOM 5478 C CA . ALA A 1 710 ? 6.912 -42.631 -45.787 1.00 26.30 710 ALA A CA 1
ATOM 5479 C C . ALA A 1 710 ? 6.744 -43.887 -46.674 1.00 26.30 710 ALA A C 1
ATOM 5481 O O . ALA A 1 710 ? 7.732 -44.546 -46.987 1.00 26.30 710 ALA A O 1
ATOM 5482 N N . ALA A 1 711 ? 5.534 -44.090 -47.232 1.00 27.80 711 ALA A N 1
ATOM 5483 C CA . ALA A 1 711 ? 5.296 -44.064 -48.696 1.00 27.80 711 ALA A CA 1
ATOM 5484 C C . ALA A 1 711 ? 3.837 -44.395 -49.112 1.00 27.80 711 ALA A C 1
ATOM 5486 O O . ALA A 1 711 ? 3.139 -45.124 -48.419 1.00 27.80 711 ALA A O 1
ATOM 5487 N N . SER A 1 712 ? 3.477 -43.988 -50.346 1.00 25.23 712 SER A N 1
ATOM 5488 C CA . SER A 1 712 ? 2.424 -44.570 -51.221 1.00 25.23 712 SER A CA 1
ATOM 5489 C C . SER A 1 712 ? 0.930 -44.398 -50.862 1.00 25.23 712 SER A C 1
ATOM 5491 O O . SER A 1 712 ? 0.575 -44.311 -49.699 1.00 25.23 712 SER A O 1
ATOM 5493 N N . ARG A 1 713 ? -0.036 -44.464 -51.806 1.00 28.08 713 ARG A N 1
ATOM 5494 C CA . ARG A 1 713 ? -0.147 -44.042 -53.239 1.00 28.08 713 ARG A CA 1
ATOM 5495 C C . ARG A 1 713 ? -1.568 -44.392 -53.771 1.00 28.08 713 ARG A C 1
ATOM 5497 O O . ARG A 1 713 ? -2.198 -45.287 -53.220 1.00 28.08 713 ARG A O 1
ATOM 5504 N N . ARG A 1 714 ? -1.924 -43.839 -54.951 1.00 26.67 714 ARG A N 1
ATOM 5505 C CA . ARG A 1 714 ? -3.095 -44.086 -55.859 1.00 26.67 714 ARG A CA 1
ATOM 5506 C C . ARG A 1 714 ? -4.266 -43.103 -55.650 1.00 26.67 714 ARG A C 1
ATOM 5508 O O . ARG A 1 714 ? -4.619 -42.873 -54.504 1.00 26.67 714 ARG A O 1
ATOM 5515 N N . HIS A 1 715 ? -4.825 -42.373 -56.633 1.00 27.31 715 HIS A N 1
ATOM 5516 C CA . HIS A 1 715 ? -5.152 -42.515 -58.085 1.00 27.31 715 HIS A CA 1
ATOM 5517 C C . HIS A 1 715 ? -6.523 -43.121 -58.427 1.00 27.31 715 HIS A C 1
ATOM 5519 O O . HIS A 1 715 ? -6.755 -44.276 -58.084 1.00 27.31 715 HIS A O 1
ATOM 5525 N N . ILE A 1 716 ? -7.312 -42.354 -59.209 1.00 27.36 716 ILE A N 1
ATOM 5526 C CA . ILE A 1 716 ? -8.252 -42.678 -60.326 1.00 27.36 716 ILE A CA 1
ATOM 5527 C C . ILE A 1 716 ? -8.988 -41.342 -60.667 1.00 27.36 716 ILE A C 1
ATOM 5529 O O . ILE A 1 716 ? -9.386 -40.653 -59.735 1.00 27.36 716 ILE A O 1
ATOM 5533 N N . HIS A 1 717 ? -8.807 -40.746 -61.865 1.00 29.53 717 HIS A N 1
ATOM 5534 C CA . HIS A 1 717 ? -9.724 -40.720 -63.046 1.00 29.53 717 HIS A CA 1
ATOM 5535 C C . HIS A 1 717 ? -11.168 -40.226 -62.741 1.00 29.53 717 HIS A C 1
ATOM 5537 O O . HIS A 1 717 ? -11.724 -40.628 -61.727 1.00 29.53 717 HIS A O 1
ATOM 5543 N N . ASP A 1 718 ? -11.866 -39.389 -63.533 1.00 28.56 718 ASP A N 1
ATOM 5544 C CA . ASP A 1 718 ? -11.653 -38.766 -64.876 1.00 28.56 718 ASP A CA 1
ATOM 5545 C C . ASP A 1 718 ? -12.429 -37.388 -64.928 1.00 28.56 718 ASP A C 1
ATOM 5547 O O . ASP A 1 718 ? -12.789 -36.917 -63.851 1.00 28.56 718 ASP A O 1
ATOM 5551 N N . SER A 1 719 ? -12.755 -36.613 -65.991 1.00 27.77 719 SER A N 1
ATOM 5552 C CA . SER A 1 719 ? -12.724 -36.712 -67.474 1.00 27.77 719 SER A CA 1
ATOM 5553 C C . SER A 1 719 ? -12.776 -35.313 -68.182 1.00 27.77 719 SER A C 1
ATOM 5555 O O . SER A 1 719 ? -12.528 -34.288 -67.550 1.00 27.77 719 SER A O 1
ATOM 5557 N N . ALA A 1 720 ? -13.110 -35.267 -69.486 1.00 29.59 720 ALA A N 1
ATOM 5558 C CA . ALA A 1 720 ? -13.291 -34.091 -70.381 1.00 29.59 720 ALA A CA 1
ATOM 5559 C C . ALA A 1 720 ? -14.766 -33.569 -70.446 1.00 29.59 720 ALA A C 1
ATOM 5561 O O . ALA A 1 720 ? -15.634 -34.178 -69.830 1.00 29.59 720 ALA A O 1
ATOM 5562 N N . GLY A 1 721 ? -15.187 -32.506 -71.168 1.00 27.28 721 GLY A N 1
ATOM 5563 C CA . GLY A 1 721 ? -14.548 -31.462 -72.010 1.00 27.28 721 GLY A CA 1
ATOM 5564 C C . GLY A 1 721 ? -15.576 -30.780 -72.968 1.00 27.28 721 GLY A C 1
ATOM 5565 O O . GLY A 1 721 ? -16.704 -31.256 -73.061 1.00 27.28 721 GLY A O 1
ATOM 5566 N N . GLY A 1 722 ? -15.231 -29.695 -73.696 1.00 26.48 722 GLY A N 1
ATOM 5567 C CA . GLY A 1 722 ? -16.102 -29.091 -74.745 1.00 26.48 722 GLY A CA 1
ATOM 5568 C C . GLY A 1 722 ? -15.811 -27.619 -75.133 1.00 26.48 722 GLY A C 1
ATOM 5569 O O . GLY A 1 722 ? -15.277 -26.874 -74.317 1.00 26.48 722 GLY A O 1
ATOM 5570 N N . LEU A 1 723 ? -16.163 -27.191 -76.363 1.00 26.52 723 LEU A N 1
ATOM 5571 C CA . LEU A 1 723 ? -15.954 -25.825 -76.917 1.00 26.52 723 LEU A CA 1
ATOM 5572 C C . LEU A 1 723 ? -17.244 -25.204 -77.498 1.00 26.52 723 LEU A C 1
ATOM 5574 O O . LEU A 1 723 ? -18.065 -25.964 -78.012 1.00 26.52 723 LEU A O 1
ATOM 5578 N N . LYS A 1 724 ? -17.337 -23.856 -77.574 1.00 27.22 724 LYS A N 1
ATOM 5579 C CA . LYS A 1 724 ? -17.446 -23.069 -78.843 1.00 27.22 724 LYS A CA 1
ATOM 5580 C C . LYS A 1 724 ? -17.641 -21.547 -78.661 1.00 27.22 724 LYS A C 1
ATOM 5582 O O . LYS A 1 724 ? -17.964 -21.086 -77.571 1.00 27.22 724 LYS A O 1
ATOM 5587 N N . GLU A 1 725 ? -17.420 -20.793 -79.745 1.00 26.94 725 GLU A N 1
ATOM 5588 C CA . GLU A 1 725 ? -17.664 -19.341 -79.877 1.00 26.94 725 GLU A CA 1
ATOM 5589 C C . GLU A 1 725 ? -19.146 -18.998 -80.156 1.00 26.94 725 GLU A C 1
ATOM 5591 O O . GLU A 1 725 ? -19.879 -19.868 -80.626 1.00 26.94 725 GLU A O 1
ATOM 5596 N N . TYR A 1 726 ? -19.552 -17.728 -79.962 1.00 27.98 726 TYR A N 1
ATOM 5597 C CA . TYR A 1 726 ? -20.092 -16.836 -81.022 1.00 27.98 726 TYR A CA 1
ATOM 5598 C C . TYR A 1 726 ? -20.416 -15.413 -80.487 1.00 27.98 726 TYR A C 1
ATOM 5600 O O . TYR A 1 726 ? -20.948 -15.264 -79.389 1.00 27.98 726 TYR A O 1
ATOM 5608 N N . ASP A 1 727 ? -20.120 -14.389 -81.295 1.00 27.16 727 ASP A N 1
ATOM 5609 C CA . ASP A 1 727 ? -20.718 -13.027 -81.286 1.00 27.16 727 ASP A CA 1
ATOM 5610 C C . ASP A 1 727 ? -22.066 -13.063 -82.098 1.00 27.16 727 ASP A C 1
ATOM 5612 O O . ASP A 1 727 ? -22.383 -14.167 -82.555 1.00 27.16 727 ASP A O 1
ATOM 5616 N N . PRO A 1 728 ? -22.890 -11.996 -82.351 1.00 43.16 728 PRO A N 1
ATOM 5617 C CA . PRO A 1 728 ? -22.537 -10.562 -82.396 1.00 43.16 728 PRO A CA 1
ATOM 5618 C C . PRO A 1 728 ? -23.627 -9.488 -82.025 1.00 43.16 728 PRO A C 1
ATOM 5620 O O . PRO A 1 728 ? -24.808 -9.768 -81.850 1.00 43.16 728 PRO A O 1
ATOM 5623 N N . GLU A 1 729 ? -23.192 -8.215 -82.054 1.00 26.06 729 GLU A N 1
ATOM 5624 C CA . GLU A 1 729 ? -23.823 -7.019 -82.690 1.00 26.06 729 GLU A CA 1
ATOM 5625 C C . GLU A 1 729 ? -25.113 -6.255 -82.237 1.00 26.06 729 GLU A C 1
ATOM 5627 O O . GLU A 1 729 ? -26.111 -6.784 -81.763 1.00 26.06 729 GLU A O 1
ATOM 5632 N N . PHE A 1 730 ? -25.065 -4.950 -82.599 1.00 25.22 730 PHE A N 1
ATOM 5633 C CA . PHE A 1 730 ? -26.123 -3.999 -83.035 1.00 25.22 730 PHE A CA 1
ATOM 5634 C C . PHE A 1 730 ? -26.984 -3.132 -82.063 1.00 25.22 730 PHE A C 1
ATOM 5636 O O . PHE A 1 730 ? -27.917 -3.594 -81.417 1.00 25.22 730 PHE A O 1
ATOM 5643 N N . SER A 1 731 ? -26.815 -1.796 -82.212 1.00 23.09 731 SER A N 1
ATOM 5644 C CA . SER A 1 731 ? -27.869 -0.805 -82.597 1.00 23.09 731 SER A CA 1
ATOM 5645 C C . SER A 1 731 ? -28.280 0.359 -81.644 1.00 23.09 731 SER A C 1
ATOM 5647 O O . SER A 1 731 ? -28.786 0.145 -80.553 1.00 23.09 731 SER A O 1
ATOM 5649 N N . MET A 1 732 ? -28.140 1.597 -82.169 1.00 24.34 732 MET A N 1
ATOM 5650 C CA . MET A 1 732 ? -28.897 2.875 -81.973 1.00 24.34 732 MET A CA 1
ATOM 5651 C C . MET A 1 732 ? -29.357 3.338 -80.555 1.00 24.34 732 MET A C 1
ATOM 5653 O O . MET A 1 732 ? -30.158 2.682 -79.911 1.00 24.34 732 MET A O 1
ATOM 5657 N N . ALA A 1 733 ? -28.935 4.486 -79.984 1.00 25.22 733 ALA A N 1
ATOM 5658 C CA . ALA A 1 733 ? -29.097 5.910 -80.399 1.00 25.22 733 ALA A CA 1
ATOM 5659 C C . ALA A 1 733 ? -30.560 6.475 -80.343 1.00 25.22 733 ALA A C 1
ATOM 5661 O O . ALA A 1 733 ? -31.506 5.705 -80.440 1.00 25.22 733 ALA A O 1
ATOM 5662 N N . PRO A 1 734 ? -30.807 7.814 -80.361 1.00 49.34 734 PRO A N 1
ATOM 5663 C CA . PRO A 1 734 ? -30.304 8.886 -79.466 1.00 49.34 734 PRO A CA 1
ATOM 5664 C C . PRO A 1 734 ? -31.369 9.984 -79.107 1.00 49.34 734 PRO A C 1
ATOM 5666 O O . PRO A 1 734 ? -32.459 9.993 -79.676 1.00 49.34 734 PRO A O 1
ATOM 5669 N N . LYS A 1 735 ? -31.021 10.988 -78.263 1.00 25.23 735 LYS A N 1
ATOM 5670 C CA . LYS A 1 735 ? -31.506 12.418 -78.220 1.00 25.23 735 LYS A CA 1
ATOM 5671 C C . LYS A 1 735 ? -30.747 13.178 -77.091 1.00 25.23 735 LYS A C 1
ATOM 5673 O O . LYS A 1 735 ? -30.412 12.537 -76.107 1.00 25.23 735 LYS A O 1
ATOM 5678 N N . ARG A 1 736 ? -30.242 14.431 -77.200 1.00 26.67 736 ARG A N 1
ATOM 5679 C CA . ARG A 1 736 ? -30.817 15.779 -77.532 1.00 26.67 736 ARG A CA 1
ATOM 5680 C C . ARG A 1 736 ? -31.854 16.246 -76.487 1.00 26.67 736 ARG A C 1
ATOM 5682 O O . ARG A 1 736 ? -32.722 15.447 -76.172 1.00 26.67 736 ARG A O 1
ATOM 5689 N N . LYS A 1 737 ? -31.877 17.474 -75.925 1.00 25.77 737 LYS A N 1
ATOM 5690 C CA . LYS A 1 737 ? -31.217 18.812 -76.117 1.00 25.77 737 LYS A CA 1
ATOM 5691 C C . LYS A 1 737 ? -30.877 19.419 -74.704 1.00 25.77 737 LYS A C 1
ATOM 5693 O O . LYS A 1 737 ? -31.362 18.849 -73.737 1.00 25.77 737 LYS A O 1
ATOM 5698 N N . SER A 1 738 ? -30.231 20.581 -74.451 1.00 24.20 738 SER A N 1
ATOM 5699 C CA . SER A 1 738 ? -29.122 21.388 -75.052 1.00 24.20 738 SER A CA 1
ATOM 5700 C C . SER A 1 738 ? -29.111 22.850 -74.489 1.00 24.20 738 SER A C 1
ATOM 5702 O O . SER A 1 738 ? -30.046 23.195 -73.781 1.00 24.20 738 SER A O 1
ATOM 5704 N N . THR A 1 739 ? -28.188 23.722 -74.961 1.00 25.75 739 THR A N 1
ATOM 5705 C CA . THR A 1 739 ? -28.319 25.207 -75.185 1.00 25.75 739 THR A CA 1
ATOM 5706 C C . THR A 1 739 ? -28.646 26.132 -73.979 1.00 25.75 739 THR A C 1
ATOM 5708 O O . THR A 1 739 ? -29.754 26.047 -73.468 1.00 25.75 739 THR A O 1
ATOM 5711 N N . GLU A 1 740 ? -27.733 26.980 -73.452 1.00 25.64 740 GLU A N 1
ATOM 5712 C CA . GLU A 1 740 ? -27.292 28.352 -73.907 1.00 25.64 740 GLU A CA 1
ATOM 5713 C C . GLU A 1 740 ? -27.923 29.473 -73.023 1.00 25.64 740 GLU A C 1
ATOM 5715 O O . GLU A 1 740 ? -28.877 29.167 -72.317 1.00 25.64 740 GLU A O 1
ATOM 5720 N N . ALA A 1 741 ? -27.546 30.771 -72.985 1.00 25.91 741 ALA A N 1
ATOM 5721 C CA . ALA A 1 741 ? -26.307 31.591 -73.155 1.00 25.91 741 ALA A CA 1
ATOM 5722 C C . ALA A 1 741 ? -26.702 33.092 -72.841 1.00 25.91 741 ALA A C 1
ATOM 5724 O O . ALA A 1 741 ? -27.854 33.296 -72.467 1.00 25.91 741 ALA A O 1
ATOM 5725 N N . THR A 1 742 ? -25.945 34.213 -72.899 1.00 25.98 742 THR A N 1
ATOM 5726 C CA . THR A 1 742 ? -24.554 34.624 -73.259 1.00 25.98 742 THR A CA 1
ATOM 5727 C C . THR A 1 742 ? -24.272 36.056 -72.701 1.00 25.98 742 THR A C 1
ATOM 5729 O O . THR A 1 742 ? -25.240 36.790 -72.548 1.00 25.98 742 THR A O 1
ATOM 5732 N N . ALA A 1 743 ? -22.992 36.485 -72.576 1.00 26.55 743 ALA A N 1
ATOM 5733 C CA . ALA A 1 743 ? -22.495 37.890 -72.744 1.00 26.55 743 ALA A CA 1
ATOM 5734 C C . ALA A 1 743 ? -22.958 39.009 -71.739 1.00 26.55 743 ALA A C 1
ATOM 5736 O O . ALA A 1 743 ? -23.9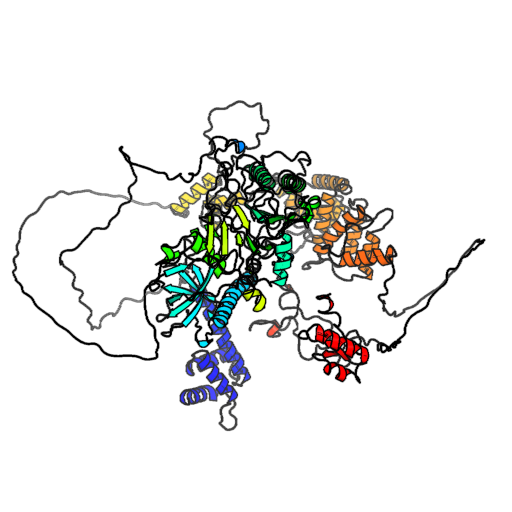29 38.812 -71.021 1.00 26.55 743 ALA A O 1
ATOM 5737 N N . GLU A 1 744 ? -22.350 40.209 -71.581 1.00 25.70 744 GLU A N 1
ATOM 5738 C CA . GLU A 1 744 ? -21.009 40.793 -71.885 1.00 25.70 744 GLU A CA 1
ATOM 5739 C C . GLU A 1 744 ? -20.782 42.140 -71.125 1.00 25.70 744 GLU A C 1
ATOM 5741 O O . GLU A 1 744 ? -21.765 42.733 -70.701 1.00 25.70 744 GLU A O 1
ATOM 5746 N N . LEU A 1 745 ? -19.511 42.610 -71.042 1.00 26.78 745 LEU A N 1
ATOM 5747 C CA . LEU A 1 745 ? -18.985 44.015 -70.939 1.00 26.78 745 LEU A CA 1
ATOM 5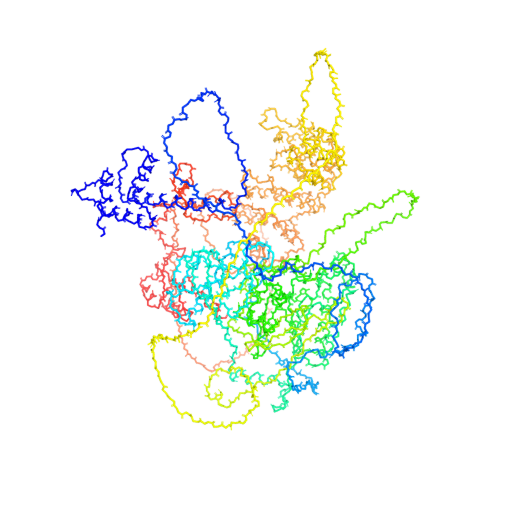748 C C . LEU A 1 745 ? -19.552 44.984 -69.843 1.00 26.78 745 LEU A C 1
ATOM 5750 O O . LEU A 1 745 ? -20.656 44.828 -69.351 1.00 26.78 745 LEU A O 1
ATOM 5754 N N . ASP A 1 746 ? -18.861 46.013 -69.322 1.00 25.34 746 ASP A N 1
ATOM 5755 C CA . ASP A 1 746 ? -17.765 46.869 -69.827 1.00 25.34 746 ASP A CA 1
ATOM 5756 C C . ASP A 1 746 ? -16.850 47.414 -68.670 1.00 25.34 746 ASP A C 1
ATOM 5758 O O . ASP A 1 746 ? -16.886 46.924 -67.542 1.00 25.34 746 ASP A O 1
ATOM 5762 N N . SER A 1 747 ? -15.979 48.403 -68.923 1.00 23.38 747 SER A N 1
ATOM 5763 C CA . SER A 1 747 ? -15.022 49.070 -67.997 1.00 23.38 747 SER A CA 1
ATOM 5764 C C . SER A 1 747 ? -15.051 50.622 -68.213 1.00 23.38 747 SER A C 1
ATOM 5766 O O . SER A 1 747 ? -16.028 51.075 -68.800 1.00 23.38 747 SER A O 1
ATOM 5768 N N . PRO A 1 748 ? -14.084 51.510 -67.821 1.00 39.94 748 PRO A N 1
ATOM 5769 C CA . PRO A 1 748 ? -12.873 51.381 -66.984 1.00 39.94 748 PRO A CA 1
ATOM 5770 C C . PRO A 1 748 ? -12.552 52.576 -66.001 1.00 39.94 748 PRO A C 1
ATOM 5772 O O . PRO A 1 748 ? -13.224 53.597 -65.952 1.00 39.94 748 PRO A O 1
ATOM 5775 N N . VAL A 1 749 ? -11.424 52.468 -65.267 1.00 25.16 749 VAL A N 1
ATOM 5776 C CA . VAL A 1 749 ? -10.595 53.517 -64.574 1.00 25.16 749 VAL A CA 1
ATOM 5777 C C . VAL A 1 749 ? -11.214 54.508 -63.542 1.00 25.16 749 VAL A C 1
ATOM 5779 O O . VAL A 1 749 ? -11.836 55.498 -63.911 1.00 25.16 749 VAL A O 1
ATOM 5782 N N . LYS A 1 750 ? -10.747 54.450 -62.272 1.00 24.23 750 LYS A N 1
ATOM 5783 C CA . LYS A 1 750 ? -9.798 55.440 -61.667 1.00 24.23 750 LYS A CA 1
ATOM 5784 C C . LYS A 1 750 ? -9.305 55.062 -60.255 1.00 24.23 750 LYS A C 1
ATOM 5786 O O . LYS A 1 750 ? -9.864 54.202 -59.588 1.00 24.23 750 LYS A O 1
ATOM 5791 N N . LYS A 1 751 ? -8.159 55.639 -59.857 1.00 31.70 751 LYS A N 1
ATOM 5792 C CA . LYS A 1 751 ? -7.316 55.204 -58.721 1.00 31.70 751 LYS A CA 1
ATOM 5793 C C . LYS A 1 751 ? -7.551 56.034 -57.451 1.00 31.70 751 LYS A C 1
ATOM 5795 O O . LYS A 1 751 ? -7.348 57.243 -57.491 1.00 31.70 751 LYS A O 1
ATOM 5800 N N . THR A 1 752 ? -7.755 55.380 -56.306 1.00 25.23 752 THR A N 1
ATOM 5801 C CA . THR A 1 752 ? -7.376 55.900 -54.972 1.00 25.23 752 THR A CA 1
ATOM 5802 C C . THR A 1 752 ? -6.780 54.781 -54.100 1.00 25.23 752 THR A C 1
ATOM 5804 O O . THR A 1 752 ? -6.851 53.596 -54.429 1.00 25.23 752 THR A O 1
ATOM 5807 N N . ARG A 1 753 ? -6.065 55.159 -53.035 1.00 33.91 753 ARG A N 1
ATOM 5808 C CA . ARG A 1 753 ? -5.054 54.327 -52.355 1.00 33.91 753 ARG A CA 1
ATOM 5809 C C . ARG A 1 753 ? -5.626 53.581 -51.141 1.00 33.91 753 ARG A C 1
ATOM 5811 O O . ARG A 1 753 ? -5.542 54.067 -50.019 1.00 33.91 753 ARG A O 1
ATOM 5818 N N . SER A 1 754 ? -6.178 52.388 -51.367 1.00 26.81 754 SER A N 1
ATOM 5819 C CA . SER A 1 754 ? -6.656 51.501 -50.293 1.00 26.81 754 SER A CA 1
ATOM 5820 C C . SER A 1 754 ? -5.511 50.958 -49.422 1.00 26.81 754 SER A C 1
ATOM 5822 O O . SER A 1 754 ? -4.456 50.572 -49.931 1.00 26.81 754 SER A O 1
ATOM 5824 N N . THR A 1 755 ? -5.723 50.887 -48.106 1.00 31.48 755 THR A N 1
ATOM 5825 C CA . THR A 1 755 ? -4.869 50.126 -47.184 1.00 31.48 755 THR A CA 1
ATOM 5826 C C . THR A 1 755 ? -5.114 48.621 -47.351 1.00 31.48 755 THR A C 1
ATOM 5828 O O . THR A 1 755 ? -6.239 48.176 -47.576 1.00 31.48 755 THR A O 1
ATOM 5831 N N . LYS A 1 756 ? -4.065 47.796 -47.225 1.00 30.69 756 LYS A N 1
ATOM 5832 C CA . LYS A 1 756 ? -4.213 46.332 -47.289 1.00 30.69 756 LYS A CA 1
ATOM 5833 C C . LYS A 1 756 ? -4.994 45.825 -46.069 1.00 30.69 756 LYS A C 1
ATOM 5835 O O . LYS A 1 756 ? -4.444 45.780 -44.973 1.00 30.69 756 LYS A O 1
ATOM 5840 N N . LYS A 1 757 ? -6.244 45.386 -46.259 1.00 37.47 757 LYS A N 1
ATOM 5841 C CA . LYS A 1 757 ? -6.943 44.539 -45.274 1.00 37.47 757 LYS A CA 1
ATOM 5842 C C . LYS A 1 757 ? -6.259 43.168 -45.209 1.00 37.47 757 LYS A C 1
ATOM 5844 O O . LYS A 1 757 ? -6.104 42.523 -46.244 1.00 37.47 757 LYS A O 1
ATOM 5849 N N . GLU A 1 758 ? -5.904 42.697 -44.010 1.00 42.66 758 GLU A N 1
ATOM 5850 C CA . GLU A 1 758 ? -5.577 41.278 -43.801 1.00 42.66 758 GLU A CA 1
ATOM 5851 C C . GLU A 1 758 ? -6.828 40.434 -44.104 1.00 42.66 758 GLU A C 1
ATOM 5853 O O . GLU A 1 758 ? -7.885 40.622 -43.495 1.00 42.66 758 GLU A O 1
ATOM 5858 N N . VAL A 1 759 ? -6.731 39.516 -45.069 1.00 56.69 759 VAL A N 1
ATOM 5859 C CA . VAL A 1 759 ? -7.842 38.630 -45.445 1.00 56.69 759 VAL A CA 1
ATOM 5860 C C . VAL A 1 759 ? -7.791 37.374 -44.578 1.00 56.69 759 VAL A C 1
ATOM 5862 O O . VAL A 1 759 ? -7.208 36.363 -44.956 1.00 56.69 759 VAL A O 1
ATOM 5865 N N . TYR A 1 760 ? -8.415 37.443 -43.403 1.00 75.25 760 TYR A N 1
ATOM 5866 C CA . TYR A 1 760 ? -8.585 36.280 -42.527 1.00 75.25 760 TYR A CA 1
ATOM 5867 C C . TYR A 1 760 ? -9.410 35.176 -43.211 1.00 75.25 760 TYR A C 1
ATOM 5869 O O . TYR A 1 760 ? -10.369 35.468 -43.942 1.00 75.25 760 TYR A O 1
ATOM 5877 N N . SER A 1 761 ? -9.061 33.912 -42.958 1.00 82.06 761 SER A N 1
ATOM 5878 C CA . SER A 1 761 ? -9.789 32.749 -43.487 1.00 82.06 761 SER A CA 1
ATOM 5879 C C . SER A 1 761 ? -11.219 32.671 -42.931 1.00 82.06 761 SER A C 1
ATOM 5881 O O . SER A 1 761 ? -11.553 33.346 -41.956 1.00 82.06 761 SER A O 1
ATOM 5883 N N . SER A 1 762 ? -12.087 31.849 -43.531 1.00 75.19 762 SER A N 1
ATOM 5884 C CA . SER A 1 762 ? -13.462 31.680 -43.024 1.00 75.19 762 SER A CA 1
ATOM 5885 C C . SER A 1 762 ? -13.478 31.127 -41.591 1.00 75.19 762 SER A C 1
ATOM 5887 O O . SER A 1 762 ? -14.215 31.621 -40.742 1.00 75.19 762 SER A O 1
ATOM 5889 N N . GLN A 1 763 ? -12.584 30.180 -41.293 1.00 76.88 763 GLN A N 1
ATOM 5890 C CA . GLN A 1 763 ? -12.418 29.599 -39.959 1.00 76.88 763 GLN A CA 1
ATOM 5891 C C . GLN A 1 763 ? -11.865 30.617 -38.947 1.00 76.88 763 GLN A C 1
ATOM 5893 O O . GLN A 1 763 ? -12.364 30.703 -37.831 1.00 76.88 763 GLN A O 1
ATOM 5898 N N . GLN A 1 764 ? -10.902 31.460 -39.344 1.00 83.44 764 GLN A N 1
ATOM 5899 C CA . GLN A 1 764 ? -10.414 32.553 -38.491 1.00 83.44 764 GLN A CA 1
ATOM 5900 C C . GLN A 1 764 ? -11.498 33.606 -38.234 1.00 83.44 764 GLN A C 1
ATOM 5902 O O . GLN A 1 764 ? -11.600 34.115 -37.124 1.00 83.44 764 GLN A O 1
ATOM 5907 N N . LYS A 1 765 ? -12.335 33.929 -39.229 1.00 86.62 765 LYS A N 1
ATOM 5908 C CA . LYS A 1 765 ? -13.481 34.836 -39.051 1.00 86.62 765 LYS A CA 1
ATOM 5909 C C . LYS A 1 765 ? -14.496 34.270 -38.058 1.00 86.62 765 LYS A C 1
ATOM 5911 O O . LYS A 1 765 ? -14.936 35.025 -37.197 1.00 86.62 765 LYS A O 1
ATOM 5916 N N . ALA A 1 766 ? -14.802 32.973 -38.137 1.00 86.50 766 ALA A N 1
ATOM 5917 C CA . ALA A 1 766 ? -15.649 32.288 -37.163 1.00 86.50 766 ALA A CA 1
ATOM 5918 C C . ALA A 1 766 ? -15.041 32.331 -35.749 1.00 86.50 766 ALA A C 1
ATOM 5920 O O . ALA A 1 766 ? -15.712 32.785 -34.830 1.00 86.50 766 ALA A O 1
ATOM 5921 N N . ALA A 1 767 ? -13.755 31.993 -35.592 1.00 88.94 767 ALA A N 1
ATOM 5922 C CA . ALA A 1 767 ? -13.058 32.050 -34.303 1.00 88.94 767 ALA A CA 1
ATOM 5923 C C . ALA A 1 767 ? -13.038 33.467 -33.693 1.00 88.94 767 ALA A C 1
ATOM 5925 O O . ALA A 1 767 ? -13.309 33.628 -32.506 1.00 88.94 767 ALA A O 1
ATOM 5926 N N . ILE A 1 768 ? -12.793 34.508 -34.505 1.00 90.38 768 ILE A N 1
ATOM 5927 C CA . ILE A 1 768 ? -12.918 35.920 -34.089 1.00 90.38 768 ILE A CA 1
ATOM 5928 C C . ILE A 1 768 ? -14.331 36.208 -33.583 1.00 90.38 768 ILE A C 1
ATOM 5930 O O . ILE A 1 768 ? -14.493 36.855 -32.555 1.00 90.38 768 ILE A O 1
ATOM 5934 N N . GLN A 1 769 ? -15.350 35.754 -34.308 1.00 87.38 769 GLN A N 1
ATOM 5935 C CA . GLN A 1 769 ? -16.740 36.071 -34.004 1.00 87.38 769 GLN A CA 1
ATOM 5936 C C . GLN A 1 769 ? -17.247 35.327 -32.759 1.00 87.38 769 GLN A C 1
ATOM 5938 O O . GLN A 1 769 ? -17.908 35.953 -31.940 1.00 87.38 769 GLN A O 1
ATOM 5943 N N . GLN A 1 770 ? -16.847 34.064 -32.561 1.00 85.00 770 GLN A N 1
ATOM 5944 C CA . GLN A 1 770 ? -17.103 33.290 -31.339 1.00 85.00 770 GLN A CA 1
ATOM 5945 C C . GLN A 1 770 ? -16.382 33.880 -30.119 1.00 85.00 770 GLN A C 1
ATOM 5947 O O . GLN A 1 770 ? -16.992 34.080 -29.074 1.00 85.00 770 GLN A O 1
ATOM 5952 N N . PHE A 1 771 ? -15.092 34.212 -30.241 1.00 87.44 771 PHE A N 1
ATOM 5953 C CA . PHE A 1 771 ? -14.346 34.811 -29.131 1.00 87.44 771 PHE A CA 1
ATOM 5954 C C . PHE A 1 771 ? -14.950 36.160 -28.709 1.00 87.44 771 PHE A C 1
ATOM 5956 O O . PHE A 1 771 ? -15.064 36.437 -27.517 1.00 87.44 771 PHE A O 1
ATOM 5963 N N . ILE A 1 772 ? -15.388 36.985 -29.670 1.00 87.81 772 ILE A N 1
ATOM 5964 C CA . ILE A 1 772 ? -16.096 38.241 -29.381 1.00 87.81 772 ILE A CA 1
ATOM 5965 C C . ILE A 1 772 ? -17.454 37.972 -28.725 1.00 87.81 772 ILE A C 1
ATOM 5967 O O . ILE A 1 772 ? -17.753 38.627 -27.736 1.00 87.81 772 ILE A O 1
ATOM 5971 N N . SER A 1 773 ? -18.257 37.016 -29.210 1.00 81.75 773 SER A N 1
ATOM 5972 C CA . SER A 1 773 ? -19.573 36.744 -28.610 1.00 81.75 773 SER A CA 1
ATOM 5973 C C . SER A 1 773 ? -19.487 36.195 -27.185 1.00 81.75 773 SER A C 1
ATOM 5975 O O . SER A 1 773 ? -20.380 36.468 -26.394 1.00 81.75 773 SER A O 1
ATOM 5977 N N . PHE A 1 774 ? -18.422 35.464 -26.838 1.00 74.50 774 PHE A N 1
ATOM 5978 C CA . PHE A 1 774 ? -18.215 34.994 -25.464 1.00 74.50 774 PHE A CA 1
ATOM 5979 C C . PHE A 1 774 ? -17.591 36.051 -24.543 1.00 74.50 774 PHE A C 1
ATOM 5981 O O . PHE A 1 774 ? -17.953 36.104 -23.376 1.00 74.50 774 PHE A O 1
ATOM 5988 N N . THR A 1 775 ? -16.674 36.899 -25.031 1.00 80.75 775 THR A N 1
ATOM 5989 C CA . THR A 1 775 ? -15.923 37.848 -24.171 1.00 80.75 775 THR A CA 1
ATOM 5990 C C . THR A 1 775 ? -16.404 39.301 -24.220 1.00 80.75 775 THR A C 1
ATOM 5992 O O . THR A 1 775 ? -15.951 40.113 -23.415 1.00 80.75 775 THR A O 1
ATOM 5995 N N . ASN A 1 776 ? -17.268 39.659 -25.177 1.00 76.94 776 ASN A N 1
ATOM 5996 C CA . ASN A 1 776 ? -17.672 41.032 -25.524 1.00 76.94 776 ASN A CA 1
ATOM 5997 C C . ASN A 1 776 ? -16.507 42.021 -25.784 1.00 76.94 776 ASN A C 1
ATOM 5999 O O . ASN A 1 776 ? -16.692 43.238 -25.766 1.00 76.94 776 ASN A O 1
ATOM 6003 N N . LEU A 1 777 ? -15.300 41.516 -26.070 1.00 77.38 777 LEU A N 1
ATOM 6004 C CA . LEU A 1 777 ? -14.121 42.335 -26.367 1.00 77.38 777 LEU A CA 1
ATOM 6005 C C . LEU A 1 777 ? -14.150 42.945 -27.777 1.00 77.38 777 LEU A C 1
ATOM 6007 O O . LEU A 1 777 ? -14.724 42.395 -28.718 1.00 77.38 777 LEU A O 1
ATOM 6011 N N . ASP A 1 778 ? -13.443 44.067 -27.951 1.00 74.62 778 ASP A N 1
ATOM 6012 C CA . ASP A 1 778 ? -13.310 44.709 -29.258 1.00 74.62 778 ASP A CA 1
ATOM 6013 C C . ASP A 1 778 ? -12.597 43.801 -30.277 1.00 74.62 778 ASP A C 1
ATOM 6015 O O . ASP A 1 778 ? -11.704 43.010 -29.950 1.00 74.62 778 ASP A O 1
ATOM 6019 N N . ARG A 1 779 ? -12.950 43.963 -31.557 1.00 75.88 779 ARG A N 1
ATOM 6020 C CA . ARG A 1 779 ? -12.482 43.084 -32.637 1.00 75.88 779 ARG A CA 1
ATOM 6021 C C . ARG A 1 779 ? -10.957 43.026 -32.781 1.00 75.88 779 ARG A C 1
ATOM 6023 O O . ARG A 1 779 ? -10.435 41.991 -33.190 1.00 75.88 779 ARG A O 1
ATOM 6030 N N . ASN A 1 780 ? -10.231 44.097 -32.460 1.00 77.56 780 ASN A N 1
ATOM 6031 C CA . ASN A 1 780 ? -8.775 44.146 -32.597 1.00 77.56 780 ASN A CA 1
ATOM 6032 C C . ASN A 1 780 ? -8.059 43.513 -31.396 1.00 77.56 780 ASN A C 1
ATOM 6034 O O . ASN A 1 780 ? -6.990 42.923 -31.574 1.00 77.56 780 ASN A O 1
ATOM 6038 N N . THR A 1 781 ? -8.630 43.606 -30.194 1.00 76.31 781 THR A N 1
ATOM 6039 C CA . THR A 1 781 ? -8.117 42.905 -29.006 1.00 76.31 781 THR A CA 1
ATOM 6040 C C . THR A 1 781 ? -8.446 41.413 -29.060 1.00 76.31 781 THR A C 1
ATOM 6042 O O . THR A 1 781 ? -7.552 40.603 -28.826 1.00 76.31 781 THR A O 1
ATOM 6045 N N . ALA A 1 782 ? -9.644 41.034 -29.519 1.00 78.94 782 ALA A N 1
ATOM 6046 C CA . ALA A 1 782 ? -10.006 39.645 -29.819 1.00 78.94 782 ALA A CA 1
ATOM 6047 C C . ALA A 1 782 ? -9.041 38.987 -30.824 1.00 78.94 782 ALA A C 1
ATOM 6049 O O . ALA A 1 782 ? -8.520 37.901 -30.578 1.00 78.94 782 ALA A O 1
ATOM 6050 N N . ILE A 1 783 ? -8.715 39.673 -31.929 1.00 82.44 783 ILE A N 1
ATOM 6051 C CA . ILE A 1 783 ? -7.710 39.197 -32.898 1.00 82.44 783 ILE A CA 1
ATOM 6052 C C . ILE A 1 783 ? -6.325 39.029 -32.249 1.00 82.44 783 ILE A C 1
ATOM 6054 O O . ILE A 1 783 ? -5.603 38.100 -32.609 1.00 82.44 783 ILE A O 1
ATOM 6058 N N . ARG A 1 784 ? -5.936 39.887 -31.296 1.00 78.25 784 ARG A N 1
ATOM 6059 C CA . ARG A 1 784 ? -4.665 39.753 -30.559 1.00 78.25 784 ARG A CA 1
ATOM 6060 C C . ARG A 1 784 ? -4.667 38.531 -29.633 1.00 78.25 784 ARG A C 1
ATOM 6062 O O . ARG A 1 784 ? -3.730 37.742 -29.713 1.00 78.25 784 ARG A O 1
ATOM 6069 N N . ALA A 1 785 ? -5.721 38.345 -28.838 1.00 76.44 785 ALA A N 1
ATOM 6070 C CA . ALA A 1 785 ? -5.877 37.202 -27.932 1.00 76.44 785 ALA A CA 1
ATOM 6071 C C . ALA A 1 785 ? -5.943 35.857 -28.681 1.00 76.44 785 ALA A C 1
ATOM 6073 O O . ALA A 1 785 ? -5.361 34.869 -28.239 1.00 76.44 785 ALA A O 1
ATOM 6074 N N . LEU A 1 786 ? -6.581 35.823 -29.854 1.00 84.38 786 LEU A N 1
ATOM 6075 C CA . LEU A 1 786 ? -6.585 34.649 -30.728 1.00 84.38 786 LEU A CA 1
ATOM 6076 C C . LEU A 1 786 ? -5.222 34.405 -31.386 1.00 84.38 786 LEU A C 1
ATOM 6078 O O . LEU A 1 786 ? -4.763 33.265 -31.415 1.00 84.38 786 LEU A O 1
ATOM 6082 N N . LYS A 1 787 ? -4.537 35.450 -31.881 1.00 82.31 787 LYS A N 1
ATOM 6083 C CA . LYS A 1 787 ? -3.194 35.312 -32.478 1.00 82.31 787 LYS A CA 1
ATOM 6084 C C . LYS A 1 787 ? -2.168 34.758 -31.470 1.00 82.31 787 LYS A C 1
ATOM 6086 O O . LYS A 1 787 ? -1.300 34.001 -31.897 1.00 82.31 787 LYS A O 1
ATOM 6091 N N . SER A 1 788 ? -2.272 35.055 -30.168 1.00 71.81 788 SER A N 1
ATOM 6092 C CA . SER A 1 788 ? -1.390 34.464 -29.140 1.00 71.81 788 SER A CA 1
ATOM 6093 C C . SER A 1 788 ? -1.727 33.012 -28.771 1.00 71.81 788 SER A C 1
ATOM 6095 O O . SER A 1 788 ? -0.836 32.287 -28.341 1.00 71.81 788 SER A O 1
ATOM 6097 N N . HIS A 1 789 ? -2.969 32.565 -28.985 1.00 84.38 789 HIS A N 1
ATOM 6098 C CA . HIS A 1 789 ? -3.438 31.200 -28.691 1.00 84.38 789 HIS A CA 1
ATOM 6099 C C . HIS A 1 789 ? -3.712 30.374 -29.965 1.00 84.38 789 HIS A C 1
ATOM 6101 O O . HIS A 1 789 ? -4.575 29.500 -29.995 1.00 84.38 789 HIS A O 1
ATOM 6107 N N . GLY A 1 790 ? -2.986 30.651 -31.055 1.00 82.62 790 GLY A N 1
ATOM 6108 C CA . GLY A 1 790 ? -3.013 29.826 -32.272 1.00 82.62 790 GLY A CA 1
ATOM 6109 C C . GLY A 1 790 ? -4.320 29.855 -33.079 1.00 82.62 790 GLY A C 1
ATOM 6110 O O . GLY A 1 790 ? -4.496 29.005 -33.948 1.00 82.62 790 GLY A O 1
ATOM 6111 N N . TRP A 1 791 ? -5.193 30.838 -32.836 1.00 87.19 791 TRP A N 1
ATOM 6112 C CA . TRP A 1 791 ? -6.575 30.951 -33.335 1.00 87.19 791 TRP A CA 1
ATOM 6113 C C . TRP A 1 791 ? -7.585 29.939 -32.767 1.00 87.19 791 TRP A C 1
ATOM 6115 O O . TRP A 1 791 ? -8.698 29.848 -33.285 1.00 87.19 791 TRP A O 1
ATOM 6125 N N . ASP A 1 792 ? -7.249 29.233 -31.686 1.00 81.25 792 ASP A N 1
ATOM 6126 C CA . ASP A 1 792 ? -8.221 28.443 -30.925 1.00 81.25 792 ASP A CA 1
ATOM 6127 C C . ASP A 1 792 ? -9.083 29.375 -30.056 1.00 81.25 792 ASP A C 1
ATOM 6129 O O . ASP A 1 792 ? -8.591 30.004 -29.115 1.00 81.25 792 ASP A O 1
ATOM 6133 N N . ALA A 1 793 ? -10.371 29.493 -30.391 1.00 82.81 793 ALA A N 1
ATOM 6134 C CA . ALA A 1 793 ? -11.298 30.345 -29.652 1.00 82.81 793 ALA A CA 1
ATOM 6135 C C . ALA A 1 793 ? -11.633 29.791 -28.263 1.00 82.81 793 ALA A C 1
ATOM 6137 O O . ALA A 1 793 ? -11.732 30.576 -27.324 1.00 82.81 793 ALA A O 1
ATOM 6138 N N . GLN A 1 794 ? -11.756 28.471 -28.109 1.00 78.44 794 GLN A N 1
ATOM 6139 C CA . GLN A 1 794 ? -12.142 27.858 -26.839 1.00 78.44 794 GLN A CA 1
ATOM 6140 C C . GLN A 1 794 ? -11.004 27.979 -25.822 1.00 78.44 794 GLN A C 1
ATOM 6142 O O . GLN A 1 794 ? -11.214 28.389 -24.684 1.00 78.44 794 GLN A O 1
ATOM 6147 N N . ASN A 1 795 ? -9.775 27.700 -26.258 1.00 76.88 795 ASN A N 1
ATOM 6148 C CA . ASN A 1 795 ? -8.591 27.790 -25.412 1.00 76.88 795 ASN A CA 1
ATOM 6149 C C . ASN A 1 795 ? -8.259 29.253 -25.054 1.00 76.88 795 ASN A C 1
ATOM 6151 O O . ASN A 1 795 ? -7.898 29.548 -23.917 1.00 76.88 795 ASN A O 1
ATOM 6155 N N . ALA A 1 796 ? -8.471 30.196 -25.983 1.00 78.12 796 ALA A N 1
ATOM 6156 C CA . ALA A 1 796 ? -8.344 31.626 -25.697 1.00 78.12 796 ALA A CA 1
ATOM 6157 C C . ALA A 1 796 ? -9.423 32.141 -24.721 1.00 78.12 796 ALA A C 1
ATOM 6159 O O . ALA A 1 796 ? -9.101 32.936 -23.839 1.00 78.12 796 ALA A O 1
ATOM 6160 N N . VAL A 1 797 ? -10.687 31.710 -24.860 1.00 78.50 797 VAL A N 1
ATOM 6161 C CA . VAL A 1 797 ? -11.781 32.050 -23.924 1.00 78.50 797 VAL A CA 1
ATOM 6162 C C . VAL A 1 797 ? -11.467 31.502 -22.533 1.00 78.50 797 VAL A C 1
ATOM 6164 O O . VAL A 1 797 ? -11.513 32.251 -21.558 1.00 78.50 797 VAL A O 1
ATOM 6167 N N . ASN A 1 798 ? -11.059 30.234 -22.443 1.00 74.25 798 ASN A N 1
ATOM 6168 C CA . ASN A 1 798 ? -10.669 29.616 -21.179 1.00 74.25 798 ASN A CA 1
ATOM 6169 C C . ASN A 1 798 ? -9.519 30.386 -20.516 1.00 74.25 798 ASN A C 1
ATOM 6171 O O . ASN A 1 798 ? -9.636 30.725 -19.344 1.00 74.25 798 ASN A O 1
ATOM 6175 N N . ALA A 1 799 ? -8.465 30.745 -21.259 1.00 70.50 799 ALA A N 1
ATOM 6176 C CA . ALA A 1 799 ? -7.345 31.534 -20.737 1.00 70.50 799 ALA A CA 1
ATOM 6177 C C . ALA A 1 799 ? -7.747 32.953 -20.281 1.00 70.50 799 ALA A C 1
ATOM 6179 O O . ALA A 1 799 ? -7.176 33.477 -19.324 1.00 70.50 799 ALA A O 1
ATOM 6180 N N . TYR A 1 800 ? -8.731 33.575 -20.942 1.00 72.44 800 TYR A N 1
ATOM 6181 C CA . TYR A 1 800 ? -9.264 34.887 -20.561 1.00 72.44 800 TYR A CA 1
ATOM 6182 C C . TYR A 1 800 ? -10.022 34.832 -19.224 1.00 72.44 800 TYR A C 1
ATOM 6184 O O . TYR A 1 800 ? -9.786 35.673 -18.356 1.00 72.44 800 TYR A O 1
ATOM 6192 N N . TYR A 1 801 ? -10.870 33.820 -19.015 1.00 66.81 801 TYR A N 1
ATOM 6193 C CA . TYR A 1 801 ? -11.638 33.675 -17.772 1.00 66.81 801 TYR A CA 1
ATOM 6194 C C . TYR A 1 801 ? -10.844 33.031 -16.623 1.00 66.81 801 TYR A C 1
ATOM 6196 O O . TYR A 1 801 ? -10.959 33.477 -15.480 1.00 66.81 801 TYR A O 1
ATOM 6204 N N . SER A 1 802 ? -9.973 32.052 -16.896 1.00 55.88 802 SER A N 1
ATOM 6205 C CA . SER A 1 802 ? -9.143 31.400 -15.868 1.00 55.88 802 SER A CA 1
ATOM 6206 C C . SER A 1 802 ? -8.094 32.333 -15.257 1.00 55.88 802 SER A C 1
ATOM 6208 O O . SER A 1 802 ? -7.564 32.045 -14.188 1.00 55.88 802 SER A O 1
ATOM 6210 N N . GLY A 1 803 ? -7.783 33.456 -15.912 1.00 45.72 803 GLY A N 1
ATOM 6211 C CA . GLY A 1 803 ? -6.921 34.502 -15.360 1.00 45.72 803 GLY A CA 1
ATOM 6212 C C . GLY A 1 803 ? -7.567 35.347 -14.252 1.00 45.72 803 GLY A C 1
ATOM 6213 O O . GLY A 1 803 ? -6.871 36.157 -13.645 1.00 45.72 803 GLY A O 1
ATOM 6214 N N . ASN A 1 804 ? -8.872 35.189 -13.987 1.00 41.22 804 ASN A N 1
ATOM 6215 C CA . ASN A 1 804 ? -9.654 36.112 -13.154 1.00 41.22 804 ASN A CA 1
ATOM 6216 C C . ASN A 1 804 ? -10.200 35.498 -11.841 1.00 41.22 804 ASN A C 1
ATOM 6218 O O . ASN A 1 804 ? -10.948 36.155 -11.117 1.00 41.22 804 ASN A O 1
ATOM 6222 N N . SER A 1 805 ? -9.847 34.252 -11.504 1.00 28.39 805 SER A N 1
ATOM 6223 C CA . SER A 1 805 ? -10.360 33.552 -10.315 1.00 28.39 805 SER A CA 1
ATOM 6224 C C . SER A 1 805 ? -9.575 33.889 -9.034 1.00 28.39 805 SER A C 1
ATOM 6226 O O . SER A 1 805 ? -8.664 33.161 -8.636 1.00 28.39 805 SER A O 1
ATOM 6228 N N . GLY A 1 806 ? -9.945 34.983 -8.364 1.00 30.39 806 GLY A N 1
ATOM 6229 C CA . GLY A 1 806 ? -9.418 35.349 -7.044 1.00 30.39 806 GLY A CA 1
ATOM 6230 C C . GLY A 1 806 ? -10.315 36.366 -6.338 1.00 30.39 806 GLY A C 1
ATOM 6231 O O . GLY A 1 806 ? -10.377 37.519 -6.751 1.00 30.39 806 GLY A O 1
ATOM 6232 N N . GLY A 1 807 ? -11.014 35.935 -5.282 1.00 30.41 807 GLY A N 1
ATOM 6233 C CA . GLY A 1 807 ? -12.078 36.686 -4.596 1.00 30.41 807 GLY A CA 1
ATOM 6234 C C . GLY A 1 807 ? -11.621 37.843 -3.698 1.00 30.41 807 GLY A C 1
ATOM 6235 O O . GLY A 1 807 ? -12.030 37.913 -2.544 1.00 30.41 807 GLY A O 1
ATOM 6236 N N . GLY A 1 808 ? -10.782 38.743 -4.211 1.00 29.25 808 GLY A N 1
ATOM 6237 C CA . GLY A 1 808 ? -10.543 40.065 -3.627 1.00 29.25 808 GLY A CA 1
ATOM 6238 C C . GLY A 1 808 ? -11.277 41.138 -4.433 1.00 29.25 808 GLY A C 1
ATOM 6239 O O . GLY A 1 808 ? -11.374 41.030 -5.656 1.00 29.25 808 GLY A O 1
ATOM 6240 N N . ALA A 1 809 ? -11.788 42.182 -3.775 1.00 36.00 809 ALA A N 1
ATOM 6241 C CA . ALA A 1 809 ? -12.446 43.290 -4.470 1.00 36.00 809 ALA A CA 1
ATOM 6242 C C . ALA A 1 809 ? -11.480 43.922 -5.490 1.00 36.00 809 ALA A C 1
ATOM 6244 O O . ALA A 1 809 ? -10.405 44.399 -5.121 1.00 36.00 809 ALA A O 1
ATOM 6245 N N . GLN A 1 810 ? -11.836 43.908 -6.780 1.00 40.94 810 GLN A N 1
ATOM 6246 C CA . GLN A 1 810 ? -10.938 44.404 -7.823 1.00 40.94 810 GLN A CA 1
ATOM 6247 C C . GLN A 1 810 ? -10.776 45.924 -7.725 1.00 40.94 810 GLN A C 1
ATOM 6249 O O . GLN A 1 810 ? -11.606 46.695 -8.204 1.00 40.94 810 GLN A O 1
ATOM 6254 N N . ALA A 1 811 ? -9.657 46.350 -7.135 1.00 46.31 811 ALA A N 1
ATOM 6255 C CA . ALA A 1 811 ? -9.222 47.736 -7.156 1.00 46.31 811 ALA A CA 1
ATOM 6256 C C . ALA A 1 811 ? -9.189 48.257 -8.601 1.00 46.31 811 ALA A C 1
ATOM 6258 O O . ALA A 1 811 ? -8.570 47.646 -9.483 1.00 46.31 811 ALA A O 1
ATOM 6259 N N . SER A 1 812 ? -9.857 49.390 -8.826 1.00 60.47 812 SER A N 1
ATOM 6260 C CA . SER A 1 812 ? -10.041 49.979 -10.151 1.00 60.47 812 SER A CA 1
ATOM 6261 C C . SER A 1 812 ? -8.709 50.267 -10.854 1.00 60.47 812 SER A C 1
ATOM 6263 O O . SER A 1 812 ? -7.659 50.435 -10.224 1.00 60.47 812 SER A O 1
ATOM 6265 N N . SER A 1 813 ? -8.744 50.386 -12.184 1.00 68.81 813 SER A N 1
ATOM 6266 C CA . SER A 1 813 ? -7.570 50.787 -12.974 1.00 68.81 813 SER A CA 1
ATOM 6267 C C . SER A 1 813 ? -6.969 52.116 -12.490 1.00 68.81 813 SER A C 1
ATOM 6269 O O . SER A 1 813 ? -5.747 52.268 -12.483 1.00 68.81 813 SER A O 1
ATOM 6271 N N . ALA A 1 814 ? -7.808 53.034 -11.998 1.00 72.94 814 ALA A N 1
ATOM 6272 C CA . ALA A 1 814 ? -7.386 54.274 -11.353 1.00 72.94 814 ALA A CA 1
ATOM 6273 C C . ALA A 1 814 ? -6.602 54.030 -10.049 1.00 72.94 814 ALA A C 1
ATOM 6275 O O . ALA A 1 814 ? -5.527 54.600 -9.886 1.00 72.94 814 ALA A O 1
ATOM 6276 N N . ALA A 1 815 ? -7.067 53.145 -9.159 1.00 77.62 815 ALA A N 1
ATOM 6277 C CA . ALA A 1 815 ? -6.361 52.826 -7.913 1.00 77.62 815 ALA A CA 1
ATOM 6278 C C . ALA A 1 815 ? -4.974 52.204 -8.173 1.00 77.62 815 ALA A C 1
ATOM 6280 O O . ALA A 1 815 ? -3.990 52.587 -7.542 1.00 77.62 815 ALA A O 1
ATOM 6281 N N . LYS A 1 816 ? -4.857 51.305 -9.162 1.00 82.81 816 LYS A N 1
ATOM 6282 C CA . LYS A 1 816 ? -3.556 50.733 -9.567 1.00 82.81 816 LYS A CA 1
ATOM 6283 C C . LYS A 1 816 ? -2.630 51.785 -10.193 1.00 82.81 816 LYS A C 1
ATOM 6285 O O . LYS A 1 816 ? -1.431 51.789 -9.912 1.00 82.81 816 LYS A O 1
ATOM 6290 N N . ALA A 1 817 ? -3.170 52.722 -10.976 1.00 85.88 817 ALA A N 1
ATOM 6291 C CA . ALA A 1 817 ? -2.408 53.853 -11.509 1.00 85.88 817 ALA A CA 1
ATOM 6292 C C . ALA A 1 817 ? -1.950 54.835 -10.408 1.00 85.88 817 ALA A C 1
ATOM 6294 O O . ALA A 1 817 ? -0.826 55.332 -10.470 1.00 85.88 817 ALA A O 1
ATOM 6295 N N . ASN A 1 818 ? -2.776 55.080 -9.385 1.00 88.62 818 ASN A N 1
ATOM 6296 C CA . ASN A 1 818 ? -2.423 55.890 -8.214 1.00 88.62 818 ASN A CA 1
ATOM 6297 C C . ASN A 1 818 ? -1.282 55.241 -7.417 1.00 88.62 818 ASN A C 1
ATOM 6299 O O . ASN A 1 818 ? -0.270 55.890 -7.167 1.00 88.62 818 ASN A O 1
ATOM 6303 N N . LEU A 1 819 ? -1.393 53.943 -7.110 1.00 90.44 819 LEU A N 1
ATOM 6304 C CA . LEU A 1 819 ? -0.349 53.180 -6.416 1.00 90.44 819 LEU A CA 1
ATOM 6305 C C . LEU A 1 819 ? 0.971 53.120 -7.201 1.00 90.44 819 LEU A C 1
ATOM 6307 O O . LEU A 1 819 ? 2.041 53.181 -6.601 1.00 90.44 819 LEU A O 1
ATOM 6311 N N . THR A 1 820 ? 0.908 53.066 -8.535 1.00 90.56 820 THR A N 1
ATOM 6312 C CA . THR A 1 820 ? 2.101 53.117 -9.400 1.00 90.56 820 THR A CA 1
ATOM 6313 C C . THR A 1 820 ? 2.817 54.467 -9.270 1.00 90.56 820 THR A C 1
ATOM 6315 O O . THR A 1 820 ? 4.005 54.491 -8.957 1.00 90.56 820 THR A O 1
ATOM 6318 N N . LYS A 1 821 ? 2.083 55.584 -9.406 1.00 90.62 821 LYS A N 1
ATOM 6319 C CA . LYS A 1 821 ? 2.620 56.946 -9.213 1.00 90.62 821 LYS A CA 1
ATOM 6320 C C . LYS A 1 821 ? 3.138 57.183 -7.792 1.00 90.62 821 LYS A C 1
ATOM 6322 O O . LYS A 1 821 ? 4.070 57.957 -7.602 1.00 90.62 821 LYS A O 1
ATOM 6327 N N . LEU A 1 822 ? 2.511 56.559 -6.794 1.00 91.25 822 LEU A N 1
ATOM 6328 C CA . LEU A 1 822 ? 2.936 56.629 -5.399 1.00 91.25 822 LEU A CA 1
ATOM 6329 C C . LEU A 1 822 ? 4.295 55.943 -5.207 1.00 91.25 822 LEU A C 1
ATOM 6331 O O . LEU A 1 822 ? 5.191 56.554 -4.631 1.00 91.25 822 LEU A O 1
ATOM 6335 N N . PHE A 1 823 ? 4.471 54.733 -5.746 1.00 91.38 823 PHE A N 1
ATOM 6336 C CA . PHE A 1 823 ? 5.751 54.015 -5.728 1.00 91.38 823 PHE A CA 1
ATOM 6337 C C . PHE A 1 823 ? 6.880 54.830 -6.383 1.00 91.38 823 PHE A C 1
ATOM 6339 O O . PHE A 1 823 ? 7.973 54.925 -5.825 1.00 91.38 823 PHE A O 1
ATOM 6346 N N . ASP A 1 824 ? 6.597 55.501 -7.507 1.00 89.31 824 ASP A N 1
ATOM 6347 C CA . ASP A 1 824 ? 7.573 56.343 -8.219 1.00 89.31 824 ASP A CA 1
ATOM 6348 C C . ASP A 1 824 ? 8.145 57.491 -7.360 1.00 89.31 824 ASP A C 1
ATOM 6350 O O . ASP A 1 824 ? 9.265 57.934 -7.612 1.00 89.31 824 ASP A O 1
ATOM 6354 N N . ARG A 1 825 ? 7.437 57.954 -6.314 1.00 90.25 825 ARG A N 1
ATOM 6355 C CA . ARG A 1 825 ? 7.940 59.008 -5.405 1.00 90.25 825 ARG A CA 1
ATOM 6356 C C . ARG A 1 825 ? 9.106 58.547 -4.524 1.00 90.25 825 ARG A C 1
ATOM 6358 O O . ARG A 1 825 ? 9.912 59.377 -4.106 1.00 90.25 825 ARG A O 1
ATOM 6365 N N . TYR A 1 826 ? 9.199 57.247 -4.237 1.00 88.44 826 TYR A N 1
ATOM 6366 C CA . TYR A 1 826 ? 10.247 56.672 -3.383 1.00 88.44 826 TYR A CA 1
ATOM 6367 C C . TYR A 1 826 ? 11.450 56.158 -4.177 1.00 88.44 826 TYR A C 1
ATOM 6369 O O . TYR A 1 826 ? 12.450 55.765 -3.580 1.00 88.44 826 TYR A O 1
ATOM 6377 N N . GLN A 1 827 ? 11.393 56.191 -5.511 1.00 85.75 827 GLN A N 1
ATOM 6378 C CA . GLN A 1 827 ? 12.507 55.791 -6.367 1.00 85.75 827 GLN A CA 1
ATOM 6379 C C . GLN A 1 827 ? 13.768 56.633 -6.093 1.00 85.75 827 GLN A C 1
ATOM 6381 O O . GLN A 1 827 ? 13.708 57.807 -5.716 1.00 85.75 827 GLN A O 1
ATOM 6386 N N . GLU A 1 828 ? 14.929 56.004 -6.257 1.00 83.00 828 GLU A N 1
ATOM 6387 C CA . GLU A 1 828 ? 16.247 56.613 -6.074 1.00 83.00 828 GLU A CA 1
ATOM 6388 C C . GLU A 1 828 ? 16.820 57.040 -7.435 1.00 83.00 828 GLU A C 1
ATOM 6390 O O . GLU A 1 828 ? 16.744 56.311 -8.431 1.00 83.00 828 GLU A O 1
ATOM 6395 N N . ALA A 1 829 ? 17.380 58.251 -7.499 1.00 69.56 829 ALA A N 1
ATOM 6396 C CA . ALA A 1 829 ? 17.842 58.858 -8.744 1.00 69.56 829 ALA A CA 1
ATOM 6397 C C . ALA A 1 829 ? 19.144 58.202 -9.240 1.00 69.56 829 ALA A C 1
ATOM 6399 O O . ALA A 1 829 ? 20.242 58.613 -8.875 1.00 69.56 829 ALA A O 1
ATOM 6400 N N . GLY A 1 830 ? 19.008 57.186 -10.096 1.00 65.25 830 GLY A N 1
ATOM 6401 C CA . GLY A 1 830 ? 20.127 56.405 -10.639 1.00 65.25 830 GLY A CA 1
ATOM 6402 C C . GLY A 1 830 ? 20.056 54.902 -10.357 1.00 65.25 830 GLY A C 1
ATOM 6403 O O . GLY A 1 830 ? 20.998 54.191 -10.703 1.00 65.25 830 GLY A O 1
ATOM 6404 N N . ALA A 1 831 ? 18.962 54.408 -9.763 1.00 67.81 831 ALA A N 1
ATOM 6405 C CA . ALA A 1 831 ? 18.744 52.977 -9.562 1.00 67.81 831 ALA A CA 1
ATOM 6406 C C . ALA A 1 831 ? 18.850 52.181 -10.891 1.00 67.81 831 ALA A C 1
ATOM 6408 O O . ALA A 1 831 ? 18.344 52.638 -11.923 1.00 67.81 831 ALA A O 1
ATOM 6409 N N . PRO A 1 832 ? 19.501 50.997 -10.897 1.00 65.81 832 PRO A N 1
ATOM 6410 C CA . PRO A 1 832 ? 19.712 50.202 -12.111 1.00 65.81 832 PRO A CA 1
ATOM 6411 C C . PRO A 1 832 ? 18.451 49.463 -12.586 1.00 65.81 832 PRO A C 1
ATOM 6413 O O . PRO A 1 832 ? 18.371 49.086 -13.754 1.00 65.81 832 PRO A O 1
ATOM 6416 N N . ASP A 1 833 ? 17.480 49.267 -11.693 1.00 79.81 833 ASP A N 1
ATOM 6417 C CA . ASP A 1 833 ? 16.148 48.734 -11.974 1.00 79.81 833 ASP A CA 1
ATOM 6418 C C . ASP A 1 833 ? 15.107 49.821 -11.651 1.00 79.81 833 ASP A C 1
ATOM 6420 O O . ASP A 1 833 ? 15.290 50.605 -10.718 1.00 79.81 833 ASP A O 1
ATOM 6424 N N . LYS A 1 834 ? 14.028 49.891 -12.436 1.00 79.12 834 LYS A N 1
ATOM 6425 C CA . LYS A 1 834 ? 12.942 50.867 -12.261 1.00 79.12 834 LYS A CA 1
ATOM 6426 C C . LYS A 1 834 ? 11.739 50.319 -11.497 1.00 79.12 834 LYS A C 1
ATOM 6428 O O . LYS A 1 834 ? 10.857 51.106 -11.149 1.00 79.12 834 LYS A O 1
ATOM 6433 N N . ASP A 1 835 ? 11.709 49.020 -11.218 1.00 87.69 835 ASP A N 1
ATOM 6434 C CA . ASP A 1 835 ? 10.617 48.351 -10.506 1.00 87.69 835 ASP A CA 1
ATOM 6435 C C . ASP A 1 835 ? 11.008 47.927 -9.078 1.00 87.69 835 ASP A C 1
ATOM 6437 O O . ASP A 1 835 ? 10.254 47.221 -8.403 1.00 87.69 835 ASP A O 1
ATOM 6441 N N . ILE A 1 836 ? 12.155 48.417 -8.592 1.00 88.25 836 ILE A N 1
ATOM 6442 C CA . ILE A 1 836 ? 12.656 48.245 -7.225 1.00 88.25 836 ILE A CA 1
ATOM 6443 C C . ILE A 1 836 ? 12.907 49.624 -6.594 1.00 88.25 836 ILE A C 1
ATOM 6445 O O . ILE A 1 836 ? 13.440 50.533 -7.232 1.00 88.25 836 ILE A O 1
ATOM 6449 N N . VAL A 1 837 ? 12.524 49.767 -5.327 1.00 90.19 837 VAL A N 1
ATOM 6450 C CA . VAL A 1 837 ? 12.893 50.869 -4.431 1.00 90.19 837 VAL A CA 1
ATOM 6451 C C . VAL A 1 837 ? 13.900 50.334 -3.414 1.00 90.19 837 VAL A C 1
ATOM 6453 O O . VAL A 1 837 ? 13.663 49.289 -2.806 1.00 90.19 837 VAL A O 1
ATOM 6456 N N . GLY A 1 838 ? 15.026 51.036 -3.268 1.00 87.44 838 GLY A N 1
ATOM 6457 C CA . GLY A 1 838 ? 16.124 50.671 -2.377 1.00 87.44 838 GLY A CA 1
ATOM 6458 C C . GLY A 1 838 ? 15.901 51.081 -0.920 1.00 87.44 838 GLY A C 1
ATOM 6459 O O . GLY A 1 838 ? 14.787 51.402 -0.490 1.00 87.44 838 GLY A O 1
ATOM 6460 N N . VAL A 1 839 ? 16.989 51.062 -0.147 1.00 86.56 839 VAL A N 1
ATOM 6461 C CA . VAL A 1 839 ? 16.955 51.293 1.304 1.00 86.56 839 VAL A CA 1
ATOM 6462 C C . VAL A 1 839 ? 16.596 52.743 1.635 1.00 86.56 839 VAL A C 1
ATOM 6464 O O . VAL A 1 839 ? 15.792 52.972 2.535 1.00 86.56 839 VAL A O 1
ATOM 6467 N N . GLU A 1 840 ? 17.108 53.728 0.893 1.00 86.75 840 GLU A N 1
ATOM 6468 C CA . GLU A 1 840 ? 16.823 55.147 1.155 1.00 86.75 840 GLU A CA 1
ATOM 6469 C C . GLU A 1 840 ? 15.377 55.510 0.792 1.00 86.75 840 GLU A C 1
ATOM 6471 O O . GLU A 1 840 ? 14.739 56.328 1.454 1.00 86.75 840 GLU A O 1
ATOM 6476 N N . GLY A 1 841 ? 14.818 54.899 -0.254 1.00 89.25 841 GLY A N 1
ATOM 6477 C CA . GLY A 1 841 ? 13.398 55.012 -0.581 1.00 89.25 841 GLY A CA 1
ATOM 6478 C C . GLY A 1 841 ? 12.482 54.287 0.407 1.00 89.25 841 GLY A C 1
ATOM 6479 O O . GLY A 1 841 ? 11.437 54.825 0.771 1.00 89.25 841 GLY A O 1
ATOM 6480 N N . THR A 1 842 ? 12.886 53.113 0.899 1.00 90.31 842 THR A N 1
ATOM 6481 C CA . THR A 1 842 ? 12.118 52.353 1.900 1.00 90.31 842 THR A CA 1
ATOM 6482 C C . THR A 1 842 ? 12.095 53.064 3.257 1.00 90.31 842 THR A C 1
ATOM 6484 O O . THR A 1 842 ? 11.034 53.154 3.873 1.00 90.31 842 THR A O 1
ATOM 6487 N N . MET A 1 843 ? 13.210 53.666 3.687 1.00 89.75 843 MET A N 1
ATOM 6488 C CA . MET A 1 843 ? 13.249 54.496 4.899 1.00 89.75 843 MET A CA 1
ATOM 6489 C C . MET A 1 843 ? 12.349 55.735 4.777 1.00 89.75 843 MET A C 1
ATOM 6491 O O . MET A 1 843 ? 11.513 55.959 5.649 1.00 89.75 843 MET A O 1
ATOM 6495 N N . ARG A 1 844 ? 12.411 56.474 3.656 1.00 90.75 844 ARG A N 1
ATOM 6496 C CA . ARG A 1 844 ? 11.501 57.610 3.387 1.00 90.75 844 ARG A CA 1
ATOM 6497 C C . ARG A 1 844 ? 10.020 57.206 3.401 1.00 90.75 844 ARG A C 1
ATOM 6499 O O . ARG A 1 844 ? 9.169 57.982 3.831 1.00 90.75 844 ARG A O 1
ATOM 6506 N N . TYR A 1 845 ? 9.696 55.990 2.959 1.00 92.06 845 TYR A N 1
ATOM 6507 C CA . TYR A 1 845 ? 8.334 55.456 3.033 1.00 92.06 845 TYR A CA 1
ATOM 6508 C C . TYR A 1 845 ? 7.896 55.150 4.478 1.00 92.06 845 TYR A C 1
ATOM 6510 O O . TYR A 1 845 ? 6.760 55.458 4.851 1.00 92.06 845 TYR A O 1
ATOM 6518 N N . PHE A 1 846 ? 8.782 54.604 5.317 1.00 92.50 846 PHE A N 1
ATOM 6519 C CA . PHE A 1 846 ? 8.513 54.406 6.748 1.00 92.50 846 PHE A CA 1
ATOM 6520 C C . PHE A 1 846 ? 8.351 55.735 7.502 1.00 92.50 846 PHE A C 1
ATOM 6522 O O . PHE A 1 846 ? 7.430 55.860 8.308 1.00 92.50 846 PHE A O 1
ATOM 6529 N N . GLU A 1 847 ? 9.146 56.759 7.180 1.00 91.00 847 GLU A N 1
ATOM 6530 C CA . GLU A 1 847 ? 8.991 58.116 7.726 1.00 91.00 847 GLU A CA 1
ATOM 6531 C C . GLU A 1 847 ? 7.618 58.724 7.380 1.00 91.00 847 GLU A C 1
ATOM 6533 O O . GLU A 1 847 ? 6.888 59.174 8.269 1.00 91.00 847 GLU A O 1
ATOM 6538 N N . GLU A 1 848 ? 7.210 58.689 6.104 1.00 90.06 848 GLU A N 1
ATOM 6539 C CA . GLU A 1 848 ? 5.920 59.246 5.669 1.00 90.06 848 GLU A CA 1
ATOM 6540 C C . GLU A 1 848 ? 4.730 58.465 6.259 1.00 90.06 848 GLU A C 1
ATOM 6542 O O . GLU A 1 848 ? 3.745 59.068 6.699 1.00 90.06 848 GLU A O 1
ATOM 6547 N N . THR A 1 849 ? 4.827 57.134 6.367 1.00 89.38 849 THR A N 1
ATOM 6548 C CA . THR A 1 849 ? 3.793 56.291 7.002 1.00 89.38 849 THR A CA 1
ATOM 6549 C C . THR A 1 849 ? 3.828 56.299 8.534 1.00 89.38 849 THR A C 1
ATOM 6551 O O . THR A 1 849 ? 2.815 55.982 9.153 1.00 89.38 849 THR A O 1
ATOM 6554 N N . GLY A 1 850 ? 4.909 56.755 9.172 1.00 87.38 850 GLY A N 1
ATOM 6555 C CA . GLY A 1 850 ? 5.060 56.765 10.633 1.00 87.38 850 GLY A CA 1
ATOM 6556 C C . GLY A 1 850 ? 5.296 55.377 11.241 1.00 87.38 850 GLY A C 1
ATOM 6557 O O . GLY A 1 850 ? 4.788 55.097 12.327 1.00 87.38 850 GLY A O 1
ATOM 6558 N N . VAL A 1 851 ? 6.020 54.520 10.519 1.00 90.25 851 VAL A N 1
ATOM 6559 C CA . VAL A 1 851 ? 6.437 53.171 10.927 1.00 90.25 851 VAL A CA 1
ATOM 6560 C C . VAL A 1 851 ? 7.829 53.246 11.553 1.00 90.25 851 VAL A C 1
ATOM 6562 O O . VAL A 1 851 ? 8.751 53.776 10.938 1.00 90.25 851 VAL A O 1
ATOM 6565 N N . ASP A 1 852 ? 8.001 52.696 12.754 1.00 87.44 852 ASP A N 1
ATOM 6566 C CA . ASP A 1 852 ? 9.329 52.520 13.351 1.00 87.44 852 ASP A CA 1
ATOM 6567 C C . ASP A 1 852 ? 10.132 51.448 12.590 1.00 87.44 852 ASP A C 1
ATOM 6569 O O . ASP A 1 852 ? 9.750 50.275 12.566 1.00 87.44 852 ASP A O 1
ATOM 6573 N N . ALA A 1 853 ? 11.247 51.860 11.979 1.00 85.50 853 ALA A N 1
ATOM 6574 C CA . ALA A 1 853 ? 12.112 51.021 11.151 1.00 85.50 853 ALA A CA 1
ATOM 6575 C C . ALA A 1 853 ? 12.853 49.920 11.934 1.00 85.50 853 ALA A C 1
ATOM 6577 O O . ALA A 1 853 ? 13.199 48.892 11.348 1.00 85.50 853 ALA A O 1
ATOM 6578 N N . GLU A 1 854 ? 13.079 50.107 13.239 1.00 84.25 854 GLU A N 1
ATOM 6579 C CA . GLU A 1 854 ? 13.662 49.085 14.125 1.00 84.25 854 GLU A CA 1
ATOM 6580 C C . GLU A 1 854 ? 12.574 48.215 14.795 1.00 84.25 854 GLU A C 1
ATOM 6582 O O . GLU A 1 854 ? 12.866 47.181 15.402 1.00 84.25 854 GLU A O 1
ATOM 6587 N N . GLY A 1 855 ? 11.303 48.605 14.655 1.00 85.75 855 GLY A N 1
ATOM 6588 C CA . GLY A 1 855 ? 10.152 47.980 15.295 1.00 85.75 855 GLY A CA 1
ATOM 6589 C C . GLY A 1 855 ? 9.561 46.774 14.551 1.00 85.75 855 GLY A C 1
ATOM 6590 O O . GLY A 1 855 ? 9.739 46.560 13.351 1.00 85.75 855 GLY A O 1
ATOM 6591 N N . LEU A 1 856 ? 8.744 45.993 15.270 1.00 88.25 856 LEU A N 1
ATOM 6592 C CA . LEU A 1 856 ? 7.984 44.857 14.714 1.00 88.25 856 LEU A CA 1
ATOM 6593 C C . LEU A 1 856 ? 7.008 45.289 13.596 1.00 88.25 856 LEU A C 1
ATOM 6595 O O . LEU A 1 856 ? 6.690 44.518 12.692 1.00 88.25 856 LEU A O 1
ATOM 6599 N N . GLU A 1 857 ? 6.567 46.543 13.639 1.00 88.31 857 GLU A N 1
ATOM 6600 C CA . GLU A 1 857 ? 5.730 47.197 12.632 1.00 88.31 857 GLU A CA 1
ATOM 6601 C C . GLU A 1 857 ? 6.401 47.362 11.258 1.00 88.31 857 GLU A C 1
ATOM 6603 O O . GLU A 1 857 ? 5.708 47.236 10.249 1.00 88.31 857 GLU A O 1
ATOM 6608 N N . ALA A 1 858 ? 7.728 47.527 11.178 1.00 90.88 858 ALA A N 1
ATOM 6609 C CA . ALA A 1 858 ? 8.436 47.493 9.896 1.00 90.88 858 ALA A CA 1
ATOM 6610 C C . ALA A 1 858 ? 8.323 46.113 9.231 1.00 90.88 858 ALA A C 1
ATOM 6612 O O . ALA A 1 858 ? 8.069 46.017 8.031 1.00 90.88 858 ALA A O 1
ATOM 6613 N N . LEU A 1 859 ? 8.415 45.029 10.011 1.00 92.56 859 LEU A N 1
ATOM 6614 C CA . LEU A 1 859 ? 8.229 43.666 9.495 1.00 92.56 859 LEU A CA 1
ATOM 6615 C C . LEU A 1 859 ? 6.786 43.433 9.012 1.00 92.56 859 LEU A C 1
ATOM 6617 O O . LEU A 1 859 ? 6.578 42.721 8.030 1.00 92.56 859 LEU A O 1
ATOM 6621 N N . ALA A 1 860 ? 5.798 44.070 9.653 1.00 90.31 860 ALA A N 1
ATOM 6622 C CA . ALA A 1 860 ? 4.406 44.061 9.203 1.00 90.31 860 ALA A CA 1
ATOM 6623 C C . ALA A 1 860 ? 4.214 44.836 7.887 1.00 90.31 860 ALA A C 1
ATOM 6625 O O . ALA A 1 860 ? 3.566 44.338 6.968 1.00 90.31 860 ALA A O 1
ATOM 6626 N N . ALA A 1 861 ? 4.816 46.022 7.755 1.00 91.56 861 ALA A N 1
ATOM 6627 C CA . ALA A 1 861 ? 4.776 46.807 6.522 1.00 91.56 861 ALA A CA 1
ATOM 6628 C C . ALA A 1 861 ? 5.436 46.063 5.343 1.00 91.56 861 ALA A C 1
ATOM 6630 O O . ALA A 1 861 ? 4.872 46.026 4.248 1.00 91.56 861 ALA A O 1
ATOM 6631 N N . LEU A 1 862 ? 6.584 45.415 5.578 1.00 92.88 862 LEU A N 1
ATOM 6632 C CA . LEU A 1 862 ? 7.307 44.610 4.583 1.00 92.88 862 LEU A CA 1
ATOM 6633 C C . LEU A 1 862 ? 6.559 43.324 4.182 1.00 92.88 862 LEU A C 1
ATOM 6635 O O . LEU A 1 862 ? 6.691 42.887 3.038 1.00 92.88 862 LEU A O 1
ATOM 6639 N N . GLU A 1 863 ? 5.753 42.738 5.077 1.00 93.88 863 GLU A N 1
ATOM 6640 C CA . GLU A 1 863 ? 4.828 41.642 4.739 1.00 93.88 863 GLU A CA 1
ATOM 6641 C C . GLU A 1 863 ? 3.696 42.137 3.833 1.00 93.88 863 GLU A C 1
ATOM 6643 O O . GLU A 1 863 ? 3.445 41.535 2.789 1.00 93.88 863 GLU A O 1
ATOM 6648 N N . ILE A 1 864 ? 3.081 43.278 4.160 1.00 92.00 864 ILE A N 1
ATOM 6649 C CA . ILE A 1 864 ? 1.977 43.847 3.376 1.00 92.00 864 ILE A CA 1
ATOM 6650 C C . ILE A 1 864 ? 2.398 44.121 1.927 1.00 92.00 864 ILE A C 1
ATOM 6652 O O . ILE A 1 864 ? 1.661 43.757 1.013 1.00 92.00 864 ILE A O 1
ATOM 6656 N N . VAL A 1 865 ? 3.581 44.709 1.707 1.00 92.31 865 VAL A N 1
ATOM 6657 C CA . VAL A 1 865 ? 4.108 45.020 0.360 1.00 92.31 865 VAL A CA 1
ATOM 6658 C C . VAL A 1 865 ? 4.908 43.878 -0.280 1.00 92.31 865 VAL A C 1
ATOM 6660 O O . VAL A 1 865 ? 5.505 44.078 -1.336 1.00 92.31 865 VAL A O 1
ATOM 6663 N N . GLN A 1 866 ? 4.953 42.693 0.346 1.00 92.12 866 GLN A N 1
ATOM 6664 C CA . GLN A 1 866 ? 5.711 41.516 -0.112 1.00 92.12 866 GLN A CA 1
ATOM 6665 C C . GLN A 1 866 ? 7.158 41.858 -0.537 1.00 92.12 866 GLN A C 1
ATOM 6667 O O . GLN A 1 866 ? 7.613 41.549 -1.642 1.00 92.12 866 GLN A O 1
ATOM 6672 N N . ALA A 1 867 ? 7.893 42.521 0.360 1.00 90.69 867 ALA A N 1
ATOM 6673 C CA . ALA A 1 867 ? 9.276 42.946 0.146 1.00 90.69 867 ALA A CA 1
ATOM 6674 C C . ALA A 1 867 ? 10.220 41.752 -0.147 1.00 90.69 867 ALA A C 1
ATOM 6676 O O . ALA A 1 867 ? 10.227 40.793 0.635 1.00 90.69 867 ALA A O 1
ATOM 6677 N N . PRO A 1 868 ? 11.028 41.764 -1.231 1.00 86.50 868 PRO A N 1
ATOM 6678 C CA . PRO A 1 868 ? 11.890 40.629 -1.599 1.00 86.50 868 PRO A CA 1
ATOM 6679 C C . PRO A 1 868 ? 13.065 40.393 -0.630 1.00 86.50 868 PRO A C 1
ATOM 6681 O O . PRO A 1 868 ? 13.470 39.238 -0.424 1.00 86.50 868 PRO A O 1
ATOM 6684 N N . THR A 1 869 ? 13.567 41.477 -0.032 1.00 87.19 869 THR A N 1
ATOM 6685 C CA . THR A 1 869 ? 14.736 41.556 0.859 1.00 87.19 869 THR A CA 1
ATOM 6686 C C . THR A 1 869 ? 14.454 42.598 1.950 1.00 87.19 869 THR A C 1
ATOM 6688 O O . THR A 1 869 ? 13.617 43.481 1.760 1.00 87.19 869 THR A O 1
ATOM 6691 N N . MET A 1 870 ? 15.135 42.531 3.098 1.00 85.06 870 MET A N 1
ATOM 6692 C CA . MET A 1 870 ? 15.058 43.599 4.105 1.00 85.06 870 MET A CA 1
ATOM 6693 C C . MET A 1 870 ? 15.539 44.934 3.512 1.00 85.06 870 MET A C 1
ATOM 6695 O O . MET A 1 870 ? 16.667 45.015 3.033 1.00 85.06 870 MET A O 1
ATOM 6699 N N . GLY A 1 871 ? 14.696 45.970 3.567 1.00 82.06 871 GLY A N 1
ATOM 6700 C CA . GLY A 1 871 ? 15.011 47.308 3.049 1.00 82.06 871 GLY A CA 1
ATOM 6701 C C . GLY A 1 871 ? 14.816 47.506 1.539 1.00 82.06 871 GLY A C 1
ATOM 6702 O O . GLY A 1 871 ? 15.177 48.563 1.037 1.00 82.06 871 GLY A O 1
ATOM 6703 N N . GLU A 1 872 ? 14.244 46.540 0.814 1.00 88.38 872 GLU A N 1
ATOM 6704 C CA . GLU A 1 872 ? 13.903 46.679 -0.611 1.00 88.38 872 GLU A CA 1
ATOM 6705 C C . GLU A 1 872 ? 12.393 46.494 -0.822 1.00 88.38 872 GLU A C 1
ATOM 6707 O O . GLU A 1 872 ? 11.798 45.563 -0.278 1.00 88.38 872 GLU A O 1
ATOM 6712 N N . MET A 1 873 ? 11.764 47.322 -1.661 1.00 91.88 873 MET A N 1
ATOM 6713 C CA . MET A 1 873 ? 10.355 47.166 -2.057 1.00 91.88 873 MET A CA 1
ATOM 6714 C C . MET A 1 873 ? 10.231 46.970 -3.569 1.00 91.88 873 MET A C 1
ATOM 6716 O O . MET A 1 873 ? 10.829 47.712 -4.345 1.00 91.88 873 MET A O 1
ATOM 6720 N N . SER A 1 874 ? 9.420 46.001 -4.003 1.00 93.06 874 SER A N 1
ATOM 6721 C CA . SER A 1 874 ? 9.119 45.790 -5.428 1.00 93.06 874 SER A CA 1
ATOM 6722 C C . SER A 1 874 ? 7.829 46.502 -5.839 1.00 93.06 874 SER A C 1
ATOM 6724 O O . SER A 1 874 ? 6.887 46.586 -5.047 1.00 93.06 874 SER A O 1
ATOM 6726 N N . ARG A 1 875 ? 7.755 46.980 -7.087 1.00 92.56 875 ARG A N 1
ATOM 6727 C CA . ARG A 1 875 ? 6.563 47.660 -7.620 1.00 92.56 875 ARG A CA 1
ATOM 6728 C C . ARG A 1 875 ? 5.338 46.748 -7.614 1.00 92.56 875 ARG A C 1
ATOM 6730 O O . ARG A 1 875 ? 4.264 47.185 -7.211 1.00 92.56 875 ARG A O 1
ATOM 6737 N N . ASP A 1 876 ? 5.505 45.491 -8.030 1.00 90.62 876 ASP A N 1
ATOM 6738 C CA . ASP A 1 876 ? 4.424 44.498 -8.047 1.00 90.62 876 ASP A CA 1
ATOM 6739 C C . ASP A 1 876 ? 3.884 44.244 -6.634 1.00 90.62 876 ASP A C 1
ATOM 6741 O O . ASP A 1 876 ? 2.691 44.421 -6.397 1.00 90.62 876 ASP A O 1
ATOM 6745 N N . GLY A 1 877 ? 4.764 43.949 -5.670 1.00 91.31 877 GLY A N 1
ATOM 6746 C CA . GLY A 1 877 ? 4.378 43.722 -4.277 1.00 91.31 877 GLY A CA 1
ATOM 6747 C C . GLY A 1 877 ? 3.704 44.936 -3.627 1.00 91.31 877 GLY A C 1
ATOM 6748 O O . GLY A 1 877 ? 2.662 44.789 -2.986 1.00 91.31 877 GLY A O 1
ATOM 6749 N N . PHE A 1 878 ? 4.228 46.146 -3.859 1.00 93.00 878 PHE A N 1
ATOM 6750 C CA . PHE A 1 878 ? 3.652 47.391 -3.341 1.00 93.00 878 PHE A CA 1
ATOM 6751 C C . PHE A 1 878 ? 2.265 47.684 -3.931 1.00 93.00 878 PHE A C 1
ATOM 6753 O O . PHE A 1 878 ? 1.314 47.937 -3.189 1.00 93.00 878 PHE A O 1
ATOM 6760 N N . VAL A 1 879 ? 2.120 47.629 -5.261 1.00 91.56 879 VAL A N 1
ATOM 6761 C CA . VAL A 1 879 ? 0.835 47.890 -5.931 1.00 91.56 879 VAL A CA 1
ATOM 6762 C C . VAL A 1 879 ? -0.180 46.805 -5.575 1.00 91.56 879 VAL A C 1
ATOM 6764 O O . VAL A 1 879 ? -1.322 47.126 -5.249 1.00 91.56 879 VAL A O 1
ATOM 6767 N N . LYS A 1 880 ? 0.217 45.528 -5.583 1.00 90.12 880 LYS A N 1
ATOM 6768 C CA . LYS A 1 880 ? -0.661 44.409 -5.235 1.00 90.12 880 LYS A CA 1
ATOM 6769 C C . LYS A 1 880 ? -1.132 44.503 -3.786 1.00 90.12 880 LYS A C 1
ATOM 6771 O O . LYS A 1 880 ? -2.338 44.628 -3.563 1.00 90.12 880 LYS A O 1
ATOM 6776 N N . GLY A 1 881 ? -0.202 44.525 -2.831 1.00 90.56 881 GLY A N 1
ATOM 6777 C CA . GLY A 1 881 ? -0.489 44.466 -1.397 1.00 90.56 881 GLY A CA 1
ATOM 6778 C C . GLY A 1 881 ? -1.398 45.590 -0.900 1.00 90.56 881 GLY A C 1
ATOM 6779 O O . GLY A 1 881 ? -2.300 45.345 -0.091 1.00 90.56 881 GLY A O 1
ATOM 6780 N N . TRP A 1 882 ? -1.233 46.804 -1.435 1.00 92.88 882 TRP A N 1
ATOM 6781 C CA . TRP A 1 882 ? -2.114 47.929 -1.117 1.00 92.88 882 TRP A CA 1
ATOM 6782 C C . TRP A 1 882 ? -3.429 47.941 -1.897 1.00 92.88 882 TRP A C 1
ATOM 6784 O O . TRP A 1 882 ? -4.435 48.413 -1.362 1.00 92.88 882 TRP A O 1
ATOM 6794 N N . SER A 1 883 ? -3.465 47.384 -3.113 1.00 87.75 883 SER A N 1
ATOM 6795 C CA . SER A 1 883 ? -4.713 47.237 -3.873 1.00 87.75 883 SER A CA 1
ATOM 6796 C C . SER A 1 883 ? -5.670 46.226 -3.230 1.00 87.75 883 SER A C 1
ATOM 6798 O O . SER A 1 883 ? -6.854 46.522 -3.097 1.00 87.75 883 SER A O 1
ATOM 6800 N N . GLU A 1 884 ? -5.154 45.102 -2.721 1.00 86.81 884 GLU A N 1
ATOM 6801 C CA . GLU A 1 884 ? -5.920 44.087 -1.975 1.00 86.81 884 GLU A CA 1
ATOM 6802 C C . GLU A 1 884 ? -6.534 44.649 -0.680 1.00 86.81 884 GLU A C 1
ATOM 6804 O O . GLU A 1 884 ? -7.572 44.181 -0.221 1.00 86.81 884 GLU A O 1
ATOM 6809 N N . ARG A 1 885 ? -5.914 45.693 -0.112 1.00 87.00 885 ARG A N 1
ATOM 6810 C CA . ARG A 1 885 ? -6.344 46.387 1.115 1.00 87.00 885 ARG A CA 1
ATOM 6811 C C . ARG A 1 885 ? -7.081 47.707 0.838 1.00 87.00 885 ARG A C 1
ATOM 6813 O O . ARG A 1 885 ? -7.358 48.453 1.771 1.00 87.00 885 ARG A O 1
ATOM 6820 N N . SER A 1 886 ? -7.391 48.021 -0.426 1.00 85.56 886 SER A N 1
ATOM 6821 C CA . SER A 1 886 ? -8.074 49.260 -0.863 1.00 85.56 886 SER A CA 1
ATOM 6822 C C . SER A 1 886 ? -7.427 50.585 -0.396 1.00 85.56 886 SER A C 1
ATOM 6824 O O . SER A 1 886 ? -8.094 51.617 -0.289 1.00 85.56 886 SER A O 1
ATOM 6826 N N . CYS A 1 887 ? -6.114 50.584 -0.139 1.00 89.69 887 CYS A N 1
ATOM 6827 C CA . CYS A 1 887 ? -5.369 51.727 0.402 1.00 89.69 887 CYS A CA 1
ATOM 6828 C C . CYS A 1 887 ? -4.516 52.411 -0.682 1.00 89.69 887 CYS A C 1
ATOM 6830 O O . CYS A 1 887 ? -3.290 52.319 -0.681 1.00 89.69 887 CYS A O 1
ATOM 6832 N N . ASP A 1 888 ? -5.167 53.106 -1.618 1.00 89.00 888 ASP A N 1
ATOM 6833 C CA . ASP A 1 888 ? -4.538 53.727 -2.799 1.00 89.00 888 ASP A CA 1
ATOM 6834 C C . ASP A 1 888 ? -3.856 55.094 -2.559 1.00 89.00 888 ASP A C 1
ATOM 6836 O O . ASP A 1 888 ? -3.346 55.699 -3.502 1.00 89.00 888 ASP A O 1
ATOM 6840 N N . ALA A 1 889 ? -3.819 55.570 -1.310 1.00 89.12 889 ALA A N 1
ATOM 6841 C CA . ALA A 1 889 ? -3.183 56.822 -0.892 1.00 89.12 889 ALA A CA 1
ATOM 6842 C C . ALA A 1 889 ? -2.499 56.664 0.479 1.00 89.12 889 ALA A C 1
ATOM 6844 O O . ALA A 1 889 ? -2.959 55.872 1.306 1.00 89.12 889 ALA A O 1
ATOM 6845 N N . VAL A 1 890 ? -1.435 57.434 0.741 1.00 90.19 890 VAL A N 1
ATOM 6846 C CA . VAL A 1 890 ? -0.589 57.267 1.942 1.00 90.19 890 VAL A CA 1
ATOM 6847 C C . VAL A 1 890 ? -1.370 57.424 3.242 1.00 90.19 890 VAL A C 1
ATOM 6849 O O . VAL A 1 890 ? -1.171 56.623 4.147 1.00 90.19 890 VAL A O 1
ATOM 6852 N N . ASP A 1 891 ? -2.317 58.358 3.338 1.00 90.25 891 ASP A N 1
ATOM 6853 C CA . ASP A 1 891 ? -3.128 58.529 4.553 1.00 90.25 891 ASP A CA 1
ATOM 6854 C C . ASP A 1 891 ? -3.954 57.276 4.891 1.00 90.25 891 ASP A C 1
ATOM 6856 O O . ASP A 1 891 ? -4.099 56.917 6.060 1.00 90.25 891 ASP A O 1
ATOM 6860 N N . LYS A 1 892 ? -4.430 56.549 3.867 1.00 91.56 892 LYS A N 1
ATOM 6861 C CA . LYS A 1 892 ? -5.117 55.257 4.038 1.00 91.56 892 LYS A CA 1
ATOM 6862 C C . LYS A 1 892 ? -4.141 54.173 4.496 1.00 91.56 892 LYS A C 1
ATOM 6864 O O . LYS A 1 892 ? -4.451 53.430 5.422 1.00 91.56 892 LYS A O 1
ATOM 6869 N N . GLN A 1 893 ? -2.952 54.113 3.892 1.00 93.44 893 GLN A N 1
ATOM 6870 C CA . GLN A 1 893 ? -1.892 53.165 4.267 1.00 93.44 893 GLN A CA 1
ATOM 6871 C C . GLN A 1 893 ? -1.430 53.401 5.714 1.00 93.44 893 GLN A C 1
ATOM 6873 O O . GLN A 1 893 ? -1.325 52.459 6.493 1.00 93.44 893 GLN A O 1
ATOM 6878 N N . LYS A 1 894 ? -1.263 54.666 6.110 1.00 92.56 894 LYS A N 1
ATOM 6879 C CA . LYS A 1 894 ? -0.927 55.127 7.463 1.00 92.56 894 LYS A CA 1
ATOM 6880 C C . LYS A 1 894 ? -2.013 54.782 8.484 1.00 92.56 894 LYS A C 1
ATOM 6882 O O . LYS A 1 894 ? -1.703 54.268 9.557 1.00 92.56 894 LYS A O 1
ATOM 6887 N N . ALA A 1 895 ? -3.287 54.991 8.145 1.00 91.69 895 ALA A N 1
ATOM 6888 C CA . ALA A 1 895 ? -4.411 54.565 8.980 1.00 91.69 895 ALA A CA 1
ATOM 6889 C C . ALA A 1 895 ? -4.467 53.032 9.141 1.00 91.69 895 ALA A C 1
ATOM 6891 O O . ALA A 1 895 ? -4.644 52.539 10.255 1.00 91.69 895 ALA A O 1
ATOM 6892 N N . TYR A 1 896 ? -4.246 52.279 8.058 1.00 92.31 896 TYR A N 1
ATOM 6893 C CA . TYR A 1 896 ? -4.209 50.815 8.079 1.00 92.31 896 TYR A CA 1
ATOM 6894 C C . TYR A 1 896 ? -3.044 50.280 8.926 1.00 92.31 896 TYR A C 1
ATOM 6896 O O . TYR A 1 896 ? -3.253 49.437 9.795 1.00 92.31 896 TYR A O 1
ATOM 6904 N N . LEU A 1 897 ? -1.829 50.809 8.741 1.00 91.38 897 LEU A N 1
ATOM 6905 C CA . LEU A 1 897 ? -0.643 50.435 9.522 1.00 91.38 897 LEU A CA 1
ATOM 6906 C C . LEU A 1 897 ? -0.805 50.773 11.008 1.00 91.38 897 LEU A C 1
ATOM 6908 O O . LEU A 1 897 ? -0.401 49.982 11.859 1.00 91.38 897 LEU A O 1
ATOM 6912 N N . LYS A 1 898 ? -1.473 51.886 11.339 1.00 90.94 898 LYS A N 1
ATOM 6913 C CA . LYS A 1 898 ? -1.839 52.213 12.723 1.00 90.94 898 LYS A CA 1
ATOM 6914 C C . LYS A 1 898 ? -2.796 51.177 13.329 1.00 90.94 898 LYS A C 1
ATOM 6916 O O . LYS A 1 898 ? -2.608 50.815 14.485 1.00 90.94 898 LYS A O 1
ATOM 6921 N N . ASN A 1 899 ? -3.774 50.680 12.567 1.00 90.38 899 ASN A N 1
ATOM 6922 C CA . ASN A 1 899 ? -4.678 49.624 13.033 1.00 90.38 899 ASN A CA 1
ATOM 6923 C C . ASN A 1 899 ? -3.953 48.274 13.208 1.00 90.38 899 ASN A C 1
ATOM 6925 O O . ASN A 1 899 ? -4.088 47.626 14.244 1.00 90.38 899 ASN A O 1
ATOM 6929 N N . VAL A 1 900 ? -3.098 47.898 12.249 1.00 89.06 900 VAL A N 1
ATOM 6930 C CA . VAL A 1 900 ? -2.203 46.729 12.351 1.00 89.06 900 VAL A CA 1
ATOM 6931 C C . VAL A 1 900 ? -1.332 46.817 13.610 1.00 89.06 900 VAL A C 1
ATOM 6933 O O . VAL A 1 900 ? -1.219 45.837 14.342 1.00 89.06 900 VAL A O 1
ATOM 6936 N N . LYS A 1 901 ? -0.775 47.996 13.918 1.00 89.25 901 LYS A N 1
ATOM 6937 C CA . LYS A 1 901 ? 0.031 48.243 15.125 1.00 89.25 901 LYS A CA 1
ATOM 6938 C C . LYS A 1 901 ? -0.742 48.013 16.431 1.00 89.25 901 LYS A C 1
ATOM 6940 O O . LYS A 1 901 ? -0.138 47.535 17.386 1.00 89.25 901 LYS A O 1
ATOM 6945 N N . SER A 1 902 ? -2.047 48.296 16.476 1.00 87.69 902 SER A N 1
ATOM 6946 C CA . SER A 1 902 ? -2.903 47.953 17.625 1.00 87.69 902 SER A CA 1
ATOM 6947 C C . SER A 1 902 ? -3.334 46.483 17.670 1.00 87.69 902 SER A C 1
ATOM 6949 O O . SER A 1 902 ? -3.482 45.947 18.760 1.00 87.69 902 SER A O 1
ATOM 6951 N N . GLU A 1 903 ? -3.503 45.806 16.531 1.00 87.81 903 GLU A N 1
ATOM 6952 C CA . GLU A 1 903 ? -3.863 44.376 16.506 1.00 87.81 903 GLU A CA 1
ATOM 6953 C C . GLU A 1 903 ? -2.686 43.433 16.820 1.00 87.81 903 GLU A C 1
ATOM 6955 O O . GLU A 1 903 ? -2.899 42.300 17.255 1.00 87.81 903 GLU A O 1
ATOM 6960 N N . LEU A 1 904 ? -1.444 43.873 16.589 1.00 85.69 904 LEU A N 1
ATOM 6961 C CA . LEU A 1 904 ? -0.237 43.036 16.646 1.00 85.69 904 LEU A CA 1
ATOM 6962 C C . LEU A 1 904 ? -0.018 42.287 17.975 1.00 85.69 904 LEU A C 1
ATOM 6964 O O . LEU A 1 904 ? 0.524 41.179 17.948 1.00 85.69 904 LEU A O 1
ATOM 6968 N N . SER A 1 905 ? -0.436 42.856 19.113 1.00 85.50 905 SER A N 1
ATOM 6969 C CA . SER A 1 905 ? -0.242 42.249 20.440 1.00 85.50 905 SER A CA 1
ATOM 6970 C C . SER A 1 905 ? -1.166 41.068 20.729 1.00 85.50 905 SER A C 1
ATOM 6972 O O . SER A 1 905 ? -0.836 40.238 21.576 1.00 85.50 905 SER A O 1
ATOM 6974 N N . ASP A 1 906 ? -2.293 40.978 20.023 1.00 84.31 906 ASP A N 1
ATOM 6975 C CA . ASP A 1 906 ? -3.397 40.075 20.361 1.00 84.31 906 ASP A CA 1
ATOM 6976 C C . ASP A 1 906 ? -3.677 39.098 19.202 1.00 84.31 906 ASP A C 1
ATOM 6978 O O . ASP A 1 906 ? -3.985 37.919 19.408 1.00 84.31 906 ASP A O 1
ATOM 6982 N N . ASN A 1 907 ? -3.495 39.557 17.958 1.00 89.12 907 ASN A N 1
ATOM 6983 C CA . ASN A 1 907 ? -3.758 38.804 16.736 1.00 89.12 907 ASN A CA 1
ATOM 6984 C C . ASN A 1 907 ? -2.620 37.806 16.422 1.00 89.12 907 ASN A C 1
ATOM 6986 O O . ASN A 1 907 ? -1.700 38.060 15.637 1.00 89.12 907 ASN A O 1
ATOM 6990 N N . LYS A 1 908 ? -2.705 36.614 17.028 1.00 87.25 908 LYS A N 1
ATOM 6991 C CA . LYS A 1 908 ? -1.745 35.506 16.841 1.00 87.25 908 LYS A CA 1
ATOM 6992 C C . LYS A 1 908 ? -1.611 35.036 15.387 1.00 87.25 908 LYS A C 1
ATOM 6994 O O . LYS A 1 908 ? -0.548 34.530 15.018 1.00 87.25 908 LYS A O 1
ATOM 6999 N N . GLU A 1 909 ? -2.635 35.200 14.549 1.00 88.69 909 GLU A N 1
ATOM 7000 C CA . GLU A 1 909 ? -2.558 34.851 13.125 1.00 88.69 909 GLU A CA 1
ATOM 7001 C C . GLU A 1 909 ? -1.735 35.862 12.329 1.00 88.69 909 GLU A C 1
ATOM 7003 O O . GLU A 1 909 ? -0.847 35.468 11.572 1.00 88.69 909 GLU A O 1
ATOM 7008 N N . LEU A 1 910 ? -1.992 37.157 12.536 1.00 87.75 910 LEU A N 1
ATOM 7009 C CA . LEU A 1 910 ? -1.210 38.261 11.978 1.00 87.75 910 LEU A CA 1
ATOM 7010 C C . LEU A 1 910 ? 0.267 38.116 12.360 1.00 87.75 910 LEU A C 1
ATOM 7012 O O . LEU A 1 910 ? 1.131 38.107 11.482 1.00 87.75 910 LEU A O 1
ATOM 7016 N N . PHE A 1 911 ? 0.546 37.873 13.645 1.00 92.88 911 PHE A N 1
ATOM 7017 C CA . PHE A 1 911 ? 1.894 37.566 14.119 1.00 92.88 911 PHE A CA 1
ATOM 7018 C C . PHE A 1 911 ? 2.496 36.337 13.415 1.00 92.88 911 PHE A C 1
ATOM 7020 O O . PHE A 1 911 ? 3.646 36.368 12.984 1.00 92.88 911 PHE A O 1
ATOM 7027 N N . THR A 1 912 ? 1.721 35.263 13.236 1.00 93.62 912 THR A N 1
ATOM 7028 C CA . THR A 1 912 ? 2.183 34.034 12.565 1.00 93.62 912 THR A CA 1
ATOM 7029 C C . THR A 1 912 ? 2.482 34.246 11.075 1.00 93.62 912 THR A C 1
ATOM 7031 O O . THR A 1 912 ? 3.420 33.631 10.559 1.00 93.62 912 THR A O 1
ATOM 7034 N N . ARG A 1 913 ? 1.734 35.113 10.373 1.00 93.31 913 ARG A N 1
ATOM 7035 C CA . ARG A 1 913 ? 2.042 35.518 8.988 1.00 93.31 913 ARG A CA 1
ATOM 7036 C C . ARG A 1 913 ? 3.361 36.285 8.934 1.00 93.31 913 ARG A C 1
ATOM 7038 O O . ARG A 1 913 ? 4.278 35.854 8.235 1.00 93.31 913 ARG A O 1
ATOM 7045 N N . ILE A 1 914 ? 3.491 37.332 9.749 1.00 93.69 914 ILE A N 1
ATOM 7046 C CA . ILE A 1 914 ? 4.684 38.190 9.806 1.00 93.69 914 ILE A CA 1
ATOM 7047 C C . ILE A 1 914 ? 5.922 37.373 10.179 1.00 93.69 914 ILE A C 1
ATOM 7049 O O . ILE A 1 914 ? 6.898 37.394 9.441 1.00 93.69 914 ILE A O 1
ATOM 7053 N N . TYR A 1 915 ? 5.865 36.549 11.230 1.00 95.19 915 TYR A N 1
ATOM 7054 C CA . TYR A 1 915 ? 6.964 35.669 11.642 1.00 95.19 915 TYR A CA 1
ATOM 7055 C C . TYR A 1 915 ? 7.464 34.766 10.501 1.00 95.19 915 TYR A C 1
ATOM 7057 O O . TYR A 1 915 ? 8.671 34.604 10.296 1.00 95.19 915 TYR A O 1
ATOM 7065 N N . LYS A 1 916 ? 6.541 34.165 9.735 1.00 94.69 916 LYS A N 1
ATOM 7066 C CA . LYS A 1 916 ? 6.872 33.325 8.571 1.00 94.69 916 LYS A CA 1
ATOM 7067 C C . LYS A 1 916 ? 7.416 34.153 7.403 1.00 94.69 916 LYS A C 1
ATOM 7069 O O . LYS A 1 916 ? 8.222 33.629 6.629 1.00 94.69 916 LYS A O 1
ATOM 7074 N N . TYR A 1 917 ? 7.009 35.418 7.284 1.00 94.31 917 TYR A N 1
ATOM 7075 C CA . TYR A 1 917 ? 7.522 36.354 6.290 1.00 94.31 917 TYR A CA 1
ATOM 7076 C C . TYR A 1 917 ? 8.916 36.894 6.639 1.00 94.31 917 TYR A C 1
ATOM 7078 O O . TYR A 1 917 ? 9.745 37.019 5.741 1.00 94.31 917 TYR A O 1
ATOM 7086 N N . THR A 1 918 ? 9.239 37.106 7.921 1.00 94.81 918 THR A N 1
ATOM 7087 C CA . THR A 1 918 ? 10.559 37.589 8.365 1.00 94.81 918 THR A CA 1
ATOM 7088 C C . THR A 1 918 ? 11.694 36.714 7.834 1.00 94.81 918 THR A C 1
ATOM 7090 O O . THR A 1 918 ? 12.709 37.239 7.394 1.00 94.81 918 THR A O 1
ATOM 7093 N N . PHE A 1 919 ? 11.512 35.390 7.743 1.00 94.38 919 PHE A N 1
ATOM 7094 C CA . PHE A 1 919 ? 12.496 34.496 7.112 1.00 94.38 919 PHE A CA 1
ATOM 7095 C C . PHE A 1 919 ? 12.800 34.856 5.641 1.00 94.38 919 PHE A C 1
ATOM 7097 O O . PHE A 1 919 ? 13.925 34.677 5.173 1.00 94.38 919 PHE A O 1
ATOM 7104 N N . THR A 1 920 ? 11.811 35.358 4.895 1.00 91.50 920 THR A N 1
ATOM 7105 C CA . THR A 1 920 ? 11.961 35.769 3.490 1.00 91.50 920 THR A CA 1
ATOM 7106 C C . THR A 1 920 ? 12.854 36.999 3.358 1.00 91.50 920 THR A C 1
ATOM 7108 O O . THR A 1 920 ? 13.656 37.031 2.432 1.00 91.50 920 THR A O 1
ATOM 7111 N N . ILE A 1 921 ? 12.768 37.965 4.273 1.00 91.31 921 ILE A N 1
ATOM 7112 C CA . ILE A 1 921 ? 13.565 39.208 4.246 1.00 91.31 921 ILE A CA 1
ATOM 7113 C C . ILE A 1 921 ? 14.886 39.113 5.030 1.00 91.31 921 ILE A C 1
ATOM 7115 O O . ILE A 1 921 ? 15.851 39.787 4.683 1.00 91.31 921 ILE A O 1
ATOM 7119 N N . ALA A 1 922 ? 14.966 38.230 6.030 1.00 89.56 922 ALA A N 1
ATOM 7120 C CA . ALA A 1 922 ? 16.161 37.972 6.840 1.00 89.56 922 ALA A CA 1
ATOM 7121 C C . ALA A 1 922 ? 17.230 37.115 6.137 1.00 89.56 922 ALA A C 1
ATOM 7123 O O . ALA A 1 922 ? 18.378 37.051 6.588 1.00 89.56 922 ALA A O 1
ATOM 7124 N N . LYS A 1 923 ? 16.869 36.405 5.060 1.00 90.19 923 LYS A N 1
ATOM 7125 C CA . LYS A 1 923 ? 17.819 35.623 4.257 1.00 90.19 923 LYS A CA 1
ATOM 7126 C C . LYS A 1 923 ? 18.680 36.577 3.402 1.00 90.19 923 LYS A C 1
ATOM 7128 O O . LYS A 1 923 ? 18.125 37.460 2.752 1.00 90.19 923 LYS A O 1
ATOM 7133 N N . PRO A 1 924 ? 20.006 36.386 3.309 1.00 84.75 924 PRO A N 1
ATOM 7134 C CA . PRO A 1 924 ? 20.793 37.059 2.280 1.00 84.75 924 PRO A CA 1
ATOM 7135 C C . PRO A 1 924 ? 20.395 36.583 0.874 1.00 84.75 924 PRO A C 1
ATOM 7137 O O . PRO A 1 924 ? 19.977 35.433 0.696 1.00 84.75 924 PRO A O 1
ATOM 7140 N N . THR A 1 925 ? 20.589 37.434 -0.133 1.00 75.38 925 THR A N 1
ATOM 7141 C CA . THR A 1 925 ? 20.362 37.115 -1.553 1.00 75.38 925 THR A CA 1
ATOM 7142 C C . THR A 1 925 ? 21.078 35.816 -1.958 1.00 75.38 925 THR A C 1
ATOM 7144 O O . THR A 1 925 ? 22.172 35.515 -1.474 1.00 75.38 925 THR A O 1
ATOM 7147 N N . ASP A 1 926 ? 20.426 35.007 -2.798 1.00 76.50 926 ASP A N 1
ATOM 7148 C CA . ASP A 1 926 ? 20.823 33.644 -3.202 1.00 76.50 926 ASP A CA 1
ATOM 7149 C C . ASP A 1 926 ? 20.983 32.588 -2.079 1.00 76.50 926 ASP A C 1
ATOM 7151 O O . ASP A 1 926 ? 21.328 31.435 -2.362 1.00 76.50 926 ASP A O 1
ATOM 7155 N N . GLN A 1 927 ? 20.685 32.901 -0.810 1.00 80.56 927 GLN A N 1
ATOM 7156 C CA . GLN A 1 927 ? 20.797 31.942 0.298 1.00 80.56 927 GLN A CA 1
ATOM 7157 C C . GLN A 1 927 ? 19.452 31.314 0.705 1.00 80.56 927 GLN A C 1
ATOM 7159 O O . GLN A 1 927 ? 18.395 31.939 0.694 1.00 80.56 927 GLN A O 1
ATOM 7164 N N . ARG A 1 928 ? 19.500 30.032 1.103 1.00 86.06 928 ARG A N 1
ATOM 7165 C CA . ARG A 1 928 ? 18.339 29.241 1.577 1.00 86.06 928 ARG A CA 1
ATOM 7166 C C . ARG A 1 928 ? 18.233 29.152 3.111 1.00 86.06 928 ARG A C 1
ATOM 7168 O O . ARG A 1 928 ? 17.450 28.356 3.626 1.00 86.06 928 ARG A O 1
ATOM 7175 N N . ALA A 1 929 ? 19.057 29.907 3.835 1.00 90.19 929 ALA A N 1
ATOM 7176 C CA . ALA A 1 929 ? 19.151 29.885 5.291 1.00 90.19 929 ALA A CA 1
ATOM 7177 C C . ALA A 1 929 ? 19.581 31.259 5.825 1.00 90.19 929 ALA A C 1
ATOM 7179 O O . ALA A 1 929 ? 20.377 31.946 5.186 1.00 90.19 929 ALA A O 1
ATOM 7180 N N . VAL A 1 930 ? 19.086 31.623 7.005 1.00 91.69 930 VAL A N 1
ATOM 7181 C CA . VAL A 1 930 ? 19.440 32.850 7.729 1.00 91.69 930 VAL A CA 1
ATOM 7182 C C . VAL A 1 930 ? 20.691 32.575 8.587 1.00 91.69 930 VAL A C 1
ATOM 7184 O O . VAL A 1 930 ? 20.748 31.537 9.258 1.00 91.69 930 VAL A O 1
ATOM 7187 N N . PRO A 1 931 ? 21.725 33.438 8.586 1.00 92.31 931 PRO A N 1
ATOM 7188 C CA . PRO A 1 931 ? 22.847 33.329 9.523 1.00 92.31 931 PRO A CA 1
ATOM 7189 C C . PRO A 1 931 ? 22.365 33.391 10.980 1.00 92.31 931 PRO A C 1
ATOM 7191 O O . PRO A 1 931 ? 21.469 34.173 11.279 1.00 92.31 931 PRO A O 1
ATOM 7194 N N . LEU A 1 932 ? 22.958 32.611 11.896 1.00 90.00 932 LEU A N 1
ATOM 7195 C CA . LEU A 1 932 ? 22.520 32.570 13.304 1.00 90.00 932 LEU A CA 1
ATOM 7196 C C . LEU A 1 932 ? 22.485 33.956 13.962 1.00 90.00 932 LEU A C 1
ATOM 7198 O O . LEU A 1 932 ? 21.539 34.255 14.676 1.00 90.00 932 LEU A O 1
ATOM 7202 N N . GLU A 1 933 ? 23.486 34.793 13.700 1.00 88.62 933 GLU A N 1
ATOM 7203 C CA . GLU A 1 933 ? 23.586 36.145 14.266 1.00 88.62 933 GLU A CA 1
ATOM 7204 C C . GLU A 1 933 ? 22.371 37.005 13.870 1.00 88.62 933 GLU A C 1
ATOM 7206 O O . GLU A 1 933 ? 21.732 37.599 14.733 1.00 88.62 933 GLU A O 1
ATOM 7211 N N . MET A 1 934 ? 21.959 36.962 12.597 1.00 89.81 934 MET A N 1
ATOM 7212 C CA . MET A 1 934 ? 20.741 37.639 12.128 1.00 89.81 934 MET A CA 1
ATOM 7213 C C . MET A 1 934 ? 19.474 36.979 12.692 1.00 89.81 934 MET A C 1
ATOM 7215 O O . MET A 1 934 ? 18.545 37.667 13.102 1.00 89.81 934 MET A O 1
ATOM 7219 N N . ALA A 1 935 ? 19.426 35.643 12.735 1.00 92.81 935 ALA A N 1
ATOM 7220 C CA . ALA A 1 935 ? 18.275 34.903 13.251 1.00 92.81 935 ALA A CA 1
ATOM 7221 C C . ALA A 1 935 ? 18.012 35.196 14.738 1.00 92.81 935 ALA A C 1
ATOM 7223 O O . ALA A 1 935 ? 16.856 35.322 15.128 1.00 92.81 935 ALA A O 1
ATOM 7224 N N . ALA A 1 936 ? 19.069 35.349 15.543 1.00 91.69 936 ALA A N 1
ATOM 7225 C CA . ALA A 1 936 ? 18.975 35.750 16.942 1.00 91.69 936 ALA A CA 1
ATOM 7226 C C . ALA A 1 936 ? 18.360 37.151 17.080 1.00 91.69 936 ALA A C 1
ATOM 7228 O O . ALA A 1 936 ? 17.350 37.279 17.761 1.00 91.69 936 ALA A O 1
ATOM 7229 N N . VAL A 1 937 ? 18.878 38.156 16.360 1.00 91.94 937 VAL A N 1
ATOM 7230 C CA . VAL A 1 937 ? 18.341 39.533 16.379 1.00 91.94 937 VAL A CA 1
ATOM 7231 C C . VAL A 1 937 ? 16.864 39.573 15.964 1.00 91.94 937 VAL A C 1
ATOM 7233 O O . VAL A 1 937 ? 16.042 40.184 16.645 1.00 91.94 937 VAL A O 1
ATOM 7236 N N . TYR A 1 938 ? 16.482 38.868 14.893 1.00 93.19 938 TYR A N 1
ATOM 7237 C CA . TYR A 1 938 ? 15.073 38.805 14.494 1.00 93.19 938 TYR A CA 1
ATOM 7238 C C . TYR A 1 938 ? 14.197 38.059 15.512 1.00 93.19 938 TYR A C 1
ATOM 7240 O O . TYR A 1 938 ? 13.047 38.446 15.695 1.00 93.19 938 TYR A O 1
ATOM 7248 N N . TRP A 1 939 ? 14.699 37.025 16.199 1.00 94.88 939 TRP A N 1
ATOM 7249 C CA . TRP A 1 939 ? 13.962 36.374 17.290 1.00 94.88 939 TRP A CA 1
ATOM 7250 C C . TRP A 1 939 ? 13.852 37.252 18.541 1.00 94.88 939 TRP A C 1
ATOM 7252 O O . TRP A 1 939 ? 12.800 37.239 19.173 1.00 94.88 939 TRP A O 1
ATOM 7262 N N . GLU A 1 940 ? 14.868 38.052 18.871 1.00 92.88 940 GLU A N 1
ATOM 7263 C CA . GLU A 1 940 ? 14.793 39.054 19.941 1.00 92.88 940 GLU A CA 1
ATOM 7264 C C . GLU A 1 940 ? 13.694 40.080 19.640 1.00 92.88 940 GLU A C 1
ATOM 7266 O O . GLU A 1 940 ? 12.816 40.284 20.480 1.00 92.88 940 GLU A O 1
ATOM 7271 N N . LEU A 1 941 ? 13.652 40.623 18.419 1.00 91.56 941 LEU A N 1
ATOM 7272 C CA . LEU A 1 941 ? 12.600 41.545 17.979 1.00 91.56 941 LEU A CA 1
ATOM 7273 C C . LEU A 1 941 ? 11.205 40.884 17.957 1.00 91.56 941 LEU A C 1
ATOM 7275 O O . LEU A 1 941 ? 10.248 41.434 18.503 1.00 91.56 941 LEU A O 1
ATOM 7279 N N . LEU A 1 942 ? 11.077 39.687 17.373 1.00 93.69 942 LEU A N 1
ATOM 7280 C CA . LEU A 1 942 ? 9.793 38.983 17.228 1.00 93.69 942 LEU A CA 1
ATOM 7281 C C . LEU A 1 942 ? 9.210 38.496 18.561 1.00 93.69 942 LEU A C 1
ATOM 7283 O O . LEU A 1 942 ? 7.991 38.506 18.723 1.00 93.69 942 LEU A O 1
ATOM 7287 N N . PHE A 1 943 ? 10.039 38.053 19.507 1.00 93.56 943 PHE A N 1
ATOM 7288 C CA . PHE A 1 943 ? 9.576 37.412 20.742 1.00 93.56 943 PHE A CA 1
ATOM 7289 C C . PHE A 1 943 ? 9.737 38.273 22.011 1.00 93.56 943 PHE A C 1
ATOM 7291 O O . PHE A 1 943 ? 9.167 37.903 23.038 1.00 93.56 943 PHE A O 1
ATOM 7298 N N . SER A 1 944 ? 10.453 39.407 21.963 1.00 87.06 944 SER A N 1
ATOM 7299 C CA . SER A 1 944 ? 10.582 40.344 23.105 1.00 87.06 944 SER A CA 1
ATOM 7300 C C . SER A 1 944 ? 9.806 41.651 22.934 1.00 87.06 944 SER A C 1
ATOM 7302 O O . SER A 1 944 ? 9.593 42.352 23.922 1.00 87.06 944 SER A O 1
ATOM 7304 N N . SER A 1 945 ? 9.392 42.011 21.711 1.00 87.75 945 SER A N 1
ATOM 7305 C CA . SER A 1 945 ? 8.696 43.282 21.467 1.00 87.75 945 SER A CA 1
ATOM 7306 C C . SER A 1 945 ? 7.413 43.409 22.309 1.00 87.75 945 SER A C 1
ATOM 7308 O O . SER A 1 945 ? 6.633 42.450 22.386 1.00 87.75 945 SER A O 1
ATOM 7310 N N . PRO A 1 946 ? 7.113 44.596 22.881 1.00 84.06 946 PRO A N 1
ATOM 7311 C CA . PRO A 1 946 ? 5.830 44.866 23.530 1.00 84.06 946 PRO A CA 1
ATOM 7312 C C . PRO A 1 946 ? 4.620 44.575 22.632 1.00 84.06 946 PRO A C 1
ATOM 7314 O O . PRO A 1 946 ? 3.579 44.159 23.141 1.00 84.06 946 PRO A O 1
ATOM 7317 N N . LEU A 1 947 ? 4.781 44.719 21.312 1.00 86.00 947 LEU A N 1
ATOM 7318 C CA . LEU A 1 947 ? 3.761 44.461 20.292 1.00 86.00 947 LEU A CA 1
ATOM 7319 C C . LEU A 1 947 ? 3.651 42.977 19.886 1.00 86.00 947 LEU A C 1
ATOM 7321 O O . LEU A 1 947 ? 2.890 42.660 18.985 1.00 86.00 947 LEU A O 1
ATOM 7325 N N . SER A 1 948 ? 4.407 42.054 20.490 1.00 88.88 948 SER A N 1
ATOM 7326 C CA . SER A 1 948 ? 4.348 40.632 20.122 1.00 88.88 948 SER A CA 1
ATOM 7327 C C . SER A 1 948 ? 3.191 39.887 20.800 1.00 88.88 948 SER A C 1
ATOM 7329 O O . SER A 1 948 ? 3.093 39.877 22.032 1.00 88.88 948 SER A O 1
ATOM 7331 N N . ALA A 1 949 ? 2.382 39.182 19.998 1.00 88.50 949 ALA A N 1
ATOM 7332 C CA . ALA A 1 949 ? 1.371 38.221 20.458 1.00 88.50 949 ALA A CA 1
ATOM 7333 C C . ALA A 1 949 ? 1.941 36.873 20.948 1.00 88.50 949 ALA A C 1
ATOM 7335 O O . ALA A 1 949 ? 1.197 36.032 21.459 1.00 88.50 949 ALA A O 1
ATOM 7336 N N . VAL A 1 950 ? 3.252 36.639 20.800 1.00 89.94 950 VAL A N 1
ATOM 7337 C CA . VAL A 1 950 ? 3.946 35.443 21.308 1.00 89.94 950 VAL A CA 1
ATOM 7338 C C . VAL A 1 950 ? 5.207 35.886 22.048 1.00 89.94 950 VAL A C 1
ATOM 7340 O O . VAL A 1 950 ? 6.326 35.755 21.561 1.00 89.94 950 VAL A O 1
ATOM 7343 N N . LYS A 1 951 ? 5.034 36.427 23.254 1.00 90.75 951 LYS A N 1
ATOM 7344 C CA . LYS A 1 951 ? 6.157 36.776 24.133 1.00 90.75 951 LYS A CA 1
ATOM 7345 C C . LYS A 1 951 ? 6.778 35.491 24.672 1.00 90.75 951 LYS A C 1
ATOM 7347 O O . LYS A 1 951 ? 6.186 34.835 25.524 1.00 90.75 951 LYS A O 1
ATOM 7352 N N . TRP A 1 952 ? 7.943 35.092 24.152 1.00 92.75 952 TRP A N 1
ATOM 7353 C CA . TRP A 1 952 ? 8.556 33.793 24.472 1.00 92.75 952 TRP A CA 1
ATOM 7354 C C . TRP A 1 952 ? 9.354 33.835 25.784 1.00 92.75 952 TRP A C 1
ATOM 7356 O O . TRP A 1 952 ? 10.565 33.625 25.844 1.00 92.75 952 TRP A O 1
ATOM 7366 N N . SER A 1 953 ? 8.633 34.142 26.858 1.00 89.94 953 SER A N 1
ATOM 7367 C CA . SER A 1 953 ? 9.089 34.150 28.242 1.00 89.94 953 SER A CA 1
ATOM 7368 C C . SER A 1 953 ? 7.880 33.911 29.146 1.00 89.94 953 SER A C 1
ATOM 7370 O O . SER A 1 953 ? 6.775 34.347 28.834 1.00 89.94 953 SER A O 1
ATOM 7372 N N . SER A 1 954 ? 8.083 33.216 30.258 1.00 86.25 954 SER A N 1
ATOM 7373 C CA . SER A 1 954 ? 7.053 32.895 31.254 1.00 86.25 954 SER A CA 1
ATOM 7374 C C . SER A 1 954 ? 7.529 33.318 32.650 1.00 86.25 954 SER A C 1
ATOM 7376 O O . SER A 1 954 ? 8.735 33.522 32.823 1.00 86.25 954 SER A O 1
ATOM 7378 N N . PRO A 1 955 ? 6.643 33.431 33.661 1.00 81.88 955 PRO A N 1
ATOM 7379 C CA . PRO A 1 955 ? 7.029 33.871 35.004 1.00 81.88 955 PRO A CA 1
ATOM 7380 C C . PRO A 1 955 ? 8.157 33.039 35.632 1.00 81.88 955 PRO A C 1
ATOM 7382 O O . PRO A 1 955 ? 8.983 33.585 36.358 1.00 81.88 955 PRO A O 1
ATOM 7385 N N . ASN A 1 956 ? 8.221 31.738 35.318 1.00 82.00 956 ASN A N 1
ATOM 7386 C CA . ASN A 1 956 ? 9.239 30.827 35.847 1.00 82.00 956 ASN A CA 1
ATOM 7387 C C . ASN A 1 956 ? 10.405 30.574 34.876 1.00 82.00 956 ASN A C 1
ATOM 7389 O O . ASN A 1 956 ? 11.470 30.129 35.304 1.00 82.00 956 ASN A O 1
ATOM 7393 N N . THR A 1 957 ? 10.209 30.782 33.566 1.00 86.88 957 THR A N 1
ATOM 7394 C CA . THR A 1 957 ? 11.173 30.370 32.532 1.00 86.88 957 THR A CA 1
ATOM 7395 C C . THR A 1 957 ? 11.383 31.440 31.442 1.00 86.88 957 THR A C 1
ATOM 7397 O O . THR A 1 957 ? 10.488 31.641 30.612 1.00 86.88 957 THR A O 1
ATOM 7400 N N . PRO A 1 958 ? 12.578 32.066 31.350 1.00 90.81 958 PRO A N 1
ATOM 7401 C CA . PRO A 1 958 ? 12.937 32.998 30.277 1.00 90.81 958 PRO A CA 1
ATOM 7402 C C . PRO A 1 958 ? 13.365 32.236 29.010 1.00 90.81 958 PRO A C 1
ATOM 7404 O O . PRO A 1 958 ? 14.549 32.148 28.670 1.00 90.81 958 PRO A O 1
ATOM 7407 N N . TRP A 1 959 ? 12.383 31.635 28.332 1.00 92.88 959 TRP A N 1
ATOM 7408 C CA . TRP A 1 959 ? 12.589 30.689 27.232 1.00 92.88 959 TRP A CA 1
ATOM 7409 C C . TRP A 1 959 ? 13.493 31.213 26.110 1.00 92.88 959 TRP A C 1
ATOM 7411 O O . TRP A 1 959 ? 14.461 30.542 25.750 1.00 92.88 959 TRP A O 1
ATOM 7421 N N . LEU A 1 960 ? 13.217 32.414 25.596 1.00 93.31 960 LEU A N 1
ATOM 7422 C CA . LEU A 1 960 ? 13.997 33.050 24.534 1.00 93.31 960 LEU A CA 1
ATOM 7423 C C . LEU A 1 960 ? 15.471 33.235 24.917 1.00 93.31 960 LEU A C 1
ATOM 7425 O O . LEU A 1 960 ? 16.362 32.936 24.123 1.00 93.31 960 LEU A O 1
ATOM 7429 N N . SER A 1 961 ? 15.740 33.680 26.146 1.00 92.69 961 SER A N 1
ATOM 7430 C CA . SER A 1 961 ? 17.104 33.867 26.646 1.00 92.69 961 SER A CA 1
ATOM 7431 C C . SER A 1 961 ? 17.851 32.535 26.718 1.00 92.69 961 SER A C 1
ATOM 7433 O O . SER A 1 961 ? 19.003 32.452 26.297 1.00 92.69 961 SER A O 1
ATOM 7435 N N . TRP A 1 962 ? 17.188 31.468 27.183 1.00 93.56 962 TRP A N 1
ATOM 7436 C CA . TRP A 1 962 ? 17.764 30.119 27.189 1.00 93.56 962 TRP A CA 1
ATOM 7437 C C . TRP A 1 962 ? 17.986 29.571 25.776 1.00 93.56 962 TRP A C 1
ATOM 7439 O O . TRP A 1 962 ? 18.996 28.910 25.550 1.00 93.56 962 TRP A O 1
ATOM 7449 N N . TRP A 1 963 ? 17.090 29.851 24.825 1.00 93.56 963 TRP A N 1
ATOM 7450 C CA . TRP A 1 963 ? 17.244 29.469 23.417 1.00 93.56 963 TRP A CA 1
ATOM 7451 C C . TRP A 1 963 ? 18.465 30.147 22.787 1.00 93.56 963 TRP A C 1
ATOM 7453 O O . TRP A 1 963 ? 19.322 29.477 22.214 1.00 93.56 963 TRP A O 1
ATOM 7463 N N . ILE A 1 964 ? 18.609 31.462 22.955 1.00 91.88 964 ILE A N 1
ATOM 7464 C CA . ILE A 1 964 ? 19.732 32.231 22.400 1.00 91.88 964 ILE A CA 1
ATOM 7465 C C . ILE A 1 964 ? 21.061 31.846 23.070 1.00 91.88 964 ILE A C 1
ATOM 7467 O O . ILE A 1 964 ? 22.077 31.713 22.384 1.00 91.88 964 ILE A O 1
ATOM 7471 N N . GLU A 1 965 ? 21.068 31.579 24.380 1.00 91.25 965 GLU A N 1
ATOM 7472 C CA . GLU A 1 965 ? 22.219 31.016 25.099 1.00 91.25 965 GLU A CA 1
ATOM 7473 C C . GLU A 1 965 ? 22.599 29.625 24.563 1.00 91.25 965 GLU A C 1
ATOM 7475 O O . GLU A 1 965 ? 23.769 29.366 24.261 1.00 91.25 965 GLU A O 1
ATOM 7480 N N . PHE A 1 966 ? 21.619 28.735 24.392 1.00 93.38 966 PHE A N 1
ATOM 7481 C CA . PHE A 1 966 ? 21.816 27.396 23.842 1.00 93.38 966 PHE A CA 1
ATOM 7482 C C . PHE A 1 966 ? 22.389 27.438 22.421 1.00 93.38 966 PHE A C 1
ATOM 7484 O O . PHE A 1 966 ? 23.374 26.752 22.137 1.00 93.38 966 PHE A O 1
ATOM 7491 N N . LEU A 1 967 ? 21.839 28.268 21.530 1.00 90.44 967 LEU A N 1
ATOM 7492 C CA . LEU A 1 967 ? 22.352 28.375 20.166 1.00 90.44 967 LEU A CA 1
ATOM 7493 C C . LEU A 1 967 ? 23.786 28.927 20.166 1.00 90.44 967 LEU A C 1
ATOM 7495 O O . LEU A 1 967 ? 24.691 28.314 19.595 1.00 90.44 967 LEU A O 1
ATOM 7499 N N . ASN A 1 968 ? 24.038 30.019 20.893 1.00 87.00 968 ASN A N 1
ATOM 7500 C CA . ASN A 1 968 ? 25.368 30.621 20.969 1.00 87.00 968 ASN A CA 1
ATOM 7501 C C . ASN A 1 968 ? 26.422 29.720 21.627 1.00 87.00 968 ASN A C 1
ATOM 7503 O O . ASN A 1 968 ? 27.599 29.816 21.272 1.00 87.00 968 ASN A O 1
ATOM 7507 N N . THR A 1 969 ? 26.052 28.826 22.545 1.00 84.31 969 THR A N 1
ATOM 7508 C CA . THR A 1 969 ? 26.982 27.862 23.159 1.00 84.31 969 THR A CA 1
ATOM 7509 C C . THR A 1 969 ? 27.158 26.601 22.312 1.00 84.31 969 THR A C 1
ATOM 7511 O O . THR A 1 969 ? 28.291 26.223 21.999 1.00 84.31 969 THR A O 1
ATOM 7514 N N . SER A 1 970 ? 26.052 25.979 21.900 1.00 80.25 970 SER A N 1
ATOM 7515 C CA . SER A 1 970 ? 25.996 24.583 21.448 1.00 80.25 970 SER A CA 1
ATOM 7516 C C . SER A 1 970 ? 25.744 24.419 19.945 1.00 80.25 970 SER A C 1
ATOM 7518 O O . SER A 1 970 ? 26.231 23.458 19.343 1.00 80.25 970 SER A O 1
ATOM 7520 N N . TRP A 1 971 ? 25.053 25.361 19.294 1.00 78.56 971 TRP A N 1
ATOM 7521 C CA . TRP A 1 971 ? 24.608 25.227 17.902 1.00 78.56 971 TRP A CA 1
ATOM 7522 C C . TRP A 1 971 ? 25.117 26.372 17.015 1.00 78.56 971 TRP A C 1
ATOM 7524 O O . TRP A 1 971 ? 24.478 27.396 16.841 1.00 78.56 971 TRP A O 1
ATOM 7534 N N . LYS A 1 972 ? 26.283 26.196 16.385 1.00 74.75 972 LYS A N 1
ATOM 7535 C CA . LYS A 1 972 ? 26.908 27.231 15.532 1.00 74.75 972 LYS A CA 1
ATOM 7536 C C . LYS A 1 972 ? 26.721 26.927 14.035 1.00 74.75 972 LYS A C 1
ATOM 7538 O O . LYS A 1 972 ? 27.682 26.592 13.340 1.00 74.75 972 LYS A O 1
ATOM 7543 N N . LYS A 1 973 ? 25.470 26.957 13.557 1.00 85.25 973 LYS A N 1
ATOM 7544 C CA . LYS A 1 973 ? 25.054 26.698 12.155 1.00 85.25 973 LYS A CA 1
ATOM 7545 C C . LYS A 1 973 ? 24.125 27.823 11.653 1.00 85.25 973 LYS A C 1
ATOM 7547 O O . LYS A 1 973 ? 23.821 28.733 12.408 1.00 85.25 973 LYS A O 1
ATOM 7552 N N . SER A 1 974 ? 23.689 27.786 10.392 1.00 88.00 974 SER A N 1
ATOM 7553 C CA . SER A 1 974 ? 22.650 28.688 9.859 1.00 88.00 974 SER A CA 1
ATOM 7554 C C . SER A 1 974 ? 21.253 28.062 9.939 1.00 88.00 974 SER A C 1
ATOM 7556 O O . SER A 1 974 ? 21.103 26.843 9.835 1.00 88.00 974 SER A O 1
ATOM 7558 N N . VAL A 1 975 ? 20.235 28.903 10.131 1.00 91.94 975 VAL A N 1
ATOM 7559 C CA . VAL A 1 975 ? 18.831 28.527 10.359 1.00 91.94 975 VAL A CA 1
ATOM 7560 C C . VAL A 1 975 ? 18.112 28.354 9.023 1.00 91.94 975 VAL A C 1
ATOM 7562 O O . VAL A 1 975 ? 18.076 29.275 8.210 1.00 91.94 975 VAL A O 1
ATOM 7565 N N . ASN A 1 976 ? 17.537 27.177 8.769 1.00 92.38 976 ASN A N 1
ATOM 7566 C CA . ASN A 1 976 ? 16.701 26.930 7.590 1.00 92.38 976 ASN A CA 1
ATOM 7567 C C . ASN A 1 976 ? 15.220 27.259 7.879 1.00 92.38 976 ASN A C 1
ATOM 7569 O O . ASN A 1 976 ? 14.825 27.429 9.031 1.00 92.38 976 ASN A O 1
ATOM 7573 N N . LYS A 1 977 ? 14.389 27.340 6.828 1.00 92.19 977 LYS A N 1
ATOM 7574 C CA . LYS A 1 977 ? 12.961 27.704 6.956 1.00 92.19 977 LYS A CA 1
ATOM 7575 C C . LYS A 1 977 ? 12.165 26.726 7.831 1.00 92.19 977 LYS A C 1
ATOM 7577 O O . LYS A 1 977 ? 11.211 27.118 8.489 1.00 92.19 977 LYS A O 1
ATOM 7582 N N . ASP A 1 978 ? 12.583 25.467 7.819 1.00 90.88 978 ASP A N 1
ATOM 7583 C CA . ASP A 1 978 ? 12.004 24.362 8.580 1.00 90.88 978 ASP A CA 1
ATOM 7584 C C . ASP A 1 978 ? 12.192 24.564 10.095 1.00 90.88 978 ASP A C 1
ATOM 7586 O O . ASP A 1 978 ? 11.215 24.747 10.818 1.00 90.88 978 ASP A O 1
ATOM 7590 N N . MET A 1 979 ? 13.447 24.704 10.546 1.00 91.81 979 MET A N 1
ATOM 7591 C CA . MET A 1 979 ? 13.785 25.083 11.922 1.00 91.81 979 MET A CA 1
ATOM 7592 C C . MET A 1 979 ? 13.106 26.390 12.336 1.00 91.81 979 MET A C 1
ATOM 7594 O O . MET A 1 979 ? 12.568 26.460 13.431 1.00 91.81 979 MET A O 1
ATOM 7598 N N . TRP A 1 980 ? 13.112 27.415 11.476 1.00 94.88 980 TRP A N 1
ATOM 7599 C CA . TRP A 1 980 ? 12.472 28.700 11.772 1.00 94.88 980 TRP A CA 1
ATOM 7600 C C . TRP A 1 980 ? 10.982 28.530 12.104 1.00 94.88 980 TRP A C 1
ATOM 7602 O O . TRP A 1 980 ? 10.528 28.988 13.148 1.00 94.88 980 TRP A O 1
ATOM 7612 N N . ASN A 1 981 ? 10.230 27.821 11.258 1.00 94.75 981 ASN A N 1
ATOM 7613 C CA . ASN A 1 981 ? 8.804 27.579 11.475 1.00 94.75 981 ASN A CA 1
ATOM 7614 C C . ASN A 1 981 ? 8.531 26.740 12.735 1.00 94.75 981 ASN A C 1
ATOM 7616 O O . ASN A 1 981 ? 7.613 27.053 13.494 1.00 94.75 981 ASN A O 1
ATOM 7620 N N . GLU A 1 982 ? 9.319 25.690 12.968 1.00 94.06 982 GLU A N 1
ATOM 7621 C CA . GLU A 1 982 ? 9.145 24.815 14.130 1.00 94.06 982 GLU A CA 1
ATOM 7622 C C . GLU A 1 982 ? 9.564 25.494 15.446 1.00 94.06 982 GLU A C 1
ATOM 7624 O O . GLU A 1 982 ? 8.954 25.213 16.474 1.00 94.06 982 GLU A O 1
ATOM 7629 N N . THR A 1 983 ? 10.487 26.466 15.432 1.00 94.94 983 THR A N 1
ATOM 7630 C CA . THR A 1 983 ? 10.779 27.316 16.604 1.00 94.94 983 THR A CA 1
ATOM 7631 C C . THR A 1 983 ? 9.545 28.103 17.058 1.00 94.94 983 THR A C 1
ATOM 7633 O O . THR A 1 983 ? 9.299 28.171 18.258 1.00 94.94 983 THR A O 1
ATOM 7636 N N . LEU A 1 984 ? 8.722 28.652 16.150 1.00 95.00 984 LEU A N 1
ATOM 7637 C CA . LEU A 1 984 ? 7.464 29.321 16.534 1.00 95.00 984 LEU A CA 1
ATOM 7638 C C . LEU A 1 984 ? 6.476 28.353 17.193 1.00 95.00 984 LEU A C 1
ATOM 7640 O O . LEU A 1 984 ? 5.889 28.670 18.225 1.00 95.00 984 LEU A O 1
ATOM 7644 N N . LYS A 1 985 ? 6.297 27.174 16.595 1.00 92.56 985 LYS A N 1
ATOM 7645 C CA . LYS A 1 985 ? 5.379 26.141 17.088 1.00 92.56 985 LYS A CA 1
ATOM 7646 C C . LYS A 1 985 ? 5.827 25.603 18.450 1.00 92.56 985 LYS A C 1
ATOM 7648 O O . LYS A 1 985 ? 5.013 25.485 19.361 1.00 92.56 985 LYS A O 1
ATOM 7653 N N . PHE A 1 986 ? 7.124 25.352 18.621 1.00 93.56 986 PHE A N 1
ATOM 7654 C CA . PHE A 1 986 ? 7.708 24.983 19.908 1.00 93.56 986 PHE A CA 1
ATOM 7655 C C . PHE A 1 986 ? 7.561 26.108 20.941 1.00 93.56 986 PHE A C 1
ATOM 7657 O O . PHE A 1 986 ? 7.182 25.835 22.077 1.00 93.56 986 PHE A O 1
ATOM 7664 N N . ALA A 1 987 ? 7.777 27.370 20.550 1.00 93.00 987 ALA A N 1
ATOM 7665 C CA . ALA A 1 987 ? 7.578 28.516 21.431 1.00 93.00 987 ALA A CA 1
ATOM 7666 C C . ALA A 1 987 ? 6.134 28.586 21.950 1.00 93.00 987 ALA A C 1
ATOM 7668 O O . ALA A 1 987 ? 5.923 28.614 23.161 1.00 93.00 987 ALA A O 1
ATOM 7669 N N . GLN A 1 988 ? 5.148 28.508 21.052 1.00 92.50 988 GLN A N 1
ATOM 7670 C CA . GLN A 1 988 ? 3.722 28.488 21.391 1.00 92.50 988 GLN A CA 1
ATOM 7671 C C . GLN A 1 988 ? 3.358 27.333 22.341 1.00 92.50 988 GLN A C 1
ATOM 7673 O O . GLN A 1 988 ? 2.664 27.564 23.329 1.00 92.50 988 GLN A O 1
ATOM 7678 N N . LEU A 1 989 ? 3.866 26.118 22.101 1.00 91.38 989 LEU A N 1
ATOM 7679 C CA . LEU A 1 989 ? 3.618 24.971 22.984 1.00 91.38 989 LEU A CA 1
ATOM 7680 C C . LEU A 1 989 ? 4.320 25.106 24.347 1.00 91.38 989 LEU A C 1
ATOM 7682 O O . LEU A 1 989 ? 3.704 24.824 25.367 1.00 91.38 989 LEU A O 1
ATOM 7686 N N . SER A 1 990 ? 5.556 25.616 24.401 1.00 89.31 990 SER A N 1
ATOM 7687 C CA . SER A 1 990 ? 6.299 25.843 25.660 1.00 89.31 990 SER A CA 1
ATOM 7688 C C . SER A 1 990 ? 5.733 26.964 26.548 1.00 89.31 990 SER A C 1
ATOM 7690 O O . SER A 1 990 ? 6.073 27.049 27.728 1.00 89.31 990 SER A O 1
ATOM 7692 N N . LEU A 1 991 ? 4.874 27.823 25.987 1.00 88.62 991 LEU A N 1
ATOM 7693 C CA . LEU A 1 991 ? 4.088 28.819 26.722 1.00 88.62 991 LEU A CA 1
ATOM 7694 C C . LEU A 1 991 ? 2.732 28.269 27.194 1.00 88.62 991 LEU A C 1
ATOM 7696 O O . LEU A 1 991 ? 2.191 28.770 28.174 1.00 88.62 991 LEU A O 1
ATOM 7700 N N . ALA A 1 992 ? 2.183 27.261 26.509 1.00 87.69 992 ALA A N 1
ATOM 7701 C CA . ALA A 1 992 ? 0.966 26.562 26.927 1.00 87.69 992 ALA A CA 1
ATOM 7702 C C . ALA A 1 992 ? 1.248 25.477 27.984 1.00 87.69 992 ALA A C 1
ATOM 7704 O O . ALA A 1 992 ? 0.421 25.235 28.858 1.00 87.69 992 ALA A O 1
ATOM 7705 N N . ASP A 1 993 ? 2.421 24.845 27.912 1.00 86.56 993 ASP A N 1
ATOM 7706 C CA . ASP A 1 993 ? 2.899 23.824 28.839 1.00 86.56 993 ASP A CA 1
ATOM 7707 C C . ASP A 1 993 ? 4.382 24.057 29.177 1.00 86.56 993 ASP A C 1
ATOM 7709 O O . ASP A 1 993 ? 5.294 23.659 28.441 1.00 86.56 993 ASP A O 1
ATOM 7713 N N . GLU A 1 994 ? 4.632 24.664 30.342 1.00 83.25 994 GLU A N 1
ATOM 7714 C CA . GLU A 1 994 ? 5.991 24.866 30.845 1.00 83.25 994 GLU A CA 1
ATOM 7715 C C . GLU A 1 994 ? 6.733 23.547 31.129 1.00 83.25 994 GLU A C 1
ATOM 7717 O O . GLU A 1 994 ? 7.966 23.564 31.203 1.00 83.25 994 GLU A O 1
ATOM 7722 N N . SER A 1 995 ? 6.049 22.408 31.313 1.00 79.25 995 SER A N 1
ATOM 7723 C CA . SER A 1 995 ? 6.678 21.132 31.676 1.00 79.25 995 SER A CA 1
ATOM 7724 C C . SER A 1 995 ? 7.296 20.394 30.484 1.00 79.25 995 SER A C 1
ATOM 7726 O O . SER A 1 995 ? 8.076 19.464 30.698 1.00 79.25 995 SER A O 1
ATOM 7728 N N . MET A 1 996 ? 6.987 20.806 29.247 1.00 81.19 996 MET A N 1
ATOM 7729 C CA . MET A 1 996 ? 7.345 20.111 27.999 1.00 81.19 996 MET A CA 1
ATOM 7730 C C . MET A 1 996 ? 6.787 18.677 27.889 1.00 81.19 996 MET A C 1
ATOM 7732 O O . MET A 1 996 ? 7.423 17.815 27.281 1.00 81.19 996 MET A O 1
ATOM 7736 N N . SER A 1 997 ? 5.617 18.393 28.467 1.00 80.56 997 SER A N 1
ATOM 7737 C CA . SER A 1 997 ? 4.937 17.093 28.332 1.00 80.56 997 SER A CA 1
ATOM 7738 C C . SER A 1 997 ? 4.550 16.773 26.880 1.00 80.56 997 SER A C 1
ATOM 7740 O O . SER A 1 997 ? 4.506 15.607 26.493 1.00 80.56 997 SER A O 1
ATOM 7742 N N . PHE A 1 998 ? 4.357 17.807 26.052 1.00 83.62 998 PHE A N 1
ATOM 7743 C CA . PHE A 1 998 ? 4.124 17.685 24.609 1.00 83.62 998 PHE A CA 1
ATOM 7744 C C . PHE A 1 998 ? 5.341 17.183 23.806 1.00 83.62 998 PHE A C 1
ATOM 7746 O O . PHE A 1 998 ? 5.194 16.851 22.629 1.00 83.62 998 PHE A O 1
ATOM 7753 N N . TRP A 1 999 ? 6.545 17.160 24.392 1.00 84.69 999 TRP A N 1
ATOM 7754 C CA . TRP A 1 999 ? 7.770 16.703 23.730 1.00 84.69 999 TRP A CA 1
ATOM 7755 C C . TRP A 1 999 ? 8.172 15.304 24.212 1.00 84.69 999 TRP A C 1
ATOM 7757 O O . TRP A 1 999 ? 8.187 15.017 25.409 1.00 84.69 999 TRP A O 1
ATOM 7767 N N . ASN A 1 1000 ? 8.583 14.450 23.276 1.00 80.94 1000 ASN A N 1
ATOM 7768 C CA . ASN A 1 1000 ? 9.174 13.141 23.540 1.00 80.94 1000 ASN A CA 1
ATOM 7769 C C . ASN A 1 1000 ? 10.235 12.808 22.473 1.00 80.94 1000 ASN A C 1
ATOM 7771 O O . ASN A 1 1000 ? 10.252 13.418 21.406 1.00 80.94 1000 ASN A O 1
ATOM 7775 N N . GLU A 1 1001 ? 11.101 11.829 22.751 1.00 67.38 1001 GLU A N 1
ATOM 7776 C CA . GLU A 1 1001 ? 12.226 11.443 21.873 1.00 67.38 1001 GLU A CA 1
ATOM 7777 C C . GLU A 1 1001 ? 11.799 10.761 20.552 1.00 67.38 1001 GLU A C 1
ATOM 7779 O O . GLU A 1 1001 ? 12.642 10.501 19.696 1.00 67.38 1001 GLU A O 1
ATOM 7784 N N . GLU A 1 1002 ? 10.503 10.482 20.368 1.00 65.81 1002 GLU A N 1
ATOM 7785 C CA . GLU A 1 1002 ? 9.926 9.882 19.152 1.00 65.81 1002 GLU A CA 1
ATOM 7786 C C . GLU A 1 1002 ? 9.213 10.923 18.260 1.00 65.81 1002 GLU A C 1
ATOM 7788 O O . GLU A 1 1002 ? 8.832 10.638 17.123 1.00 65.81 1002 GLU A O 1
ATOM 7793 N N . SER A 1 1003 ? 9.044 12.154 18.753 1.00 72.56 1003 SER A N 1
ATOM 7794 C CA . SER A 1 1003 ? 8.408 13.259 18.034 1.00 72.56 1003 SER A CA 1
ATOM 7795 C C . SER A 1 1003 ? 9.302 13.805 16.925 1.00 72.56 1003 SER A C 1
ATOM 7797 O O . SER A 1 1003 ? 10.497 14.007 17.109 1.00 72.56 1003 SER A O 1
ATOM 7799 N N . SER A 1 1004 ? 8.711 14.113 15.769 1.00 76.25 1004 SER A N 1
ATOM 7800 C CA . SER A 1 1004 ? 9.441 14.612 14.592 1.00 76.25 1004 SER A CA 1
ATOM 7801 C C . SER A 1 1004 ? 9.807 16.104 14.683 1.00 76.25 1004 SER A C 1
ATOM 7803 O O . SER A 1 1004 ? 9.404 16.900 13.836 1.00 76.25 1004 SER A O 1
ATOM 7805 N N . TRP A 1 1005 ? 10.561 16.492 15.713 1.00 86.06 1005 TRP A N 1
ATOM 7806 C CA . TRP A 1 1005 ? 11.145 17.829 15.833 1.00 86.06 1005 TRP A CA 1
ATOM 7807 C C . TRP A 1 1005 ? 12.481 17.934 15.066 1.00 86.06 1005 TRP A C 1
ATOM 7809 O O . TRP A 1 1005 ? 13.174 16.936 14.852 1.00 86.06 1005 TRP A O 1
ATOM 7819 N N . PRO A 1 1006 ? 12.899 19.140 14.638 1.00 85.94 1006 PRO A N 1
ATOM 7820 C CA . PRO A 1 1006 ? 14.270 19.376 14.197 1.00 85.94 1006 PRO A CA 1
ATOM 7821 C C . PRO A 1 1006 ? 15.255 19.141 15.350 1.00 85.94 1006 PRO A C 1
ATOM 7823 O O . PRO A 1 1006 ? 15.089 19.735 16.411 1.00 85.94 1006 PRO A O 1
ATOM 7826 N N . SER A 1 1007 ? 16.345 18.392 15.126 1.00 86.94 1007 SER A N 1
ATOM 7827 C CA . SER A 1 1007 ? 17.248 17.922 16.206 1.00 86.94 1007 SER A CA 1
ATOM 7828 C C . SER A 1 1007 ? 17.839 19.004 17.122 1.00 86.94 1007 SER A C 1
ATOM 7830 O O . SER A 1 1007 ? 18.344 18.704 18.194 1.00 86.94 1007 SER A O 1
ATOM 7832 N N . VAL A 1 1008 ? 17.831 20.264 16.685 1.00 89.62 1008 VAL A N 1
ATOM 7833 C CA . VAL A 1 1008 ? 18.253 21.433 17.470 1.00 89.62 1008 VAL A CA 1
ATOM 7834 C C . VAL A 1 1008 ? 17.272 21.777 18.598 1.00 89.62 1008 VAL A C 1
ATOM 7836 O O . VAL A 1 1008 ? 17.691 22.310 19.618 1.00 89.62 1008 VAL A O 1
ATOM 7839 N N . ILE A 1 1009 ? 15.990 21.448 18.435 1.00 91.25 1009 ILE A N 1
ATOM 7840 C CA . ILE A 1 1009 ? 14.968 21.547 19.479 1.00 91.25 1009 ILE A CA 1
ATOM 7841 C C . ILE A 1 1009 ? 15.132 20.388 20.471 1.00 91.25 1009 ILE A C 1
ATOM 7843 O O . ILE A 1 1009 ? 15.065 20.619 21.673 1.00 91.25 1009 ILE A O 1
ATOM 7847 N N . ASP A 1 1010 ? 15.474 19.183 20.011 1.00 88.94 1010 ASP A N 1
ATOM 7848 C CA . ASP A 1 1010 ? 15.771 18.048 20.902 1.00 88.94 1010 ASP A CA 1
ATOM 7849 C C . ASP A 1 1010 ? 17.046 18.290 21.726 1.00 88.94 1010 ASP A C 1
ATOM 7851 O O . ASP A 1 1010 ? 17.038 18.138 22.949 1.00 88.94 1010 ASP A O 1
ATOM 7855 N N . ASP A 1 1011 ? 18.119 18.761 21.076 1.00 89.62 1011 ASP A N 1
ATOM 7856 C CA . ASP A 1 1011 ? 19.352 19.223 21.728 1.00 89.62 1011 ASP A CA 1
ATOM 7857 C C . ASP A 1 1011 ? 19.047 20.343 22.762 1.00 89.62 1011 ASP A C 1
ATOM 7859 O O . ASP A 1 1011 ? 19.653 20.377 23.837 1.00 89.62 1011 ASP A O 1
ATOM 7863 N N . PHE A 1 1012 ? 18.087 21.241 22.480 1.00 91.56 1012 PHE A N 1
ATOM 7864 C CA . PHE A 1 1012 ? 17.656 22.304 23.403 1.00 91.56 1012 PHE A CA 1
ATOM 7865 C C . PHE A 1 1012 ? 16.846 21.775 24.591 1.00 91.56 1012 PHE A C 1
ATOM 7867 O O . PHE A 1 1012 ? 17.071 22.193 25.727 1.00 91.56 1012 PHE A O 1
ATOM 7874 N N . VAL A 1 1013 ? 15.931 20.831 24.368 1.00 89.88 1013 VAL A N 1
ATOM 7875 C CA . VAL A 1 1013 ? 15.181 20.174 25.445 1.00 89.88 1013 VAL A CA 1
ATOM 7876 C C . VAL A 1 1013 ? 16.128 19.371 26.345 1.00 89.88 1013 VAL A C 1
ATOM 7878 O O . VAL A 1 1013 ? 15.973 19.395 27.569 1.00 89.88 1013 VAL A O 1
ATOM 7881 N N . GLU A 1 1014 ? 17.160 18.732 25.780 1.00 86.69 1014 GLU A N 1
ATOM 7882 C CA . GLU A 1 1014 ? 18.220 18.075 26.554 1.00 86.69 1014 GLU A CA 1
ATOM 7883 C C . GLU A 1 1014 ? 19.015 19.090 27.405 1.00 86.69 1014 GLU A C 1
ATOM 7885 O O . GLU A 1 1014 ? 19.238 18.851 28.596 1.00 86.69 1014 GLU A O 1
ATOM 7890 N N . PHE A 1 1015 ? 19.376 20.247 26.832 1.00 89.62 1015 PHE A N 1
ATOM 7891 C CA . PHE A 1 1015 ? 20.029 21.361 27.535 1.00 89.62 1015 PHE A CA 1
ATOM 7892 C C . PHE A 1 1015 ? 19.171 21.911 28.685 1.00 89.62 1015 PHE A C 1
ATOM 7894 O O . PHE A 1 1015 ? 19.651 22.008 29.814 1.00 89.62 1015 PHE A O 1
ATOM 7901 N N . VAL A 1 1016 ? 17.884 22.197 28.458 1.00 88.75 1016 VAL A N 1
ATOM 7902 C CA . VAL A 1 1016 ? 16.987 22.700 29.513 1.00 88.75 1016 VAL A CA 1
ATOM 7903 C C . VAL A 1 1016 ? 16.834 21.679 30.643 1.00 88.75 1016 VAL A C 1
ATOM 7905 O O . VAL A 1 1016 ? 16.958 22.039 31.816 1.00 88.75 1016 VAL A O 1
ATOM 7908 N N . LYS A 1 1017 ? 16.626 20.395 30.323 1.00 85.62 1017 LYS A N 1
ATOM 7909 C CA . LYS A 1 1017 ? 16.464 19.330 31.330 1.00 85.62 1017 LYS A CA 1
ATOM 7910 C C . LYS A 1 1017 ? 17.731 19.104 32.170 1.00 85.62 1017 LYS A C 1
ATOM 7912 O O . LYS A 1 1017 ? 17.616 18.779 33.352 1.00 85.62 1017 LYS A O 1
ATOM 7917 N N . LYS A 1 1018 ? 18.930 19.298 31.606 1.00 81.00 1018 LYS A N 1
ATOM 7918 C CA . LYS A 1 1018 ? 20.214 19.092 32.307 1.00 81.00 1018 LYS A CA 1
ATOM 7919 C C . LYS A 1 1018 ? 20.746 20.339 33.004 1.00 81.00 1018 LYS A C 1
ATOM 7921 O O . LYS A 1 1018 ? 20.996 20.306 34.207 1.00 81.00 1018 LYS A O 1
ATOM 7926 N N . ASP A 1 1019 ? 20.916 21.418 32.249 1.00 79.12 1019 ASP A N 1
ATOM 7927 C CA . ASP A 1 1019 ? 21.728 22.569 32.647 1.00 79.12 1019 ASP A CA 1
ATOM 7928 C C . ASP A 1 1019 ? 20.888 23.709 33.242 1.00 79.12 1019 ASP A C 1
ATOM 7930 O O . ASP A 1 1019 ? 21.433 24.572 33.930 1.00 79.12 1019 ASP A O 1
ATOM 7934 N N . LYS A 1 1020 ? 19.559 23.694 33.038 1.00 84.00 1020 LYS A N 1
ATOM 7935 C CA . LYS A 1 1020 ? 18.622 24.669 33.627 1.00 84.00 1020 LYS A CA 1
ATOM 7936 C C . LYS A 1 1020 ? 17.716 24.087 34.716 1.00 84.00 1020 LYS A C 1
ATOM 7938 O O . LYS A 1 1020 ? 17.494 24.747 35.724 1.00 84.00 1020 LYS A O 1
ATOM 7943 N N . ARG A 1 1021 ? 17.212 22.858 34.539 1.00 81.75 1021 ARG A N 1
ATOM 7944 C CA . ARG A 1 1021 ? 16.263 22.196 35.464 1.00 81.75 1021 ARG A CA 1
ATOM 7945 C C . ARG A 1 1021 ? 16.843 21.015 36.263 1.00 81.75 1021 ARG A C 1
ATOM 7947 O O . ARG A 1 1021 ? 16.117 20.378 37.018 1.00 81.75 1021 ARG A O 1
ATOM 7954 N N . GLY A 1 1022 ? 18.150 20.755 36.162 1.00 53.94 1022 GLY A N 1
ATOM 7955 C CA . GLY A 1 1022 ? 18.895 19.978 37.167 1.00 53.94 1022 GLY A CA 1
ATOM 7956 C C . GLY A 1 1022 ? 18.712 18.452 37.166 1.00 53.94 1022 GLY A C 1
ATOM 7957 O O . GLY A 1 1022 ? 18.912 17.827 38.207 1.00 53.94 1022 GLY A O 1
ATOM 7958 N N . GLY A 1 1023 ? 18.362 17.835 36.033 1.00 43.31 1023 GLY A N 1
ATOM 7959 C CA . GLY A 1 1023 ? 18.176 16.382 35.927 1.00 43.31 1023 GLY A CA 1
ATOM 7960 C C . GLY A 1 1023 ? 19.408 15.528 36.316 1.00 43.31 1023 GLY A C 1
ATOM 7961 O O . GLY A 1 1023 ? 20.552 15.998 36.270 1.00 43.31 1023 GLY A O 1
ATOM 7962 N N . PRO A 1 1024 ? 19.209 14.245 36.689 1.00 35.03 1024 PRO A N 1
ATOM 7963 C CA . PRO A 1 1024 ? 20.262 13.389 37.240 1.00 35.03 1024 PRO A CA 1
ATOM 7964 C C . PRO A 1 1024 ? 21.442 13.181 36.274 1.00 35.03 1024 PRO A C 1
ATOM 7966 O O . PRO A 1 1024 ? 21.301 12.729 35.136 1.00 35.03 1024 PRO A O 1
ATOM 7969 N N . ARG A 1 1025 ? 22.652 13.500 36.753 1.00 29.70 1025 ARG A N 1
ATOM 7970 C CA . ARG A 1 1025 ? 23.877 13.603 35.940 1.00 29.70 1025 ARG A CA 1
ATOM 7971 C C . ARG A 1 1025 ? 24.451 12.248 35.495 1.00 29.70 1025 ARG A C 1
ATOM 7973 O O . ARG A 1 1025 ? 25.448 11.771 36.045 1.00 29.70 1025 ARG A O 1
ATOM 7980 N N . HIS A 1 1026 ? 23.917 11.673 34.418 1.00 31.08 1026 HIS A N 1
ATOM 7981 C CA . HIS A 1 1026 ? 24.622 10.623 33.673 1.00 31.08 1026 HIS A CA 1
ATOM 7982 C C . HIS A 1 1026 ? 25.937 11.163 33.079 1.00 31.08 1026 HIS A C 1
ATOM 7984 O O . HIS A 1 1026 ? 25.950 12.047 32.223 1.00 31.08 1026 HIS A O 1
ATOM 7990 N N . LYS A 1 1027 ? 27.070 10.609 33.531 1.00 27.83 1027 LYS A N 1
ATOM 7991 C CA . LYS A 1 1027 ? 28.427 11.070 33.186 1.00 27.83 1027 LYS A CA 1
ATOM 7992 C C . LYS A 1 1027 ? 28.769 10.875 31.696 1.00 27.83 1027 LYS A C 1
ATOM 7994 O O . LYS A 1 1027 ? 29.340 9.853 31.318 1.00 27.83 1027 LYS A O 1
ATOM 7999 N N . ARG A 1 1028 ? 28.535 11.895 30.863 1.00 27.59 1028 ARG A N 1
ATOM 8000 C CA . ARG A 1 1028 ? 29.283 12.117 29.608 1.00 27.59 1028 ARG A CA 1
ATOM 8001 C C . ARG A 1 1028 ? 30.384 13.141 29.894 1.00 27.59 1028 ARG A C 1
ATOM 8003 O O . ARG A 1 1028 ? 30.100 14.235 30.366 1.00 27.59 1028 ARG A O 1
ATOM 8010 N N . ALA A 1 1029 ? 31.645 12.778 29.662 1.00 27.42 1029 ALA A N 1
ATOM 8011 C CA . ALA A 1 1029 ? 32.778 13.648 29.971 1.00 27.42 1029 ALA A CA 1
ATOM 8012 C C . ALA A 1 1029 ? 32.948 14.744 28.904 1.00 27.42 1029 ALA A C 1
ATOM 8014 O O . ALA A 1 1029 ? 33.284 14.445 27.757 1.00 27.42 1029 ALA A O 1
ATOM 8015 N N . ALA A 1 1030 ? 32.755 16.005 29.292 1.00 29.02 1030 ALA A N 1
ATOM 8016 C CA . ALA A 1 1030 ? 33.161 17.153 28.489 1.00 29.02 1030 ALA A CA 1
ATOM 8017 C C . ALA A 1 1030 ? 34.684 17.352 28.578 1.00 29.02 1030 ALA A C 1
ATOM 8019 O O . ALA A 1 1030 ? 35.277 17.208 29.647 1.00 29.02 1030 ALA A O 1
ATOM 8020 N N . LEU A 1 1031 ? 35.322 17.687 27.454 1.00 28.44 1031 LEU A N 1
ATOM 8021 C CA . LEU A 1 1031 ? 36.766 17.928 27.383 1.00 28.44 1031 LEU A CA 1
ATOM 8022 C C . LEU A 1 1031 ? 37.070 19.074 26.404 1.00 28.44 1031 LEU A C 1
ATOM 8024 O O . LEU A 1 1031 ? 37.610 18.881 25.316 1.00 28.44 1031 LEU A O 1
ATOM 8028 N N . ALA A 1 1032 ? 36.690 20.287 26.807 1.00 29.89 1032 ALA A N 1
ATOM 8029 C CA . ALA A 1 1032 ? 37.140 21.531 26.188 1.00 29.89 1032 ALA A CA 1
ATOM 8030 C C . ALA A 1 1032 ? 38.331 22.077 26.991 1.00 29.89 1032 ALA A C 1
ATOM 8032 O O . ALA A 1 1032 ? 38.251 22.195 28.211 1.00 29.89 1032 ALA A O 1
ATOM 8033 N N . SER A 1 1033 ? 39.446 22.384 26.323 1.00 28.95 1033 SER A N 1
ATOM 8034 C CA . SER A 1 1033 ? 40.648 22.922 26.974 1.00 28.95 1033 SER A CA 1
ATOM 8035 C C . SER A 1 1033 ? 40.796 24.413 26.676 1.00 28.95 1033 SER A C 1
ATOM 8037 O O . SER A 1 1033 ? 40.652 24.836 25.531 1.00 28.95 1033 SER A O 1
ATOM 8039 N N . SER A 1 1034 ? 41.062 25.199 27.720 1.00 27.91 1034 SER A N 1
ATOM 8040 C CA . SER A 1 1034 ? 41.220 26.656 27.653 1.00 27.91 1034 SER A CA 1
ATOM 8041 C C . SER A 1 1034 ? 42.531 27.077 26.978 1.00 27.91 1034 SER A C 1
ATOM 8043 O O . SER A 1 1034 ? 43.534 26.365 27.030 1.00 27.91 1034 SER A O 1
ATOM 8045 N N . THR A 1 1035 ? 42.568 28.286 26.412 1.00 26.73 1035 THR A N 1
ATOM 8046 C CA . THR A 1 1035 ? 43.817 29.046 26.229 1.00 26.73 1035 THR A CA 1
ATOM 8047 C C . THR A 1 1035 ? 43.575 30.537 26.486 1.00 26.73 1035 THR A C 1
ATOM 8049 O O . THR A 1 1035 ? 43.370 31.331 25.578 1.00 26.73 1035 THR A O 1
ATOM 8052 N N . VAL A 1 1036 ? 43.571 30.868 27.778 1.00 26.83 1036 VAL A N 1
ATOM 8053 C CA . VAL A 1 1036 ? 44.050 32.109 28.419 1.00 26.83 1036 VAL A CA 1
ATOM 8054 C C . VAL A 1 1036 ? 44.458 33.279 27.503 1.00 26.83 1036 VAL A C 1
ATOM 8056 O O . VAL A 1 1036 ? 45.496 33.221 26.847 1.00 26.83 1036 VAL A O 1
ATOM 8059 N N . VAL A 1 1037 ? 43.805 34.431 27.703 1.00 26.44 1037 VAL A N 1
ATOM 8060 C CA . VAL A 1 1037 ? 44.491 35.734 27.834 1.00 26.44 1037 VAL A CA 1
ATOM 8061 C C . VAL A 1 1037 ? 43.981 36.431 29.112 1.00 26.44 1037 VAL A C 1
ATOM 8063 O O . VAL A 1 1037 ? 42.890 36.149 29.597 1.00 26.44 1037 VAL A O 1
ATOM 8066 N N . ARG A 1 1038 ? 44.835 37.268 29.715 1.00 26.20 1038 ARG A N 1
ATOM 8067 C CA . ARG A 1 1038 ? 44.634 38.024 30.975 1.00 26.20 1038 ARG A CA 1
ATOM 8068 C C . ARG A 1 1038 ? 43.654 39.219 30.743 1.00 26.20 1038 ARG A C 1
ATOM 8070 O O . ARG A 1 1038 ? 43.338 39.487 29.594 1.00 26.20 1038 ARG A O 1
ATOM 8077 N N . ARG A 1 1039 ? 43.198 40.031 31.720 1.00 25.42 1039 ARG A N 1
ATOM 8078 C CA . ARG A 1 1039 ? 43.881 40.566 32.928 1.00 25.42 1039 ARG A CA 1
ATOM 8079 C C . ARG A 1 1039 ? 42.914 41.377 33.844 1.00 25.42 1039 ARG A C 1
ATOM 8081 O O . ARG A 1 1039 ? 41.913 41.866 33.353 1.00 25.42 1039 ARG A O 1
ATOM 8088 N N . LEU A 1 1040 ? 43.361 41.649 35.087 1.00 25.89 1040 LEU A N 1
ATOM 8089 C CA . LEU A 1 1040 ? 42.968 42.730 36.042 1.00 25.89 1040 LEU A CA 1
ATOM 8090 C C . LEU A 1 1040 ? 41.803 42.536 37.062 1.00 25.89 1040 LEU A C 1
ATOM 8092 O O . LEU A 1 1040 ? 40.644 42.649 36.709 1.00 25.89 1040 LEU A O 1
ATOM 8096 N N . ARG A 1 1041 ? 42.212 42.441 38.352 1.00 27.66 1041 ARG A N 1
ATOM 8097 C CA . ARG A 1 1041 ? 41.742 43.159 39.587 1.00 27.66 1041 ARG A CA 1
ATOM 8098 C C . ARG A 1 1041 ? 40.257 43.012 40.026 1.00 27.66 1041 ARG A C 1
ATOM 8100 O O . ARG A 1 1041 ? 39.364 43.311 39.260 1.00 27.66 1041 ARG A O 1
ATOM 8107 N N . LYS A 1 1042 ? 39.984 42.440 41.223 1.00 27.19 1042 LYS A N 1
ATOM 8108 C CA . LYS A 1 1042 ? 39.798 43.084 42.574 1.00 27.19 1042 LYS A CA 1
ATOM 8109 C C . LYS A 1 1042 ? 38.552 44.011 42.627 1.00 27.19 1042 LYS A C 1
ATOM 8111 O O . LYS A 1 1042 ? 38.397 44.792 41.705 1.00 27.19 1042 LYS A O 1
ATOM 8116 N N . ILE A 1 1043 ? 37.678 44.037 43.652 1.00 25.94 1043 ILE A N 1
ATOM 8117 C CA . ILE A 1 1043 ? 37.857 44.008 45.136 1.00 25.94 1043 ILE A CA 1
ATOM 8118 C C . ILE A 1 1043 ? 36.723 43.182 45.849 1.00 25.94 1043 ILE A C 1
ATOM 8120 O O . ILE A 1 1043 ? 35.779 42.748 45.201 1.00 25.94 1043 ILE A O 1
ATOM 8124 N N . HIS A 1 1044 ? 36.866 42.924 47.162 1.00 25.16 1044 HIS A N 1
ATOM 8125 C CA . HIS A 1 1044 ? 35.905 42.367 48.162 1.00 25.16 1044 HIS A CA 1
ATOM 8126 C C . HIS A 1 1044 ? 34.728 43.345 48.518 1.00 25.16 1044 HIS A C 1
ATOM 8128 O O . HIS A 1 1044 ? 34.712 44.412 47.904 1.00 25.16 1044 HIS A O 1
ATOM 8134 N N . PRO A 1 1045 ? 33.810 43.112 49.510 1.00 40.97 1045 PRO A N 1
ATOM 8135 C CA . PRO A 1 1045 ? 33.660 42.000 50.480 1.00 40.97 1045 PRO A CA 1
ATOM 8136 C C . PRO A 1 1045 ? 32.240 41.391 50.688 1.00 40.97 1045 PRO A C 1
ATOM 8138 O O . PRO A 1 1045 ? 31.243 41.790 50.098 1.00 40.97 1045 PRO A O 1
ATOM 8141 N N . THR A 1 1046 ? 32.229 40.403 51.592 1.00 25.03 1046 THR A N 1
ATOM 8142 C CA . THR A 1 1046 ? 31.153 39.820 52.434 1.00 25.03 1046 THR A CA 1
ATOM 8143 C C . THR A 1 1046 ? 30.370 40.846 53.289 1.00 25.03 1046 THR A C 1
ATOM 8145 O O . THR A 1 1046 ? 30.831 41.981 53.421 1.00 25.03 1046 THR A O 1
ATOM 8148 N N . PRO A 1 1047 ? 29.228 40.470 53.916 1.00 43.12 1047 PRO A N 1
ATOM 8149 C CA . PRO A 1 1047 ? 29.244 39.878 55.277 1.00 43.12 1047 PRO A CA 1
ATOM 8150 C C . PRO A 1 1047 ? 28.578 38.472 55.381 1.00 43.12 1047 PRO A C 1
ATOM 8152 O O . PRO A 1 1047 ? 28.718 37.684 54.447 1.00 43.12 1047 PRO A O 1
ATOM 8155 N N . THR A 1 1048 ? 27.992 38.108 56.537 1.00 28.34 1048 THR A N 1
ATOM 8156 C CA . THR A 1 1048 ? 27.683 36.731 57.021 1.00 28.34 1048 THR A CA 1
ATOM 8157 C C . THR A 1 1048 ? 26.442 36.691 57.962 1.00 28.34 1048 THR A C 1
ATOM 8159 O O . THR A 1 1048 ? 25.706 37.672 57.988 1.00 28.34 1048 THR A O 1
ATOM 8162 N N . PHE A 1 1049 ? 26.288 35.613 58.766 1.00 28.59 1049 PHE A N 1
ATOM 8163 C CA . PHE A 1 1049 ? 25.299 35.303 59.839 1.00 28.59 1049 PHE A CA 1
ATOM 8164 C C . PHE A 1 1049 ? 23.989 34.579 59.415 1.00 28.59 1049 PHE A C 1
ATOM 8166 O O . PHE A 1 1049 ? 23.384 34.964 58.419 1.00 28.59 1049 PHE A O 1
ATOM 8173 N N . ASP A 1 1050 ? 23.476 33.558 60.134 1.00 27.98 1050 ASP A N 1
ATOM 8174 C CA . ASP A 1 1050 ? 24.145 32.570 61.026 1.00 27.98 1050 ASP A CA 1
ATOM 8175 C C . ASP A 1 1050 ? 23.242 31.348 61.377 1.00 27.98 1050 ASP A C 1
ATOM 8177 O O . ASP A 1 1050 ? 22.153 31.196 60.828 1.00 27.98 1050 ASP A O 1
ATOM 8181 N N . ASP A 1 1051 ? 23.708 30.527 62.329 1.00 27.08 1051 ASP A N 1
ATOM 8182 C CA . ASP A 1 1051 ? 22.952 29.694 63.286 1.00 27.08 1051 ASP A CA 1
ATOM 8183 C C . ASP A 1 1051 ? 22.187 28.446 62.790 1.00 27.08 1051 ASP A C 1
ATOM 8185 O O . ASP A 1 1051 ? 20.981 28.418 62.549 1.00 27.08 1051 ASP A O 1
ATOM 8189 N N . THR A 1 1052 ? 22.893 27.313 62.863 1.00 34.34 1052 THR A N 1
ATOM 8190 C CA . THR A 1 1052 ? 22.316 26.045 63.363 1.00 34.34 1052 THR A CA 1
ATOM 8191 C C . THR A 1 1052 ? 22.260 26.095 64.902 1.00 34.34 1052 THR A C 1
ATOM 8193 O O . THR A 1 1052 ? 23.164 26.716 65.464 1.00 34.34 1052 THR A O 1
ATOM 8196 N N . PRO A 1 1053 ? 21.378 25.361 65.628 1.00 40.84 1053 PRO A N 1
ATOM 8197 C CA . PRO A 1 1053 ? 21.770 23.979 65.968 1.00 40.84 1053 PRO A CA 1
ATOM 8198 C C . PRO A 1 1053 ? 20.643 22.977 66.360 1.00 40.84 1053 PRO A C 1
ATOM 8200 O O . PRO A 1 1053 ? 19.495 23.333 66.594 1.00 40.84 1053 PRO A O 1
ATOM 8203 N N . ARG A 1 1054 ? 21.088 21.730 66.610 1.00 25.05 1054 ARG A N 1
ATOM 8204 C CA . ARG A 1 1054 ? 20.451 20.625 67.376 1.00 25.05 1054 ARG A CA 1
ATOM 8205 C C . ARG A 1 1054 ? 19.273 19.853 66.746 1.00 25.05 1054 ARG A C 1
ATOM 8207 O O . ARG A 1 1054 ? 18.502 20.406 65.982 1.00 25.05 1054 ARG A O 1
ATOM 8214 N N . GLN A 1 1055 ? 19.005 18.595 67.135 1.00 26.42 1055 GLN A N 1
ATOM 8215 C CA . GLN A 1 1055 ? 19.833 17.388 67.422 1.00 26.42 1055 GLN A CA 1
ATOM 8216 C C . GLN A 1 1055 ? 18.911 16.258 67.958 1.00 26.42 1055 GLN A C 1
ATOM 8218 O O . GLN A 1 1055 ? 17.818 16.560 68.417 1.00 26.42 1055 GLN A O 1
ATOM 8223 N N . LEU A 1 1056 ? 19.434 15.017 68.035 1.00 26.28 1056 LEU A N 1
ATOM 8224 C CA . LEU A 1 1056 ? 18.958 13.888 68.877 1.00 26.28 1056 LEU A CA 1
ATOM 8225 C C . LEU A 1 1056 ? 17.609 13.219 68.487 1.00 26.28 1056 LEU A C 1
ATOM 8227 O O . LEU A 1 1056 ? 16.651 13.899 68.158 1.00 26.28 1056 LEU A O 1
ATOM 8231 N N . THR A 1 1057 ? 17.423 11.887 68.551 1.00 27.08 1057 THR A N 1
ATOM 8232 C CA . THR A 1 1057 ? 18.366 10.742 68.419 1.00 27.08 1057 THR A CA 1
ATOM 8233 C C . THR A 1 1057 ? 17.603 9.426 68.152 1.00 27.08 1057 THR A C 1
ATOM 8235 O O . THR A 1 1057 ? 16.539 9.217 68.715 1.00 27.08 1057 THR A O 1
ATOM 8238 N N . THR A 1 1058 ? 18.226 8.522 67.384 1.00 28.89 1058 THR A N 1
ATOM 8239 C CA . THR A 1 1058 ? 18.409 7.068 67.645 1.00 28.89 1058 THR A CA 1
ATOM 8240 C C . THR A 1 1058 ? 17.298 6.219 68.298 1.00 28.89 1058 THR A C 1
ATOM 8242 O O . THR A 1 1058 ? 17.016 6.405 69.473 1.00 28.89 1058 THR A O 1
ATOM 8245 N N . GLN A 1 1059 ? 16.903 5.114 67.633 1.00 27.31 1059 GLN A N 1
ATOM 8246 C CA . GLN A 1 1059 ? 17.071 3.710 68.104 1.00 27.31 1059 GLN A CA 1
ATOM 8247 C C . GLN A 1 1059 ? 16.731 2.705 66.968 1.00 27.31 1059 GLN A C 1
ATOM 8249 O O . GLN A 1 1059 ? 15.821 2.942 66.186 1.00 27.31 1059 GLN A O 1
ATOM 8254 N N . GLN A 1 1060 ? 17.648 1.782 66.626 1.00 26.50 1060 GLN A N 1
ATOM 8255 C CA . GLN A 1 1060 ? 17.646 0.334 66.963 1.00 26.50 1060 GLN A CA 1
ATOM 8256 C C . GLN A 1 1060 ? 16.453 -0.453 66.373 1.00 26.50 1060 GLN A C 1
ATOM 8258 O O . GLN A 1 1060 ? 15.306 -0.193 66.701 1.00 26.50 1060 GLN A O 1
ATOM 8263 N N . SER A 1 1061 ? 16.661 -1.461 65.519 1.00 25.97 1061 SER A N 1
ATOM 8264 C CA . SER A 1 1061 ? 17.159 -2.785 65.945 1.00 25.97 1061 SER A CA 1
ATOM 8265 C C . SER A 1 1061 ? 17.751 -3.628 64.799 1.00 25.97 1061 SER A C 1
ATOM 8267 O O . SER A 1 1061 ? 17.589 -3.310 63.624 1.00 25.97 1061 SER A O 1
ATOM 8269 N N . LYS A 1 1062 ? 18.445 -4.721 65.148 1.00 26.16 1062 LYS A N 1
ATOM 8270 C CA . LYS A 1 1062 ? 18.977 -5.720 64.201 1.00 26.16 1062 LYS A CA 1
ATOM 8271 C C . LYS A 1 1062 ? 17.958 -6.834 63.932 1.00 26.16 1062 LYS A C 1
ATOM 8273 O O . LYS A 1 1062 ? 17.232 -7.228 64.838 1.00 26.16 1062 LYS A O 1
ATOM 8278 N N . CYS A 1 1063 ? 18.067 -7.464 62.767 1.00 24.20 1063 CYS A N 1
ATOM 8279 C CA . CYS A 1 1063 ? 17.937 -8.918 62.655 1.00 24.20 1063 CYS A CA 1
ATOM 8280 C C . CYS A 1 1063 ? 19.117 -9.470 61.849 1.00 24.20 1063 CYS A C 1
ATOM 8282 O O . CYS A 1 1063 ? 19.772 -8.739 61.106 1.00 24.20 1063 CYS A O 1
ATOM 8284 N N . VAL A 1 1064 ? 19.438 -10.736 62.090 1.00 26.59 1064 VAL A N 1
ATOM 8285 C CA . VAL A 1 1064 ? 20.645 -11.431 61.628 1.00 26.59 1064 VAL A CA 1
ATOM 8286 C C . VAL A 1 1064 ? 20.194 -12.797 61.126 1.00 26.59 1064 VAL A C 1
ATOM 8288 O O . VAL A 1 1064 ? 19.421 -13.438 61.825 1.00 26.59 1064 VAL A O 1
ATOM 8291 N N . TYR A 1 1065 ? 20.640 -13.213 59.940 1.00 26.41 1065 TYR A N 1
ATOM 8292 C CA . TYR A 1 1065 ? 21.383 -14.461 59.699 1.00 26.41 1065 TYR A CA 1
ATOM 8293 C C . TYR A 1 1065 ? 21.701 -14.607 58.199 1.00 26.41 1065 TYR A C 1
ATOM 8295 O O . TYR A 1 1065 ? 20.995 -14.086 57.336 1.00 26.41 1065 TYR A O 1
ATOM 8303 N N . LEU A 1 1066 ? 22.824 -15.263 57.921 1.00 28.34 1066 LEU A N 1
ATOM 8304 C CA . LEU A 1 1066 ? 23.349 -15.669 56.612 1.00 28.34 1066 LEU A CA 1
ATOM 8305 C C . LEU A 1 1066 ? 23.803 -17.139 56.743 1.00 28.34 1066 LEU A C 1
ATOM 8307 O O . LEU A 1 1066 ? 23.716 -17.669 57.848 1.00 28.34 1066 LEU A O 1
ATOM 8311 N N . GLU A 1 1067 ? 24.338 -17.719 55.657 1.00 25.64 1067 GLU A N 1
ATOM 8312 C CA . GLU A 1 1067 ? 24.727 -19.144 55.463 1.00 25.64 1067 GLU A CA 1
ATOM 8313 C C . GLU A 1 1067 ? 23.566 -20.010 54.931 1.00 25.64 1067 GLU A C 1
ATOM 8315 O O . GLU A 1 1067 ? 22.415 -19.801 55.301 1.00 25.64 1067 GLU A O 1
ATOM 8320 N N . GLU A 1 1068 ? 23.752 -20.950 53.993 1.00 26.33 1068 GLU A N 1
ATOM 8321 C CA . GLU A 1 1068 ? 24.917 -21.430 53.203 1.00 26.33 1068 GLU A CA 1
ATOM 8322 C C . GLU A 1 1068 ? 24.376 -21.869 51.807 1.00 26.33 1068 GLU A C 1
ATOM 8324 O O . GLU A 1 1068 ? 23.196 -22.193 51.700 1.00 26.33 1068 GLU A O 1
ATOM 8329 N N . CYS A 1 1069 ? 25.098 -21.953 50.677 1.00 23.64 1069 CYS A N 1
ATOM 8330 C CA . CYS A 1 1069 ? 26.416 -21.458 50.232 1.00 23.64 1069 CYS A CA 1
ATOM 8331 C C . CYS A 1 1069 ? 26.405 -21.456 48.661 1.00 23.64 1069 CYS A C 1
ATOM 8333 O O . CYS A 1 1069 ? 25.320 -21.440 48.087 1.00 23.64 1069 CYS A O 1
ATOM 8335 N N . CYS A 1 1070 ? 27.465 -21.443 47.833 1.00 24.42 1070 CYS A N 1
ATOM 8336 C CA . CYS A 1 1070 ? 28.921 -21.539 48.008 1.00 24.42 1070 CYS A CA 1
ATOM 8337 C C . CYS A 1 1070 ? 29.675 -20.680 46.959 1.00 24.42 1070 CYS A C 1
ATOM 8339 O O . CYS A 1 1070 ? 29.077 -20.076 46.066 1.00 24.42 1070 CYS A O 1
ATOM 8341 N N . CYS A 1 1071 ? 31.003 -20.617 47.061 1.00 24.38 1071 CYS A N 1
ATOM 8342 C CA . CYS A 1 1071 ? 31.878 -19.742 46.277 1.00 24.38 1071 CYS A CA 1
ATOM 8343 C C . CYS A 1 1071 ? 32.265 -20.272 44.883 1.00 24.38 1071 CYS A C 1
ATOM 8345 O O . CYS A 1 1071 ? 32.631 -21.431 44.721 1.00 24.38 1071 CYS A O 1
ATOM 8347 N N . SER A 1 1072 ? 32.457 -19.351 43.935 1.00 23.83 1072 SER A N 1
ATOM 8348 C CA . SER A 1 1072 ? 33.778 -19.205 43.296 1.00 23.83 1072 SER A CA 1
ATOM 8349 C C . SER A 1 1072 ? 34.004 -17.761 42.833 1.00 23.83 1072 SER A C 1
ATOM 8351 O O . SER A 1 1072 ? 33.064 -17.035 42.513 1.00 23.83 1072 SER A O 1
ATOM 8353 N N . SER A 1 1073 ? 35.256 -17.309 42.868 1.00 36.09 1073 SER A N 1
ATOM 8354 C CA . SER A 1 1073 ? 35.659 -15.945 42.521 1.00 36.09 1073 SER A CA 1
ATOM 8355 C C . SER A 1 1073 ? 36.277 -15.891 41.124 1.00 36.09 1073 SER A C 1
ATOM 8357 O O . SER A 1 1073 ? 36.981 -16.813 40.711 1.00 36.09 1073 SER A O 1
ATOM 8359 N N . THR A 1 1074 ? 36.079 -14.796 40.380 1.00 28.39 1074 THR A N 1
ATOM 8360 C CA . THR A 1 1074 ? 36.962 -14.490 39.239 1.00 28.39 1074 THR A CA 1
ATOM 8361 C C . THR A 1 1074 ? 37.049 -12.995 38.914 1.00 28.39 1074 THR A C 1
ATOM 8363 O O . THR A 1 1074 ? 36.115 -12.380 38.414 1.00 28.39 1074 THR A O 1
ATOM 8366 N N . ASP A 1 1075 ? 38.229 -12.453 39.214 1.00 29.16 1075 ASP A N 1
ATOM 8367 C CA . ASP A 1 1075 ? 38.974 -11.404 38.505 1.00 29.16 1075 ASP A CA 1
ATOM 8368 C C . ASP A 1 1075 ? 38.285 -10.104 38.009 1.00 29.16 1075 ASP A C 1
ATOM 8370 O O . ASP A 1 1075 ? 37.512 -10.065 37.048 1.00 29.16 1075 ASP A O 1
ATOM 8374 N N . ARG A 1 1076 ? 38.758 -8.968 38.549 1.00 35.97 1076 ARG A N 1
ATOM 8375 C CA . ARG A 1 1076 ? 38.657 -7.646 37.906 1.00 35.97 1076 ARG A CA 1
ATOM 8376 C C . ARG A 1 1076 ? 39.794 -7.460 36.888 1.00 35.97 1076 ARG A C 1
ATOM 8378 O O . ARG A 1 1076 ? 40.675 -6.619 37.089 1.00 35.97 1076 ARG A O 1
ATOM 8385 N N . SER A 1 1077 ? 39.720 -8.176 35.766 1.00 33.66 1077 SER A N 1
ATOM 8386 C CA . SER A 1 1077 ? 40.664 -8.004 34.651 1.00 33.66 1077 SER A CA 1
ATOM 8387 C C . SER A 1 1077 ? 40.748 -6.525 34.223 1.00 33.66 1077 SER A C 1
ATOM 8389 O O . SER A 1 1077 ? 39.745 -5.882 33.891 1.00 33.66 1077 SER A O 1
ATOM 8391 N N . GLN A 1 1078 ? 41.944 -5.935 34.300 1.00 39.44 1078 GLN A N 1
ATOM 8392 C CA . GLN A 1 1078 ? 42.126 -4.494 34.104 1.00 39.44 1078 GLN A CA 1
ATOM 8393 C C . GLN A 1 1078 ? 41.925 -4.098 32.634 1.00 39.44 1078 GLN A C 1
ATOM 8395 O O . GLN A 1 1078 ? 42.681 -4.514 31.757 1.00 39.44 1078 GLN A O 1
ATOM 8400 N N . MET A 1 1079 ? 40.969 -3.207 32.351 1.00 41.91 1079 MET A N 1
ATOM 8401 C CA . MET A 1 1079 ? 40.903 -2.567 31.033 1.00 41.91 1079 MET A CA 1
ATOM 8402 C C . MET A 1 1079 ? 42.044 -1.553 30.880 1.00 41.91 1079 MET A C 1
ATOM 8404 O O . MET A 1 1079 ? 42.144 -0.601 31.656 1.00 41.91 1079 MET A O 1
ATOM 8408 N N . VAL A 1 1080 ? 42.879 -1.740 29.854 1.00 46.34 1080 VAL A N 1
ATOM 8409 C CA . VAL A 1 1080 ? 44.060 -0.906 29.578 1.00 46.34 1080 VAL A CA 1
ATOM 8410 C C . VAL A 1 1080 ? 43.688 0.578 29.465 1.00 46.34 1080 VAL A C 1
ATOM 8412 O O . VAL A 1 1080 ? 42.757 0.955 28.746 1.00 46.34 1080 VAL A O 1
ATOM 8415 N N . ALA A 1 1081 ? 44.444 1.437 30.156 1.00 48.56 1081 ALA A N 1
ATOM 8416 C CA . ALA A 1 1081 ? 44.216 2.878 30.172 1.00 48.56 1081 ALA A CA 1
ATOM 8417 C C . ALA A 1 1081 ? 44.271 3.490 28.758 1.00 48.56 1081 ALA A C 1
ATOM 8419 O O . ALA A 1 1081 ? 45.201 3.255 27.981 1.00 48.56 1081 ALA A O 1
ATOM 8420 N N . ALA A 1 1082 ? 43.277 4.316 28.421 1.00 46.94 1082 ALA A N 1
ATOM 8421 C CA . ALA A 1 1082 ? 43.181 4.929 27.101 1.00 46.94 1082 ALA A CA 1
ATOM 8422 C C . ALA A 1 1082 ? 44.357 5.890 26.835 1.00 46.94 1082 ALA A C 1
ATOM 8424 O O . ALA A 1 1082 ? 44.574 6.849 27.579 1.00 46.94 1082 ALA A O 1
ATOM 8425 N N . LYS A 1 1083 ? 45.093 5.667 25.735 1.00 54.88 1083 LYS A N 1
ATOM 8426 C CA . LYS A 1 1083 ? 46.161 6.574 25.278 1.00 54.88 1083 LYS A CA 1
ATOM 8427 C C . LYS A 1 1083 ? 45.639 8.006 25.104 1.00 54.88 1083 LYS A C 1
ATOM 8429 O O . LYS A 1 1083 ? 44.517 8.211 24.640 1.00 54.88 1083 LYS A O 1
ATOM 8434 N N . LYS A 1 1084 ? 46.494 8.998 25.401 1.00 57.16 1084 LYS A N 1
ATOM 8435 C CA . LYS A 1 1084 ? 46.214 10.428 25.165 1.00 57.16 1084 LYS A CA 1
ATOM 8436 C C . LYS A 1 1084 ? 45.691 10.641 23.737 1.00 57.16 1084 LYS A C 1
ATOM 8438 O O . LYS A 1 1084 ? 46.349 10.259 22.770 1.00 57.16 1084 LYS A O 1
ATOM 8443 N N . HIS A 1 1085 ? 44.520 11.264 23.620 1.00 58.78 1085 HIS A N 1
ATOM 8444 C CA . HIS A 1 1085 ? 43.845 11.522 22.349 1.00 58.78 1085 HIS A CA 1
ATOM 8445 C C . HIS A 1 1085 ? 44.712 12.396 21.424 1.00 58.78 1085 HIS A C 1
ATOM 8447 O O . HIS A 1 1085 ? 44.890 13.592 21.665 1.00 58.78 1085 HIS A O 1
ATOM 8453 N N . VAL A 1 1086 ? 45.218 11.815 20.332 1.00 66.81 1086 VAL A N 1
ATOM 8454 C CA . VAL A 1 1086 ? 45.958 12.551 19.298 1.00 66.81 1086 VAL A CA 1
ATOM 8455 C C . VAL A 1 1086 ? 44.955 13.187 18.322 1.00 66.81 1086 VAL A C 1
ATOM 8457 O O . VAL A 1 1086 ? 44.241 12.455 17.634 1.00 66.81 1086 VAL A O 1
ATOM 8460 N N . PRO A 1 1087 ? 44.875 14.528 18.211 1.00 74.00 1087 PRO A N 1
ATOM 8461 C CA . PRO A 1 1087 ? 43.900 15.179 17.338 1.00 74.00 1087 PRO A CA 1
ATOM 8462 C C . PRO A 1 1087 ? 44.159 14.859 15.857 1.00 74.00 1087 PRO A C 1
ATOM 8464 O O . PRO A 1 1087 ? 45.268 15.020 15.343 1.00 74.00 1087 PRO A O 1
ATOM 8467 N N . ILE A 1 1088 ? 43.119 14.416 15.141 1.00 79.94 1088 ILE A N 1
ATOM 8468 C CA . ILE A 1 1088 ? 43.231 13.910 13.762 1.00 79.94 1088 ILE A CA 1
ATOM 8469 C C . ILE A 1 1088 ? 43.386 15.068 12.761 1.00 79.94 1088 ILE A C 1
ATOM 8471 O O . ILE A 1 1088 ? 42.432 15.496 12.108 1.00 79.94 1088 ILE A O 1
ATOM 8475 N N . VAL A 1 1089 ? 44.619 15.556 12.601 1.00 79.75 1089 VAL A N 1
ATOM 8476 C CA . VAL A 1 1089 ? 44.952 16.638 11.658 1.00 79.75 1089 VAL A CA 1
ATOM 8477 C C . VAL A 1 1089 ? 44.607 16.251 10.210 1.00 79.75 1089 VAL A C 1
ATOM 8479 O O . VAL A 1 1089 ? 45.203 15.337 9.630 1.00 79.75 1089 VAL A O 1
ATOM 8482 N N . LYS A 1 1090 ? 43.667 16.981 9.598 1.00 79.88 1090 LYS A N 1
ATOM 8483 C CA . LYS A 1 1090 ? 43.361 16.926 8.158 1.00 79.88 1090 LYS A CA 1
ATOM 8484 C C . LYS A 1 1090 ? 44.229 17.946 7.418 1.00 79.88 1090 LYS A C 1
ATOM 8486 O O . LYS A 1 1090 ? 44.307 19.085 7.865 1.00 79.88 1090 LYS A O 1
ATOM 8491 N N . LYS A 1 1091 ? 44.851 17.578 6.286 1.00 80.94 1091 LYS A N 1
ATOM 8492 C CA . LYS A 1 1091 ? 45.678 18.528 5.508 1.00 80.94 1091 LYS A CA 1
ATOM 8493 C C . LYS A 1 1091 ? 44.855 19.660 4.889 1.00 80.94 1091 LYS A C 1
ATOM 8495 O O . LYS A 1 1091 ? 45.346 20.770 4.744 1.00 80.94 1091 LYS A O 1
ATOM 8500 N N . HIS A 1 1092 ? 43.602 19.378 4.537 1.00 75.62 1092 HIS A N 1
ATOM 8501 C CA . HIS A 1 1092 ? 42.651 20.355 4.017 1.00 75.62 1092 HIS A CA 1
ATOM 8502 C C . HIS A 1 1092 ? 41.312 20.180 4.741 1.00 75.62 1092 HIS A C 1
ATOM 8504 O O . HIS A 1 1092 ? 40.902 19.054 5.020 1.00 75.62 1092 HIS A O 1
ATOM 8510 N N . ARG A 1 1093 ? 40.646 21.297 5.063 1.00 72.25 1093 ARG A N 1
ATOM 8511 C CA . ARG A 1 1093 ? 39.376 21.318 5.818 1.00 72.25 1093 ARG A CA 1
ATOM 8512 C C . ARG A 1 1093 ? 38.129 21.485 4.937 1.00 72.25 1093 ARG A C 1
ATOM 8514 O O . ARG A 1 1093 ? 37.032 21.200 5.406 1.00 72.25 1093 ARG A O 1
ATOM 8521 N N . LYS A 1 1094 ? 38.279 21.927 3.679 1.00 72.62 1094 LYS A N 1
ATOM 8522 C CA . LYS A 1 1094 ? 37.161 22.051 2.727 1.00 72.62 1094 LYS A CA 1
ATOM 8523 C C . LYS A 1 1094 ? 36.619 20.659 2.375 1.00 72.62 1094 LYS A C 1
ATOM 8525 O O . LYS A 1 1094 ? 37.398 19.761 2.058 1.00 72.62 1094 LYS A O 1
ATOM 8530 N N . ARG A 1 1095 ? 35.294 20.489 2.442 1.00 73.75 1095 ARG A N 1
ATOM 8531 C CA . ARG A 1 1095 ? 34.597 19.284 1.964 1.00 73.75 1095 ARG A CA 1
ATOM 8532 C C . ARG A 1 1095 ? 34.519 19.302 0.433 1.00 73.75 1095 ARG A C 1
ATOM 8534 O O . ARG A 1 1095 ? 34.601 20.363 -0.182 1.00 73.75 1095 ARG A O 1
ATOM 8541 N N . PHE A 1 1096 ? 34.374 18.124 -0.163 1.00 84.50 1096 PHE A N 1
ATOM 8542 C CA . PHE A 1 1096 ? 34.153 17.960 -1.597 1.00 84.50 1096 PHE A CA 1
ATOM 8543 C C . PHE A 1 1096 ? 32.671 17.674 -1.831 1.00 84.50 1096 PHE A C 1
ATOM 8545 O O . PHE A 1 1096 ? 32.207 16.579 -1.520 1.00 84.50 1096 PHE A O 1
ATOM 8552 N N . ASN A 1 1097 ? 31.937 18.656 -2.348 1.00 82.81 1097 ASN A N 1
ATOM 8553 C CA . ASN A 1 1097 ? 30.504 18.518 -2.603 1.00 82.81 1097 ASN A CA 1
ATOM 8554 C C . ASN A 1 1097 ? 30.256 17.846 -3.965 1.00 82.81 1097 ASN A C 1
ATOM 8556 O O . ASN A 1 1097 ? 31.158 17.770 -4.807 1.00 82.81 1097 ASN A O 1
ATOM 8560 N N . ARG A 1 1098 ? 29.037 17.350 -4.199 1.00 86.56 1098 ARG A N 1
ATOM 8561 C CA . ARG A 1 1098 ? 28.652 16.793 -5.502 1.00 86.56 1098 ARG A CA 1
ATOM 8562 C C . ARG A 1 1098 ? 28.613 17.900 -6.560 1.00 86.56 1098 ARG A C 1
ATOM 8564 O O . ARG A 1 1098 ? 28.292 19.048 -6.272 1.00 86.56 1098 ARG A O 1
ATOM 8571 N N . HIS A 1 1099 ? 28.922 17.555 -7.806 1.00 82.69 1099 HIS A N 1
ATOM 8572 C CA . HIS A 1 1099 ? 28.714 18.466 -8.932 1.00 82.69 1099 HIS A CA 1
ATOM 8573 C C . HIS A 1 1099 ? 27.226 18.839 -9.031 1.00 82.69 1099 HIS A C 1
ATOM 8575 O O . HIS A 1 1099 ? 26.401 17.938 -9.171 1.00 82.69 1099 HIS A O 1
ATOM 8581 N N . GLN A 1 1100 ? 26.916 20.139 -8.982 1.00 81.38 1100 GLN A N 1
ATOM 8582 C CA . GLN A 1 1100 ? 25.571 20.723 -9.093 1.00 81.38 1100 GLN A CA 1
ATOM 8583 C C . GLN A 1 1100 ? 24.592 20.445 -7.931 1.00 81.38 1100 GLN A C 1
ATOM 8585 O O . GLN A 1 1100 ? 23.433 20.833 -8.049 1.00 81.38 1100 GLN A O 1
ATOM 8590 N N . SER A 1 1101 ? 25.019 19.880 -6.788 1.00 78.44 1101 SER A N 1
ATOM 8591 C CA . SER A 1 1101 ? 24.179 19.853 -5.561 1.00 78.44 1101 SER A CA 1
ATOM 8592 C C . SER A 1 1101 ? 23.930 21.248 -4.971 1.00 78.44 1101 SER A C 1
ATOM 8594 O O . SER A 1 1101 ? 23.031 21.453 -4.168 1.00 78.44 1101 SER A O 1
ATOM 8596 N N . ASP A 1 1102 ? 24.762 22.216 -5.350 1.00 74.31 1102 ASP A N 1
ATOM 8597 C CA . ASP A 1 1102 ? 24.566 23.644 -5.119 1.00 74.31 1102 ASP A CA 1
ATOM 8598 C C . ASP A 1 1102 ? 23.374 24.196 -5.926 1.00 74.31 1102 ASP A C 1
ATOM 8600 O O . ASP A 1 1102 ? 22.559 24.949 -5.392 1.00 74.31 1102 ASP A O 1
ATOM 8604 N N . ARG A 1 1103 ? 23.228 23.772 -7.190 1.00 72.00 1103 ARG A N 1
ATOM 8605 C CA . ARG A 1 1103 ? 22.197 24.278 -8.111 1.00 72.00 1103 ARG A CA 1
ATOM 8606 C C . ARG A 1 1103 ? 20.859 23.550 -7.990 1.00 72.00 1103 ARG A C 1
ATOM 8608 O O . ARG A 1 1103 ? 19.823 24.207 -7.951 1.00 72.00 1103 ARG A O 1
ATOM 8615 N N . PHE A 1 1104 ? 20.863 22.220 -7.919 1.00 67.81 1104 PHE A N 1
ATOM 8616 C CA . PHE A 1 1104 ? 19.645 21.406 -7.977 1.00 67.81 1104 PHE A CA 1
ATOM 8617 C C . PHE A 1 1104 ? 19.332 20.750 -6.628 1.00 67.81 1104 PHE A C 1
ATOM 8619 O O . PHE A 1 1104 ? 20.140 19.993 -6.096 1.00 67.81 1104 PHE A O 1
ATOM 8626 N N . MET A 1 1105 ? 18.132 21.005 -6.095 1.00 64.75 1105 MET A N 1
ATOM 8627 C CA . MET A 1 1105 ? 17.715 20.528 -4.764 1.00 64.75 1105 MET A CA 1
ATOM 8628 C C . MET A 1 1105 ? 17.461 19.015 -4.681 1.00 64.75 1105 MET A C 1
ATOM 8630 O O . MET A 1 1105 ? 17.385 18.472 -3.587 1.00 64.75 1105 MET A O 1
ATOM 8634 N N . CYS A 1 1106 ? 17.378 18.315 -5.814 1.00 66.94 1106 CYS A N 1
ATOM 8635 C CA . CYS A 1 1106 ? 17.170 16.867 -5.882 1.00 66.94 1106 CYS A CA 1
ATOM 8636 C C . CYS A 1 1106 ? 18.427 16.024 -5.569 1.00 66.94 1106 CYS A C 1
ATOM 8638 O O . CYS A 1 1106 ? 18.419 14.812 -5.785 1.00 66.94 1106 CYS A O 1
ATOM 8640 N N . VAL A 1 1107 ? 19.534 16.638 -5.125 1.00 67.44 1107 VAL A N 1
ATOM 8641 C CA . VAL A 1 1107 ? 20.825 15.955 -4.956 1.00 67.44 1107 VAL A CA 1
ATOM 8642 C C . VAL A 1 1107 ? 21.608 16.465 -3.742 1.00 67.44 1107 VAL A C 1
ATOM 8644 O O . VAL A 1 1107 ? 22.133 17.576 -3.758 1.00 67.44 1107 VAL A O 1
ATOM 8647 N N . ASP A 1 1108 ? 21.817 15.598 -2.748 1.00 74.81 1108 ASP A N 1
ATOM 8648 C CA . ASP A 1 1108 ? 22.663 15.898 -1.585 1.00 74.81 1108 ASP A CA 1
ATOM 8649 C C . ASP A 1 1108 ? 24.112 16.280 -1.948 1.00 74.81 1108 ASP A C 1
ATOM 8651 O O . ASP A 1 1108 ? 24.705 15.694 -2.867 1.00 74.81 1108 ASP A O 1
ATOM 8655 N N . PRO A 1 1109 ? 24.771 17.143 -1.146 1.00 79.25 1109 PRO A N 1
ATOM 8656 C CA . PRO A 1 1109 ? 26.169 17.545 -1.328 1.00 79.25 1109 PRO A CA 1
ATOM 8657 C C . PRO A 1 1109 ? 27.203 16.453 -0.972 1.00 79.25 1109 PRO A C 1
ATOM 8659 O O . PRO A 1 1109 ? 28.341 16.760 -0.620 1.00 79.25 1109 PRO A O 1
ATOM 8662 N N . SER A 1 1110 ? 26.848 15.170 -1.075 1.00 82.75 1110 SER A N 1
ATOM 8663 C CA . SER A 1 1110 ? 27.742 14.035 -0.820 1.00 82.75 1110 SER A CA 1
ATOM 8664 C C . SER A 1 1110 ? 28.714 13.791 -1.985 1.00 82.75 1110 SER A C 1
ATOM 8666 O O . SER A 1 1110 ? 28.326 13.784 -3.154 1.00 82.75 1110 SER A O 1
ATOM 8668 N N . TRP A 1 1111 ? 30.005 13.569 -1.700 1.00 83.69 1111 TRP A N 1
ATOM 8669 C CA . TRP A 1 1111 ? 30.997 13.396 -2.768 1.00 83.69 1111 TRP A CA 1
ATOM 8670 C C . TRP A 1 1111 ? 30.687 12.184 -3.666 1.00 83.69 1111 TRP A C 1
ATOM 8672 O O . TRP A 1 1111 ? 30.788 11.029 -3.251 1.00 83.69 1111 TRP A O 1
ATOM 8682 N N . ARG A 1 1112 ? 30.414 12.453 -4.946 1.00 82.00 1112 ARG A N 1
ATOM 8683 C CA . ARG A 1 1112 ? 30.382 11.469 -6.037 1.00 82.00 1112 ARG A CA 1
ATOM 8684 C C . ARG A 1 1112 ? 31.292 11.978 -7.157 1.00 82.00 1112 ARG A C 1
ATOM 8686 O O . ARG A 1 1112 ? 31.152 13.122 -7.583 1.00 82.00 1112 ARG A O 1
ATOM 8693 N N . LYS A 1 1113 ? 32.201 11.130 -7.657 1.00 83.06 1113 LYS A N 1
ATOM 8694 C CA . LYS A 1 1113 ? 33.078 11.444 -8.804 1.00 83.06 1113 LYS A CA 1
ATOM 8695 C C . LYS A 1 1113 ? 32.211 11.797 -10.030 1.00 83.06 1113 LYS A C 1
ATOM 8697 O O . LYS A 1 1113 ? 31.438 10.933 -10.448 1.00 83.06 1113 LYS A O 1
ATOM 8702 N N . PRO A 1 1114 ? 32.309 13.009 -10.612 1.00 85.38 1114 PRO A N 1
ATOM 8703 C CA . PRO A 1 1114 ? 31.431 13.405 -11.712 1.00 85.38 1114 PRO A CA 1
ATOM 8704 C C . PRO A 1 1114 ? 31.613 12.526 -12.959 1.00 85.38 1114 PRO A C 1
ATOM 8706 O O . PRO A 1 1114 ? 32.742 12.224 -13.360 1.00 85.38 1114 PRO A O 1
ATOM 8709 N N . LYS A 1 1115 ? 30.487 12.108 -13.551 1.00 78.06 1115 LYS A N 1
ATOM 8710 C CA . LYS A 1 1115 ? 30.400 11.299 -14.781 1.00 78.06 1115 LYS A CA 1
ATOM 8711 C C . LYS A 1 1115 ? 30.173 12.192 -16.020 1.00 78.06 1115 LYS A C 1
ATOM 8713 O O . LYS A 1 1115 ? 29.981 13.398 -15.884 1.00 78.06 1115 LYS A O 1
ATOM 8718 N N . GLY A 1 1116 ? 30.192 11.584 -17.211 1.00 78.50 1116 GLY A N 1
ATOM 8719 C CA . GLY A 1 1116 ? 30.055 12.255 -18.513 1.00 78.50 1116 GLY A CA 1
ATOM 8720 C C . GLY A 1 1116 ? 31.382 12.789 -19.067 1.00 78.50 1116 GLY A C 1
ATOM 8721 O O . GLY A 1 1116 ? 32.298 13.109 -18.305 1.00 78.50 1116 GLY A O 1
ATOM 8722 N N . ILE A 1 1117 ? 31.517 12.869 -20.396 1.00 73.19 1117 ILE A N 1
ATOM 8723 C CA . ILE A 1 1117 ? 32.726 13.413 -21.037 1.00 73.19 1117 ILE A CA 1
ATOM 8724 C C . ILE A 1 1117 ? 32.861 14.922 -20.825 1.00 73.19 1117 ILE A C 1
ATOM 8726 O O . ILE A 1 1117 ? 33.879 15.357 -20.283 1.00 73.19 1117 ILE A O 1
ATOM 8730 N N . ASP A 1 1118 ? 31.815 15.690 -21.127 1.00 76.56 1118 ASP A N 1
ATOM 8731 C CA . ASP A 1 1118 ? 31.823 17.163 -21.148 1.00 76.56 1118 ASP A CA 1
ATOM 8732 C C . ASP A 1 1118 ? 31.728 17.835 -19.771 1.00 76.56 1118 ASP A C 1
ATOM 8734 O O . ASP A 1 1118 ? 31.709 19.062 -19.658 1.00 76.56 1118 ASP A O 1
ATOM 8738 N N . ASN A 1 1119 ? 31.698 17.049 -18.691 1.00 81.81 1119 ASN A N 1
ATOM 8739 C CA . ASN A 1 1119 ? 31.604 17.574 -17.336 1.00 81.81 1119 ASN A CA 1
ATOM 8740 C C . ASN A 1 1119 ? 32.842 18.429 -16.987 1.00 81.81 1119 ASN A C 1
ATOM 8742 O O . ASN A 1 1119 ? 33.952 17.912 -16.812 1.00 81.81 1119 ASN A O 1
ATOM 8746 N N . ARG A 1 1120 ? 32.645 19.749 -16.857 1.00 83.25 1120 ARG A N 1
ATOM 8747 C CA . ARG A 1 1120 ? 33.729 20.733 -16.681 1.00 83.25 1120 ARG A CA 1
ATOM 8748 C C . ARG A 1 1120 ? 34.540 20.524 -15.392 1.00 83.25 1120 ARG A C 1
ATOM 8750 O O . ARG A 1 1120 ? 35.745 20.772 -15.404 1.00 83.25 1120 ARG A O 1
ATOM 8757 N N . VAL A 1 1121 ? 33.937 19.991 -14.320 1.00 85.25 1121 VAL A N 1
ATOM 8758 C CA . VAL A 1 1121 ? 34.655 19.599 -13.086 1.00 85.25 1121 VAL A CA 1
ATOM 8759 C C . VAL A 1 1121 ? 35.483 18.327 -13.287 1.00 85.25 1121 VAL A C 1
ATOM 8761 O O . VAL A 1 1121 ? 36.647 18.300 -12.887 1.00 85.25 1121 VAL A O 1
ATOM 8764 N N . ARG A 1 1122 ? 34.953 17.289 -13.957 1.00 86.06 1122 ARG A N 1
ATOM 8765 C CA . ARG A 1 1122 ? 35.740 16.089 -14.315 1.00 86.06 1122 ARG A CA 1
ATOM 8766 C C . ARG A 1 1122 ? 36.950 16.468 -15.172 1.00 86.06 1122 ARG A C 1
ATOM 8768 O O . ARG A 1 1122 ? 38.050 15.996 -14.892 1.00 86.06 1122 ARG A O 1
ATOM 8775 N N . ARG A 1 1123 ? 36.752 17.336 -16.174 1.00 85.19 1123 ARG A N 1
ATOM 8776 C CA . ARG A 1 1123 ? 37.809 17.883 -17.047 1.00 85.19 1123 ARG A CA 1
ATOM 8777 C C . ARG A 1 1123 ? 38.689 18.952 -16.365 1.00 85.19 1123 ARG A C 1
ATOM 8779 O O . ARG A 1 1123 ? 39.642 19.409 -16.980 1.00 85.19 1123 ARG A O 1
ATOM 8786 N N . ARG A 1 1124 ? 38.418 19.316 -15.100 1.00 84.69 1124 ARG A N 1
ATOM 8787 C CA . ARG A 1 1124 ? 39.194 20.264 -14.269 1.00 84.69 1124 ARG A CA 1
ATOM 8788 C C . ARG A 1 1124 ? 39.387 21.664 -14.883 1.00 84.69 1124 ARG A C 1
ATOM 8790 O O . ARG A 1 1124 ? 40.453 22.257 -14.735 1.00 84.69 1124 ARG A O 1
ATOM 8797 N N . PHE A 1 1125 ? 38.365 22.205 -15.546 1.00 81.31 1125 PHE A N 1
ATOM 8798 C CA . PHE A 1 1125 ? 38.417 23.568 -16.092 1.00 81.31 1125 PHE A CA 1
ATOM 8799 C C . PHE A 1 1125 ? 38.649 24.622 -14.991 1.00 81.31 1125 PHE A C 1
ATOM 8801 O O . PHE A 1 1125 ? 38.160 24.489 -13.865 1.00 81.31 1125 PHE A O 1
ATOM 8808 N N . LYS A 1 1126 ? 39.379 25.696 -15.323 1.00 73.25 1126 LYS A N 1
ATOM 8809 C CA . LYS A 1 1126 ? 39.630 26.833 -14.419 1.00 73.25 1126 LYS A CA 1
ATOM 8810 C C . LYS A 1 1126 ? 38.296 27.454 -13.967 1.00 73.25 1126 LYS A C 1
ATOM 8812 O O . LYS A 1 1126 ? 37.352 27.540 -14.748 1.00 73.25 1126 LYS A O 1
ATOM 8817 N N . GLY A 1 1127 ? 38.208 27.847 -12.695 1.00 79.44 1127 GLY A N 1
ATOM 8818 C CA . GLY A 1 1127 ? 36.984 28.405 -12.096 1.00 79.44 1127 GLY A CA 1
ATOM 8819 C C . GLY A 1 1127 ? 35.895 27.383 -11.729 1.00 79.44 1127 GLY A C 1
ATOM 8820 O O . GLY A 1 1127 ? 34.824 27.783 -11.291 1.00 79.44 1127 GLY A O 1
ATOM 8821 N N . GLN A 1 1128 ? 36.135 26.077 -11.891 1.00 83.50 1128 GLN A N 1
ATOM 8822 C CA . GLN A 1 1128 ? 35.189 25.021 -11.506 1.00 83.50 1128 GLN A CA 1
ATOM 8823 C C . GLN A 1 1128 ? 35.549 24.379 -10.154 1.00 83.50 1128 GLN A C 1
ATOM 8825 O O . GLN A 1 1128 ? 36.674 24.505 -9.665 1.00 83.50 1128 GLN A O 1
ATOM 8830 N N . ALA A 1 1129 ? 34.589 23.677 -9.541 1.00 80.25 1129 ALA A N 1
ATOM 8831 C CA . ALA A 1 1129 ? 34.765 23.050 -8.230 1.00 80.25 1129 ALA A CA 1
ATOM 8832 C C . ALA A 1 1129 ? 35.939 22.047 -8.194 1.00 80.25 1129 ALA A C 1
ATOM 8834 O O . ALA A 1 1129 ? 36.165 21.277 -9.129 1.00 80.25 1129 ALA A O 1
ATOM 8835 N N . ALA A 1 1130 ? 36.683 22.033 -7.085 1.00 76.38 1130 ALA A N 1
ATOM 8836 C CA . ALA A 1 1130 ? 37.841 21.157 -6.922 1.00 76.38 1130 ALA A CA 1
ATOM 8837 C C . ALA A 1 1130 ? 37.434 19.679 -6.769 1.00 76.38 1130 ALA A C 1
ATOM 8839 O O . ALA A 1 1130 ? 36.497 19.353 -6.045 1.00 76.38 1130 ALA A O 1
ATOM 8840 N N . MET A 1 1131 ? 38.195 18.776 -7.393 1.00 82.62 1131 MET A N 1
ATOM 8841 C CA . MET A 1 1131 ? 38.028 17.320 -7.286 1.00 82.62 1131 MET A CA 1
ATOM 8842 C C . MET A 1 1131 ? 39.151 16.706 -6.422 1.00 82.62 1131 MET A C 1
ATOM 8844 O O . MET A 1 1131 ? 40.301 17.148 -6.540 1.00 82.62 1131 MET A O 1
ATOM 8848 N N . PRO A 1 1132 ? 38.884 15.667 -5.601 1.00 83.88 1132 PRO A N 1
ATOM 8849 C CA . PRO A 1 1132 ? 39.924 14.929 -4.893 1.00 83.88 1132 PRO A CA 1
ATOM 8850 C C . PRO A 1 1132 ? 41.016 14.404 -5.832 1.00 83.88 1132 PRO A C 1
ATOM 8852 O O . PRO A 1 1132 ? 40.754 13.859 -6.905 1.00 83.88 1132 PRO A O 1
ATOM 8855 N N . LYS A 1 1133 ? 42.262 14.547 -5.384 1.00 77.62 1133 LYS A N 1
ATOM 8856 C CA . LYS A 1 1133 ? 43.488 14.034 -6.006 1.00 77.62 1133 LYS A CA 1
ATOM 8857 C C . LYS A 1 1133 ? 44.462 13.592 -4.910 1.00 77.62 1133 LYS A C 1
ATOM 8859 O O . LYS A 1 1133 ? 44.267 13.923 -3.735 1.00 77.62 1133 LYS A O 1
ATOM 8864 N N . ILE A 1 1134 ? 45.516 12.872 -5.287 1.00 74.94 1134 ILE A N 1
ATOM 8865 C CA . ILE A 1 1134 ? 46.601 12.498 -4.370 1.00 74.94 1134 ILE A CA 1
ATOM 8866 C C . ILE A 1 1134 ? 47.162 13.780 -3.728 1.00 74.94 1134 ILE A C 1
ATOM 8868 O O . ILE A 1 1134 ? 47.550 14.714 -4.424 1.00 74.94 1134 ILE A O 1
ATOM 8872 N N . GLY A 1 1135 ? 47.114 13.852 -2.395 1.00 73.44 1135 GLY A N 1
ATOM 8873 C CA . GLY A 1 1135 ? 47.459 15.050 -1.619 1.00 73.44 1135 GLY A CA 1
ATOM 8874 C C . GLY A 1 1135 ? 46.446 15.381 -0.518 1.00 73.44 1135 GLY A C 1
ATOM 8875 O O . GLY A 1 1135 ? 46.852 15.568 0.628 1.00 73.44 1135 GLY A O 1
ATOM 8876 N N . TYR A 1 1136 ? 45.140 15.343 -0.818 1.00 74.19 1136 TYR A N 1
ATOM 8877 C CA . TYR A 1 1136 ? 44.055 15.819 0.068 1.00 74.19 1136 TYR A CA 1
ATOM 8878 C C . TYR A 1 1136 ? 43.732 14.934 1.302 1.00 74.19 1136 TYR A C 1
ATOM 8880 O O . TYR A 1 1136 ? 42.651 15.029 1.878 1.00 74.19 1136 TYR A O 1
ATOM 8888 N N . GLY A 1 1137 ? 44.642 14.053 1.721 1.00 72.75 1137 GLY A N 1
ATOM 8889 C CA . GLY A 1 1137 ? 44.425 13.133 2.845 1.00 72.75 1137 GLY A CA 1
ATOM 8890 C C . GLY A 1 1137 ? 44.563 13.765 4.241 1.00 72.75 1137 GLY A C 1
ATOM 8891 O O . GLY A 1 1137 ? 44.888 14.942 4.405 1.00 72.75 1137 GLY A O 1
ATOM 8892 N N . SER A 1 1138 ? 44.387 12.946 5.282 1.00 79.56 1138 SER A N 1
ATOM 8893 C CA . SER A 1 1138 ? 44.860 13.279 6.638 1.00 79.56 1138 SER A CA 1
ATOM 8894 C C . SER A 1 1138 ? 46.397 13.375 6.681 1.00 79.56 1138 SER A C 1
ATOM 8896 O O . SER A 1 1138 ? 47.088 12.885 5.782 1.00 79.56 1138 SER A O 1
ATOM 8898 N N . ASN A 1 1139 ? 46.955 13.979 7.733 1.00 80.56 1139 ASN A N 1
ATOM 8899 C CA . ASN A 1 1139 ? 48.400 13.952 7.981 1.00 80.56 1139 ASN A CA 1
ATOM 8900 C C . ASN A 1 1139 ? 48.895 12.489 8.099 1.00 80.56 1139 ASN A C 1
ATOM 8902 O O . ASN A 1 1139 ? 48.199 11.651 8.668 1.00 80.56 1139 ASN A O 1
ATOM 8906 N N . ARG A 1 1140 ? 50.093 12.164 7.579 1.00 76.88 1140 ARG A N 1
ATOM 8907 C CA . ARG A 1 1140 ? 50.670 10.801 7.613 1.00 76.88 1140 ARG A CA 1
ATOM 8908 C C . ARG A 1 1140 ? 50.731 10.242 9.042 1.00 76.88 1140 ARG A C 1
ATOM 8910 O O . ARG A 1 1140 ? 50.479 9.056 9.214 1.00 76.88 1140 ARG A O 1
ATOM 8917 N N . LYS A 1 1141 ? 50.979 11.094 10.050 1.00 77.50 1141 LYS A N 1
ATOM 8918 C CA . LYS A 1 1141 ? 51.017 10.707 11.475 1.00 77.50 1141 LYS A CA 1
ATOM 8919 C C . LYS A 1 1141 ? 49.646 10.328 12.073 1.00 77.50 1141 LYS A C 1
ATOM 8921 O O . LYS A 1 1141 ? 49.614 9.608 13.061 1.00 77.50 1141 LYS A O 1
ATOM 8926 N N . THR A 1 1142 ? 48.528 10.779 11.492 1.00 81.69 1142 THR A N 1
ATOM 8927 C CA . THR A 1 1142 ? 47.154 10.580 12.018 1.00 81.69 1142 THR A CA 1
ATOM 8928 C C . THR A 1 1142 ? 46.214 9.878 11.024 1.00 81.69 1142 THR A C 1
ATOM 8930 O O . THR A 1 1142 ? 44.998 9.813 11.216 1.00 81.69 1142 THR A O 1
ATOM 8933 N N . ARG A 1 1143 ? 46.755 9.354 9.919 1.00 78.19 1143 ARG A N 1
ATOM 8934 C CA . ARG A 1 1143 ? 45.995 8.645 8.882 1.00 78.19 1143 ARG A CA 1
ATOM 8935 C C . ARG A 1 1143 ? 45.522 7.280 9.415 1.00 78.19 1143 ARG A C 1
ATOM 8937 O O . ARG A 1 1143 ? 46.294 6.572 10.049 1.00 78.19 1143 ARG A O 1
ATOM 8944 N N . HIS A 1 1144 ? 44.267 6.919 9.133 1.00 80.44 1144 HIS A N 1
ATOM 8945 C CA . HIS A 1 1144 ? 43.587 5.700 9.623 1.00 80.44 1144 HIS A CA 1
ATOM 8946 C C . HIS A 1 1144 ? 43.417 5.586 11.156 1.00 80.44 1144 HIS A C 1
ATOM 8948 O O . HIS A 1 1144 ? 43.014 4.537 11.645 1.00 80.44 1144 HIS A O 1
ATOM 8954 N N . MET A 1 1145 ? 43.669 6.660 11.912 1.00 82.88 1145 MET A N 1
ATOM 8955 C CA . MET A 1 1145 ? 43.382 6.728 13.348 1.00 82.88 1145 MET A CA 1
ATOM 8956 C C . MET A 1 1145 ? 41.928 7.168 13.592 1.00 82.88 1145 MET A C 1
ATOM 8958 O O . MET A 1 1145 ? 41.434 8.089 12.938 1.00 82.88 1145 MET A O 1
ATOM 8962 N N . MET A 1 1146 ? 41.255 6.506 14.532 1.00 78.00 1146 MET A N 1
ATOM 8963 C CA . MET A 1 1146 ? 39.910 6.814 15.026 1.00 78.00 1146 MET A CA 1
ATOM 8964 C C . MET A 1 1146 ? 39.957 7.869 16.149 1.00 78.00 1146 MET A C 1
ATOM 8966 O O . MET A 1 1146 ? 41.007 8.040 16.772 1.00 78.00 1146 MET A O 1
ATOM 8970 N N . PRO A 1 1147 ? 38.828 8.513 16.515 1.00 73.88 1147 PRO A N 1
ATOM 8971 C CA . PRO A 1 1147 ? 38.753 9.388 17.695 1.00 73.88 1147 PRO A CA 1
ATOM 8972 C C . PRO A 1 1147 ? 39.108 8.697 19.025 1.00 73.88 1147 PRO A C 1
ATOM 8974 O O . PRO A 1 1147 ? 39.400 9.360 20.009 1.00 73.88 1147 PRO A O 1
ATOM 8977 N N . SER A 1 1148 ? 39.130 7.362 19.072 1.00 73.44 1148 SER A N 1
ATOM 8978 C CA . SER A 1 1148 ? 39.629 6.590 20.218 1.00 73.44 1148 SER A CA 1
ATOM 8979 C C . SER A 1 1148 ? 41.162 6.554 20.331 1.00 73.44 1148 SER A C 1
ATOM 8981 O O . SER A 1 1148 ? 41.675 5.909 21.242 1.00 73.44 1148 SER A O 1
ATOM 8983 N N . GLY A 1 1149 ? 41.908 7.141 19.388 1.00 76.06 1149 GLY A N 1
ATOM 8984 C CA . GLY A 1 1149 ? 43.371 7.029 19.283 1.00 76.06 1149 GLY A CA 1
ATOM 8985 C C . GLY A 1 1149 ? 43.875 5.699 18.701 1.00 76.06 1149 GLY A C 1
ATOM 8986 O O . GLY A 1 1149 ? 45.068 5.564 18.437 1.00 76.06 1149 GLY A O 1
ATOM 8987 N N . HIS A 1 1150 ? 42.983 4.733 18.467 1.00 84.62 1150 HIS A N 1
ATOM 8988 C CA . HIS A 1 1150 ? 43.300 3.423 17.888 1.00 84.62 1150 HIS A CA 1
ATOM 8989 C C . HIS A 1 1150 ? 43.115 3.456 16.360 1.00 84.62 1150 HIS A C 1
ATOM 8991 O O . HIS A 1 1150 ? 42.414 4.321 15.831 1.00 84.62 1150 HIS A O 1
ATOM 8997 N N . LYS A 1 1151 ? 43.709 2.510 15.632 1.00 86.88 1151 LYS A N 1
ATOM 8998 C CA . LYS A 1 1151 ? 43.369 2.211 14.228 1.00 86.88 1151 LYS A CA 1
ATOM 8999 C C . LYS A 1 1151 ? 42.314 1.103 14.180 1.00 86.88 1151 LYS A C 1
ATOM 9001 O O . LYS A 1 1151 ? 42.386 0.187 14.990 1.00 86.88 1151 LYS A O 1
ATOM 9006 N N . ALA A 1 1152 ? 41.375 1.143 13.239 1.00 88.94 1152 ALA A N 1
ATOM 9007 C CA . ALA A 1 1152 ? 40.458 0.018 13.037 1.00 88.94 1152 ALA A CA 1
ATOM 9008 C C . ALA A 1 1152 ? 41.195 -1.178 12.401 1.00 88.94 1152 ALA A C 1
ATOM 9010 O O . ALA A 1 1152 ? 42.001 -0.987 11.486 1.00 88.94 1152 ALA A O 1
ATOM 9011 N N . PHE A 1 1153 ? 40.905 -2.390 12.875 1.00 91.12 1153 PHE A N 1
ATOM 9012 C CA . PHE A 1 1153 ? 41.319 -3.665 12.286 1.00 91.12 1153 PHE A CA 1
ATOM 9013 C C . PHE A 1 1153 ? 40.079 -4.551 12.134 1.00 91.12 1153 PHE A C 1
ATOM 9015 O O . PHE A 1 1153 ? 39.336 -4.731 13.099 1.00 91.12 1153 PHE A O 1
ATOM 9022 N N . VAL A 1 1154 ? 39.822 -5.058 10.927 1.00 92.44 1154 VAL A N 1
ATOM 9023 C CA . VAL A 1 1154 ? 38.596 -5.817 10.633 1.00 92.44 1154 VAL A CA 1
ATOM 9024 C C . VAL A 1 1154 ? 38.781 -7.279 11.032 1.00 92.44 1154 VAL A C 1
ATOM 9026 O O . VAL A 1 1154 ? 39.751 -7.909 10.626 1.00 92.44 1154 VAL A O 1
ATOM 9029 N N . VAL A 1 1155 ? 37.837 -7.796 11.816 1.00 93.06 1155 VAL A N 1
ATOM 9030 C CA . VAL A 1 1155 ? 37.863 -9.129 12.432 1.00 93.06 1155 VAL A CA 1
ATOM 9031 C C . VAL A 1 1155 ? 36.697 -9.959 11.895 1.00 93.06 1155 VAL A C 1
ATOM 9033 O O . VAL A 1 1155 ? 35.541 -9.540 11.979 1.00 93.06 1155 VAL A O 1
ATOM 9036 N N . ASN A 1 1156 ? 36.988 -11.143 11.362 1.00 91.75 1156 ASN A N 1
ATOM 9037 C CA . ASN A 1 1156 ? 36.021 -12.070 10.760 1.00 91.75 1156 ASN A CA 1
ATOM 9038 C C . ASN A 1 1156 ? 35.845 -13.347 11.597 1.00 91.75 1156 ASN A C 1
ATOM 9040 O O . ASN A 1 1156 ? 34.783 -13.968 11.572 1.00 91.75 1156 ASN A O 1
ATOM 9044 N N . ASN A 1 1157 ? 36.885 -13.744 12.331 1.00 92.31 1157 ASN A N 1
ATOM 9045 C CA . ASN A 1 1157 ? 36.927 -14.945 13.167 1.00 92.31 1157 ASN A CA 1
ATOM 9046 C C . ASN A 1 1157 ? 37.623 -14.654 14.519 1.00 92.31 1157 ASN A C 1
ATOM 9048 O O . ASN A 1 1157 ? 37.990 -13.516 14.799 1.00 92.31 1157 ASN A O 1
ATOM 9052 N N . VAL A 1 1158 ? 37.774 -15.669 15.377 1.00 91.06 1158 VAL A N 1
ATOM 9053 C CA . VAL A 1 1158 ? 38.379 -15.515 16.715 1.00 91.06 1158 VAL A CA 1
ATOM 9054 C C . VAL A 1 1158 ? 39.905 -15.333 16.653 1.00 91.06 1158 VAL A C 1
ATOM 9056 O O . VAL A 1 1158 ? 40.426 -14.480 17.365 1.00 91.06 1158 VAL A O 1
ATOM 9059 N N . ALA A 1 1159 ? 40.611 -16.034 15.760 1.00 90.62 1159 ALA A N 1
ATOM 9060 C CA . ALA A 1 1159 ? 42.063 -15.905 15.593 1.00 90.62 1159 ALA A CA 1
ATOM 9061 C C . ALA A 1 1159 ? 42.481 -14.516 15.066 1.00 90.62 1159 ALA A C 1
ATOM 9063 O O . ALA A 1 1159 ? 43.521 -13.993 15.463 1.00 90.62 1159 ALA A O 1
ATOM 9064 N N . ASP A 1 1160 ? 41.634 -13.853 14.267 1.00 89.25 1160 ASP A N 1
ATOM 9065 C CA . ASP A 1 1160 ? 41.813 -12.441 13.882 1.00 89.25 1160 ASP A CA 1
ATOM 9066 C C . ASP A 1 1160 ? 41.880 -11.500 15.113 1.00 89.25 1160 ASP A C 1
ATOM 9068 O O . ASP A 1 1160 ? 42.434 -10.404 15.022 1.00 89.25 1160 ASP A O 1
ATOM 9072 N N . VAL A 1 1161 ? 41.321 -11.902 16.267 1.00 89.19 1161 VAL A N 1
ATOM 9073 C CA . VAL A 1 1161 ? 41.425 -11.172 17.547 1.00 89.19 1161 VAL A CA 1
ATOM 9074 C C . VAL A 1 1161 ? 42.757 -11.455 18.242 1.00 89.19 1161 VAL A C 1
ATOM 9076 O O . VAL A 1 1161 ? 43.341 -10.542 18.824 1.00 89.19 1161 VAL A O 1
ATOM 9079 N N . ASP A 1 1162 ? 43.262 -12.687 18.167 1.00 88.38 1162 ASP A N 1
ATOM 9080 C CA . ASP A 1 1162 ? 44.550 -13.073 18.759 1.00 88.38 1162 ASP A CA 1
ATOM 9081 C C . ASP A 1 1162 ? 45.726 -12.322 18.105 1.00 88.38 1162 ASP A C 1
ATOM 9083 O O . ASP A 1 1162 ? 46.664 -11.926 18.798 1.00 88.38 1162 ASP A O 1
ATOM 9087 N N . LEU A 1 1163 ? 45.625 -11.977 16.813 1.00 86.69 1163 LEU A N 1
ATOM 9088 C CA . LEU A 1 1163 ? 46.560 -11.065 16.126 1.00 86.69 1163 LEU A CA 1
ATOM 9089 C C . LEU A 1 1163 ? 46.663 -9.671 16.783 1.00 86.69 1163 LEU A C 1
ATOM 9091 O O . LEU A 1 1163 ? 47.626 -8.938 16.553 1.00 86.69 1163 LEU A O 1
ATOM 9095 N N . LEU A 1 1164 ? 45.680 -9.284 17.603 1.00 85.62 1164 LEU A N 1
ATOM 9096 C CA . LEU A 1 1164 ? 45.658 -8.012 18.325 1.00 85.62 1164 LEU A CA 1
ATOM 9097 C C . LEU A 1 1164 ? 46.223 -8.109 19.752 1.00 85.62 1164 LEU A C 1
ATOM 9099 O O . LEU A 1 1164 ? 46.351 -7.071 20.401 1.00 85.62 1164 LEU A O 1
ATOM 9103 N N . LEU A 1 1165 ? 46.636 -9.292 20.226 1.00 82.25 1165 LEU A N 1
ATOM 9104 C CA . LEU A 1 1165 ? 47.213 -9.514 21.563 1.00 82.25 1165 LEU A CA 1
ATOM 9105 C C . LEU A 1 1165 ? 48.373 -8.560 21.878 1.00 82.25 1165 LEU A C 1
ATOM 9107 O O . LEU A 1 1165 ? 48.326 -7.824 22.860 1.00 82.25 1165 LEU A O 1
ATOM 9111 N N . MET A 1 1166 ? 49.374 -8.486 20.999 1.00 81.12 1166 MET A N 1
ATOM 9112 C CA . MET A 1 1166 ? 50.530 -7.591 21.172 1.00 81.12 1166 MET A CA 1
ATOM 9113 C C . MET A 1 1166 ? 50.269 -6.154 20.678 1.00 81.12 1166 MET A C 1
ATOM 9115 O O . MET A 1 1166 ? 51.179 -5.322 20.635 1.00 81.12 1166 MET A O 1
ATOM 9119 N N . HIS A 1 1167 ? 49.045 -5.850 20.235 1.00 82.19 1167 HIS A N 1
ATOM 9120 C CA . HIS A 1 1167 ? 48.698 -4.636 19.485 1.00 82.19 1167 HIS A CA 1
ATOM 9121 C C . HIS A 1 1167 ? 47.438 -3.909 20.002 1.00 82.19 1167 HIS A C 1
ATOM 9123 O O . HIS A 1 1167 ? 47.065 -2.869 19.445 1.00 82.19 1167 HIS A O 1
ATOM 9129 N N . ASN A 1 1168 ? 46.834 -4.391 21.093 1.00 79.56 1168 ASN A N 1
ATOM 9130 C CA . ASN A 1 1168 ? 45.602 -3.893 21.719 1.00 79.56 1168 ASN A CA 1
ATOM 9131 C C . ASN A 1 1168 ? 45.616 -2.378 22.015 1.00 79.56 1168 ASN A C 1
ATOM 9133 O O . ASN A 1 1168 ? 44.612 -1.695 21.835 1.00 79.56 1168 ASN A O 1
ATOM 9137 N N . ALA A 1 1169 ? 46.773 -1.817 22.368 1.00 77.06 1169 ALA A N 1
ATOM 9138 C CA . ALA A 1 1169 ? 46.946 -0.391 22.630 1.00 77.06 1169 ALA A CA 1
ATOM 9139 C C . ALA A 1 1169 ? 47.085 0.477 21.356 1.00 77.06 1169 ALA A C 1
ATOM 9141 O O . ALA A 1 1169 ? 47.287 1.689 21.458 1.00 77.06 1169 ALA A O 1
ATOM 9142 N N . THR A 1 1170 ? 47.066 -0.105 20.155 1.00 80.88 1170 THR A N 1
ATOM 9143 C CA . THR A 1 1170 ? 47.284 0.597 18.870 1.00 80.88 1170 THR A CA 1
ATOM 9144 C C . THR A 1 1170 ? 46.164 0.332 17.863 1.00 80.88 1170 THR A C 1
ATOM 9146 O O . THR A 1 1170 ? 45.852 1.214 17.056 1.00 80.88 1170 THR A O 1
ATOM 9149 N N . PHE A 1 1171 ? 45.532 -0.840 17.923 1.00 87.19 1171 PHE A N 1
ATOM 9150 C CA . PHE A 1 1171 ? 44.426 -1.241 17.057 1.00 87.19 1171 PHE A CA 1
ATOM 9151 C C . PHE A 1 1171 ? 43.178 -1.601 17.873 1.00 87.19 1171 PHE A C 1
ATOM 9153 O O . PHE A 1 1171 ? 43.272 -2.072 19.001 1.00 87.19 1171 PHE A O 1
ATOM 9160 N N . ALA A 1 1172 ? 42.006 -1.364 17.290 1.00 89.81 1172 ALA A N 1
ATOM 9161 C CA . ALA A 1 1172 ? 40.701 -1.729 17.823 1.00 89.81 1172 ALA A CA 1
ATOM 9162 C C . ALA A 1 1172 ? 40.004 -2.675 16.836 1.00 89.81 1172 ALA A C 1
ATOM 9164 O O . ALA A 1 1172 ? 40.019 -2.424 15.629 1.00 89.81 1172 ALA A O 1
ATOM 9165 N N . ALA A 1 1173 ? 39.399 -3.742 17.353 1.00 91.69 1173 ALA A N 1
ATOM 9166 C CA . ALA A 1 1173 ? 38.699 -4.748 16.564 1.00 91.69 1173 ALA A CA 1
ATOM 9167 C C . ALA A 1 1173 ? 37.357 -4.215 16.045 1.00 91.69 1173 ALA A C 1
ATOM 9169 O O . ALA A 1 1173 ? 36.556 -3.677 16.808 1.00 91.69 1173 ALA A O 1
ATOM 9170 N N . GLU A 1 1174 ? 37.075 -4.423 14.765 1.00 92.44 1174 GLU A N 1
ATOM 9171 C CA . GLU A 1 1174 ? 35.799 -4.101 14.129 1.00 92.44 1174 GLU A CA 1
ATOM 9172 C C . GLU A 1 1174 ? 35.234 -5.363 13.477 1.00 92.44 1174 GLU A C 1
ATOM 9174 O O . GLU A 1 1174 ? 35.791 -5.872 12.506 1.00 92.44 1174 GLU A O 1
ATOM 9179 N N . ILE A 1 1175 ? 34.153 -5.913 14.037 1.00 91.81 1175 ILE A N 1
ATOM 9180 C CA . ILE A 1 1175 ? 33.653 -7.229 13.623 1.00 91.81 1175 ILE A CA 1
ATOM 9181 C C . ILE A 1 1175 ? 32.912 -7.100 12.291 1.00 91.81 1175 ILE A C 1
ATOM 9183 O O . ILE A 1 1175 ? 31.912 -6.375 12.209 1.00 91.81 1175 ILE A O 1
ATOM 9187 N N . ALA A 1 1176 ? 33.371 -7.820 11.268 1.00 91.00 1176 ALA A N 1
ATOM 9188 C CA . ALA A 1 1176 ? 32.848 -7.748 9.909 1.00 91.00 1176 ALA A CA 1
ATOM 9189 C C . ALA A 1 1176 ? 31.337 -8.046 9.835 1.00 91.00 1176 ALA A C 1
ATOM 9191 O O . ALA A 1 1176 ? 30.782 -8.827 10.617 1.00 91.00 1176 ALA A O 1
ATOM 9192 N N . HIS A 1 1177 ? 30.646 -7.423 8.875 1.00 85.62 1177 HIS A N 1
ATOM 9193 C CA . HIS A 1 1177 ? 29.185 -7.520 8.760 1.00 85.62 1177 HIS A CA 1
ATOM 9194 C C . HIS A 1 1177 ? 28.692 -8.962 8.532 1.00 85.62 1177 HIS A C 1
ATOM 9196 O O . HIS A 1 1177 ? 27.659 -9.351 9.071 1.00 85.62 1177 HIS A O 1
ATOM 9202 N N . ALA A 1 1178 ? 29.470 -9.773 7.808 1.00 85.88 1178 ALA A N 1
ATOM 9203 C CA . ALA A 1 1178 ? 29.164 -11.175 7.520 1.00 85.88 1178 ALA A CA 1
ATOM 9204 C C . ALA A 1 1178 ? 29.176 -12.102 8.756 1.00 85.88 1178 ALA A C 1
ATOM 9206 O O . ALA A 1 1178 ? 28.657 -13.212 8.688 1.00 85.88 1178 ALA A O 1
ATOM 9207 N N . VAL A 1 1179 ? 29.736 -11.676 9.896 1.00 88.12 1179 VAL A N 1
ATOM 9208 C CA . VAL A 1 1179 ? 29.830 -12.530 11.090 1.00 88.12 1179 VAL A CA 1
ATOM 9209 C C . VAL A 1 1179 ? 28.465 -12.666 11.781 1.00 88.12 1179 VAL A C 1
ATOM 9211 O O . VAL A 1 1179 ? 27.860 -11.667 12.186 1.00 88.12 1179 VAL A O 1
ATOM 9214 N N . SER A 1 1180 ? 28.017 -13.914 11.948 1.00 83.25 1180 SER A N 1
ATOM 9215 C CA . SER A 1 1180 ? 26.813 -14.349 12.681 1.00 83.25 1180 SER A CA 1
ATOM 9216 C C . SER A 1 1180 ? 26.811 -13.945 14.163 1.00 83.25 1180 SER A C 1
ATOM 9218 O O . SER A 1 1180 ? 27.883 -13.865 14.765 1.00 83.25 1180 SER A O 1
ATOM 9220 N N . ALA A 1 1181 ? 25.635 -13.809 14.786 1.00 82.88 1181 ALA A N 1
ATOM 9221 C CA . ALA A 1 1181 ? 25.491 -13.451 16.203 1.00 82.88 1181 ALA A CA 1
ATOM 9222 C C . ALA A 1 1181 ? 26.275 -14.366 17.170 1.00 82.88 1181 ALA A C 1
ATOM 9224 O O . ALA A 1 1181 ? 27.031 -13.863 17.999 1.00 82.88 1181 ALA A O 1
ATOM 9225 N N . ARG A 1 1182 ? 26.213 -15.695 16.997 1.00 84.38 1182 ARG A N 1
ATOM 9226 C CA . ARG A 1 1182 ? 26.975 -16.662 17.816 1.00 84.38 1182 ARG A CA 1
ATOM 9227 C C . ARG A 1 1182 ? 28.491 -16.398 17.791 1.00 84.38 1182 ARG A C 1
ATOM 9229 O O . ARG A 1 1182 ? 29.082 -16.101 18.826 1.00 84.38 1182 ARG A O 1
ATOM 9236 N N . LYS A 1 1183 ? 29.100 -16.350 16.597 1.00 87.31 1183 LYS A N 1
ATOM 9237 C CA . LYS A 1 1183 ? 30.524 -15.986 16.431 1.00 87.31 1183 LYS A CA 1
ATOM 9238 C C . LYS A 1 1183 ? 30.856 -14.563 16.906 1.00 87.31 1183 LYS A C 1
ATOM 9240 O O . LYS A 1 1183 ? 31.978 -14.315 17.335 1.00 87.31 1183 LYS A O 1
ATOM 9245 N N . ARG A 1 1184 ? 29.904 -13.617 16.883 1.00 90.69 1184 ARG A N 1
ATOM 9246 C CA . ARG A 1 1184 ? 30.090 -12.283 17.491 1.00 90.69 1184 ARG A CA 1
ATOM 9247 C C . ARG A 1 1184 ? 30.262 -12.381 19.006 1.00 90.69 1184 ARG A C 1
ATOM 9249 O O . ARG A 1 1184 ? 31.148 -11.714 19.528 1.00 90.69 1184 ARG A O 1
ATOM 9256 N N . ILE A 1 1185 ? 29.479 -13.212 19.697 1.00 89.50 1185 ILE A N 1
ATOM 9257 C CA . ILE A 1 1185 ? 29.614 -13.435 21.148 1.00 89.50 1185 ILE A CA 1
ATOM 9258 C C . ILE A 1 1185 ? 30.993 -14.031 21.470 1.00 89.50 1185 ILE A C 1
ATOM 9260 O O . ILE A 1 1185 ? 31.688 -13.505 22.338 1.00 89.50 1185 ILE A O 1
ATOM 9264 N N . GLU A 1 1186 ? 31.428 -15.046 20.719 1.00 90.75 1186 GLU A N 1
ATOM 9265 C CA . GLU A 1 1186 ? 32.755 -15.679 20.847 1.00 90.75 1186 GLU A CA 1
ATOM 9266 C C . GLU A 1 1186 ? 33.899 -14.659 20.658 1.00 90.75 1186 GLU A C 1
ATOM 9268 O O . GLU A 1 1186 ? 34.780 -14.530 21.510 1.00 90.75 1186 GLU A O 1
ATOM 9273 N N . ILE A 1 1187 ? 33.842 -13.852 19.590 1.00 91.81 1187 ILE A N 1
ATOM 9274 C CA . ILE A 1 1187 ? 34.808 -12.776 19.303 1.00 91.81 1187 ILE A CA 1
ATOM 9275 C C . ILE A 1 1187 ? 34.811 -11.700 20.401 1.00 91.81 1187 ILE A C 1
ATOM 9277 O O . ILE A 1 1187 ? 35.876 -11.225 20.792 1.00 91.81 1187 ILE A O 1
ATOM 9281 N N . ILE A 1 1188 ? 33.645 -11.316 20.931 1.00 90.94 1188 ILE A N 1
ATOM 9282 C CA . ILE A 1 1188 ? 33.532 -10.334 22.022 1.00 90.94 1188 ILE A CA 1
ATOM 9283 C C . ILE A 1 1188 ? 34.098 -10.902 23.331 1.00 90.94 1188 ILE A C 1
ATOM 9285 O O . ILE A 1 1188 ? 34.770 -10.175 24.063 1.00 90.94 1188 ILE A O 1
ATOM 9289 N N . ALA A 1 1189 ? 33.864 -12.182 23.629 1.00 89.62 1189 ALA A N 1
ATOM 9290 C CA . ALA A 1 1189 ? 34.435 -12.856 24.792 1.00 89.62 1189 ALA A CA 1
ATOM 9291 C C . ALA A 1 1189 ? 35.969 -12.919 24.697 1.00 89.62 1189 ALA A C 1
ATOM 9293 O O . ALA A 1 1189 ? 36.654 -12.510 25.637 1.00 89.62 1189 ALA A O 1
ATOM 9294 N N . ARG A 1 1190 ? 36.515 -13.315 23.539 1.00 90.50 1190 ARG A N 1
ATOM 9295 C CA . ARG A 1 1190 ? 37.967 -13.333 23.304 1.00 90.50 1190 ARG A CA 1
ATOM 9296 C C . ARG A 1 1190 ? 38.583 -11.935 23.377 1.00 90.50 1190 ARG A C 1
ATOM 9298 O O . ARG A 1 1190 ? 39.596 -11.740 24.042 1.00 90.50 1190 ARG A O 1
ATOM 9305 N N . ALA A 1 1191 ? 37.941 -10.933 22.777 1.00 89.44 1191 ALA A N 1
ATOM 9306 C CA . ALA A 1 1191 ? 38.415 -9.552 22.832 1.00 89.44 1191 ALA A CA 1
ATOM 9307 C C . ALA A 1 1191 ? 38.440 -8.992 24.266 1.00 89.44 1191 ALA A C 1
ATOM 9309 O O . ALA A 1 1191 ? 39.370 -8.262 24.605 1.00 89.44 1191 ALA A O 1
ATOM 9310 N N . LYS A 1 1192 ? 37.481 -9.371 25.129 1.00 87.69 1192 LYS A N 1
ATOM 9311 C CA . LYS A 1 1192 ? 37.520 -9.048 26.567 1.00 87.69 1192 LYS A CA 1
ATOM 9312 C C . LYS A 1 1192 ? 38.728 -9.686 27.261 1.00 87.69 1192 LYS A C 1
ATOM 9314 O O . LYS A 1 1192 ? 39.462 -8.957 27.917 1.00 87.69 1192 LYS A O 1
ATOM 9319 N N . GLN A 1 1193 ? 38.964 -10.991 27.072 1.00 85.62 1193 GLN A N 1
ATOM 9320 C CA . GLN A 1 1193 ? 40.111 -11.711 27.662 1.00 85.62 1193 GLN A CA 1
ATOM 9321 C C . GLN A 1 1193 ? 41.463 -11.057 27.318 1.00 85.62 1193 GLN A C 1
ATOM 9323 O O . GLN A 1 1193 ? 42.363 -11.022 28.147 1.00 85.62 1193 GLN A O 1
ATOM 9328 N N . ILE A 1 1194 ? 41.597 -10.519 26.102 1.00 85.44 1194 ILE A N 1
ATOM 9329 C CA . ILE A 1 1194 ? 42.840 -9.925 25.574 1.00 85.44 1194 ILE A CA 1
ATOM 9330 C C . ILE A 1 1194 ? 42.916 -8.395 25.835 1.00 85.44 1194 ILE A C 1
ATOM 9332 O O . ILE A 1 1194 ? 43.908 -7.727 25.527 1.00 85.44 1194 ILE A O 1
ATOM 9336 N N . GLY A 1 1195 ? 41.863 -7.794 26.401 1.00 83.75 1195 GLY A N 1
ATOM 9337 C CA . GLY A 1 1195 ? 41.768 -6.344 26.609 1.00 83.75 1195 GLY A CA 1
ATOM 9338 C C . GLY A 1 1195 ? 41.652 -5.527 25.311 1.00 83.75 1195 GLY A C 1
ATOM 9339 O O . GLY A 1 1195 ? 41.927 -4.326 25.304 1.00 83.75 1195 GLY A O 1
ATOM 9340 N N . VAL A 1 1196 ? 41.252 -6.154 24.199 1.00 88.38 1196 VAL A N 1
ATOM 9341 C CA . VAL A 1 1196 ? 41.101 -5.508 22.886 1.00 88.38 1196 VAL A CA 1
ATOM 9342 C C . VAL A 1 1196 ? 39.799 -4.716 22.836 1.00 88.38 1196 VAL A C 1
ATOM 9344 O O . VAL A 1 1196 ? 38.702 -5.237 23.047 1.00 88.38 1196 VAL A O 1
ATOM 9347 N N . LYS A 1 1197 ? 39.896 -3.435 22.473 1.00 87.25 1197 LYS A N 1
ATOM 9348 C CA . LYS A 1 1197 ? 38.720 -2.588 22.274 1.00 87.25 1197 LYS A CA 1
ATOM 9349 C C . LYS A 1 1197 ? 37.967 -2.984 21.002 1.00 87.25 1197 LYS A C 1
ATOM 9351 O O . LYS A 1 1197 ? 38.479 -2.781 19.905 1.00 87.2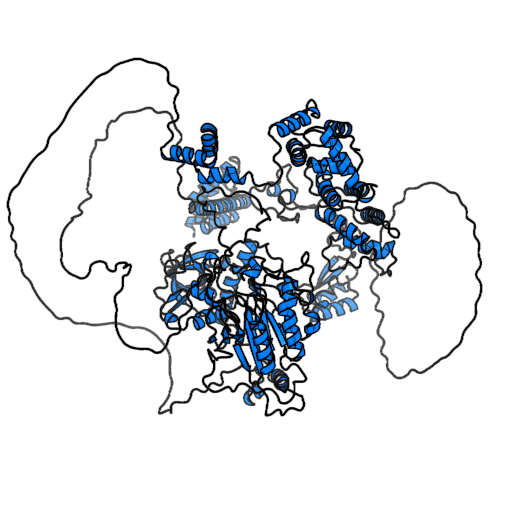5 1197 LYS A O 1
ATOM 9356 N N . VAL A 1 1198 ? 36.731 -3.465 21.142 1.00 89.88 1198 VAL A N 1
ATOM 9357 C CA . VAL A 1 1198 ? 35.812 -3.706 20.014 1.00 89.88 1198 VAL A CA 1
ATOM 9358 C C . VAL A 1 1198 ? 35.020 -2.432 19.693 1.00 89.88 1198 VAL A C 1
ATOM 9360 O O . VAL A 1 1198 ? 34.484 -1.792 20.599 1.00 89.88 1198 VAL A O 1
ATOM 9363 N N . THR A 1 1199 ? 34.925 -2.046 18.418 1.00 87.81 1199 THR A N 1
ATOM 9364 C CA . THR A 1 1199 ? 34.245 -0.812 17.975 1.00 87.81 1199 THR A CA 1
ATOM 9365 C C . THR A 1 1199 ? 32.727 -0.974 17.869 1.00 87.81 1199 THR A C 1
ATOM 9367 O O . THR A 1 1199 ? 31.988 -0.075 18.262 1.00 87.81 1199 THR A O 1
ATOM 9370 N N . ASN A 1 1200 ? 32.257 -2.128 17.385 1.00 88.62 1200 ASN A N 1
ATOM 9371 C CA . ASN A 1 1200 ? 30.855 -2.395 17.042 1.00 88.62 1200 ASN A CA 1
ATOM 9372 C C . ASN A 1 1200 ? 30.220 -3.555 17.842 1.00 88.62 1200 ASN A C 1
ATOM 9374 O O . ASN A 1 1200 ? 29.200 -4.109 17.433 1.00 88.62 1200 ASN A O 1
ATOM 9378 N N . GLY A 1 1201 ? 30.782 -3.900 19.007 1.00 80.25 1201 GLY A N 1
ATOM 9379 C CA . GLY A 1 1201 ? 30.422 -5.076 19.822 1.00 80.25 1201 GLY A CA 1
ATOM 9380 C C . GLY A 1 1201 ? 29.019 -5.100 20.459 1.00 80.25 1201 GLY A C 1
ATOM 9381 O O . GLY A 1 1201 ? 28.769 -5.935 21.318 1.00 80.25 1201 GLY A O 1
ATOM 9382 N N . LYS A 1 1202 ? 28.107 -4.196 20.077 1.00 77.88 1202 LYS A N 1
ATOM 9383 C CA . LYS A 1 1202 ? 26.668 -4.259 20.416 1.00 77.88 1202 LYS A CA 1
ATOM 9384 C C . LYS A 1 1202 ? 25.765 -4.496 19.191 1.00 77.88 1202 LYS A C 1
ATOM 9386 O O . LYS A 1 1202 ? 24.560 -4.661 19.351 1.00 77.88 1202 LYS A O 1
ATOM 9391 N N . ALA A 1 1203 ? 26.321 -4.500 17.976 1.00 66.81 1203 ALA A N 1
ATOM 9392 C CA . ALA A 1 1203 ? 25.561 -4.664 16.738 1.00 66.81 1203 ALA A CA 1
ATOM 9393 C C . ALA A 1 1203 ? 25.157 -6.132 16.498 1.00 66.81 1203 ALA A C 1
ATOM 9395 O O . ALA A 1 1203 ? 25.966 -7.041 16.718 1.00 66.81 1203 ALA A O 1
ATOM 9396 N N . ARG A 1 1204 ? 23.925 -6.335 16.006 1.00 63.00 1204 ARG A N 1
ATOM 9397 C CA . ARG A 1 1204 ? 23.179 -7.608 15.876 1.00 63.00 1204 ARG A CA 1
ATOM 9398 C C . ARG A 1 1204 ? 22.815 -8.320 17.182 1.00 63.00 1204 ARG A C 1
ATOM 9400 O O . ARG A 1 1204 ? 21.703 -8.807 17.276 1.00 63.00 1204 ARG A O 1
ATOM 9407 N N . VAL A 1 1205 ? 23.670 -8.303 18.209 1.00 59.47 1205 VAL A N 1
ATOM 9408 C CA . VAL A 1 1205 ? 23.361 -8.954 19.505 1.00 59.47 1205 VAL A CA 1
ATOM 9409 C C . VAL A 1 1205 ? 22.072 -8.394 20.128 1.00 59.47 1205 VAL A C 1
ATOM 9411 O O . VAL A 1 1205 ? 21.268 -9.144 20.652 1.00 59.47 1205 VAL A O 1
ATOM 9414 N N . LYS A 1 1206 ? 21.832 -7.082 19.994 1.00 51.91 1206 LYS A N 1
ATOM 9415 C CA . LYS A 1 1206 ? 20.618 -6.393 20.469 1.00 51.91 1206 LYS A CA 1
ATOM 9416 C C . LYS A 1 1206 ? 19.322 -6.695 19.691 1.00 51.91 1206 LYS A C 1
ATOM 9418 O O . LYS A 1 1206 ? 18.300 -6.108 20.022 1.00 51.91 1206 LYS A O 1
ATOM 9423 N N . THR A 1 1207 ? 19.378 -7.483 18.619 1.00 45.16 1207 THR A N 1
ATOM 9424 C CA . THR A 1 1207 ? 18.242 -7.744 17.710 1.00 45.16 1207 THR A CA 1
ATOM 9425 C C . THR A 1 1207 ? 17.631 -9.134 17.940 1.00 45.16 1207 THR A C 1
ATOM 9427 O O . THR A 1 1207 ? 16.621 -9.473 17.338 1.00 45.16 1207 THR A O 1
ATOM 9430 N N . GLU A 1 1208 ? 18.248 -9.924 18.820 1.00 40.12 1208 GLU A N 1
ATOM 9431 C CA . GLU A 1 1208 ? 17.889 -11.299 19.189 1.00 40.12 1208 GLU A CA 1
ATOM 9432 C C . GLU A 1 1208 ? 17.814 -11.417 20.735 1.00 40.12 1208 GLU A C 1
ATOM 9434 O O . GLU A 1 1208 ? 18.200 -12.431 21.311 1.00 40.12 1208 GLU A O 1
ATOM 9439 N N . SER A 1 1209 ? 17.423 -10.331 21.422 1.00 34.72 1209 SER A N 1
ATOM 9440 C CA . SER A 1 1209 ? 17.328 -10.195 22.892 1.00 34.72 1209 SER A CA 1
ATOM 9441 C C . SER A 1 1209 ? 16.016 -9.540 23.297 1.00 34.72 1209 SER A C 1
ATOM 9443 O O . SER A 1 1209 ? 15.698 -8.514 22.656 1.00 34.72 1209 SER A O 1
#

Foldseek 3Di:
DCVQLVLLCVLQVVQADDDPNDDDPLLSVLLVVLCVVPVARSVNLSVLVVVVVVVVPDDPHGDDSVVSVVSSVVVVVVVVVVVVVVVVVVPDDDDDDDDDDDDDDDDDDDDPDDDDDDDDDDDDDDDDDDDDDDDDDDDDDDDDDDDDDDDDDDDDDDDDDDDDPPDDFFDFVPDPCPPPDPDDDDPDDPDQFADDPDAFPAQLWDKDFPFDQVLQPDDPPDFDPVLLLVLLQVLQVVQVVQCCVVVVDDPVQAAQQLDADPDKHKAKFFWAFQDPDDFDDLQGIWGQHHCVHNVRDIAREHCVLPLKDKHFGLFIWIFIFHRNPSRHTYGNDTDFGDFFAAFFDFPVLLVVSLCSQDSDNPDDSVDGFWAKEWEAEDDQDALPDDQSVLVLVSLVVCLSSLHSEYEYEDDPAFCLRQCNVQVPDDADPVDDPVDGDLLSSLLRRPLVSVVVSCVSRVNYAYEYEYDCRNPRAPQNAPQHHWDDCVSSVVVVSPPRYHTGTAFTWMDTRRFIETEHNDQQLVQCVRRMDIDRPRVVDDSSLSSVLSCRSSQFPHSHPPTDDLVRDPDQRDDHPPPPPDDPPPDDDDDPDDDDDPPPRPDRDGDSTNRYNSSCRVSRGHPNGGGQEYENAHCPAWDWDQHPNHTYTHQYHCDDNSDGTGMDMDIGDRDDDDPVRNVVSDTDDDDDPDDDPDDDDDDDDDDDDDDDDDDDDDDDDDDDDDDDDDDDDDDDDDDDDDDDDDDDDDDDDDDDDDDDDDDDDDDDDPLLVVLLVLLCVLPVDDSVVSNVLCVVVVSDNVVSSCVVVVVPPDPFDQQDPVLLVLLLVVLQVLADDPDPDPFKHAQSSLVVLCVLLVHDLLALLVLLVCLLLVAQARRMGGSCSRSVSCSSVVNSDSVSVSVVSVVCQVCQQAVVVSLLSSLLSCQRHQAPPLDQFHQLVSVLSVCCRAQVHPSHNQNLADPVGGRSVLLNVLCVPPNRDTGGSQLSNVVSVVSVVCRVPVVPPVDDPPDPDDVSVVSSVVCCVPVPVNPDDDDDDDDDDDDDDDDDDDDDDDDDDDDDDDDDDDDDDDDDDDDDDDDDDDDPDDQDDQPDFDDFAWPDDDDQFDVCVSPDVVDGGDDDQDDDDPPCQNVPPPPDGDDDDPPRGIDPVRHQADRSRAHEDEDAAQVSLVVCLVPQNHYAYEYDPPHDPVRLVVNVVSCVVSSHHYDCSPPPVVVVD

Secondary structure (DSSP, 8-state):
--HHHHHHHHHHGGGS--SSS---HHHHHHHHHHHHHHT--HHHHHHHHHHHHHHHTSS-----HHHHHHHHHHHHHHHHHHHHHHHHTTS---PPPPPP--------------------------------------------------------PPPPP-PPTTPPP--STT-S-TT-----S-SS--PPPPPPSS--SS-SPPEEE-S-TTTT---SS---HHHHHHHHHHHHHHHHHHHHHHHT--GGGB--TTS-EEEEEEEEEEEEESSSSS---TTTEEEEE-TTTTTT-EEEEE-TT-SEEEE-TT-EEEEEEEESSSS-EEEEEEEPPPPPPPP-B-HHHHHHHHTTS-SSTTS-TTSPPPEEEEEEES--S-TT-S--HHHHHHHHHHHHTT-SEEEEESPSSBTTSHHHHHT-SPPPTTS-GGG--HHHHHIIIIIHHHHHHHHH-TT-EEEEE--TTBTT-S--SBSBPPP-TTTTTGGGGTTTEEE--BSEEEEETTEEEEE-SS-HHHHHHHH-EEEEGGGGS-HHHHHHHHHHHTTBS---SSPPPGGG-S-PPPPP-----------------PPPP---PPPP-------B-GGGGGGGB--SS--SEEE---SSPPEEEEETTEEEEE---SEETTEE---EEEEEPPPP--HHHHTTT--B------PPPPPPP--------------------------------------------------------------------HHHHHHHHHHHHHH---HHHHHHHHHHTTT-HHHHHHHHHHTT---S----HHHHHHHHHHHHTT--TT-S-SSEE-HHHHHHHHHHHT--TTSHHHHHHHHHTT-SBTTBEEHHHHHHHHHHTT--SHHHHHHHHHHHHHHTTT-HHHHHHHHHHHHHHHSPTT-SEE-HHHHHHHHHHHHHSTT-SS----SS--HHHHHHHHHHHH--SPEEHHHHHHHHHHHHHHHH-TT-TT--TTS---HHHHHHHHHIIIIIS-------------------------------------------------------PPPPPPPP-----BS-----PPTTTTT-TTS-S------SSS-TTTTT-TTSPP---TT-SB-GGGTTB-TTSSEEEEESSSHHHHTTTTTTTTEEEEE-TT--HHHHHHHHHHHHHTT--BSSTTTTGGG--

InterPro domains:
  IPR001515 Large ribosomal subunit protein eL32 [PF01655] (1093-1200)
  IPR001515 Large ribosomal subunit protein eL32 [SM01393] (1093-1200)
  IPR001515 Large ribosomal subunit protein eL32 [cd00513] (1094-1200)
  IPR005176 Potentiating neddylation domain [PF03556] (892-1015)
  IPR005176 Potentiating neddylation domain [PS51229] (814-1017)
  IPR007185 DNA polymerase alpha/delta/epsilon, subunit B [PF04042] (373-633)
  IPR009060 UBA-like superfamily [SSF46934] (761-803)
  IPR016722 DNA polymerase alpha, subunit B [PTHR23061] (11-681)
  IPR036351 Large ribosomal subunit protein eL32 superfamily [SSF52042] (1078-1208)
  IPR042460 DCN1-like, PONY binding domain [G3DSA:1.10.238.200] (927-1020)
  IPR054300 DNA polymerase alpha subunit B, OB domain [PF22062] (229-337)

pLDDT: mean 73.77, std 24.4, range [23.09, 97.94]